Protein AF-A0A519X0X3-F1 (afdb_monomer)

Sequence (910 aa):
MIAFETLHAGMGSFLLKPESGKSYTAKLSFADGSVQTVPLPKALDDGYVLSVYQPNADSILVRVYASKNKIDQSAQTPLHVNFVAQSGGETVIASPVKITRASSSFWLEKKQFPSGIAQFTIFNAAGEPLNERIAFINSNDRMQLTLKTSKRSYKSRERVQVELEALTGAGKPTPGNFSITVIDESKVPVEESLESTIFSNLLLTSDLRGYVEAPNYYFSKETEEVSRALDNLMLTQGYRRFAWKDLSNPNLAKKEPQFKAEGLGMSISGKVLSLTGKVVPNATVLMMVAKSGDIKNDTTDINGRFKFDNIFLMDSVAFSIQARLGKSNKLEIIIDSIPKVLVSKNKNIPDVKIDVNQNIQEYVATGVKQEELLSKMGMINRTQRLKEVVIRAKKSKTEMYTIQGAYRIPDGHSDQEFLIENAETCASLLICLQGRLQGVNFRASGSVLNYPFSRTDAMDVFLDGRLLDEDEISTIFDGNSIDATDIGKIVVVRTNKALMNMLTGKPAILIYTKRGAVRRTYNPSIANIKPKGFNKAREFYAPRYDRAGSNRMLPDLRSTIHWDPAVKTFSTGKTTIDYFNSDGPATYKIIVEGISADGELGRTVYRYQVEQGNPAVMATTDPKTPGKPLPNEDANILGIRKALDTTGKKLPVEKLYVHTDKPYYNIGDTLWFKSYIMDGNLNPSKQSGLLYVELNSDSAEAVRRISIPIKDGVAWAQIPLERKIFQPGSYTLRAYTNWMQNFGEDYFFTKRFYLGIPASDTWLVNSQSNVAKVNNADQLNVDIKLKRTDKTAVALRDVEVTIYEDRHYLYKEKLQTDMEGNLKFSKALKAKADGRNLRVEIRSLQESDGRQFLQVPLTVNRNQNIDLQFLPEGGHLVAGLKSKVGFKALAEDGHGTSVSGVIIDKAGAE

pLDDT: mean 77.46, std 15.92, range [25.09, 96.12]

Mean predicted aligned error: 16.83 Å

Radius of gyration: 35.63 Å; Cα contacts (8 Å, |Δi|>4): 2061; chains: 1; bounding box: 99×77×93 Å

Structure (mmCIF, N/CA/C/O backbone):
data_AF-A0A519X0X3-F1
#
_entry.id   AF-A0A519X0X3-F1
#
loop_
_atom_site.group_PDB
_atom_site.id
_atom_site.type_symbol
_atom_site.label_atom_id
_atom_site.label_alt_id
_atom_site.label_comp_id
_atom_site.label_asym_id
_atom_site.label_entity_id
_atom_site.label_seq_id
_atom_site.pdbx_PDB_ins_code
_atom_site.Cartn_x
_atom_site.Cartn_y
_atom_site.Cartn_z
_atom_site.occupancy
_atom_site.B_iso_or_equiv
_atom_site.auth_seq_id
_atom_site.auth_comp_id
_atom_site.auth_asym_id
_atom_site.auth_atom_id
_atom_site.pdbx_PDB_model_num
ATOM 1 N N . MET A 1 1 ? -26.055 -16.402 28.717 1.00 69.06 1 MET A N 1
ATOM 2 C CA . MET A 1 1 ? -25.656 -16.704 27.326 1.00 69.06 1 MET A CA 1
ATOM 3 C C . MET A 1 1 ? -25.233 -15.452 26.562 1.00 69.06 1 MET A C 1
ATOM 5 O O . MET A 1 1 ? -26.064 -14.603 26.249 1.00 69.06 1 MET A O 1
ATOM 9 N N . ILE A 1 2 ? -23.939 -15.337 26.250 1.00 89.31 2 ILE A N 1
ATOM 10 C CA . ILE A 1 2 ? -23.400 -14.325 25.324 1.00 89.31 2 ILE A CA 1
ATOM 11 C C . ILE A 1 2 ? -22.826 -15.063 24.112 1.00 89.31 2 ILE A C 1
ATOM 13 O O . ILE A 1 2 ? -21.765 -15.678 24.209 1.00 89.31 2 ILE A O 1
ATOM 17 N N . ALA A 1 3 ? -23.538 -15.017 22.986 1.00 93.12 3 ALA A N 1
ATOM 18 C CA . ALA A 1 3 ? -23.050 -15.528 21.709 1.00 93.12 3 ALA A CA 1
ATOM 19 C C . ALA A 1 3 ? -22.211 -14.464 20.987 1.00 93.12 3 ALA A C 1
ATOM 21 O O . ALA A 1 3 ? -22.455 -13.261 21.136 1.00 93.12 3 ALA A O 1
ATOM 22 N N . PHE A 1 4 ? -21.232 -14.904 20.203 1.00 94.69 4 PHE A N 1
ATOM 23 C CA . PHE A 1 4 ? -20.433 -14.034 19.348 1.00 94.69 4 PHE A CA 1
ATOM 24 C C . PHE A 1 4 ? -20.169 -14.697 17.995 1.00 94.69 4 PHE A C 1
ATOM 26 O O . PHE A 1 4 ? -20.018 -15.914 17.902 1.00 94.69 4 PHE A O 1
ATOM 33 N N . GLU A 1 5 ? -20.082 -13.877 16.952 1.00 95.19 5 GLU A N 1
ATOM 34 C CA . GLU A 1 5 ? -19.752 -14.301 15.594 1.00 95.19 5 GLU A CA 1
ATOM 35 C C . GLU A 1 5 ? -18.937 -13.224 14.879 1.00 95.19 5 GLU A C 1
ATOM 37 O O . GLU A 1 5 ? -19.019 -12.029 15.196 1.00 95.19 5 GLU A O 1
ATOM 42 N N . THR A 1 6 ? -18.087 -13.649 13.951 1.00 94.81 6 THR A N 1
ATOM 43 C CA . THR A 1 6 ? -17.312 -12.737 13.105 1.00 94.81 6 THR A CA 1
ATOM 44 C C . THR A 1 6 ? -18.224 -11.968 12.166 1.00 94.81 6 THR A C 1
ATOM 46 O O . THR A 1 6 ? -19.055 -12.571 11.496 1.00 94.81 6 THR A O 1
ATOM 49 N N . LEU A 1 7 ? -17.992 -10.663 12.048 1.00 94.50 7 LEU A N 1
ATOM 50 C CA . LEU A 1 7 ? -18.680 -9.802 11.092 1.00 94.50 7 LEU A CA 1
ATOM 51 C C . LEU A 1 7 ? -17.911 -9.697 9.769 1.00 94.50 7 LEU A C 1
ATOM 53 O O . LEU A 1 7 ? -18.474 -9.905 8.704 1.00 94.50 7 LEU A O 1
ATOM 57 N N . HIS A 1 8 ? -16.619 -9.364 9.823 1.00 93.25 8 HIS A N 1
ATOM 58 C CA . HIS A 1 8 ? -15.813 -9.134 8.621 1.00 93.25 8 HIS A CA 1
ATOM 59 C C . HIS A 1 8 ? -14.334 -9.425 8.879 1.00 93.25 8 HIS A C 1
ATOM 61 O O . HIS A 1 8 ? -13.818 -9.046 9.929 1.00 93.25 8 HIS A O 1
ATOM 67 N N . ALA A 1 9 ? -13.655 -10.082 7.930 1.00 89.94 9 ALA A N 1
ATOM 68 C CA . ALA A 1 9 ? -12.222 -10.400 7.989 1.00 89.94 9 ALA A CA 1
ATOM 69 C C . ALA A 1 9 ? -11.789 -10.984 9.351 1.00 89.94 9 ALA A C 1
ATOM 71 O O . ALA A 1 9 ? -10.846 -10.513 9.985 1.00 89.94 9 ALA A O 1
ATOM 72 N N . GLY A 1 10 ? -12.541 -11.960 9.868 1.00 91.88 10 GLY A N 1
ATOM 73 C CA . GLY A 1 10 ? -12.282 -12.581 11.171 1.00 91.88 10 GLY A CA 1
ATOM 74 C C . GLY A 1 10 ? -12.457 -11.669 12.392 1.00 91.88 10 GLY A C 1
ATOM 75 O O . GLY A 1 10 ? -12.066 -12.050 13.490 1.00 91.88 10 GLY A O 1
ATOM 76 N N . MET A 1 11 ? -13.026 -10.470 12.241 1.00 95.25 11 MET A N 1
ATOM 77 C CA . MET A 1 11 ? -13.260 -9.527 13.338 1.00 95.25 11 MET A CA 1
ATOM 78 C C . MET A 1 11 ? -14.728 -9.473 13.736 1.00 95.25 11 MET A C 1
ATOM 80 O O . MET A 1 11 ? -15.620 -9.422 12.887 1.00 95.25 11 MET A O 1
ATOM 84 N N . GLY A 1 12 ? -14.977 -9.397 15.038 1.00 96.12 12 GLY A N 1
ATOM 85 C CA . GLY A 1 12 ? -16.303 -9.186 15.607 1.00 96.12 12 GLY A CA 1
ATOM 86 C C . GLY A 1 12 ? -16.228 -8.488 16.960 1.00 96.12 12 GLY A C 1
ATOM 87 O O . GLY A 1 12 ? -15.151 -8.128 17.439 1.00 96.12 12 GLY A O 1
ATOM 88 N N . SER A 1 13 ? -17.383 -8.276 17.584 1.00 95.62 13 SER A N 1
ATOM 89 C CA . SER A 1 13 ? -17.444 -7.771 18.954 1.00 95.62 13 SER A CA 1
ATOM 90 C C . SER A 1 13 ? -18.723 -8.188 19.671 1.00 95.62 13 SER A C 1
ATOM 92 O O . SER A 1 13 ? -19.746 -8.452 19.043 1.00 95.62 13 SER A O 1
ATOM 94 N N . PHE A 1 14 ? -18.666 -8.223 21.001 1.00 95.75 14 PHE A N 1
ATOM 95 C CA . PHE A 1 14 ? -19.807 -8.479 21.884 1.00 95.75 14 PHE A CA 1
ATOM 96 C C . PHE A 1 14 ? -19.713 -7.614 23.148 1.00 95.75 14 PHE A C 1
ATOM 98 O O . PHE A 1 14 ? -18.698 -6.967 23.404 1.00 95.75 14 PHE A O 1
ATOM 105 N N . LEU A 1 15 ? -20.781 -7.568 23.944 1.00 94.25 15 LEU A N 1
ATOM 106 C CA . LEU A 1 15 ? -20.816 -6.825 25.207 1.00 94.25 15 LEU A CA 1
ATOM 107 C C . LEU A 1 15 ? -20.680 -7.790 26.385 1.00 94.25 15 LEU A C 1
ATOM 109 O O . LEU A 1 15 ? -21.439 -8.750 26.477 1.00 94.25 15 LEU A O 1
ATOM 113 N N . LEU A 1 16 ? -19.773 -7.491 27.314 1.00 93.88 16 LEU A N 1
ATOM 114 C CA . LEU A 1 16 ? -19.555 -8.269 28.534 1.00 93.88 16 LEU A CA 1
ATOM 115 C C . LEU A 1 16 ? -19.587 -7.352 29.758 1.00 93.88 16 LEU A C 1
ATOM 117 O O . LEU A 1 16 ? -19.016 -6.263 29.754 1.00 93.88 16 LEU A O 1
ATOM 121 N N . LYS A 1 17 ? -20.242 -7.801 30.829 1.00 93.50 17 LYS A N 1
ATOM 122 C CA . LYS A 1 17 ? -20.174 -7.173 32.151 1.00 93.50 17 LYS A CA 1
ATOM 123 C C . LYS A 1 17 ? -19.551 -8.188 33.113 1.00 93.50 17 LYS A C 1
ATOM 125 O O . LYS A 1 17 ? -20.284 -9.025 33.632 1.00 93.50 17 LYS A O 1
ATOM 130 N N . PRO A 1 18 ? -18.223 -8.174 33.308 1.00 92.62 18 PRO A N 1
ATOM 131 C CA . PRO A 1 18 ? -17.563 -9.156 34.151 1.00 92.62 18 PRO A CA 1
ATOM 132 C C . PRO A 1 18 ? -17.961 -8.964 35.618 1.00 92.62 18 PRO A C 1
ATOM 134 O O . PRO A 1 18 ? -18.303 -7.864 36.050 1.00 92.62 18 PRO A O 1
ATOM 137 N N . GLU A 1 19 ? -17.884 -10.036 36.398 1.00 91.06 19 GLU A N 1
ATOM 138 C CA . GLU A 1 19 ? -18.138 -10.016 37.838 1.00 91.06 19 GLU A CA 1
ATOM 139 C C . GLU A 1 19 ? -16.796 -10.137 38.560 1.00 91.06 19 GLU A C 1
ATOM 141 O O . GLU A 1 19 ? -15.860 -10.738 38.026 1.00 91.06 19 GLU A O 1
ATOM 146 N N . SER A 1 20 ? -16.689 -9.561 39.759 1.00 88.69 20 SER A N 1
ATOM 147 C CA . SER A 1 20 ? -15.450 -9.622 40.543 1.00 88.69 20 SER A CA 1
ATOM 148 C C . SER A 1 20 ? -15.103 -11.077 40.871 1.00 88.69 20 SER A C 1
ATOM 150 O O . SER A 1 20 ? -15.980 -11.887 41.167 1.00 88.69 20 SER A O 1
ATOM 152 N N . GLY A 1 21 ? -13.824 -11.430 40.738 1.00 86.44 21 GLY A N 1
ATOM 153 C CA . GLY A 1 21 ? -13.322 -12.788 40.971 1.00 86.44 21 GLY A CA 1
ATOM 154 C C . GLY A 1 21 ? -13.678 -13.843 39.909 1.00 86.44 21 GLY A C 1
ATOM 155 O O . GLY A 1 21 ? -13.088 -14.925 39.936 1.00 86.44 21 GLY A O 1
ATOM 156 N N . LYS A 1 22 ? -14.575 -13.561 38.949 1.00 89.25 22 LYS A N 1
ATOM 157 C CA . LYS A 1 22 ? -14.906 -14.496 37.859 1.00 89.25 22 LYS A CA 1
ATOM 158 C C . LYS A 1 22 ? -13.928 -14.387 36.684 1.00 89.25 22 LYS A C 1
ATOM 160 O O . LYS A 1 22 ? -13.422 -13.315 36.354 1.00 89.25 22 LYS A O 1
ATOM 165 N N . SER A 1 23 ? -13.699 -15.516 36.017 1.00 90.31 23 SER A N 1
ATOM 166 C CA . SER A 1 23 ? -12.961 -15.619 34.754 1.00 90.31 23 SER A CA 1
ATOM 167 C C . SER A 1 23 ? -13.867 -16.186 33.666 1.00 90.31 23 SER A C 1
ATOM 169 O O . SER A 1 23 ? -14.667 -17.078 33.947 1.00 90.31 23 SER A O 1
ATOM 171 N N . TYR A 1 24 ? -13.697 -15.709 32.436 1.00 93.38 24 TYR A N 1
ATOM 172 C CA . TYR A 1 24 ? -14.533 -16.067 31.292 1.00 93.38 24 TYR A CA 1
ATOM 173 C C . TYR A 1 24 ? -13.705 -16.769 30.217 1.00 93.38 24 TYR A C 1
ATOM 175 O O . TYR A 1 24 ? -12.528 -16.454 30.033 1.00 93.38 24 TYR A O 1
ATOM 183 N N . THR A 1 25 ? -14.321 -17.706 29.505 1.00 93.69 25 THR A N 1
ATOM 184 C CA . THR A 1 25 ? -13.703 -18.468 28.414 1.00 93.69 25 THR A CA 1
ATOM 185 C C . THR A 1 25 ? -14.645 -18.484 27.220 1.00 93.69 25 THR A C 1
ATOM 187 O O . THR A 1 25 ? -15.848 -18.659 27.382 1.00 93.69 25 THR A O 1
ATOM 190 N N . ALA A 1 26 ? -14.115 -18.302 26.017 1.00 94.38 26 ALA A N 1
ATOM 191 C CA . ALA A 1 26 ? -14.860 -18.510 24.786 1.00 94.38 26 ALA A CA 1
ATOM 192 C C . ALA A 1 26 ? -14.778 -19.976 24.368 1.00 94.38 26 ALA A C 1
ATOM 194 O O . ALA A 1 26 ? -13.684 -20.539 24.330 1.00 94.38 26 ALA A O 1
ATOM 195 N N . LYS A 1 27 ? -15.918 -20.579 24.036 1.00 93.25 27 LYS A N 1
ATOM 196 C CA . LYS A 1 27 ? -16.028 -21.946 23.520 1.00 93.25 27 LYS A CA 1
ATOM 197 C C . LYS A 1 27 ? -16.465 -21.903 22.056 1.00 93.25 27 LYS A C 1
ATOM 199 O O . LYS A 1 27 ? -17.560 -21.427 21.753 1.00 93.25 27 LYS A O 1
ATOM 204 N N . LEU A 1 28 ? -15.614 -22.419 21.175 1.00 90.88 28 LEU A N 1
ATOM 205 C CA . LEU A 1 28 ? -15.850 -22.563 19.740 1.00 90.88 28 LEU A CA 1
ATOM 206 C C . LEU A 1 28 ? -16.132 -24.028 19.433 1.00 90.88 28 LEU A C 1
ATOM 208 O O . LEU A 1 28 ? -15.431 -24.901 19.944 1.00 90.88 28 LEU A O 1
ATOM 212 N N . SER A 1 29 ? -17.141 -24.292 18.607 1.00 85.00 29 SER A N 1
ATOM 213 C CA . SER A 1 29 ? -17.464 -25.643 18.136 1.00 85.00 29 SER A CA 1
ATOM 214 C C . SER A 1 29 ? -17.373 -25.669 16.616 1.00 85.00 29 SER A C 1
ATOM 216 O O . SER A 1 29 ? -18.005 -24.847 15.953 1.00 85.00 29 SER A O 1
ATOM 218 N N . PHE A 1 30 ? -16.580 -26.585 16.071 1.00 82.12 30 PHE A N 1
ATOM 219 C CA . PHE A 1 30 ? -16.348 -26.700 14.632 1.00 82.12 30 PHE A CA 1
ATOM 220 C C . PHE A 1 30 ? -17.179 -27.829 14.012 1.00 82.12 30 PHE A C 1
ATOM 222 O O . PHE A 1 30 ? -17.649 -28.734 14.700 1.00 82.12 30 PHE A O 1
ATOM 229 N N . ALA A 1 31 ? -17.347 -27.787 12.686 1.00 74.12 31 ALA A N 1
ATOM 230 C CA . ALA A 1 31 ? -18.144 -28.768 11.942 1.00 74.12 31 ALA A CA 1
ATOM 231 C C . ALA A 1 31 ? -17.592 -30.206 12.022 1.00 74.12 31 ALA A C 1
ATOM 233 O O . ALA A 1 31 ? -18.344 -31.161 11.860 1.00 74.12 31 ALA A O 1
ATOM 234 N N . ASP A 1 32 ? -16.295 -30.364 12.300 1.00 70.00 32 ASP A N 1
ATOM 235 C CA . ASP A 1 32 ? -15.642 -31.661 12.519 1.00 70.00 32 ASP A CA 1
ATOM 236 C C . ASP A 1 32 ? -15.848 -32.218 13.944 1.00 70.00 32 ASP A C 1
ATOM 238 O O . ASP A 1 32 ? -15.290 -33.258 14.292 1.00 70.00 32 ASP A O 1
ATOM 242 N N . GLY A 1 33 ? -16.636 -31.527 14.777 1.00 74.81 33 GLY A N 1
ATOM 243 C CA . GLY A 1 33 ? -16.907 -31.885 16.169 1.00 74.81 33 GLY A CA 1
ATOM 244 C C . GLY A 1 33 ? -15.807 -31.478 17.151 1.00 74.81 33 GLY A C 1
ATOM 245 O O . GLY A 1 33 ? -15.964 -31.691 18.355 1.00 74.81 33 GLY A O 1
ATOM 246 N N . SER A 1 34 ? -14.703 -30.886 16.683 1.00 79.81 34 SER A N 1
ATOM 247 C CA . SER A 1 34 ? -13.659 -30.374 17.568 1.00 79.81 34 SER A CA 1
ATOM 248 C C . SER A 1 34 ? -14.120 -29.111 18.304 1.00 79.81 34 SER A C 1
ATOM 250 O O . SER A 1 34 ? -14.947 -28.332 17.822 1.00 79.81 34 SER A O 1
ATOM 252 N N . VAL A 1 35 ? -13.587 -28.923 19.514 1.00 84.94 35 VAL A N 1
ATOM 253 C CA . VAL A 1 35 ? -13.894 -27.780 20.377 1.00 84.94 35 VAL A CA 1
ATOM 254 C C . VAL A 1 35 ? -12.593 -27.087 20.751 1.00 84.94 35 VAL A C 1
ATOM 256 O O . VAL A 1 35 ? -11.647 -27.736 21.197 1.00 84.94 35 VAL A O 1
ATOM 259 N N . GLN A 1 36 ? -12.565 -25.765 20.611 1.00 88.50 36 GLN A N 1
ATOM 260 C CA . GLN A 1 36 ? -11.463 -24.924 21.071 1.00 88.50 36 GLN A CA 1
ATOM 261 C C . GLN A 1 36 ? -11.973 -23.982 22.157 1.00 88.50 36 GLN A C 1
ATOM 263 O O . GLN A 1 36 ? -13.037 -23.374 22.030 1.00 88.50 36 GLN A O 1
ATOM 268 N N . THR A 1 37 ? -11.208 -23.865 23.239 1.00 91.12 37 THR A N 1
ATOM 269 C CA . THR A 1 37 ? -11.509 -22.945 24.337 1.00 91.12 37 THR A CA 1
ATOM 270 C C . THR A 1 37 ? -10.408 -21.914 24.478 1.00 91.12 37 THR A C 1
ATOM 272 O O . THR A 1 37 ? -9.237 -22.282 24.574 1.00 91.12 37 THR A O 1
ATOM 275 N N . VAL A 1 38 ? -10.778 -20.638 24.539 1.00 92.81 38 VAL A N 1
ATOM 276 C CA . VAL A 1 38 ? -9.826 -19.524 24.612 1.00 92.81 38 VAL A CA 1
ATOM 277 C C . VAL A 1 38 ? -10.180 -18.625 25.799 1.00 92.81 38 VAL A C 1
ATOM 279 O O . VAL A 1 38 ? -11.303 -18.116 25.854 1.00 92.81 38 VAL A O 1
ATOM 282 N N . PRO A 1 39 ? -9.277 -18.431 26.777 1.00 92.94 39 PRO A N 1
ATOM 283 C CA . PRO A 1 39 ? -9.562 -17.600 27.940 1.00 92.94 39 PRO A CA 1
ATOM 284 C C . PRO A 1 39 ? -9.643 -16.119 27.552 1.00 92.94 39 PRO A C 1
ATOM 286 O O . PRO A 1 39 ? -8.829 -15.616 26.777 1.00 92.94 39 PRO A O 1
ATOM 289 N N . LEU A 1 40 ? -10.601 -15.398 28.134 1.00 93.69 40 LEU A N 1
ATOM 290 C CA . LEU A 1 40 ? -10.673 -13.942 28.014 1.00 93.69 40 LEU A CA 1
ATOM 291 C C . LEU A 1 40 ? -9.678 -13.284 28.990 1.00 93.69 40 LEU A C 1
ATOM 293 O O . LEU A 1 40 ? -9.326 -13.883 30.014 1.00 93.69 40 LEU A O 1
ATOM 297 N N . PRO A 1 41 ? -9.248 -12.032 28.736 1.00 91.44 41 PRO A N 1
ATOM 298 C CA . PRO A 1 41 ? -8.433 -11.275 29.680 1.00 91.44 41 PRO A CA 1
ATOM 299 C C . PRO A 1 41 ? -9.070 -11.208 31.072 1.00 91.44 41 PRO A C 1
ATOM 301 O O . PRO A 1 41 ? -10.280 -11.037 31.211 1.00 91.44 41 PRO A O 1
ATOM 304 N N . LYS A 1 42 ? -8.256 -11.307 32.127 1.00 91.56 42 LYS A N 1
ATOM 305 C CA . LYS A 1 42 ? -8.752 -11.200 33.505 1.00 91.56 42 LYS A CA 1
ATOM 306 C C . LYS A 1 42 ? -9.338 -9.803 33.754 1.00 91.56 42 LYS A C 1
ATOM 308 O O . LYS A 1 42 ? -8.701 -8.800 33.429 1.00 91.56 42 LYS A O 1
ATOM 313 N N . ALA A 1 43 ? -10.524 -9.749 34.360 1.00 91.94 43 ALA A N 1
ATOM 314 C CA . ALA A 1 43 ? -11.126 -8.494 34.791 1.00 91.94 43 ALA A CA 1
ATOM 315 C C . ALA A 1 43 ? -10.394 -7.920 36.015 1.00 91.94 43 ALA A C 1
ATOM 317 O O . ALA A 1 43 ? -10.038 -8.654 36.938 1.00 91.94 43 ALA A O 1
ATOM 318 N N . LEU A 1 44 ? -10.167 -6.608 36.007 1.00 90.50 44 LEU A N 1
ATOM 319 C CA . LEU A 1 44 ? -9.709 -5.842 37.161 1.00 90.50 44 LEU A CA 1
ATOM 320 C C . LEU A 1 44 ? -10.889 -5.578 38.096 1.00 90.50 44 LEU A C 1
ATOM 322 O O . LEU A 1 44 ? -11.996 -5.322 37.629 1.00 90.50 44 LEU A O 1
ATOM 326 N N . ASP A 1 45 ? -10.653 -5.573 39.404 1.00 88.00 45 ASP A N 1
ATOM 327 C CA . ASP A 1 45 ? -11.705 -5.262 40.380 1.00 88.00 45 ASP A CA 1
ATOM 328 C C . ASP A 1 45 ? -12.024 -3.757 40.458 1.00 88.00 45 ASP A C 1
ATOM 330 O O . ASP A 1 45 ? -13.097 -3.371 40.916 1.00 88.00 45 ASP A O 1
ATOM 334 N N . ASP A 1 46 ? -11.114 -2.900 39.981 1.00 86.38 46 ASP A N 1
ATOM 335 C CA . ASP A 1 46 ? -11.237 -1.443 40.032 1.00 86.38 46 ASP A CA 1
ATOM 336 C C . ASP A 1 46 ? -10.594 -0.779 38.799 1.00 86.38 46 ASP A C 1
ATOM 338 O O . ASP A 1 46 ? -9.532 -1.211 38.344 1.00 86.38 46 ASP A O 1
ATOM 342 N N . GLY A 1 47 ? -11.214 0.269 38.246 1.00 87.94 47 GLY A N 1
ATOM 343 C CA . GLY A 1 47 ? -10.709 0.969 37.065 1.00 87.94 47 GLY A CA 1
ATOM 344 C C . GLY A 1 47 ? -11.750 1.816 36.327 1.00 87.94 47 GLY A C 1
ATOM 345 O O . GLY A 1 47 ? -12.836 2.106 36.830 1.00 87.94 47 GLY A O 1
ATOM 346 N N . TYR A 1 48 ? -11.396 2.199 35.101 1.00 87.19 48 TYR A N 1
ATOM 347 C CA . TYR A 1 48 ? -12.254 2.951 34.186 1.00 87.19 48 TYR A CA 1
ATOM 348 C C . TYR A 1 48 ? -12.477 2.171 32.894 1.00 87.19 48 TYR A C 1
ATOM 350 O O . TYR A 1 48 ? -11.582 1.448 32.457 1.00 87.19 48 TYR A O 1
ATOM 358 N N . VAL A 1 49 ? -13.632 2.372 32.257 1.00 89.44 49 VAL A N 1
ATOM 359 C CA . VAL A 1 49 ? -13.909 1.935 30.879 1.00 89.44 49 VAL A CA 1
ATOM 360 C C . VAL A 1 49 ? -14.299 3.161 30.060 1.00 89.44 49 VAL A C 1
ATOM 362 O O . VAL A 1 49 ? -15.260 3.852 30.403 1.00 89.44 49 VAL A O 1
ATOM 365 N N . LEU A 1 50 ? -13.550 3.435 28.993 1.00 89.81 50 LEU A N 1
ATOM 366 C CA . LEU A 1 50 ? -13.849 4.491 28.030 1.00 89.81 50 LEU A CA 1
ATOM 367 C C . LEU A 1 50 ? -14.534 3.879 26.808 1.00 89.81 50 LEU A C 1
ATOM 369 O O . LEU A 1 50 ? -13.953 3.030 26.140 1.00 89.81 50 LEU A O 1
ATOM 373 N N . SER A 1 51 ? -15.737 4.343 26.491 1.00 91.56 51 SER A N 1
ATOM 374 C CA . SER A 1 51 ? -16.443 3.970 25.265 1.00 91.56 51 SER A CA 1
ATOM 375 C C . SER A 1 51 ? -16.700 5.197 24.401 1.00 91.56 51 SER A C 1
ATOM 377 O O . SER A 1 51 ? -17.041 6.269 24.909 1.00 91.56 51 SER A O 1
ATOM 379 N N . VAL A 1 52 ? -16.587 5.019 23.088 1.00 92.12 52 VAL A N 1
ATOM 380 C CA . VAL A 1 52 ? -16.837 6.064 22.090 1.00 92.12 52 VAL A CA 1
ATOM 381 C C . VAL A 1 52 ? -17.923 5.575 21.143 1.00 92.12 52 VAL A C 1
ATOM 383 O O . VAL A 1 52 ? -17.788 4.522 20.524 1.00 92.12 52 VAL A O 1
ATOM 386 N N . TYR A 1 53 ? -19.006 6.338 21.041 1.00 90.88 53 TYR A N 1
ATOM 387 C CA . TYR A 1 53 ? -20.148 6.045 20.181 1.00 90.88 53 TYR A CA 1
ATOM 388 C C . TYR A 1 53 ? -20.346 7.178 19.175 1.00 90.88 53 TYR A C 1
ATOM 390 O O . TYR A 1 53 ? -20.085 8.341 19.476 1.00 90.88 53 TYR A O 1
ATOM 398 N N . GLN A 1 54 ? -20.868 6.852 17.997 1.00 89.69 54 GLN A N 1
ATOM 399 C CA . GLN A 1 54 ? -21.203 7.829 16.956 1.00 89.69 54 GLN A CA 1
ATOM 400 C C . GLN A 1 54 ? -22.673 7.659 16.543 1.00 89.69 54 GLN A C 1
ATOM 402 O O . GLN A 1 54 ? -22.944 7.202 15.437 1.00 89.69 54 GLN A O 1
ATOM 407 N N . PRO A 1 55 ? -23.635 7.947 17.445 1.00 82.75 55 PRO A N 1
ATOM 408 C CA . PRO A 1 55 ? -25.055 7.690 17.188 1.00 82.75 55 PRO A CA 1
ATOM 409 C C . PRO A 1 55 ? -25.661 8.638 16.144 1.00 82.75 55 PRO A C 1
ATOM 411 O O . PRO A 1 55 ? -26.702 8.330 15.580 1.00 82.75 55 PRO A O 1
ATOM 414 N N . ASN A 1 56 ? -25.012 9.779 15.895 1.00 82.44 56 ASN A N 1
ATOM 415 C CA . ASN A 1 56 ? -25.462 10.803 14.962 1.00 82.44 56 ASN A CA 1
ATOM 416 C C . ASN A 1 56 ? -24.383 11.068 13.899 1.00 82.44 56 ASN A C 1
ATOM 418 O O . ASN A 1 56 ? -23.195 10.796 14.115 1.00 82.44 56 ASN A O 1
ATOM 422 N N . ALA A 1 57 ? -24.788 11.677 12.782 1.00 80.25 57 ALA A N 1
ATOM 423 C CA . ALA A 1 57 ? -23.877 12.059 11.705 1.00 80.25 57 ALA A CA 1
ATOM 424 C C . ALA A 1 57 ? -22.782 13.030 12.181 1.00 80.25 57 ALA A C 1
ATOM 426 O O . ALA A 1 57 ? -21.618 12.794 11.877 1.00 80.25 57 ALA A O 1
ATOM 427 N N . ASP A 1 58 ? -23.125 14.014 13.024 1.00 86.94 58 ASP A N 1
ATOM 428 C CA . ASP A 1 58 ? -22.242 15.158 13.318 1.00 86.94 58 ASP A CA 1
ATOM 429 C C . ASP A 1 58 ? -21.617 15.152 14.721 1.00 86.94 58 ASP A C 1
ATOM 431 O O . ASP A 1 58 ? -20.834 16.040 15.064 1.00 86.94 58 ASP A O 1
ATOM 435 N N . SER A 1 59 ? -21.957 14.172 15.564 1.00 89.88 59 SER A N 1
ATOM 436 C CA . SER A 1 59 ? -21.521 14.155 16.965 1.00 89.88 59 SER A CA 1
ATOM 437 C C . SER A 1 59 ? -20.961 12.814 17.422 1.00 89.88 59 SER A C 1
ATOM 439 O O . SER A 1 59 ? -21.340 11.740 16.948 1.00 89.88 59 SER A O 1
ATOM 441 N N . ILE A 1 60 ? -20.030 12.908 18.366 1.00 93.56 60 ILE A N 1
ATOM 442 C CA . ILE A 1 60 ? -19.355 11.797 19.029 1.00 93.56 60 ILE A CA 1
ATOM 443 C C . ILE A 1 60 ? -19.807 11.813 20.487 1.00 93.56 60 ILE A C 1
ATOM 445 O O . ILE A 1 60 ? -19.668 12.824 21.174 1.00 93.56 60 ILE A O 1
ATOM 449 N N . LEU A 1 61 ? -20.334 10.695 20.973 1.00 93.88 61 LEU A N 1
ATOM 450 C CA . LEU A 1 61 ? -20.660 10.499 22.379 1.00 93.88 61 LEU A CA 1
ATOM 451 C C . LEU A 1 61 ? -19.518 9.746 23.056 1.00 93.88 61 LEU A C 1
ATOM 453 O O . LEU A 1 61 ? -19.316 8.555 22.808 1.00 93.88 61 LEU A O 1
ATOM 457 N N . VAL A 1 62 ? -18.812 10.422 23.955 1.00 92.94 62 VAL A N 1
ATOM 458 C CA . VAL A 1 62 ? -17.793 9.800 24.799 1.00 92.94 62 VAL A CA 1
ATOM 459 C C . VAL A 1 62 ? -18.407 9.478 26.152 1.00 92.94 62 VAL A C 1
ATOM 461 O O . VAL A 1 62 ? -19.054 10.322 26.779 1.00 92.94 62 VAL A O 1
ATOM 464 N N . ARG A 1 63 ? -18.210 8.245 26.619 1.00 91.75 63 ARG A N 1
ATOM 465 C CA . ARG A 1 63 ? -18.697 7.784 27.918 1.00 91.75 63 ARG A CA 1
ATOM 466 C C . ARG A 1 63 ? -17.567 7.177 28.733 1.00 91.75 63 ARG A C 1
ATOM 468 O O . ARG A 1 63 ? -16.874 6.279 28.269 1.00 91.75 63 ARG A O 1
ATOM 475 N N . VAL A 1 64 ? -17.432 7.653 29.965 1.00 90.25 64 VAL A N 1
ATOM 476 C CA . VAL A 1 64 ? -16.482 7.147 30.955 1.00 90.25 64 VAL A CA 1
ATOM 477 C C . VAL A 1 64 ? -17.271 6.443 32.047 1.00 90.25 64 VAL A C 1
ATOM 479 O O . VAL A 1 64 ? -18.051 7.076 32.765 1.00 90.25 64 VAL A O 1
ATOM 482 N N . TYR A 1 65 ? -17.065 5.137 32.172 1.00 88.88 65 TYR A N 1
ATOM 483 C CA . TYR A 1 65 ? -17.555 4.358 33.298 1.00 88.88 65 TYR A CA 1
ATOM 484 C C . TYR A 1 65 ? -16.467 4.229 34.357 1.00 88.88 65 TYR A C 1
ATOM 486 O O . TYR A 1 65 ? -15.303 4.009 34.024 1.00 88.88 65 TYR A O 1
ATOM 494 N N . ALA A 1 66 ? -16.858 4.329 35.622 1.00 88.69 66 ALA A N 1
ATOM 495 C CA . ALA A 1 66 ? -15.972 4.183 36.770 1.00 88.69 66 ALA A CA 1
ATOM 496 C C . ALA A 1 66 ? -16.527 3.116 37.719 1.00 88.69 66 ALA A C 1
ATOM 498 O O . ALA A 1 66 ? -17.738 3.049 37.946 1.00 88.69 66 ALA A O 1
ATOM 499 N N . SER A 1 67 ? -15.657 2.264 38.257 1.00 86.81 67 SER A N 1
ATOM 500 C CA . SER A 1 67 ? -16.011 1.291 39.298 1.00 86.81 67 SER A CA 1
ATOM 501 C C . SER A 1 67 ? -16.404 2.000 40.595 1.00 86.81 67 SER A C 1
ATOM 503 O O . SER A 1 67 ? -16.038 3.151 40.830 1.00 86.81 67 SER A O 1
ATOM 505 N N . LYS A 1 68 ? -17.143 1.305 41.469 1.00 78.88 68 LYS A N 1
ATOM 506 C CA . LYS A 1 68 ? -17.650 1.875 42.732 1.00 78.88 68 LYS A CA 1
ATOM 507 C C . LYS A 1 68 ? -16.545 2.528 43.574 1.00 78.88 68 LYS A C 1
ATOM 509 O O . LYS A 1 68 ? -16.727 3.656 44.016 1.00 78.88 68 LYS A O 1
ATOM 514 N N . ASN A 1 69 ? -15.380 1.887 43.694 1.00 74.31 69 ASN A N 1
ATOM 515 C CA . ASN A 1 69 ? -14.263 2.401 44.498 1.00 74.31 69 ASN A CA 1
ATOM 516 C C . ASN A 1 69 ? -13.612 3.666 43.901 1.00 74.31 69 ASN A C 1
ATOM 518 O O . ASN A 1 69 ? -12.940 4.398 44.618 1.00 74.31 69 ASN A O 1
ATOM 522 N N . LYS A 1 70 ? -13.826 3.971 42.611 1.00 74.75 70 LYS A N 1
ATOM 523 C CA . LYS A 1 70 ? -13.403 5.242 41.991 1.00 74.75 70 LYS A CA 1
ATOM 524 C C . LYS A 1 70 ? -14.385 6.394 42.215 1.00 74.75 70 LYS A C 1
ATOM 526 O O . LYS A 1 70 ? -14.076 7.525 41.851 1.00 74.75 70 LYS A O 1
ATOM 531 N N . ILE A 1 71 ? -15.558 6.114 42.780 1.00 71.25 71 ILE A N 1
ATOM 532 C CA . ILE A 1 71 ? -16.639 7.085 43.009 1.00 71.25 71 ILE A CA 1
ATOM 533 C C . ILE A 1 71 ? -16.757 7.429 44.506 1.00 71.25 71 ILE A C 1
ATOM 535 O O . ILE A 1 71 ? -17.370 8.439 44.851 1.00 71.25 71 ILE A O 1
ATOM 539 N N . ASP A 1 72 ? -16.177 6.613 45.395 1.00 58.53 72 ASP A N 1
ATOM 540 C CA . ASP A 1 72 ? -16.467 6.622 46.833 1.00 58.53 72 ASP A CA 1
ATOM 541 C C . ASP A 1 72 ? -15.814 7.786 47.618 1.00 58.53 72 ASP A C 1
ATOM 543 O O . ASP A 1 72 ? -14.697 7.714 48.125 1.00 58.53 72 ASP A O 1
ATOM 547 N N . GLN A 1 73 ? -16.522 8.915 47.595 1.00 52.59 73 GLN A N 1
ATOM 548 C CA . GLN A 1 73 ? -16.939 9.881 48.635 1.00 52.59 73 GLN A CA 1
ATOM 549 C C . GLN A 1 73 ? -16.221 10.052 50.002 1.00 52.59 73 GLN A C 1
ATOM 551 O O . GLN A 1 73 ? -16.705 10.862 50.793 1.00 52.59 73 GLN A O 1
ATOM 556 N N . SER A 1 74 ? -15.079 9.427 50.319 1.00 48.91 74 SER A N 1
ATOM 557 C CA . SER A 1 74 ? -14.345 9.748 51.571 1.00 48.91 74 SER A CA 1
ATOM 558 C C . SER A 1 74 ? -13.381 10.940 51.441 1.00 48.91 74 SER A C 1
ATOM 560 O O . SER A 1 74 ? -12.940 11.491 52.449 1.00 48.91 74 SER A O 1
ATOM 562 N N . ALA A 1 75 ? -13.046 11.352 50.216 1.00 47.69 75 ALA A N 1
ATOM 563 C CA . ALA A 1 75 ? -12.255 12.545 49.933 1.00 47.69 75 ALA A CA 1
ATOM 564 C C . ALA A 1 75 ? -13.193 13.640 49.412 1.00 47.69 75 ALA A C 1
ATOM 566 O O . ALA A 1 75 ? -13.857 13.460 48.395 1.00 47.69 75 ALA A O 1
ATOM 567 N N . GLN A 1 76 ? -13.250 14.787 50.089 1.00 42.00 76 GLN A N 1
ATOM 568 C CA . GLN A 1 76 ? -14.093 15.953 49.764 1.00 42.00 76 GLN A CA 1
ATOM 569 C C . GLN A 1 76 ? -13.771 16.627 48.405 1.00 42.00 76 GLN A C 1
ATOM 571 O O . GLN A 1 76 ? -14.197 17.751 48.145 1.00 42.00 76 GLN A O 1
ATOM 576 N N . THR A 1 77 ? -13.045 15.955 47.513 1.00 44.16 77 THR A N 1
ATOM 577 C CA . THR A 1 77 ? -12.611 16.454 46.210 1.00 44.16 77 THR A CA 1
ATOM 578 C C . THR A 1 77 ? -13.076 15.511 45.094 1.00 44.16 77 THR A C 1
ATOM 580 O O . THR A 1 77 ? -12.733 14.329 45.101 1.00 44.16 77 THR A O 1
ATOM 583 N N . PRO A 1 78 ? -13.842 16.009 44.104 1.00 53.06 78 PRO A N 1
ATOM 584 C CA . PRO A 1 78 ? -14.187 15.248 42.908 1.00 53.06 78 PRO A CA 1
ATOM 585 C C . PRO A 1 78 ? -12.924 14.728 42.223 1.00 53.06 78 PRO A C 1
ATOM 587 O O . PRO A 1 78 ? -11.991 15.501 41.998 1.00 53.06 78 PRO A O 1
ATOM 590 N N . LEU A 1 79 ? -12.897 13.448 41.847 1.00 64.06 79 LEU A N 1
ATOM 591 C CA . LEU A 1 79 ? -11.764 12.928 41.095 1.00 64.06 79 LEU A CA 1
ATOM 592 C C . LEU A 1 79 ? -11.778 13.543 39.686 1.00 64.06 79 LEU A C 1
ATOM 594 O O . LEU A 1 79 ? -12.683 13.296 38.880 1.00 64.06 79 LEU A O 1
ATOM 598 N N . HIS A 1 80 ? -10.790 14.390 39.414 1.00 70.19 80 HIS A N 1
ATOM 599 C CA . HIS A 1 80 ? -10.570 14.981 38.103 1.00 70.19 80 HIS A CA 1
ATOM 600 C C . HIS A 1 80 ? -9.687 14.051 37.273 1.00 70.19 80 HIS A C 1
ATOM 602 O O . HIS A 1 80 ? -8.569 13.723 37.674 1.00 70.19 80 HIS A O 1
ATOM 608 N N . VAL A 1 81 ? -10.193 13.633 36.113 1.00 82.81 81 VAL A N 1
ATOM 609 C CA . VAL A 1 81 ? -9.378 13.005 35.066 1.00 82.81 81 VAL A CA 1
ATOM 610 C C . VAL A 1 81 ? -9.200 14.001 33.932 1.00 82.81 81 VAL A C 1
ATOM 612 O O . VAL A 1 81 ? -10.114 14.766 33.627 1.00 82.81 81 VAL A O 1
ATOM 615 N N . ASN A 1 82 ? -8.035 14.006 33.298 1.00 84.75 82 ASN A N 1
ATOM 616 C CA . ASN A 1 82 ? -7.803 14.838 32.123 1.00 84.75 82 ASN A CA 1
ATOM 617 C C . ASN A 1 82 ? -8.160 14.028 30.885 1.00 84.75 82 ASN A C 1
ATOM 619 O O . ASN A 1 82 ? -7.587 12.967 30.659 1.00 84.75 82 ASN A O 1
ATOM 623 N N . PHE A 1 83 ? -9.108 14.505 30.093 1.00 89.50 83 PHE A N 1
ATOM 624 C CA . PHE A 1 83 ? -9.448 13.900 28.815 1.00 89.50 83 PHE A CA 1
ATOM 625 C C . PHE A 1 83 ? -8.668 14.585 27.702 1.00 89.50 83 PHE A C 1
ATOM 627 O O . PHE A 1 83 ? -8.610 15.813 27.659 1.00 89.50 83 PHE A O 1
ATOM 634 N N . VAL A 1 84 ? -8.099 13.794 26.799 1.00 87.31 84 VAL A N 1
ATOM 635 C CA . VAL A 1 84 ? -7.427 14.272 25.593 1.00 87.31 84 VAL A CA 1
ATOM 636 C C . VAL A 1 84 ? -7.946 13.473 24.406 1.00 87.31 84 VAL A C 1
ATOM 638 O O . VAL A 1 84 ? -7.983 12.245 24.448 1.00 87.31 84 VAL A O 1
ATOM 641 N N . ALA A 1 85 ? -8.329 14.175 23.347 1.00 89.31 85 ALA A N 1
ATOM 642 C CA . ALA A 1 85 ? -8.622 13.593 22.051 1.00 89.31 85 ALA A CA 1
ATOM 643 C C . ALA A 1 85 ? -7.576 14.073 21.039 1.00 89.31 85 ALA A C 1
ATOM 645 O O . ALA A 1 85 ? -7.342 15.279 20.907 1.00 89.31 85 ALA A O 1
ATOM 646 N N . GLN A 1 86 ? -6.953 13.133 20.338 1.00 84.62 86 GLN A N 1
ATOM 647 C CA . GLN A 1 86 ? -5.930 13.383 19.331 1.00 84.62 86 GLN A CA 1
ATOM 648 C C . GLN A 1 86 ? -6.370 12.854 17.968 1.00 84.62 86 GLN A C 1
ATOM 650 O O . GLN A 1 86 ? -7.059 11.840 17.889 1.00 84.62 86 GLN A O 1
ATOM 655 N N . SER A 1 87 ? -5.946 13.516 16.900 1.00 83.44 87 SER A N 1
ATOM 656 C CA . SER A 1 87 ? -6.088 13.044 15.520 1.00 83.44 87 SER A CA 1
ATOM 657 C C . SER A 1 87 ? -4.847 13.472 14.746 1.00 83.44 87 SER A C 1
ATOM 659 O O . SER A 1 87 ? -4.314 14.548 15.011 1.00 83.44 87 SER A O 1
ATOM 661 N N . GLY A 1 88 ? -4.310 12.611 13.878 1.00 70.50 88 GLY A N 1
ATOM 662 C CA . GLY A 1 88 ? -3.098 12.938 13.109 1.00 70.50 88 GLY A CA 1
ATOM 663 C C . GLY A 1 88 ? -1.840 13.211 13.952 1.00 70.50 88 GLY A C 1
ATOM 664 O O . GLY A 1 88 ? -0.882 13.802 13.468 1.00 70.50 88 GLY A O 1
ATOM 665 N N . GLY A 1 89 ? -1.825 12.805 15.226 1.00 69.81 89 GLY A N 1
ATOM 666 C CA . GLY A 1 89 ? -0.749 13.123 16.175 1.00 69.81 89 GLY A CA 1
ATOM 667 C C . GLY A 1 89 ? -0.890 14.480 16.877 1.00 69.81 89 GLY A C 1
ATOM 668 O O . GLY A 1 89 ? -0.122 14.760 17.798 1.00 69.81 89 GLY A O 1
ATOM 669 N N . GLU A 1 90 ? -1.890 15.289 16.524 1.00 73.44 90 GLU A N 1
ATOM 670 C CA . GLU A 1 90 ? -2.172 16.572 17.167 1.00 73.44 90 GLU A CA 1
ATOM 671 C C . GLU A 1 90 ? -3.276 16.474 18.219 1.00 73.44 90 GLU A C 1
ATOM 673 O O . GLU A 1 90 ? -4.159 15.619 18.160 1.00 73.44 90 GLU A O 1
ATOM 678 N N . THR A 1 91 ? -3.225 17.364 19.213 1.00 81.19 91 THR A N 1
ATOM 679 C CA . THR A 1 91 ? -4.260 17.452 20.250 1.00 81.19 91 THR A CA 1
ATOM 680 C C . THR A 1 91 ? -5.423 18.304 19.760 1.00 81.19 91 THR A C 1
ATOM 682 O O . THR A 1 91 ? -5.321 19.529 19.742 1.00 81.19 91 THR A O 1
ATOM 685 N N . VAL A 1 92 ? -6.549 17.663 19.449 1.00 85.75 92 VAL A N 1
ATOM 686 C CA . VAL A 1 92 ? -7.782 18.346 19.032 1.00 85.75 92 VAL A CA 1
ATOM 687 C C . VAL A 1 92 ? -8.493 18.928 20.252 1.00 85.75 92 VAL A C 1
ATOM 689 O O . VAL A 1 92 ? -8.788 20.120 20.317 1.00 85.75 92 VAL A O 1
ATOM 692 N N . ILE A 1 93 ? -8.718 18.096 21.271 1.00 87.81 93 ILE A N 1
ATOM 693 C CA . ILE A 1 93 ? -9.442 18.470 22.490 1.00 87.81 93 ILE A CA 1
ATOM 694 C C . ILE A 1 93 ? -8.613 18.053 23.690 1.00 87.81 93 ILE A C 1
ATOM 696 O O . ILE A 1 93 ? -8.071 16.953 23.728 1.00 87.81 93 ILE A O 1
ATOM 700 N N . ALA A 1 94 ? -8.542 18.917 24.693 1.00 86.38 94 ALA A N 1
ATOM 701 C CA . ALA A 1 94 ? -8.054 18.542 26.006 1.00 86.38 94 ALA A CA 1
ATOM 702 C C . ALA A 1 94 ? -8.875 19.287 27.056 1.00 86.38 94 ALA A C 1
ATOM 704 O O . ALA A 1 94 ? -9.033 20.498 26.960 1.00 86.38 94 ALA A O 1
ATOM 705 N N . SER A 1 95 ? -9.456 18.566 28.011 1.00 84.06 95 SER A N 1
ATOM 706 C CA . SER A 1 95 ? -10.369 19.148 28.998 1.00 84.06 95 SER A CA 1
ATOM 707 C C . SER A 1 95 ? -10.427 18.295 30.270 1.00 84.06 95 SER A C 1
ATOM 709 O O . SER A 1 95 ? -10.377 17.064 30.178 1.00 84.06 95 SER A O 1
ATOM 711 N N . PRO A 1 96 ? -10.528 18.896 31.468 1.00 82.06 96 PRO A N 1
ATOM 712 C CA . PRO A 1 96 ? -10.783 18.144 32.688 1.00 82.06 96 PRO A CA 1
ATOM 713 C C . PRO A 1 96 ? -12.212 17.584 32.689 1.00 82.06 96 PRO A C 1
ATOM 715 O O . PRO A 1 96 ? -13.189 18.304 32.493 1.00 82.06 96 PRO A O 1
ATOM 718 N N . VAL A 1 97 ? -12.353 16.295 32.985 1.00 82.50 97 VAL A N 1
ATOM 719 C CA . VAL A 1 97 ? -13.645 15.619 33.126 1.00 82.50 97 VAL A CA 1
ATOM 720 C C . VAL A 1 97 ? -13.867 15.275 34.591 1.00 82.50 97 VAL A C 1
ATOM 722 O O . VAL A 1 97 ? -13.060 14.607 35.240 1.00 82.50 97 VAL A O 1
ATOM 725 N N . LYS A 1 98 ? -14.996 15.740 35.128 1.00 78.19 98 LYS A N 1
ATOM 726 C CA . LYS A 1 98 ? -15.417 15.447 36.497 1.00 78.19 98 LYS A CA 1
ATOM 727 C C . LYS A 1 98 ? -16.140 14.099 36.533 1.00 78.19 98 LYS A C 1
ATOM 729 O O . LYS A 1 98 ? -17.232 13.956 35.973 1.00 78.19 98 LYS A O 1
ATOM 734 N N . ILE A 1 99 ? -15.568 13.115 37.218 1.00 78.12 99 ILE A N 1
ATOM 735 C CA . ILE A 1 99 ? -16.216 11.813 37.414 1.00 78.12 99 ILE A CA 1
ATOM 736 C C . ILE A 1 99 ? -16.991 11.861 38.732 1.00 78.12 99 ILE A C 1
ATOM 738 O O . ILE A 1 99 ? -16.418 11.782 39.810 1.00 78.12 99 ILE A O 1
ATOM 742 N N . THR A 1 100 ? -18.306 12.076 38.644 1.00 68.38 100 THR A N 1
ATOM 743 C CA . THR A 1 100 ? -19.199 12.213 39.820 1.00 68.38 100 THR A CA 1
ATOM 744 C C . THR A 1 100 ? -20.194 11.069 39.966 1.00 68.38 100 THR A C 1
ATOM 746 O O . THR A 1 100 ? -20.869 10.957 40.985 1.00 68.38 100 THR A O 1
ATOM 749 N N . ARG A 1 101 ? -20.331 10.241 38.929 1.00 77.12 101 ARG A N 1
ATOM 750 C CA . ARG A 1 101 ? -21.298 9.147 38.827 1.00 77.12 101 ARG A CA 1
ATOM 751 C C . ARG A 1 101 ? -20.611 7.949 38.183 1.00 77.12 101 ARG A C 1
ATOM 753 O O . ARG A 1 101 ? -19.585 8.100 37.528 1.00 77.12 101 ARG A O 1
ATOM 760 N N . ALA A 1 102 ? -21.234 6.777 38.289 1.00 79.81 102 ALA A N 1
ATOM 761 C CA . ALA A 1 102 ? -20.737 5.551 37.658 1.00 79.81 102 ALA A CA 1
ATOM 762 C C . ALA A 1 102 ? -20.648 5.619 36.127 1.00 79.81 102 ALA A C 1
ATOM 764 O O . ALA A 1 102 ? -19.923 4.838 35.521 1.00 79.81 102 ALA A O 1
ATOM 765 N N . SER A 1 103 ? -21.374 6.551 35.508 1.00 86.31 103 SER A N 1
ATOM 766 C CA . SER A 1 103 ? -21.313 6.843 34.080 1.00 86.31 103 SER A CA 1
ATOM 767 C C . SER A 1 103 ? -21.347 8.355 33.884 1.00 86.31 103 SER A C 1
ATOM 769 O O . SER A 1 103 ? -22.388 8.981 34.100 1.00 86.31 103 SER A O 1
ATOM 771 N N . SER A 1 104 ? -20.231 8.927 33.445 1.00 87.50 104 SER A N 1
ATOM 772 C CA . SER A 1 104 ? -20.151 10.302 32.944 1.00 87.50 104 SER A CA 1
ATOM 773 C C . SER A 1 104 ? -20.147 10.272 31.416 1.00 87.50 104 SER A C 1
ATOM 775 O O . SER A 1 104 ? -19.527 9.402 30.807 1.00 87.50 104 SER A O 1
ATOM 777 N N . SER A 1 105 ? -20.858 11.189 30.764 1.00 89.81 105 SER A N 1
ATOM 778 C CA . SER A 1 105 ? -20.889 11.278 29.299 1.00 89.81 105 SER A CA 1
ATOM 779 C C . SER A 1 105 ? -20.819 12.725 28.847 1.00 89.81 105 SER A C 1
ATOM 781 O O . SER A 1 105 ? -21.348 13.604 29.524 1.00 89.81 105 SER A O 1
ATOM 783 N N . PHE A 1 106 ? -20.187 12.953 27.705 1.00 89.38 106 PHE A N 1
ATOM 784 C CA . PHE A 1 106 ? -20.111 14.260 27.066 1.00 89.38 106 PHE A CA 1
ATOM 785 C C . PHE A 1 106 ? -20.066 14.097 25.547 1.00 89.38 106 PHE A C 1
ATOM 787 O O . PHE A 1 106 ? -19.666 13.052 25.026 1.00 89.38 106 PHE A O 1
ATOM 794 N N . TRP A 1 107 ? -20.533 15.129 24.853 1.00 91.69 107 TRP A N 1
ATOM 795 C CA . TRP A 1 107 ? -20.615 15.166 23.400 1.00 91.69 107 TRP A CA 1
ATOM 796 C C . TRP A 1 107 ? -19.475 15.997 22.830 1.00 91.69 107 TRP A C 1
ATOM 798 O O . TRP A 1 107 ? -19.135 17.037 23.390 1.00 91.69 107 TRP A O 1
ATOM 808 N N . LEU A 1 108 ? -18.914 15.535 21.718 1.00 92.25 108 LEU A N 1
ATOM 809 C CA . LEU A 1 108 ? -17.930 16.255 20.916 1.00 92.25 108 LEU A CA 1
ATOM 810 C C . LEU A 1 108 ? -18.481 16.435 19.501 1.00 92.25 108 LEU A C 1
ATOM 812 O O . LEU A 1 108 ? -19.239 15.590 19.013 1.00 92.25 108 LEU A O 1
ATOM 816 N N . GLU A 1 109 ? -18.087 17.511 18.833 1.00 90.88 109 GLU A N 1
ATOM 817 C CA . GLU A 1 109 ? -18.511 17.782 17.461 1.00 90.88 109 GLU A CA 1
ATOM 818 C C . GLU A 1 109 ? -17.516 17.164 16.473 1.00 90.88 109 GLU A C 1
ATOM 820 O O . GLU A 1 109 ? -16.317 17.435 16.549 1.00 90.88 109 GLU A O 1
ATOM 825 N N . LYS A 1 110 ? -17.990 16.358 15.511 1.00 89.94 110 LYS A N 1
ATOM 826 C CA . LYS A 1 110 ? -17.097 15.704 14.533 1.00 89.94 110 LYS A CA 1
ATOM 827 C C . LYS A 1 110 ? -16.317 16.704 13.695 1.00 89.94 110 LYS A C 1
ATOM 829 O O . LYS A 1 110 ? -15.162 16.452 13.404 1.00 89.94 110 LYS A O 1
ATOM 834 N N . LYS A 1 111 ? -16.898 17.871 13.401 1.00 87.31 111 LYS A N 1
ATOM 835 C CA . LYS A 1 111 ? -16.246 18.948 12.636 1.00 87.31 111 LYS A CA 1
ATOM 836 C C . LYS A 1 111 ? -14.934 19.458 13.255 1.00 87.31 111 LYS A C 1
ATOM 838 O O . LYS A 1 111 ? -14.175 20.136 12.577 1.00 87.31 111 LYS A O 1
ATOM 843 N N . GLN A 1 112 ? -14.693 19.189 14.542 1.00 87.81 112 GLN A N 1
ATOM 844 C CA . GLN A 1 112 ? -13.431 19.521 15.211 1.00 87.81 112 GLN A CA 1
ATOM 845 C C . GLN A 1 112 ? -12.312 18.535 14.852 1.00 87.81 112 GLN A C 1
ATOM 847 O O . GLN A 1 112 ? -11.141 18.861 15.001 1.00 87.81 112 GLN A O 1
ATOM 852 N N . PHE A 1 113 ? -12.665 17.335 14.394 1.00 88.88 113 PHE A N 1
ATOM 853 C CA . PHE A 1 113 ? -11.741 16.282 14.005 1.00 88.88 113 PHE A CA 1
ATOM 854 C C . PHE A 1 113 ? -11.627 16.241 12.478 1.00 88.88 113 PHE A C 1
ATOM 856 O O . PHE A 1 113 ? -12.659 16.257 11.806 1.00 88.88 113 PHE A O 1
ATOM 863 N N . PRO A 1 114 ? -10.419 16.123 11.907 1.00 86.81 114 PRO A N 1
ATOM 864 C CA . PRO A 1 114 ? -10.294 15.705 10.516 1.00 86.81 114 PRO A CA 1
ATOM 865 C C . PRO A 1 114 ? -10.772 14.254 10.371 1.00 86.81 114 PRO A C 1
ATOM 867 O O . PRO A 1 114 ? -10.693 13.475 11.333 1.00 86.81 114 PRO A O 1
ATOM 870 N N . SER A 1 115 ? -11.242 13.873 9.182 1.00 89.94 115 SER A N 1
ATOM 871 C CA . SER A 1 115 ? -11.557 12.469 8.913 1.00 89.94 115 SER A CA 1
ATOM 872 C C . SER A 1 115 ? -10.323 11.587 9.087 1.00 89.94 115 SER A C 1
ATOM 874 O O . SER A 1 115 ? -9.222 11.942 8.670 1.00 89.94 115 SER A O 1
ATOM 876 N N . GLY A 1 116 ? -10.513 10.405 9.666 1.00 90.31 116 GLY A N 1
ATOM 877 C CA . GLY A 1 116 ? -9.439 9.452 9.934 1.00 90.31 116 GLY A CA 1
ATOM 878 C C . GLY A 1 116 ? -9.503 8.880 11.343 1.00 90.31 116 GLY A C 1
ATOM 879 O O . GLY A 1 116 ? -10.555 8.843 11.983 1.00 90.31 116 GLY A O 1
ATOM 880 N N . ILE A 1 117 ? -8.366 8.392 11.828 1.00 90.38 117 ILE A N 1
ATOM 881 C CA . ILE A 1 117 ? -8.268 7.751 13.138 1.00 90.38 117 ILE A CA 1
ATOM 882 C C . ILE A 1 117 ? -8.095 8.800 14.244 1.00 90.38 117 ILE A C 1
ATOM 884 O O . ILE A 1 117 ? -7.091 9.510 14.284 1.00 90.38 117 ILE A O 1
ATOM 888 N N . ALA A 1 118 ? -9.037 8.832 15.188 1.00 90.75 118 ALA A N 1
ATOM 889 C CA . ALA A 1 118 ? -8.944 9.619 16.412 1.00 90.75 118 ALA A CA 1
ATOM 890 C C . ALA A 1 118 ? -8.663 8.729 17.630 1.00 90.75 118 ALA A C 1
ATOM 892 O O . ALA A 1 118 ? -9.230 7.645 17.788 1.00 90.75 118 ALA A O 1
ATOM 893 N N . GLN A 1 119 ? -7.808 9.215 18.520 1.00 88.19 119 GLN A N 1
ATOM 894 C CA . GLN A 1 119 ? -7.422 8.575 19.771 1.00 88.19 119 GLN A CA 1
ATOM 895 C C . GLN A 1 119 ? -7.991 9.368 20.946 1.00 88.19 119 GLN A C 1
ATOM 897 O O . GLN A 1 119 ? -7.779 10.571 21.055 1.00 88.19 119 GLN A O 1
ATOM 902 N N . PHE A 1 120 ? -8.698 8.689 21.840 1.00 90.50 120 PHE A N 1
ATOM 903 C CA . PHE A 1 120 ? -9.330 9.259 23.021 1.00 90.50 120 PHE A CA 1
ATOM 904 C C . PHE A 1 120 ? -8.685 8.661 24.263 1.00 90.50 120 PHE A C 1
ATOM 906 O O . PHE A 1 120 ? -8.752 7.449 24.462 1.00 90.50 120 PHE A O 1
ATOM 913 N N . THR A 1 121 ? -8.098 9.495 25.114 1.00 87.25 121 THR A N 1
ATOM 914 C CA . THR A 1 121 ? -7.344 9.042 26.285 1.00 87.25 121 THR A CA 1
ATOM 915 C C . THR A 1 121 ? -7.775 9.810 27.523 1.00 87.25 121 THR A C 1
ATOM 917 O O . THR A 1 121 ? -7.945 11.030 27.495 1.00 87.25 121 THR A O 1
ATOM 920 N N . ILE A 1 122 ? -7.940 9.093 28.633 1.00 87.50 122 ILE A N 1
ATOM 921 C CA . ILE A 1 122 ? -8.097 9.696 29.958 1.00 87.50 122 ILE A CA 1
ATOM 922 C C . ILE A 1 122 ? -6.808 9.527 30.758 1.00 87.50 122 ILE A C 1
ATOM 924 O O . ILE A 1 122 ? -6.231 8.443 30.792 1.00 87.50 122 ILE A O 1
ATOM 928 N N . PHE A 1 123 ? -6.377 10.591 31.422 1.00 82.44 123 PHE A N 1
ATOM 929 C CA . PHE A 1 123 ? -5.174 10.642 32.243 1.00 82.44 123 PHE A CA 1
ATOM 930 C C . PHE A 1 123 ? -5.525 10.935 33.698 1.00 82.44 123 PHE A C 1
ATOM 932 O O . PHE A 1 123 ? -6.502 11.632 33.992 1.00 82.44 123 PHE A O 1
ATOM 939 N N . ASN A 1 124 ? -4.700 10.440 34.618 1.00 77.62 124 ASN A N 1
ATOM 940 C CA . ASN A 1 124 ? -4.755 10.867 36.012 1.00 77.62 124 ASN A CA 1
ATOM 941 C C . ASN A 1 124 ? -4.112 12.257 36.200 1.00 77.62 124 ASN A C 1
ATOM 943 O O . ASN A 1 124 ? -3.582 12.861 35.264 1.00 77.62 124 ASN A O 1
ATOM 947 N N . ALA A 1 125 ? -4.147 12.768 37.433 1.00 73.38 125 ALA A N 1
ATOM 948 C CA . ALA A 1 125 ? -3.549 14.058 37.783 1.00 73.38 125 ALA A CA 1
ATOM 949 C C . ALA A 1 125 ? -2.019 14.109 37.583 1.00 73.38 125 ALA A C 1
ATOM 951 O O . ALA A 1 125 ? -1.473 15.190 37.387 1.00 73.38 125 ALA A O 1
ATOM 952 N N . ALA A 1 126 ? -1.337 12.958 37.595 1.00 70.31 126 ALA A N 1
ATOM 953 C CA . ALA A 1 126 ? 0.100 12.848 37.340 1.00 70.31 126 ALA A CA 1
ATOM 954 C C . ALA A 1 126 ? 0.448 12.790 35.837 1.00 70.31 126 ALA A C 1
ATOM 956 O O . ALA A 1 126 ? 1.625 12.763 35.484 1.00 70.31 126 ALA A O 1
ATOM 957 N N . GLY A 1 127 ? -0.553 12.785 34.946 1.00 69.00 127 GLY A N 1
ATOM 958 C CA . GLY A 1 127 ? -0.352 12.684 33.499 1.00 69.00 127 GLY A CA 1
ATOM 959 C C . GLY A 1 127 ? -0.125 11.257 32.993 1.00 69.00 127 GLY A C 1
ATOM 960 O O . GLY A 1 127 ? 0.316 11.080 31.860 1.00 69.00 127 GLY A O 1
ATOM 961 N N . GLU A 1 128 ? -0.434 10.231 33.789 1.00 73.50 128 GLU A N 1
ATOM 962 C CA . GLU A 1 128 ? -0.375 8.833 33.355 1.00 73.50 128 GLU A CA 1
ATOM 963 C C . GLU A 1 128 ? -1.698 8.427 32.687 1.00 73.50 128 GLU A C 1
ATOM 965 O O . GLU A 1 128 ? -2.771 8.727 33.226 1.00 73.50 128 GLU A O 1
ATOM 970 N N . PRO A 1 129 ? -1.665 7.740 31.531 1.00 77.81 129 PRO A N 1
ATOM 971 C CA . PRO A 1 129 ? -2.878 7.299 30.854 1.00 77.81 129 PRO A CA 1
ATOM 972 C C . PRO A 1 129 ? -3.550 6.166 31.637 1.00 77.81 129 PRO A C 1
ATOM 974 O O . PRO A 1 129 ? -2.927 5.160 31.971 1.00 77.81 129 PRO A O 1
ATOM 977 N N . LEU A 1 130 ? -4.844 6.321 31.902 1.00 79.75 130 LEU A N 1
ATOM 978 C CA . LEU A 1 130 ? -5.677 5.348 32.610 1.00 79.75 130 LEU A CA 1
ATOM 979 C C . LEU A 1 130 ? -6.423 4.421 31.648 1.00 79.75 130 LEU A C 1
ATOM 981 O O . LEU A 1 130 ? -6.625 3.248 31.952 1.00 79.75 130 LEU A O 1
ATOM 985 N N . ASN A 1 131 ? -6.881 4.955 30.516 1.00 83.00 131 ASN A N 1
ATOM 986 C CA . ASN A 1 131 ? -7.672 4.228 29.527 1.00 83.00 131 ASN A CA 1
ATOM 987 C C . ASN A 1 131 ? -7.585 4.938 28.165 1.00 83.00 131 ASN A C 1
ATOM 989 O O . ASN A 1 131 ? -7.507 6.169 28.125 1.00 83.00 131 ASN A O 1
ATOM 993 N N . GLU A 1 132 ? -7.599 4.171 27.075 1.00 85.12 132 GLU A N 1
ATOM 994 C CA . GLU A 1 132 ? -7.480 4.670 25.704 1.00 85.12 132 GLU A CA 1
ATOM 995 C C . GLU A 1 132 ? -8.443 3.946 24.757 1.00 85.12 132 GLU A C 1
ATOM 997 O O . GLU A 1 132 ? -8.562 2.719 24.782 1.00 85.12 132 GLU A O 1
ATOM 1002 N N . ARG A 1 133 ? -9.094 4.708 23.879 1.00 88.44 133 ARG A N 1
ATOM 1003 C CA . ARG A 1 133 ? -9.978 4.207 22.828 1.00 88.44 133 ARG A CA 1
ATOM 1004 C C . ARG A 1 133 ? -9.643 4.888 21.512 1.00 88.44 133 ARG A C 1
ATOM 1006 O O . ARG A 1 133 ? -9.663 6.107 21.425 1.00 88.44 133 ARG A O 1
ATOM 1013 N N . ILE A 1 134 ? -9.384 4.099 20.479 1.00 88.88 134 ILE A N 1
ATOM 1014 C CA . ILE A 1 134 ? -9.207 4.590 19.111 1.00 88.88 134 ILE A CA 1
ATOM 1015 C C . ILE A 1 134 ? -10.514 4.416 18.352 1.00 88.88 134 ILE A C 1
ATOM 1017 O O . ILE A 1 134 ? -11.085 3.338 18.443 1.00 88.88 134 ILE A O 1
ATOM 1021 N N . ALA A 1 135 ? -10.987 5.411 17.607 1.00 91.56 135 ALA A N 1
ATOM 1022 C CA . ALA A 1 135 ? -12.151 5.287 16.730 1.00 91.56 135 ALA A CA 1
ATOM 1023 C C . ALA A 1 135 ? -11.918 6.016 15.402 1.00 91.56 135 ALA A C 1
ATOM 1025 O O . ALA A 1 135 ? -11.235 7.035 15.359 1.00 91.56 135 ALA A O 1
ATOM 1026 N N . PHE A 1 136 ? -12.518 5.514 14.324 1.00 92.88 136 PHE A N 1
ATOM 1027 C CA . PHE A 1 136 ? -12.512 6.208 13.042 1.00 92.88 136 PHE A CA 1
ATOM 1028 C C . PHE A 1 136 ? -13.598 7.285 13.039 1.00 92.88 136 PHE A C 1
ATOM 1030 O O . PHE A 1 136 ? -14.771 6.973 13.262 1.00 92.88 136 PHE A O 1
ATOM 1037 N N . ILE A 1 137 ? -13.225 8.533 12.779 1.00 91.69 137 ILE A N 1
ATOM 1038 C CA . ILE A 1 137 ? -14.143 9.662 12.655 1.00 91.69 137 ILE A CA 1
ATOM 1039 C C . ILE A 1 137 ? -14.285 9.996 11.172 1.00 91.69 137 ILE A C 1
ATOM 1041 O O . ILE A 1 137 ? -13.295 10.197 10.477 1.00 91.69 137 ILE A O 1
ATOM 1045 N N . ASN A 1 138 ? -15.525 10.029 10.684 1.00 87.88 138 ASN A N 1
ATOM 1046 C CA . ASN A 1 138 ? -15.849 10.558 9.362 1.00 87.88 138 ASN A CA 1
ATOM 1047 C C . ASN A 1 138 ? -16.502 11.927 9.550 1.00 87.88 138 ASN A C 1
ATOM 1049 O O . ASN A 1 138 ? -17.623 12.002 10.061 1.00 87.88 138 ASN A O 1
ATOM 1053 N N . SER A 1 139 ? -15.791 12.983 9.171 1.00 82.69 139 SER A N 1
ATOM 1054 C CA . SER A 1 139 ? -16.224 14.374 9.342 1.00 82.69 139 SER A CA 1
ATOM 1055 C C . SER A 1 139 ? -16.854 14.959 8.080 1.00 82.69 139 SER A C 1
ATOM 1057 O O . SER A 1 139 ? -17.190 16.140 8.064 1.00 82.69 139 SER A O 1
ATOM 1059 N N . ASN A 1 140 ? -17.029 14.141 7.031 1.00 76.31 140 ASN A N 1
ATOM 1060 C CA . ASN A 1 140 ? -17.558 14.550 5.724 1.00 76.31 140 ASN A CA 1
ATOM 1061 C C . ASN A 1 140 ? -16.784 15.723 5.086 1.00 76.31 140 ASN A C 1
ATOM 1063 O O . ASN A 1 140 ? -17.312 16.467 4.266 1.00 76.31 140 ASN A O 1
ATOM 1067 N N . ASP A 1 141 ? -15.502 15.849 5.422 1.00 82.81 141 ASP A N 1
ATOM 1068 C CA . ASP A 1 141 ? -14.520 16.799 4.880 1.00 82.81 141 ASP A CA 1
ATOM 1069 C C . ASP A 1 141 ? -13.875 16.297 3.572 1.00 82.81 141 ASP A C 1
ATOM 1071 O O . ASP A 1 141 ? -12.820 16.765 3.145 1.00 82.81 141 ASP A O 1
ATOM 1075 N N . ARG A 1 142 ? -14.501 15.310 2.922 1.00 88.19 142 ARG A N 1
ATOM 1076 C CA . ARG A 1 142 ? -14.012 14.751 1.663 1.00 88.19 142 ARG A CA 1
ATOM 1077 C C . ARG A 1 142 ? -14.281 15.732 0.534 1.00 88.19 142 ARG A C 1
ATOM 1079 O O . ARG A 1 142 ? -15.400 16.218 0.368 1.00 88.19 142 ARG A O 1
ATOM 1086 N N . MET A 1 143 ? -13.268 15.948 -0.293 1.00 91.25 143 MET A N 1
ATOM 1087 C CA . MET A 1 143 ? -13.399 16.716 -1.520 1.00 91.25 143 MET A CA 1
ATOM 1088 C C . MET A 1 143 ? -14.370 15.999 -2.465 1.00 91.25 143 MET A C 1
ATOM 1090 O O . MET A 1 143 ? -14.212 14.816 -2.784 1.00 91.25 143 MET A O 1
ATOM 1094 N N . GLN A 1 144 ? -15.373 16.733 -2.929 1.00 91.50 144 GLN A N 1
ATOM 1095 C CA . GLN A 1 144 ? -16.371 16.251 -3.867 1.00 91.50 144 GLN A CA 1
ATOM 1096 C C . GLN A 1 144 ? -15.810 16.365 -5.285 1.00 91.50 144 GLN A C 1
ATOM 1098 O O . GLN A 1 144 ? -15.602 17.463 -5.805 1.00 91.50 144 GLN A O 1
ATOM 1103 N N . LEU A 1 145 ? -15.551 15.218 -5.911 1.00 92.69 145 LEU A N 1
ATOM 1104 C CA . LEU A 1 145 ? -15.053 15.146 -7.281 1.00 92.69 145 LEU A CA 1
ATOM 1105 C C . LEU A 1 145 ? -16.159 14.689 -8.225 1.00 92.69 145 LEU A C 1
ATOM 1107 O O . LEU A 1 145 ? -16.649 13.560 -8.129 1.00 92.69 145 LEU A O 1
ATOM 1111 N N . THR A 1 146 ? -16.501 15.549 -9.176 1.00 93.25 146 THR A N 1
ATOM 1112 C CA . THR A 1 146 ? -17.468 15.245 -10.229 1.00 93.25 146 THR A CA 1
ATOM 1113 C C . THR A 1 146 ? -16.750 15.128 -11.563 1.00 93.25 146 THR A C 1
ATOM 1115 O O . THR A 1 146 ? -16.010 16.023 -11.967 1.00 93.25 146 THR A O 1
ATOM 1118 N N . LEU A 1 147 ? -16.993 14.018 -12.260 1.00 91.44 147 LEU A N 1
ATOM 1119 C CA . LEU A 1 147 ? -16.552 13.817 -13.635 1.00 91.44 147 LEU A CA 1
ATOM 1120 C C . LEU A 1 147 ? -17.740 13.968 -14.570 1.00 91.44 147 LEU A C 1
ATOM 1122 O O . LEU A 1 147 ? -18.773 13.317 -14.391 1.00 91.44 147 LEU A O 1
ATOM 1126 N N . LYS A 1 148 ? -17.575 14.811 -15.583 1.00 89.06 148 LYS A N 1
ATOM 1127 C CA . LYS A 1 148 ? -18.528 14.953 -16.677 1.00 89.06 148 LYS A CA 1
ATOM 1128 C C . LYS A 1 148 ? -17.814 14.631 -17.972 1.00 89.06 148 LYS A C 1
ATOM 1130 O O . LYS A 1 148 ? -16.731 15.129 -18.257 1.00 89.06 148 LYS A O 1
ATOM 1135 N N . THR A 1 149 ? -18.433 13.777 -18.759 1.00 86.31 149 THR A N 1
ATOM 1136 C CA . THR A 1 149 ? -18.031 13.531 -20.133 1.00 86.31 149 THR A CA 1
ATOM 1137 C C . THR A 1 149 ? -19.101 14.096 -21.038 1.00 86.31 149 THR A C 1
ATOM 1139 O O . THR A 1 149 ? -20.269 14.212 -20.658 1.00 86.31 149 THR A O 1
ATOM 1142 N N . SER A 1 150 ? -18.709 14.425 -22.262 1.00 80.25 150 SER A N 1
ATOM 1143 C CA . SER A 1 150 ? -19.675 14.817 -23.279 1.00 80.25 150 SER A CA 1
ATOM 1144 C C . SER A 1 150 ? -20.730 13.713 -23.476 1.00 80.25 150 SER A C 1
ATOM 1146 O O . SER A 1 150 ? -21.926 13.980 -23.465 1.00 80.25 150 SER A O 1
ATOM 1148 N N . LYS A 1 151 ? -20.326 12.446 -23.599 1.00 81.94 151 LYS A N 1
ATOM 1149 C CA . LYS A 1 151 ? -21.251 11.336 -23.880 1.00 81.94 151 LYS A CA 1
ATOM 1150 C C . LYS A 1 151 ? -21.149 10.248 -22.822 1.00 81.94 151 LYS A C 1
ATOM 1152 O O . LYS A 1 151 ? -20.117 10.091 -22.178 1.00 81.94 151 LYS A O 1
ATOM 1157 N N . ARG A 1 152 ? -22.211 9.451 -22.688 1.00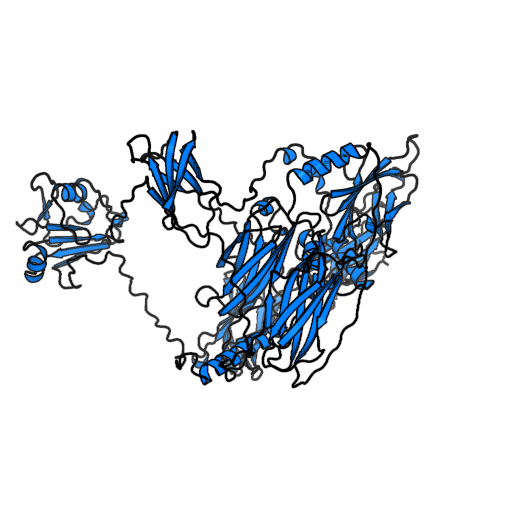 79.19 152 ARG A N 1
ATOM 1158 C CA . ARG A 1 152 ? -22.197 8.199 -21.905 1.00 79.19 152 ARG A CA 1
ATOM 1159 C C . ARG A 1 152 ? -21.652 7.002 -22.694 1.00 79.19 152 ARG A C 1
ATOM 1161 O O . ARG A 1 152 ? -21.253 6.009 -22.092 1.00 79.19 152 ARG A O 1
ATOM 1168 N N . SER A 1 153 ? -21.630 7.123 -24.021 1.00 83.56 153 SER A N 1
ATOM 1169 C CA . SER A 1 153 ? -21.104 6.137 -24.959 1.00 83.56 153 SER A CA 1
ATOM 1170 C C . SER A 1 153 ? -20.252 6.824 -26.032 1.00 83.56 153 SER A C 1
ATOM 1172 O O . SER A 1 153 ? -20.597 7.915 -26.496 1.00 83.56 153 SER A O 1
ATOM 1174 N N . TYR A 1 154 ? -19.131 6.209 -26.401 1.00 84.44 154 TYR A N 1
ATOM 1175 C CA . TYR A 1 154 ? -18.164 6.723 -27.377 1.00 84.44 154 TYR A CA 1
ATOM 1176 C C . TYR A 1 154 ? -17.799 5.662 -28.416 1.00 84.44 154 TYR A C 1
ATOM 1178 O O . TYR A 1 154 ? -17.822 4.480 -28.117 1.00 84.44 154 TYR A O 1
ATOM 1186 N N . LYS A 1 155 ? -17.367 6.071 -29.610 1.00 83.69 155 LYS A N 1
ATOM 1187 C CA . LYS A 1 155 ? -16.758 5.193 -30.619 1.00 83.69 155 LYS A CA 1
ATOM 1188 C C . LYS A 1 155 ? -15.376 4.695 -30.216 1.00 83.69 155 LYS A C 1
ATOM 1190 O O . LYS A 1 155 ? -14.623 5.366 -29.501 1.00 83.69 155 LYS A O 1
ATOM 1195 N N . SER A 1 156 ? -15.005 3.551 -30.788 1.00 80.19 156 SER A N 1
ATOM 1196 C CA . SER A 1 156 ? -13.610 3.125 -30.904 1.00 80.19 156 SER A CA 1
ATOM 1197 C C . SER A 1 156 ? -12.764 4.270 -31.465 1.00 80.19 156 SER A C 1
ATOM 1199 O O . SER A 1 156 ? -13.151 4.910 -32.449 1.00 80.19 156 SER A O 1
ATOM 1201 N N . ARG A 1 157 ? -11.621 4.548 -30.827 1.00 81.12 157 ARG A N 1
ATOM 1202 C CA . ARG A 1 157 ? -10.718 5.672 -31.163 1.00 81.12 157 ARG A CA 1
ATOM 1203 C C . ARG A 1 157 ? -11.351 7.061 -31.148 1.00 81.12 157 ARG A C 1
ATOM 1205 O O . ARG A 1 157 ? -10.735 8.010 -31.634 1.00 81.12 157 ARG A O 1
ATOM 1212 N N . GLU A 1 158 ? -12.553 7.219 -30.602 1.00 82.56 158 GLU A N 1
ATOM 1213 C CA . GLU A 1 158 ? -13.129 8.544 -30.424 1.00 82.56 158 GLU A CA 1
ATOM 1214 C C . GLU A 1 158 ? -12.339 9.324 -29.375 1.00 82.56 158 GLU A C 1
ATOM 1216 O O . GLU A 1 158 ? -11.842 8.758 -28.396 1.00 82.56 158 GLU A O 1
ATOM 1221 N N . ARG A 1 159 ? -12.229 10.638 -29.589 1.00 86.81 159 ARG A N 1
ATOM 1222 C CA . ARG A 1 159 ? -11.714 11.553 -28.576 1.00 86.81 159 ARG A CA 1
ATOM 1223 C C . ARG A 1 159 ? -12.736 11.669 -27.449 1.00 86.81 159 ARG A C 1
ATOM 1225 O O . ARG A 1 159 ? -13.890 12.025 -27.689 1.00 86.81 159 ARG A O 1
ATOM 1232 N N . VAL A 1 160 ? -12.282 11.422 -26.230 1.00 88.00 160 VAL A N 1
ATOM 1233 C CA . VAL A 1 160 ? -13.034 11.640 -24.999 1.00 88.00 160 VAL A CA 1
ATOM 1234 C C . VAL A 1 160 ? -12.494 12.901 -24.346 1.00 88.00 160 VAL A C 1
ATOM 1236 O O . VAL A 1 160 ? -11.296 13.003 -24.084 1.00 88.00 160 VAL A O 1
ATOM 1239 N N . GLN A 1 161 ? -13.394 13.846 -24.094 1.00 90.12 161 GLN A N 1
ATOM 1240 C CA . GLN A 1 161 ? -13.126 15.018 -23.274 1.00 90.12 161 GLN A CA 1
ATOM 1241 C C . GLN A 1 161 ? -13.802 14.810 -21.922 1.00 90.12 161 GLN A C 1
ATOM 1243 O O . GLN A 1 161 ? -15.010 14.553 -21.867 1.00 90.12 161 GLN A O 1
ATOM 1248 N N . VAL A 1 162 ? -13.010 14.891 -20.859 1.00 90.38 162 VAL A N 1
ATOM 1249 C CA . VAL A 1 162 ? -13.446 14.725 -19.475 1.00 90.38 162 VAL A CA 1
ATOM 1250 C C . VAL A 1 162 ? -13.265 16.050 -18.757 1.00 90.38 162 VAL A C 1
ATOM 1252 O O . VAL A 1 162 ? -12.152 16.565 -18.653 1.00 90.38 162 VAL A O 1
ATOM 1255 N N . GLU A 1 163 ? -14.358 16.589 -18.248 1.00 92.69 163 GLU A N 1
ATOM 1256 C CA . GLU A 1 163 ? -14.365 17.715 -17.328 1.00 92.69 163 GLU A CA 1
ATOM 1257 C C . GLU A 1 163 ? -14.305 17.176 -15.900 1.00 92.69 163 GLU A C 1
ATOM 1259 O O . GLU A 1 163 ? -15.146 16.374 -15.484 1.00 92.69 163 GLU A O 1
ATOM 1264 N N . LEU A 1 164 ? -13.294 17.614 -15.155 1.00 93.44 164 LEU A N 1
ATOM 1265 C CA . LEU A 1 164 ? -13.150 17.349 -13.732 1.00 93.44 164 LEU A CA 1
ATOM 1266 C C . LEU A 1 164 ? -13.502 18.620 -12.964 1.00 93.44 164 LEU A C 1
ATOM 1268 O O . LEU A 1 164 ? -12.884 19.666 -13.169 1.00 93.44 164 LEU A O 1
ATOM 1272 N N . GLU A 1 165 ? -14.463 18.497 -12.057 1.00 95.56 165 GLU A N 1
ATOM 1273 C CA . GLU A 1 165 ? -14.845 19.522 -11.093 1.00 95.56 165 GLU A CA 1
ATOM 1274 C C . GLU A 1 165 ? -14.517 19.030 -9.679 1.00 95.56 165 GLU A C 1
ATOM 1276 O O . GLU A 1 165 ? -14.936 17.946 -9.273 1.00 95.56 165 GLU A O 1
ATOM 1281 N N . ALA A 1 166 ? -13.745 19.829 -8.950 1.00 94.25 166 ALA A N 1
ATOM 1282 C CA . ALA A 1 166 ? -13.327 19.601 -7.579 1.00 94.25 166 ALA A CA 1
ATOM 1283 C C . ALA A 1 166 ? -13.912 20.687 -6.677 1.00 94.25 166 ALA A C 1
ATOM 1285 O O . ALA A 1 166 ? -13.578 21.873 -6.802 1.00 94.25 166 ALA A O 1
ATOM 1286 N N . LEU A 1 167 ? -14.770 20.261 -5.756 1.00 93.06 167 LEU A N 1
ATOM 1287 C CA . LEU A 1 167 ? -15.359 21.101 -4.725 1.00 93.06 167 LEU A CA 1
ATOM 1288 C C . LEU A 1 167 ? -14.908 20.606 -3.349 1.00 93.06 167 LEU A C 1
ATOM 1290 O O . LEU A 1 167 ? -14.756 19.406 -3.144 1.00 93.06 167 LEU A O 1
ATOM 1294 N N . THR A 1 168 ? -14.723 21.509 -2.394 1.00 89.62 168 THR A N 1
ATOM 1295 C CA . THR A 1 168 ? -14.490 21.161 -0.988 1.00 89.62 168 THR A CA 1
ATOM 1296 C C . THR A 1 168 ? -15.642 20.330 -0.424 1.00 89.62 168 THR A C 1
ATOM 1298 O O . THR A 1 168 ? -16.722 20.265 -1.025 1.00 89.62 168 THR A O 1
ATOM 1301 N N . GLY A 1 169 ? -15.478 19.758 0.774 1.00 82.06 169 GLY A N 1
ATOM 1302 C CA . GLY A 1 169 ? -16.594 19.094 1.470 1.00 82.06 169 GLY A CA 1
ATOM 1303 C C . GLY A 1 169 ? -17.815 20.014 1.647 1.00 82.06 169 GLY A C 1
ATOM 1304 O O . GLY A 1 169 ? -18.959 19.567 1.590 1.00 82.06 169 GLY A O 1
ATOM 1305 N N . ALA A 1 170 ? -17.577 21.328 1.737 1.00 84.31 170 ALA A N 1
ATOM 1306 C CA . ALA A 1 170 ? -18.595 22.377 1.809 1.00 84.31 170 ALA A CA 1
ATOM 1307 C C . ALA A 1 170 ? -19.133 22.857 0.439 1.00 84.31 170 ALA A C 1
ATOM 1309 O O . ALA A 1 170 ? -19.848 23.859 0.385 1.00 84.31 170 ALA A O 1
ATOM 1310 N N . GLY A 1 171 ? -18.766 22.204 -0.669 1.00 88.19 171 GLY A N 1
ATOM 1311 C CA . GLY A 1 171 ? -19.268 22.505 -2.014 1.00 88.19 171 GLY A CA 1
ATOM 1312 C C . GLY A 1 171 ? -18.634 23.723 -2.700 1.00 88.19 171 GLY A C 1
ATOM 1313 O O . GLY A 1 171 ? -19.196 24.234 -3.667 1.00 88.19 171 GLY A O 1
ATOM 1314 N N . LYS A 1 172 ? -17.483 24.225 -2.231 1.00 90.44 172 LYS A N 1
ATOM 1315 C CA . LYS A 1 172 ? -16.799 25.383 -2.846 1.00 90.44 172 LYS A CA 1
ATOM 1316 C C . LYS A 1 172 ? -15.719 24.926 -3.830 1.00 90.44 172 LYS A C 1
ATOM 1318 O O . LYS A 1 172 ? -14.992 24.006 -3.485 1.00 90.44 172 LYS A O 1
ATOM 1323 N N . PRO A 1 173 ? -15.526 25.572 -4.992 1.00 92.62 173 PRO A N 1
ATOM 1324 C CA . PRO A 1 173 ? -14.430 25.222 -5.894 1.00 92.62 173 PRO A CA 1
ATOM 1325 C C . PRO A 1 173 ? -13.069 25.270 -5.201 1.00 92.62 173 PRO A C 1
ATOM 1327 O O . PRO A 1 173 ? -12.775 26.241 -4.500 1.00 92.62 173 PRO A O 1
ATOM 1330 N N . THR A 1 174 ? -12.251 24.234 -5.398 1.00 91.12 174 THR A N 1
ATOM 1331 C CA . THR A 1 174 ? -10.956 24.118 -4.719 1.00 91.12 174 THR A CA 1
ATOM 1332 C C . THR A 1 174 ? -9.817 23.724 -5.665 1.00 91.12 174 THR A C 1
ATOM 1334 O O . THR A 1 174 ? -9.991 22.852 -6.529 1.00 91.12 174 THR A O 1
ATOM 1337 N N . PRO A 1 175 ? -8.631 24.354 -5.538 1.00 91.12 175 PRO A N 1
ATOM 1338 C CA . PRO A 1 175 ? -7.435 23.878 -6.211 1.00 91.12 175 PRO A CA 1
ATOM 1339 C C . PRO A 1 175 ? -7.011 22.533 -5.634 1.00 91.12 175 PRO A C 1
ATOM 1341 O O . PRO A 1 175 ? -6.816 22.390 -4.431 1.00 91.12 175 PRO A O 1
ATOM 1344 N N . GLY A 1 176 ? -6.788 21.561 -6.511 1.00 89.75 176 GLY A N 1
ATOM 1345 C CA . GLY A 1 176 ? -6.247 20.264 -6.129 1.00 89.75 176 GLY A CA 1
ATOM 1346 C C . GLY A 1 176 ? -5.235 19.720 -7.122 1.00 89.75 176 GLY A C 1
ATOM 1347 O O . GLY A 1 176 ? -5.071 20.238 -8.234 1.00 89.75 176 GLY A O 1
ATOM 1348 N N . ASN A 1 177 ? -4.536 18.676 -6.685 1.00 91.44 177 ASN A N 1
ATOM 1349 C CA . ASN A 1 177 ? -3.546 17.943 -7.460 1.00 91.44 177 ASN A CA 1
ATOM 1350 C C . ASN A 1 177 ? -3.950 16.466 -7.559 1.00 91.44 177 ASN A C 1
ATOM 1352 O O . ASN A 1 177 ? -3.965 15.723 -6.571 1.00 91.44 177 ASN A O 1
ATOM 1356 N N . PHE A 1 178 ? -4.235 16.033 -8.780 1.00 93.19 178 PHE A N 1
ATOM 1357 C CA . PHE A 1 178 ? -4.889 14.771 -9.086 1.00 93.19 178 PHE A CA 1
ATOM 1358 C C . PHE A 1 178 ? -4.014 13.874 -9.947 1.00 93.19 178 PHE A C 1
ATOM 1360 O O . PHE A 1 178 ? -3.115 14.318 -10.661 1.00 93.19 178 PHE A O 1
ATOM 1367 N N . SER A 1 179 ? -4.267 12.583 -9.830 1.00 92.75 179 SER A N 1
ATOM 1368 C CA . SER A 1 179 ? -3.841 11.574 -10.788 1.00 92.75 179 SER A CA 1
ATOM 1369 C C . SER A 1 179 ? -5.074 10.978 -11.435 1.00 92.75 179 SER A C 1
ATOM 1371 O O . SER A 1 179 ? -6.074 10.744 -10.754 1.00 92.75 179 SER A O 1
ATOM 1373 N N . ILE A 1 180 ? -4.997 10.764 -12.742 1.00 93.31 180 ILE A N 1
ATOM 1374 C CA . ILE A 1 180 ? -6.078 10.200 -13.537 1.00 93.31 180 ILE A CA 1
ATOM 1375 C C . ILE A 1 180 ? -5.573 8.950 -14.227 1.00 93.31 180 ILE A C 1
ATOM 1377 O O . ILE A 1 180 ? -4.575 8.986 -14.947 1.00 93.31 180 ILE A O 1
ATOM 1381 N N . THR A 1 181 ? -6.318 7.870 -14.045 1.00 92.94 181 THR A N 1
ATOM 1382 C CA . THR A 1 181 ? -6.114 6.600 -14.730 1.00 92.94 181 THR A CA 1
ATOM 1383 C C . THR A 1 181 ? -7.364 6.272 -15.524 1.00 92.94 181 THR A C 1
ATOM 1385 O O . THR A 1 181 ? -8.469 6.330 -14.990 1.00 92.94 181 THR A O 1
ATOM 1388 N N . VAL A 1 182 ? -7.202 5.876 -16.781 1.00 91.31 182 VAL A N 1
ATOM 1389 C CA . VAL A 1 182 ? -8.280 5.315 -17.596 1.00 91.31 182 VAL A CA 1
ATOM 1390 C C . VAL A 1 182 ? -7.876 3.916 -18.021 1.00 91.31 182 VAL A C 1
ATOM 1392 O O . VAL A 1 182 ? -6.853 3.749 -18.690 1.00 91.31 182 VAL A O 1
ATOM 1395 N N . ILE A 1 183 ? -8.676 2.920 -17.647 1.00 89.75 183 ILE A N 1
ATOM 1396 C CA . ILE A 1 183 ? -8.450 1.518 -18.002 1.00 89.75 183 ILE A CA 1
ATOM 1397 C C . ILE A 1 183 ? -9.652 0.912 -18.720 1.00 89.75 183 ILE A C 1
ATOM 1399 O O . ILE A 1 183 ? -10.801 1.269 -18.460 1.00 89.75 183 ILE A O 1
ATOM 1403 N N . ASP A 1 184 ? -9.371 -0.041 -19.599 1.00 87.12 184 ASP A N 1
ATOM 1404 C CA . ASP A 1 184 ? -10.362 -0.980 -20.119 1.00 87.12 184 ASP A CA 1
ATOM 1405 C C . ASP A 1 184 ? -10.617 -2.058 -19.049 1.00 87.12 184 ASP A C 1
ATOM 1407 O O . ASP A 1 184 ? -9.767 -2.921 -18.806 1.00 87.12 184 ASP A O 1
ATOM 1411 N N . GLU A 1 185 ? -11.767 -1.979 -18.372 1.00 84.44 185 GLU A N 1
ATOM 1412 C CA . GLU A 1 185 ? -12.103 -2.841 -17.227 1.00 84.44 185 GLU A CA 1
ATOM 1413 C C . GLU A 1 185 ? -12.288 -4.307 -17.646 1.00 84.44 185 GLU A C 1
ATOM 1415 O O . GLU A 1 185 ? -12.076 -5.205 -16.835 1.00 84.44 185 GLU A O 1
ATOM 1420 N N . SER A 1 186 ? -12.593 -4.565 -18.924 1.00 80.31 186 SER A N 1
ATOM 1421 C CA . SER A 1 186 ? -12.674 -5.931 -19.452 1.00 80.31 186 SER A CA 1
ATOM 1422 C C . SER A 1 186 ? -11.300 -6.601 -19.546 1.00 80.31 186 SER A C 1
ATOM 1424 O O . SER A 1 186 ? -11.191 -7.806 -19.355 1.00 80.31 186 SER A O 1
ATOM 1426 N N . LYS A 1 187 ? -10.238 -5.823 -19.790 1.00 79.88 187 LYS A N 1
ATOM 1427 C CA . LYS A 1 187 ? -8.853 -6.320 -19.876 1.00 79.88 187 LYS A CA 1
ATOM 1428 C C . LYS A 1 187 ? -8.143 -6.338 -18.529 1.00 79.88 187 LYS A C 1
ATOM 1430 O O . LYS A 1 187 ? -7.138 -7.031 -18.385 1.00 79.88 187 LYS A O 1
ATOM 1435 N N . VAL A 1 188 ? -8.612 -5.530 -17.582 1.00 80.88 188 VAL A N 1
ATOM 1436 C CA . VAL A 1 188 ? -8.033 -5.379 -16.243 1.00 80.88 188 VAL A CA 1
ATOM 1437 C C . VAL A 1 188 ? -9.162 -5.458 -15.204 1.00 80.88 188 VAL A C 1
ATOM 1439 O O . VAL A 1 188 ? -9.491 -4.441 -14.587 1.00 80.88 188 VAL A O 1
ATOM 1442 N N . PRO A 1 189 ? -9.805 -6.628 -15.014 1.00 74.44 189 PRO A N 1
ATOM 1443 C CA . PRO A 1 189 ? -10.830 -6.787 -13.988 1.00 74.44 189 PRO A CA 1
ATOM 1444 C C . PRO A 1 189 ? -10.232 -6.614 -12.586 1.00 74.44 189 PRO A C 1
ATOM 1446 O O . PRO A 1 189 ? -9.165 -7.152 -12.269 1.00 74.44 189 PRO A O 1
ATOM 1449 N N . VAL A 1 190 ? -10.918 -5.852 -11.732 1.00 71.31 190 VAL A N 1
ATOM 1450 C CA . VAL A 1 190 ? -10.470 -5.562 -10.363 1.00 71.31 190 VAL A CA 1
ATOM 1451 C C . VAL A 1 190 ? -11.639 -5.671 -9.402 1.00 71.31 190 VAL A C 1
ATOM 1453 O O . VAL A 1 190 ? -12.688 -5.073 -9.634 1.00 71.31 190 VAL A O 1
ATOM 1456 N N . GLU A 1 191 ? -11.437 -6.382 -8.297 1.00 75.25 191 GLU A N 1
ATOM 1457 C CA . GLU A 1 191 ? -12.347 -6.329 -7.160 1.00 75.25 191 GLU A CA 1
ATOM 1458 C C . GLU A 1 191 ? -12.065 -5.058 -6.343 1.00 75.25 191 GLU A C 1
ATOM 1460 O O . GLU A 1 191 ? -11.007 -4.929 -5.727 1.00 75.25 191 GLU A O 1
ATOM 1465 N N . GLU A 1 192 ? -12.998 -4.099 -6.348 1.00 79.12 192 GLU A N 1
ATOM 1466 C CA . GLU A 1 192 ? -12.795 -2.777 -5.728 1.00 79.12 192 GLU A CA 1
ATOM 1467 C C . GLU A 1 192 ? -12.532 -2.845 -4.214 1.00 79.12 192 GLU A C 1
ATOM 1469 O O . GLU A 1 192 ? -11.836 -1.987 -3.675 1.00 79.12 192 GLU A O 1
ATOM 1474 N N . SER A 1 193 ? -13.063 -3.850 -3.510 1.00 78.44 193 SER A N 1
ATOM 1475 C CA . SER A 1 193 ? -12.864 -4.046 -2.062 1.00 78.44 193 SER A CA 1
ATOM 1476 C C . SER A 1 193 ? -11.387 -4.285 -1.699 1.00 78.44 193 SER A C 1
ATOM 1478 O O . SER A 1 193 ? -10.939 -3.875 -0.626 1.00 78.44 193 SER A O 1
ATOM 1480 N N . LEU A 1 194 ? -10.632 -4.918 -2.605 1.00 76.06 194 LEU A N 1
ATOM 1481 C CA . LEU A 1 194 ? -9.230 -5.300 -2.432 1.00 76.06 194 LEU A CA 1
ATOM 1482 C C . LEU A 1 194 ? -8.256 -4.180 -2.811 1.00 76.06 194 LEU A C 1
ATOM 1484 O O . LEU A 1 194 ? -7.058 -4.290 -2.541 1.00 76.06 194 LEU A O 1
ATOM 1488 N N . GLU A 1 195 ? -8.738 -3.114 -3.454 1.00 80.38 195 GLU A N 1
ATOM 1489 C CA . GLU A 1 195 ? -7.892 -1.986 -3.823 1.00 80.38 195 GLU A CA 1
ATOM 1490 C C . GLU A 1 195 ? -7.370 -1.257 -2.577 1.00 80.38 195 GLU A C 1
ATOM 1492 O O . GLU A 1 195 ? -8.041 -1.147 -1.554 1.00 80.38 195 GLU A O 1
ATOM 1497 N N . SER A 1 196 ? -6.153 -0.727 -2.678 1.00 83.75 196 SER A N 1
ATOM 1498 C CA . SER A 1 196 ? -5.654 0.291 -1.754 1.00 83.75 196 SER A CA 1
ATOM 1499 C C . SER A 1 196 ? -5.824 1.635 -2.446 1.00 83.75 196 SER A C 1
ATOM 1501 O O . SER A 1 196 ? -5.245 1.841 -3.514 1.00 83.75 196 SER A O 1
ATOM 1503 N N . THR A 1 197 ? -6.663 2.492 -1.873 1.00 90.62 197 THR A N 1
ATOM 1504 C CA . THR A 1 197 ? -7.049 3.798 -2.416 1.00 90.62 197 THR A CA 1
ATOM 1505 C C . THR A 1 197 ? -6.479 4.921 -1.559 1.00 90.62 197 THR A C 1
ATOM 1507 O O . THR A 1 197 ? -6.037 4.692 -0.428 1.00 90.62 197 THR A O 1
ATOM 1510 N N . ILE A 1 198 ? -6.535 6.160 -2.056 1.00 91.69 198 ILE A N 1
ATOM 1511 C CA . ILE A 1 198 ? -6.096 7.326 -1.277 1.00 91.69 198 ILE A CA 1
ATOM 1512 C C . ILE A 1 198 ? -6.807 7.431 0.084 1.00 91.69 198 ILE A C 1
ATOM 1514 O O . ILE A 1 198 ? -6.172 7.776 1.079 1.00 91.69 198 ILE A O 1
ATOM 1518 N N . PHE A 1 199 ? -8.093 7.061 0.154 1.00 92.69 199 PHE A N 1
ATOM 1519 C CA . PHE A 1 199 ? -8.857 7.038 1.402 1.00 92.69 199 PHE A CA 1
ATOM 1520 C C . PHE A 1 199 ? -8.428 5.889 2.305 1.00 92.69 199 PHE A C 1
ATOM 1522 O O . PHE A 1 199 ? -8.065 6.119 3.457 1.00 92.69 199 PHE A O 1
ATOM 1529 N N . SER A 1 200 ? -8.432 4.658 1.784 1.00 91.44 200 SER A N 1
ATOM 1530 C CA . SER A 1 200 ? -8.124 3.489 2.603 1.00 91.44 200 SER A CA 1
ATOM 1531 C C . SER A 1 200 ? -6.690 3.505 3.116 1.00 91.44 200 SER A C 1
ATOM 1533 O O . SER A 1 200 ? -6.414 2.946 4.171 1.00 91.44 200 SER A O 1
ATOM 1535 N N . ASN A 1 201 ? -5.774 4.159 2.403 1.00 90.38 201 ASN A N 1
ATOM 1536 C CA . ASN A 1 201 ? -4.400 4.287 2.847 1.00 90.38 201 ASN A CA 1
ATOM 1537 C C . ASN A 1 201 ? -4.203 5.421 3.862 1.00 90.38 201 ASN A C 1
ATOM 1539 O O . ASN A 1 201 ? -3.859 5.138 5.008 1.00 90.38 201 ASN A O 1
ATOM 1543 N N . LEU A 1 202 ? -4.448 6.678 3.470 1.00 90.12 202 LEU A N 1
ATOM 1544 C CA . LEU A 1 202 ? -4.076 7.853 4.275 1.00 90.12 202 LEU A CA 1
ATOM 1545 C C . LEU A 1 202 ? -4.968 8.075 5.507 1.00 90.12 202 LEU A C 1
ATOM 1547 O O . LEU A 1 202 ? -4.521 8.689 6.481 1.00 90.12 202 LEU A O 1
ATOM 1551 N N . LEU A 1 203 ? -6.219 7.597 5.462 1.00 91.06 203 LEU A N 1
ATOM 1552 C CA . LEU A 1 203 ? -7.172 7.723 6.571 1.00 91.06 203 LEU A CA 1
ATOM 1553 C C . LEU A 1 203 ? -7.179 6.503 7.498 1.00 91.06 203 LEU A C 1
ATOM 1555 O O . LEU A 1 203 ? -7.743 6.589 8.586 1.00 91.06 203 LEU A O 1
ATOM 1559 N N . LEU A 1 204 ? -6.621 5.365 7.063 1.00 90.25 204 LEU A N 1
ATOM 1560 C CA . LEU A 1 204 ? -6.748 4.091 7.774 1.00 90.25 204 LEU A CA 1
ATOM 1561 C C . LEU A 1 204 ? -5.425 3.318 7.860 1.00 90.25 204 LEU A C 1
ATOM 1563 O O . LEU A 1 204 ? -4.832 3.257 8.937 1.00 90.25 204 LEU A O 1
ATOM 1567 N N . THR A 1 205 ? -4.943 2.705 6.772 1.00 86.56 205 THR A N 1
ATOM 1568 C CA . THR A 1 205 ? -3.810 1.762 6.876 1.00 86.56 205 THR A CA 1
ATOM 1569 C C . THR A 1 205 ? -2.474 2.424 7.212 1.00 86.56 205 THR A C 1
ATOM 1571 O O . THR A 1 205 ? -1.581 1.726 7.670 1.00 86.56 205 THR A O 1
ATOM 1574 N N . SER A 1 206 ? -2.305 3.734 7.001 1.00 83.69 206 SER A N 1
ATOM 1575 C CA . SER A 1 206 ? -1.071 4.447 7.375 1.00 83.69 206 SER A CA 1
ATOM 1576 C C . SER A 1 206 ? -0.893 4.616 8.888 1.00 83.69 206 SER A C 1
ATOM 1578 O O . SER A 1 206 ? 0.215 4.882 9.342 1.00 83.69 206 SER A O 1
ATOM 1580 N N . ASP A 1 207 ? -1.981 4.501 9.659 1.00 79.81 207 ASP A N 1
ATOM 1581 C CA . ASP A 1 207 ? -2.004 4.738 11.111 1.00 79.81 207 ASP A CA 1
ATOM 1582 C C . ASP A 1 207 ? -2.175 3.443 11.931 1.00 79.81 207 ASP A C 1
ATOM 1584 O O . ASP A 1 207 ? -1.892 3.407 13.140 1.00 79.81 207 ASP A O 1
ATOM 1588 N N . LEU A 1 208 ? -2.638 2.371 11.279 1.00 81.00 208 LEU A N 1
ATOM 1589 C CA . LEU A 1 208 ? -2.793 1.042 11.864 1.00 81.00 208 LEU A CA 1
ATOM 1590 C C . LEU A 1 208 ? -1.529 0.203 11.688 1.00 81.00 208 LEU A C 1
ATOM 1592 O O . LEU A 1 208 ? -0.821 0.308 10.694 1.00 81.00 208 LEU A O 1
ATOM 1596 N N . ARG A 1 209 ? -1.265 -0.669 12.664 1.00 74.56 209 ARG A N 1
ATOM 1597 C CA . ARG A 1 209 ? -0.162 -1.631 12.588 1.00 74.56 209 ARG A CA 1
ATOM 1598 C C . ARG A 1 209 ? -0.684 -2.989 12.141 1.00 74.56 209 ARG A C 1
ATOM 1600 O O . ARG A 1 209 ? -1.716 -3.445 12.630 1.00 74.56 209 ARG A O 1
ATOM 1607 N N . GLY A 1 210 ? 0.083 -3.657 11.284 1.00 71.12 210 GLY A N 1
ATOM 1608 C CA . GLY A 1 210 ? -0.273 -4.959 10.724 1.00 71.12 210 GLY A CA 1
ATOM 1609 C C . GLY A 1 210 ? -1.081 -4.869 9.427 1.00 71.12 210 GLY A C 1
ATOM 1610 O O . GLY A 1 210 ? -1.348 -3.792 8.899 1.00 71.12 210 GLY A O 1
ATOM 1611 N N . TYR A 1 211 ? -1.429 -6.032 8.878 1.00 77.25 211 TYR A N 1
ATOM 1612 C CA . TYR A 1 211 ? -2.139 -6.132 7.606 1.00 77.25 211 TYR A CA 1
ATOM 1613 C C . TYR A 1 211 ? -3.650 -5.917 7.773 1.00 77.25 211 TYR A C 1
ATOM 1615 O O . TYR A 1 211 ? -4.309 -6.628 8.536 1.00 77.25 211 TYR A O 1
ATOM 1623 N N . VAL A 1 212 ? -4.197 -4.966 7.014 1.00 84.00 212 VAL A N 1
ATOM 1624 C CA . VAL A 1 212 ? -5.640 -4.720 6.907 1.00 84.00 212 VAL A CA 1
ATOM 1625 C C . VAL A 1 212 ? -6.163 -5.428 5.658 1.00 84.00 212 VAL A C 1
ATOM 1627 O O . VAL A 1 212 ? -5.836 -5.049 4.534 1.00 84.00 212 VAL A O 1
ATOM 1630 N N . GLU A 1 213 ? -6.984 -6.455 5.857 1.00 84.94 213 GLU A N 1
ATOM 1631 C CA . GLU A 1 213 ? -7.673 -7.169 4.777 1.00 84.94 213 GLU A CA 1
ATOM 1632 C C . GLU A 1 213 ? -8.724 -6.271 4.108 1.00 84.94 213 GLU A C 1
ATOM 1634 O O . GLU A 1 213 ? -9.477 -5.589 4.803 1.00 84.94 213 GLU A O 1
ATOM 1639 N N . ALA A 1 214 ? -8.776 -6.296 2.769 1.00 85.00 214 ALA A N 1
ATOM 1640 C CA . ALA A 1 214 ? -9.737 -5.551 1.945 1.00 85.00 214 ALA A CA 1
ATOM 1641 C C . ALA A 1 214 ? -9.946 -4.089 2.410 1.00 85.00 214 ALA A C 1
ATOM 1643 O O . ALA A 1 214 ? -11.061 -3.693 2.753 1.00 85.00 214 ALA A O 1
ATOM 1644 N N . PRO A 1 215 ? -8.891 -3.254 2.461 1.00 89.06 215 PRO A N 1
ATOM 1645 C CA . PRO A 1 215 ? -8.946 -1.968 3.154 1.00 89.06 215 PRO A CA 1
ATOM 1646 C C . PRO A 1 215 ? -9.952 -0.983 2.534 1.00 89.06 215 PRO A C 1
ATOM 1648 O O . PRO A 1 215 ? -10.470 -0.116 3.239 1.00 89.06 215 PRO A O 1
ATOM 1651 N N . ASN A 1 216 ? -10.286 -1.115 1.246 1.00 90.00 216 ASN A N 1
ATOM 1652 C CA . ASN A 1 216 ? -11.294 -0.272 0.603 1.00 90.00 216 ASN A CA 1
ATOM 1653 C C . ASN A 1 216 ? -12.743 -0.723 0.880 1.00 90.00 216 ASN A C 1
ATOM 1655 O O . ASN A 1 216 ? -13.665 0.062 0.661 1.00 90.00 216 ASN A O 1
ATOM 1659 N N . TYR A 1 217 ? -12.973 -1.917 1.447 1.00 91.06 217 TYR A N 1
ATOM 1660 C CA . TYR A 1 217 ? -14.296 -2.337 1.938 1.00 91.06 217 TYR A CA 1
ATOM 1661 C C . TYR A 1 217 ? -14.907 -1.288 2.879 1.00 91.06 217 TYR A C 1
ATOM 1663 O O . TYR A 1 217 ? -16.058 -0.888 2.692 1.00 91.06 217 TYR A O 1
ATOM 1671 N N . TYR A 1 218 ? -14.103 -0.757 3.807 1.00 91.75 218 TYR A N 1
ATOM 1672 C CA . TYR A 1 218 ? -14.521 0.238 4.804 1.00 91.75 218 TYR A CA 1
ATOM 1673 C C . TYR A 1 218 ? -14.907 1.606 4.220 1.00 91.75 218 TYR A C 1
ATOM 1675 O O . TYR A 1 218 ? -15.505 2.423 4.914 1.00 91.75 218 TYR A O 1
ATOM 1683 N N . PHE A 1 219 ? -14.579 1.853 2.949 1.00 90.06 219 PHE A N 1
ATOM 1684 C CA . PHE A 1 219 ? -14.871 3.097 2.231 1.00 90.06 219 PHE A CA 1
ATOM 1685 C C . PHE A 1 219 ? -15.807 2.883 1.037 1.00 90.06 219 PHE A C 1
ATOM 1687 O O . PHE A 1 219 ? -16.129 3.837 0.332 1.00 90.06 219 PHE A O 1
ATOM 1694 N N . SER A 1 220 ? -16.242 1.642 0.803 1.00 79.50 220 SER A N 1
ATOM 1695 C CA . SER A 1 220 ? -17.046 1.279 -0.363 1.00 79.50 220 SER A CA 1
ATOM 1696 C C . SER A 1 220 ? -18.483 1.795 -0.273 1.00 79.50 220 SER A C 1
ATOM 1698 O O . SER A 1 220 ? -19.058 2.193 -1.286 1.00 79.50 220 SER A O 1
ATOM 1700 N N . LYS A 1 221 ? -19.072 1.774 0.931 1.00 81.50 221 LYS A N 1
ATOM 1701 C CA . LYS A 1 221 ? -20.459 2.167 1.208 1.00 81.50 221 LYS A CA 1
ATOM 1702 C C . LYS A 1 221 ? -20.598 2.677 2.639 1.00 81.50 221 LYS A C 1
ATOM 1704 O O . LYS A 1 221 ? -19.939 2.177 3.545 1.00 81.50 221 LYS A O 1
ATOM 1709 N N . GLU A 1 222 ? -21.524 3.604 2.854 1.00 80.31 222 GLU A N 1
ATOM 1710 C CA . GLU A 1 222 ? -21.880 4.105 4.186 1.00 80.31 222 GLU A CA 1
ATOM 1711 C C . GLU A 1 222 ? -23.093 3.340 4.732 1.00 80.31 222 GLU A C 1
ATOM 1713 O O . GLU A 1 222 ? -24.215 3.839 4.749 1.00 80.31 222 GLU A O 1
ATOM 1718 N N . THR A 1 223 ? -22.883 2.083 5.134 1.00 87.94 223 THR A N 1
ATOM 1719 C CA . THR A 1 223 ? -23.907 1.272 5.815 1.00 87.94 223 THR A CA 1
ATOM 1720 C C . THR A 1 223 ? -23.562 1.075 7.291 1.00 87.94 223 THR A C 1
ATOM 1722 O O . THR A 1 223 ? -22.401 1.187 7.702 1.00 87.94 223 THR A O 1
ATOM 1725 N N . GLU A 1 224 ? -24.570 0.753 8.107 1.00 87.56 224 GLU A N 1
ATOM 1726 C CA . GLU A 1 224 ? -24.368 0.432 9.526 1.00 87.56 224 GLU A CA 1
ATOM 1727 C C . GLU A 1 224 ? -23.424 -0.769 9.702 1.00 87.56 224 GLU A C 1
ATOM 1729 O O . GLU A 1 224 ? -22.554 -0.758 10.568 1.00 87.56 224 GLU A O 1
ATOM 1734 N N . GLU A 1 225 ? -23.538 -1.778 8.837 1.00 91.00 225 GLU A N 1
ATOM 1735 C CA . GLU A 1 225 ? -22.671 -2.957 8.837 1.00 91.00 225 GLU A CA 1
ATOM 1736 C C . GLU A 1 225 ? -21.198 -2.599 8.588 1.00 91.00 225 GLU A C 1
ATOM 1738 O O . GLU A 1 225 ? -20.327 -3.027 9.347 1.00 91.00 225 GLU A O 1
ATOM 1743 N N . VAL A 1 226 ? -20.915 -1.761 7.582 1.00 91.69 226 VAL A N 1
ATOM 1744 C CA . VAL A 1 226 ? -19.548 -1.306 7.269 1.00 91.69 226 VAL A CA 1
ATOM 1745 C C . VAL A 1 226 ? -18.989 -0.453 8.407 1.00 91.69 226 VAL A C 1
ATOM 1747 O O . VAL A 1 226 ? -17.834 -0.617 8.795 1.00 91.69 226 VAL A O 1
ATOM 1750 N N . SER A 1 227 ? -19.822 0.395 9.011 1.00 90.19 227 SER A N 1
ATOM 1751 C CA . SER A 1 227 ? -19.442 1.213 10.167 1.00 90.19 227 SER A CA 1
ATOM 1752 C C . SER A 1 227 ? -19.150 0.357 11.408 1.00 90.19 227 SER A C 1
ATOM 1754 O O . SER A 1 227 ? -18.177 0.608 12.121 1.00 90.19 227 SER A O 1
ATOM 1756 N N . ARG A 1 228 ? -19.927 -0.709 11.646 1.00 92.06 228 ARG A N 1
ATOM 1757 C CA . ARG A 1 228 ? -19.651 -1.706 12.694 1.00 92.06 228 ARG A CA 1
ATOM 1758 C C . ARG A 1 228 ? -18.375 -2.495 12.410 1.00 92.06 228 ARG A C 1
ATOM 1760 O O . ARG A 1 228 ? -17.615 -2.751 13.341 1.00 92.06 228 ARG A O 1
ATOM 1767 N N . ALA A 1 229 ? -18.127 -2.868 11.156 1.00 94.00 229 ALA A N 1
ATOM 1768 C CA . ALA A 1 229 ? -16.897 -3.542 10.753 1.00 94.00 229 ALA A CA 1
ATOM 1769 C C . ALA A 1 229 ? -15.670 -2.639 10.958 1.00 94.00 229 ALA A C 1
ATOM 1771 O O . ALA A 1 229 ? -14.664 -3.096 11.497 1.00 94.00 229 ALA A O 1
ATOM 1772 N N . LEU A 1 230 ? -15.772 -1.353 10.611 1.00 93.38 230 LEU A N 1
ATOM 1773 C CA . LEU A 1 230 ? -14.721 -0.362 10.834 1.00 93.38 230 LEU A CA 1
ATOM 1774 C C . LEU A 1 230 ? -14.460 -0.140 12.330 1.00 93.38 230 LEU A C 1
ATOM 1776 O O . LEU A 1 230 ? -13.308 -0.095 12.754 1.00 93.38 230 LEU A O 1
ATOM 1780 N N . ASP A 1 231 ? -15.505 -0.082 13.158 1.00 93.00 231 ASP A N 1
ATOM 1781 C CA . ASP A 1 231 ? -15.336 -0.016 14.614 1.00 93.00 231 ASP A CA 1
ATOM 1782 C C . ASP A 1 231 ? -14.685 -1.291 15.183 1.00 93.00 231 ASP A C 1
ATOM 1784 O O . ASP A 1 231 ? -13.806 -1.203 16.039 1.00 93.00 231 ASP A O 1
ATOM 1788 N N . ASN A 1 232 ? -15.039 -2.478 14.675 1.00 94.06 232 ASN A N 1
ATOM 1789 C CA . ASN A 1 232 ? -14.370 -3.732 15.049 1.00 94.06 232 ASN A CA 1
ATOM 1790 C C . ASN A 1 232 ? -12.883 -3.735 14.646 1.00 94.06 232 ASN A C 1
ATOM 1792 O O . ASN A 1 232 ? -12.050 -4.236 15.403 1.00 94.06 232 ASN A O 1
ATOM 1796 N N . LEU A 1 233 ? -12.533 -3.152 13.495 1.00 92.69 233 LEU A N 1
ATOM 1797 C CA . LEU A 1 233 ? -11.140 -2.965 13.082 1.00 92.69 233 LEU A CA 1
ATOM 1798 C C . LEU A 1 233 ? -10.388 -2.050 14.062 1.00 92.69 233 LEU A C 1
ATOM 1800 O O . LEU A 1 233 ? -9.277 -2.378 14.478 1.00 92.69 233 LEU A O 1
ATOM 1804 N N . MET A 1 234 ? -11.006 -0.948 14.501 1.00 91.56 234 MET A N 1
ATOM 1805 C CA . MET A 1 234 ? -10.418 -0.051 15.509 1.00 91.56 234 MET A CA 1
ATOM 1806 C C . MET A 1 234 ? -10.252 -0.726 16.877 1.00 91.56 234 MET A C 1
ATOM 1808 O O . MET A 1 234 ? -9.251 -0.504 17.554 1.00 91.56 234 MET A O 1
ATOM 1812 N N . LEU A 1 235 ? -11.205 -1.570 17.281 1.00 88.38 235 LEU A N 1
ATOM 1813 C CA . LEU A 1 235 ? -11.142 -2.317 18.542 1.00 88.38 235 LEU A CA 1
ATOM 1814 C C . LEU A 1 235 ? -10.065 -3.403 18.541 1.00 88.38 235 LEU A C 1
ATOM 1816 O O . LEU A 1 235 ? -9.570 -3.755 19.611 1.00 88.38 235 LEU A O 1
ATOM 1820 N N . THR A 1 236 ? -9.726 -3.946 17.370 1.00 87.19 236 THR A N 1
ATOM 1821 C CA . THR A 1 236 ? -8.782 -5.059 17.252 1.00 87.19 236 THR A CA 1
ATOM 1822 C C . THR A 1 236 ? -7.393 -4.609 16.816 1.00 87.19 236 THR A C 1
ATOM 1824 O O . THR A 1 236 ? -6.452 -4.700 17.598 1.00 87.19 236 THR A O 1
ATOM 1827 N N . GLN A 1 237 ? -7.245 -4.079 15.602 1.00 76.19 237 GLN A N 1
ATOM 1828 C CA . GLN A 1 237 ? -5.954 -3.649 15.051 1.00 76.19 237 GLN A CA 1
ATOM 1829 C C . GLN A 1 237 ? -5.552 -2.235 15.493 1.00 76.19 237 GLN A C 1
ATOM 1831 O O . GLN A 1 237 ? -4.369 -1.899 15.503 1.00 76.19 237 GLN A O 1
ATOM 1836 N N . GLY A 1 238 ? -6.516 -1.414 15.919 1.00 57.88 238 GLY A N 1
ATOM 1837 C CA . GLY A 1 238 ? -6.250 -0.147 16.609 1.00 57.88 238 GLY A CA 1
ATOM 1838 C C . GLY A 1 238 ? -5.886 -0.317 18.091 1.00 57.88 238 GLY A C 1
ATOM 1839 O O . GLY A 1 238 ? -5.594 0.664 18.770 1.00 57.88 238 GLY A O 1
ATOM 1840 N N . TYR A 1 239 ? -5.881 -1.539 18.627 1.00 58.56 239 TYR A N 1
ATOM 1841 C CA . TYR A 1 239 ? -5.609 -1.769 20.042 1.00 58.56 239 TYR A CA 1
ATOM 1842 C C . TYR A 1 239 ? -4.145 -1.465 20.398 1.00 58.56 239 TYR A C 1
ATOM 1844 O O . TYR A 1 239 ? -3.215 -2.134 19.944 1.00 58.56 239 TYR A O 1
ATOM 1852 N N . ARG A 1 240 ? -3.925 -0.475 21.269 1.00 62.34 240 ARG A N 1
ATOM 1853 C CA . ARG A 1 240 ? -2.603 -0.127 21.809 1.00 62.34 240 ARG A CA 1
ATOM 1854 C C . ARG A 1 240 ? -2.634 -0.240 23.328 1.00 62.34 240 ARG A C 1
ATOM 1856 O O . ARG A 1 240 ? -3.302 0.528 24.012 1.00 62.34 240 ARG A O 1
ATOM 1863 N N . ARG A 1 241 ? -1.875 -1.182 23.895 1.00 45.75 241 ARG A N 1
ATOM 1864 C CA . ARG A 1 241 ? -1.739 -1.313 25.355 1.00 45.75 241 ARG A CA 1
ATOM 1865 C C . ARG A 1 241 ? -0.696 -0.316 25.871 1.00 45.75 241 ARG A C 1
ATOM 1867 O O . ARG A 1 241 ? 0.420 -0.695 26.202 1.00 45.75 241 ARG A O 1
ATOM 1874 N N . PHE A 1 242 ? -1.080 0.961 25.886 1.00 52.28 242 PHE A N 1
ATOM 1875 C CA . PHE A 1 242 ? -0.337 2.098 26.443 1.00 52.28 242 PHE A CA 1
ATOM 1876 C C . PHE A 1 242 ? 1.095 2.275 25.895 1.00 52.28 242 PHE A C 1
ATOM 1878 O O . PHE A 1 242 ? 2.079 2.066 26.603 1.00 52.28 242 PHE A O 1
ATOM 1885 N N . ALA A 1 243 ? 1.218 2.776 24.659 1.00 49.28 243 ALA A N 1
ATOM 1886 C CA . ALA A 1 243 ? 2.502 3.193 24.060 1.00 49.28 243 ALA A CA 1
ATOM 1887 C C . ALA A 1 243 ? 3.161 4.410 24.762 1.00 49.28 243 ALA A C 1
ATOM 1889 O O . ALA A 1 243 ? 4.255 4.843 24.413 1.00 49.28 243 ALA A O 1
ATOM 1890 N N . TRP A 1 244 ? 2.497 4.971 25.771 1.00 52.50 244 TRP A N 1
ATOM 1891 C CA . TRP A 1 244 ? 2.899 6.179 26.486 1.00 52.50 244 TRP A CA 1
ATOM 1892 C C . TRP A 1 244 ? 4.098 6.006 27.416 1.00 52.50 244 TRP A C 1
ATOM 1894 O O . TRP A 1 244 ? 4.763 6.998 27.701 1.00 52.50 244 TRP A O 1
ATOM 1904 N N . LYS A 1 245 ? 4.414 4.779 27.865 1.00 47.28 245 LYS A N 1
ATOM 1905 C CA . LYS A 1 245 ? 5.605 4.534 28.706 1.00 47.28 245 LYS A CA 1
ATOM 1906 C C . LYS A 1 245 ? 6.909 4.929 28.003 1.00 47.28 245 LYS A C 1
ATOM 1908 O O . LYS A 1 245 ? 7.856 5.345 28.669 1.00 47.28 245 LYS A O 1
ATOM 1913 N N . ASP A 1 246 ? 6.927 4.862 26.672 1.00 46.22 246 ASP A N 1
ATOM 1914 C CA . ASP A 1 246 ? 8.049 5.324 25.858 1.00 46.22 246 ASP A CA 1
ATOM 1915 C C . ASP A 1 246 ? 8.074 6.864 25.758 1.00 46.22 246 ASP A C 1
ATOM 1917 O O . ASP A 1 246 ? 9.133 7.478 25.857 1.00 46.22 246 ASP A O 1
ATOM 1921 N N . LEU A 1 247 ? 6.912 7.521 25.663 1.00 45.91 247 LEU A N 1
ATOM 1922 C CA . LEU A 1 247 ? 6.799 8.989 25.600 1.00 45.91 247 LEU A CA 1
ATOM 1923 C C . LEU A 1 247 ? 7.088 9.679 26.945 1.00 45.91 247 LEU A C 1
ATOM 1925 O O . LEU A 1 247 ? 7.597 10.798 26.963 1.00 45.91 247 LEU A O 1
ATOM 1929 N N . SER A 1 248 ? 6.815 9.014 28.072 1.00 44.47 248 SER A N 1
ATOM 1930 C CA . SER A 1 248 ? 7.155 9.501 29.416 1.00 44.47 248 SER A CA 1
ATOM 1931 C C . SER A 1 248 ? 8.632 9.317 29.776 1.00 44.47 248 SER A C 1
ATOM 1933 O O . SER A 1 248 ? 9.054 9.752 30.844 1.00 44.47 248 SER A O 1
ATOM 1935 N N . ASN A 1 249 ? 9.428 8.654 28.927 1.00 49.09 249 ASN A N 1
ATOM 1936 C CA . ASN A 1 249 ? 10.853 8.463 29.163 1.00 49.09 249 ASN A CA 1
ATOM 1937 C C . ASN A 1 249 ? 11.633 9.726 28.735 1.00 49.09 249 ASN A C 1
ATOM 1939 O O . ASN A 1 249 ? 11.806 9.962 27.534 1.00 49.09 249 ASN A O 1
ATOM 1943 N N . PRO A 1 250 ? 12.183 10.525 29.670 1.00 49.81 250 PRO A N 1
ATOM 1944 C CA . PRO A 1 250 ? 12.922 11.745 29.336 1.00 49.81 250 PRO A CA 1
ATOM 1945 C C . PRO A 1 250 ? 14.176 11.491 28.478 1.00 49.81 250 PRO A C 1
ATOM 1947 O O . PRO A 1 250 ? 14.714 12.431 27.888 1.00 49.81 250 PRO A O 1
ATOM 1950 N N . ASN A 1 251 ? 14.633 10.238 28.361 1.00 46.62 251 ASN A N 1
ATOM 1951 C CA . ASN A 1 251 ? 15.740 9.856 27.486 1.00 46.62 251 ASN A CA 1
ATOM 1952 C C . ASN A 1 251 ? 15.323 9.661 26.016 1.00 46.62 251 ASN A C 1
ATOM 1954 O O . ASN A 1 251 ? 16.169 9.823 25.139 1.00 46.62 251 ASN A O 1
ATOM 1958 N N . LEU A 1 252 ? 14.046 9.389 25.711 1.00 46.47 252 LEU A N 1
ATOM 1959 C CA . LEU A 1 252 ? 13.551 9.337 24.325 1.00 46.47 252 LEU A CA 1
ATOM 1960 C C . LEU A 1 252 ? 13.486 10.737 23.697 1.00 46.47 252 LEU A C 1
ATOM 1962 O O . LEU A 1 252 ? 13.875 10.905 22.546 1.00 46.47 252 LEU A O 1
ATOM 1966 N N . ALA A 1 253 ? 13.160 11.770 24.482 1.00 46.16 253 ALA A N 1
ATOM 1967 C CA . ALA A 1 253 ? 13.231 13.174 24.055 1.00 46.16 253 ALA A CA 1
ATOM 1968 C C . ALA A 1 253 ? 14.667 13.685 23.779 1.00 46.16 253 ALA A C 1
ATOM 1970 O O . ALA A 1 253 ? 14.825 14.793 23.244 1.00 46.16 253 ALA A O 1
ATOM 1971 N N . LYS A 1 254 ? 15.689 12.900 24.164 1.00 48.31 254 LYS A N 1
ATOM 1972 C CA . LYS A 1 254 ? 17.127 13.143 23.945 1.00 48.31 254 LYS A CA 1
ATOM 1973 C C . LYS A 1 254 ? 17.754 12.224 22.885 1.00 48.31 254 LYS A C 1
ATOM 1975 O O . LYS A 1 254 ? 18.924 12.409 22.563 1.00 48.31 254 LYS A O 1
ATOM 1980 N N . LYS A 1 255 ? 17.026 11.231 22.360 1.00 54.81 255 LYS A N 1
ATOM 1981 C CA . LYS A 1 255 ? 17.556 10.302 21.354 1.00 54.81 255 LYS A CA 1
ATOM 1982 C C . LYS A 1 255 ? 17.492 10.970 19.981 1.00 54.81 255 LYS A C 1
ATOM 1984 O O . LYS A 1 255 ? 16.405 11.210 19.465 1.00 54.81 255 LYS A O 1
ATOM 1989 N N . GLU A 1 256 ? 18.647 11.295 19.407 1.00 64.81 256 GLU A N 1
ATOM 1990 C CA . GLU A 1 256 ? 18.702 11.815 18.038 1.00 64.81 256 GLU A CA 1
ATOM 1991 C C . GLU A 1 256 ? 18.157 10.774 17.040 1.00 64.81 256 GLU A C 1
ATOM 1993 O O . GLU A 1 256 ? 18.383 9.572 17.231 1.00 64.81 256 GLU A O 1
ATOM 1998 N N . PRO A 1 257 ? 17.438 11.201 15.982 1.00 73.75 257 PRO A N 1
ATOM 1999 C CA . PRO A 1 257 ? 16.955 10.292 14.949 1.00 73.75 257 PRO A CA 1
ATOM 2000 C C . PRO A 1 257 ? 18.133 9.562 14.299 1.00 73.75 257 PRO A C 1
ATOM 2002 O O . PRO A 1 257 ? 19.098 10.184 13.848 1.00 73.75 257 PRO A O 1
ATOM 2005 N N . GLN A 1 258 ? 18.039 8.234 14.225 1.00 76.75 258 GLN A N 1
ATOM 2006 C CA . GLN A 1 258 ? 19.066 7.401 13.600 1.00 76.75 258 GLN A CA 1
ATOM 2007 C C . GLN A 1 258 ? 19.125 7.651 12.088 1.00 76.75 258 GLN A C 1
ATOM 2009 O O . GLN A 1 258 ? 20.209 7.692 11.503 1.00 76.75 258 GLN A O 1
ATOM 2014 N N . PHE A 1 259 ? 17.964 7.846 11.461 1.00 78.62 259 PHE A N 1
ATOM 2015 C CA . PHE A 1 259 ? 17.846 8.120 10.036 1.00 78.62 259 PHE A CA 1
ATOM 2016 C C . PHE A 1 259 ? 17.457 9.581 9.817 1.00 78.62 259 PHE A C 1
ATOM 2018 O O . PHE A 1 259 ? 16.402 10.035 10.253 1.00 78.62 259 PHE A O 1
ATOM 2025 N N . LYS A 1 260 ? 18.319 10.349 9.151 1.00 80.69 260 LYS A N 1
ATOM 2026 C CA . LYS A 1 260 ? 18.082 11.778 8.906 1.00 80.69 260 LYS A CA 1
ATOM 2027 C C . LYS A 1 260 ? 17.133 11.986 7.729 1.00 80.69 260 LYS A C 1
ATOM 2029 O O . LYS A 1 260 ? 17.155 11.211 6.774 1.00 80.69 260 LYS A O 1
ATOM 2034 N N . ALA A 1 261 ? 16.340 13.052 7.783 1.00 81.38 261 ALA A N 1
ATOM 2035 C CA . ALA A 1 261 ? 15.557 13.480 6.636 1.00 81.38 261 ALA A CA 1
ATOM 2036 C C . ALA A 1 261 ? 16.505 13.926 5.517 1.00 81.38 261 ALA A C 1
ATOM 2038 O O . ALA A 1 261 ? 17.448 14.686 5.752 1.00 81.38 261 ALA A O 1
ATOM 2039 N N . GLU A 1 262 ? 16.298 13.392 4.317 1.00 77.94 262 GLU A N 1
ATOM 2040 C CA . GLU A 1 262 ? 17.131 13.703 3.160 1.00 77.94 262 GLU A CA 1
ATOM 2041 C C . GLU A 1 262 ? 16.551 14.905 2.423 1.00 77.94 262 GLU A C 1
ATOM 2043 O O . GLU A 1 262 ? 15.354 14.944 2.151 1.00 77.94 262 GLU A O 1
ATOM 2048 N N . GLY A 1 263 ? 17.392 15.881 2.081 1.00 70.25 263 GLY A N 1
ATOM 2049 C CA . GLY A 1 263 ? 17.001 16.966 1.186 1.00 70.25 263 GLY A CA 1
ATOM 2050 C C . GLY A 1 263 ? 16.957 16.516 -0.277 1.00 70.25 263 GLY A C 1
ATOM 2051 O O . GLY A 1 263 ? 17.330 15.398 -0.624 1.00 70.25 263 GLY A O 1
ATOM 2052 N N . LEU A 1 264 ? 16.563 17.429 -1.168 1.00 64.44 264 LEU A N 1
ATOM 2053 C CA . LEU A 1 264 ? 16.607 17.206 -2.620 1.00 64.44 264 LEU A CA 1
ATOM 2054 C C . LEU A 1 264 ? 18.029 16.993 -3.170 1.00 64.44 264 LEU A C 1
ATOM 2056 O O . LEU A 1 264 ? 18.186 16.530 -4.294 1.00 64.44 264 LEU A O 1
ATOM 2060 N N . GLY A 1 265 ? 19.066 17.362 -2.418 1.00 61.97 265 GLY A N 1
ATOM 2061 C CA . GLY A 1 265 ? 20.450 17.151 -2.810 1.00 61.97 265 GLY A CA 1
ATOM 2062 C C . GLY A 1 265 ? 21.077 15.991 -2.042 1.00 61.97 265 GLY A C 1
ATOM 2063 O O . GLY A 1 265 ? 21.000 15.929 -0.818 1.00 61.97 265 GLY A O 1
ATOM 2064 N N . MET A 1 266 ? 21.723 15.081 -2.767 1.00 67.56 266 MET A N 1
ATOM 2065 C CA . MET A 1 266 ? 22.431 13.940 -2.191 1.00 67.56 266 MET A CA 1
ATOM 2066 C C . MET A 1 266 ? 23.733 14.400 -1.523 1.00 67.56 266 MET A C 1
ATOM 2068 O O . MET A 1 266 ? 24.373 15.346 -1.994 1.00 67.56 266 MET A O 1
ATOM 2072 N N . SER A 1 267 ? 24.146 13.709 -0.457 1.00 74.69 267 SER A N 1
ATOM 2073 C CA . SER A 1 267 ? 25.462 13.899 0.158 1.00 74.69 267 SER A CA 1
ATOM 2074 C C . SER A 1 267 ? 26.423 12.794 -0.269 1.00 74.69 267 SER A C 1
ATOM 2076 O O . SER A 1 267 ? 26.092 11.613 -0.147 1.00 74.69 267 SER A O 1
ATOM 2078 N N . ILE A 1 268 ? 27.619 13.159 -0.719 1.00 80.56 268 ILE A N 1
ATOM 2079 C CA . ILE A 1 268 ? 28.712 12.210 -0.955 1.00 80.56 268 ILE A CA 1
ATOM 2080 C C . ILE A 1 268 ? 29.761 12.434 0.128 1.00 80.56 268 ILE A C 1
ATOM 2082 O O . ILE A 1 268 ? 30.351 13.509 0.204 1.00 80.56 268 ILE A O 1
ATOM 2086 N N . SER A 1 269 ? 29.987 11.429 0.967 1.00 86.44 269 SER A N 1
ATOM 2087 C CA . SER A 1 269 ? 30.938 11.491 2.077 1.00 86.44 269 SER A CA 1
ATOM 2088 C C . SER A 1 269 ? 31.897 10.310 2.073 1.00 86.44 269 SER A C 1
ATOM 2090 O O . SER A 1 269 ? 31.672 9.287 1.419 1.00 86.44 269 SER A O 1
ATOM 2092 N N . GLY A 1 270 ? 32.989 10.462 2.810 1.00 88.25 270 GLY A N 1
ATOM 2093 C CA . GLY A 1 270 ? 33.992 9.423 2.949 1.00 88.25 270 GLY A CA 1
ATOM 2094 C C . GLY A 1 270 ? 35.042 9.759 3.994 1.00 88.25 270 GLY A C 1
ATOM 2095 O O . GLY A 1 270 ? 34.882 10.681 4.799 1.00 88.25 270 GLY A O 1
ATOM 2096 N N . LYS A 1 271 ? 36.125 8.986 3.985 1.00 91.00 271 LYS A N 1
ATOM 2097 C CA . LYS A 1 271 ? 37.326 9.181 4.801 1.00 91.00 271 LYS A CA 1
ATOM 2098 C C . LYS A 1 271 ? 38.563 9.249 3.918 1.00 91.00 271 LYS A C 1
ATOM 2100 O O . LYS A 1 271 ? 38.628 8.564 2.899 1.00 91.00 271 LYS A O 1
ATOM 2105 N N . VAL A 1 272 ? 39.542 10.031 4.351 1.00 89.12 272 VAL A N 1
ATOM 2106 C CA . VAL A 1 272 ? 40.893 10.063 3.797 1.00 89.12 272 VAL A CA 1
ATOM 2107 C C . VAL A 1 272 ? 41.853 9.438 4.802 1.00 89.12 272 VAL A C 1
ATOM 2109 O O . VAL A 1 272 ? 41.919 9.851 5.963 1.00 89.12 272 VAL A O 1
ATOM 2112 N N . LEU A 1 273 ? 42.596 8.437 4.343 1.00 83.94 273 LEU A N 1
ATOM 2113 C CA . LEU A 1 273 ? 43.621 7.737 5.106 1.00 83.94 273 LEU A CA 1
ATOM 2114 C C . LEU A 1 273 ? 45.002 7.945 4.469 1.00 83.94 273 LEU A C 1
ATOM 2116 O O . LEU A 1 273 ? 45.125 8.282 3.292 1.00 83.94 273 LEU A O 1
ATOM 2120 N N . SER A 1 274 ? 46.068 7.730 5.233 1.00 78.62 274 SER A N 1
ATOM 2121 C CA . SER A 1 274 ? 47.396 7.481 4.678 1.00 78.62 274 SER A CA 1
ATOM 2122 C C . SER A 1 274 ? 47.426 6.091 4.037 1.00 78.62 274 SER A C 1
ATOM 2124 O O . SER A 1 274 ? 46.627 5.226 4.385 1.00 78.62 274 SER A O 1
ATOM 2126 N N . LEU A 1 275 ? 48.423 5.813 3.193 1.00 71.31 275 LEU A N 1
ATOM 2127 C CA . LEU A 1 275 ? 48.662 4.454 2.666 1.00 71.31 275 LEU A CA 1
ATOM 2128 C C . LEU A 1 275 ? 48.978 3.412 3.758 1.00 71.31 275 LEU A C 1
ATOM 2130 O O . LEU A 1 275 ? 49.033 2.220 3.488 1.00 71.31 275 LEU A O 1
ATOM 2134 N N . THR A 1 276 ? 49.208 3.866 4.991 1.00 68.38 276 THR A N 1
ATOM 2135 C CA . THR A 1 276 ? 49.415 3.035 6.183 1.00 68.38 276 THR A CA 1
ATOM 2136 C C . THR A 1 276 ? 48.152 2.910 7.047 1.00 68.38 276 THR A C 1
ATOM 2138 O O . THR A 1 276 ? 48.225 2.388 8.156 1.00 68.38 276 THR A O 1
ATOM 2141 N N . GLY A 1 277 ? 47.004 3.413 6.574 1.00 71.75 277 GLY A N 1
ATOM 2142 C CA . GLY A 1 277 ? 45.696 3.294 7.226 1.00 71.75 277 GLY A CA 1
ATOM 2143 C C . GLY A 1 277 ? 45.399 4.316 8.331 1.00 71.75 277 GLY A C 1
ATOM 2144 O O . GLY A 1 277 ? 44.375 4.199 9.002 1.00 71.75 277 GLY A O 1
ATOM 2145 N N . LYS A 1 278 ? 46.254 5.326 8.551 1.00 82.62 278 LYS A N 1
ATOM 2146 C CA . LYS A 1 278 ? 46.015 6.375 9.564 1.00 82.62 278 LYS A CA 1
ATOM 2147 C C . LYS A 1 278 ? 45.079 7.449 9.017 1.00 82.62 278 LYS A C 1
ATOM 2149 O O . LYS A 1 278 ? 45.228 7.847 7.869 1.00 82.62 278 LYS A O 1
ATOM 2154 N N . VAL A 1 279 ? 44.159 7.959 9.837 1.00 90.31 279 VAL A N 1
ATOM 2155 C CA . VAL A 1 279 ? 43.289 9.084 9.448 1.00 90.31 279 VAL A CA 1
ATOM 2156 C C . VAL A 1 279 ? 44.113 10.336 9.147 1.00 90.31 279 VAL A C 1
ATOM 2158 O O . VAL A 1 279 ? 45.089 10.621 9.844 1.00 90.31 279 VAL A O 1
ATOM 2161 N N . VAL A 1 280 ? 43.733 11.075 8.103 1.00 89.38 280 VAL A N 1
ATOM 2162 C CA . VAL A 1 280 ? 44.449 12.282 7.670 1.00 89.38 280 VAL A CA 1
ATOM 2163 C C . VAL A 1 280 ? 43.530 13.495 7.800 1.00 89.38 280 VAL A C 1
ATOM 2165 O O . VAL A 1 280 ? 42.646 13.651 6.961 1.00 89.38 280 VAL A O 1
ATOM 2168 N N . PRO A 1 281 ? 43.716 14.348 8.824 1.00 90.56 281 PRO A N 1
ATOM 2169 C CA . PRO A 1 281 ? 42.968 15.591 8.965 1.00 90.56 281 PRO A CA 1
ATOM 2170 C C . PRO A 1 281 ? 43.522 16.698 8.058 1.00 90.56 281 PRO A C 1
ATOM 2172 O O . PRO A 1 281 ? 44.680 16.655 7.640 1.00 90.56 281 PRO A O 1
ATOM 2175 N N . ASN A 1 282 ? 42.707 17.720 7.786 1.00 90.81 282 ASN A N 1
ATOM 2176 C CA . ASN A 1 282 ? 43.051 18.889 6.965 1.00 90.81 282 ASN A CA 1
ATOM 2177 C C . ASN A 1 282 ? 43.528 18.594 5.522 1.00 90.81 282 ASN A C 1
ATOM 2179 O O . ASN A 1 282 ? 44.159 19.444 4.892 1.00 90.81 282 ASN A O 1
ATOM 2183 N N . ALA A 1 283 ? 43.234 17.415 4.970 1.00 90.44 283 ALA A N 1
ATOM 2184 C CA . ALA A 1 283 ? 43.424 17.127 3.554 1.00 90.44 283 ALA A CA 1
ATOM 2185 C C . ALA A 1 283 ? 42.342 17.827 2.719 1.00 90.44 283 ALA A C 1
ATOM 2187 O O . ALA A 1 283 ? 41.156 17.777 3.045 1.00 90.44 283 ALA A O 1
ATOM 2188 N N . THR A 1 284 ? 42.743 18.451 1.613 1.00 91.81 284 THR A N 1
ATOM 2189 C CA . THR A 1 284 ? 41.815 19.038 0.643 1.00 91.81 284 THR A CA 1
ATOM 2190 C C . THR A 1 284 ? 41.252 17.938 -0.245 1.00 91.81 284 THR A C 1
ATOM 2192 O O . THR A 1 284 ? 42.012 17.206 -0.885 1.00 91.81 284 THR A O 1
ATOM 2195 N N . VAL A 1 285 ? 39.929 17.842 -0.327 1.00 92.19 285 VAL A N 1
ATOM 2196 C CA . VAL A 1 285 ? 39.208 16.889 -1.173 1.00 92.19 285 VAL A CA 1
ATOM 2197 C C . VAL A 1 285 ? 38.467 17.654 -2.265 1.00 92.19 285 VAL A C 1
ATOM 2199 O O . VAL A 1 285 ? 37.721 18.584 -1.990 1.00 92.19 285 VAL A O 1
ATOM 2202 N N . LEU A 1 286 ? 38.672 17.273 -3.520 1.00 90.00 286 LEU A N 1
ATOM 2203 C CA . LEU A 1 286 ? 38.093 17.874 -4.717 1.00 90.00 286 LEU A CA 1
ATOM 2204 C C . LEU A 1 286 ? 37.192 16.858 -5.408 1.00 90.00 286 LEU A C 1
ATOM 2206 O O . LEU A 1 286 ? 37.647 15.779 -5.765 1.00 90.00 286 LEU A O 1
ATOM 2210 N N . MET A 1 287 ? 35.938 17.203 -5.655 1.00 87.12 287 MET A N 1
ATOM 2211 C CA . MET A 1 287 ? 35.016 16.409 -6.457 1.00 87.12 287 MET A CA 1
ATOM 2212 C C . MET A 1 287 ? 34.818 17.074 -7.817 1.00 87.12 287 MET A C 1
ATOM 2214 O O . MET A 1 287 ? 34.443 18.239 -7.876 1.00 87.12 287 MET A O 1
ATOM 2218 N N . MET A 1 288 ? 35.015 16.316 -8.893 1.00 81.88 288 MET A N 1
ATOM 2219 C CA . MET A 1 288 ? 34.776 16.731 -10.276 1.00 81.88 288 MET A CA 1
ATOM 2220 C C . MET A 1 288 ? 33.654 15.904 -10.903 1.00 81.88 288 MET A C 1
ATOM 2222 O O . MET A 1 288 ? 33.673 14.669 -10.842 1.00 81.88 288 MET A O 1
ATOM 2226 N N . VAL A 1 289 ? 32.697 16.576 -11.541 1.00 78.12 289 VAL A N 1
ATOM 2227 C CA . VAL A 1 289 ? 31.590 15.945 -12.270 1.00 78.12 289 VAL A CA 1
ATOM 2228 C C . VAL A 1 289 ? 31.986 15.736 -13.732 1.00 78.12 289 VAL A C 1
ATOM 2230 O O . VAL A 1 289 ? 32.192 16.694 -14.471 1.00 78.12 289 VAL A O 1
ATOM 2233 N N . ALA A 1 290 ? 32.049 14.484 -14.192 1.00 69.12 290 ALA A N 1
ATOM 2234 C CA . ALA A 1 290 ? 32.648 14.147 -15.491 1.00 69.12 290 ALA A CA 1
ATOM 2235 C C . ALA A 1 290 ? 31.912 14.720 -16.721 1.00 69.12 290 ALA A C 1
ATOM 2237 O O . ALA A 1 290 ? 32.509 14.820 -17.787 1.00 69.12 290 ALA A O 1
ATOM 2238 N N . LYS A 1 291 ? 30.615 15.046 -16.602 1.00 65.31 291 LYS A N 1
ATOM 2239 C CA . LYS A 1 291 ? 29.801 15.561 -17.721 1.00 65.31 291 LYS A CA 1
ATOM 2240 C C . LYS A 1 291 ? 29.637 17.080 -17.731 1.00 65.31 291 LYS A C 1
ATOM 2242 O O . LYS A 1 291 ? 29.593 17.646 -18.814 1.00 65.31 291 LYS A O 1
ATOM 2247 N N . SER A 1 292 ? 29.491 17.712 -16.567 1.00 68.19 292 SER A N 1
ATOM 2248 C CA . SER A 1 292 ? 29.296 19.166 -16.473 1.00 68.19 292 SER A CA 1
ATOM 2249 C C . SER A 1 292 ? 30.598 19.929 -16.246 1.00 68.19 292 SER A C 1
ATOM 2251 O O . SER A 1 292 ? 30.651 21.117 -16.532 1.00 68.19 292 SER A O 1
ATOM 2253 N N . GLY A 1 293 ? 31.650 19.264 -15.755 1.00 67.62 293 GLY A N 1
ATOM 2254 C CA . GLY A 1 293 ? 32.895 19.919 -15.361 1.00 67.62 293 GLY A CA 1
ATOM 2255 C C . GLY A 1 293 ? 32.811 20.644 -14.015 1.00 67.62 293 GLY A C 1
ATOM 2256 O O . GLY A 1 293 ? 33.795 21.255 -13.613 1.00 67.62 293 GLY A O 1
ATOM 2257 N N . ASP A 1 294 ? 31.680 20.559 -13.304 1.00 77.44 294 ASP A N 1
ATOM 2258 C CA . ASP A 1 294 ? 31.515 21.200 -11.997 1.00 77.44 294 ASP A CA 1
ATOM 2259 C C . ASP A 1 294 ? 32.527 20.652 -10.988 1.00 77.44 294 ASP A C 1
ATOM 2261 O O . ASP A 1 294 ? 32.704 19.433 -10.860 1.00 77.44 294 ASP A O 1
ATOM 2265 N N . ILE A 1 295 ? 33.158 21.561 -10.242 1.00 82.94 295 ILE A N 1
ATOM 2266 C CA . ILE A 1 295 ? 34.151 21.240 -9.217 1.00 82.94 295 ILE A CA 1
ATOM 2267 C C . ILE A 1 295 ? 33.641 21.728 -7.863 1.00 82.94 295 ILE A C 1
ATOM 2269 O O . ILE A 1 295 ? 33.310 22.902 -7.704 1.00 82.94 295 ILE A O 1
ATOM 2273 N N . LYS A 1 296 ? 33.605 20.837 -6.872 1.00 86.81 296 LYS A N 1
ATOM 2274 C CA . LYS A 1 296 ? 33.398 21.191 -5.460 1.00 86.81 296 LYS A CA 1
ATOM 2275 C C . LYS A 1 296 ? 34.638 20.819 -4.656 1.00 86.81 296 LYS A C 1
ATOM 2277 O O . LYS A 1 296 ? 35.296 19.831 -4.975 1.00 86.81 296 LYS A O 1
ATOM 2282 N N . ASN A 1 297 ? 34.945 21.573 -3.608 1.00 90.69 297 ASN A N 1
ATOM 2283 C CA . ASN A 1 297 ? 36.011 21.250 -2.666 1.00 90.69 297 ASN A CA 1
ATOM 2284 C C . ASN A 1 297 ? 35.470 21.117 -1.237 1.00 90.69 297 ASN A C 1
ATOM 2286 O O . ASN A 1 297 ? 34.414 21.650 -0.909 1.00 90.69 297 ASN A O 1
ATOM 2290 N N . ASP A 1 298 ? 36.187 20.358 -0.420 1.00 92.69 298 ASP A N 1
ATOM 2291 C CA . ASP A 1 298 ? 35.969 20.217 1.015 1.00 92.69 298 ASP A CA 1
ATOM 2292 C C . ASP A 1 298 ? 37.316 19.952 1.709 1.00 92.69 298 ASP A C 1
ATOM 2294 O O . ASP A 1 298 ? 38.321 19.669 1.047 1.00 92.69 298 ASP A O 1
ATOM 2298 N N . THR A 1 299 ? 37.366 20.067 3.032 1.00 93.06 299 THR A N 1
ATOM 2299 C CA . THR A 1 299 ? 38.559 19.775 3.837 1.00 93.06 299 THR A CA 1
ATOM 2300 C C . THR A 1 299 ? 38.223 18.763 4.919 1.00 93.06 299 THR A C 1
ATOM 2302 O O . THR A 1 299 ? 37.226 18.904 5.619 1.00 93.06 299 THR A O 1
ATOM 2305 N N . THR A 1 300 ? 39.055 17.734 5.070 1.00 94.38 300 THR A N 1
ATOM 2306 C CA . THR A 1 300 ? 38.772 16.660 6.025 1.00 94.38 300 THR A CA 1
ATOM 2307 C C . THR A 1 300 ? 38.851 17.127 7.477 1.00 94.38 300 THR A C 1
ATOM 2309 O O . THR A 1 300 ? 39.812 17.804 7.849 1.00 94.38 300 THR A O 1
ATOM 2312 N N . ASP A 1 301 ? 37.918 16.672 8.310 1.00 92.44 301 ASP A N 1
ATOM 2313 C CA . ASP A 1 301 ? 37.900 16.931 9.754 1.00 92.44 301 ASP A CA 1
ATOM 2314 C C . ASP A 1 301 ? 39.011 16.188 10.532 1.00 92.44 301 ASP A C 1
ATOM 2316 O O . ASP A 1 301 ? 39.840 15.477 9.961 1.00 92.44 301 ASP A O 1
ATOM 2320 N N . ILE A 1 302 ? 39.018 16.318 11.867 1.00 90.44 302 ILE A N 1
ATOM 2321 C CA . ILE A 1 302 ? 39.971 15.633 12.766 1.00 90.44 302 ILE A CA 1
ATOM 2322 C C . ILE A 1 302 ? 39.963 14.098 12.624 1.00 90.44 302 ILE A C 1
ATOM 2324 O O . ILE A 1 302 ? 40.966 13.441 12.897 1.00 90.44 302 ILE A O 1
ATOM 2328 N N . ASN A 1 303 ? 38.854 13.523 12.158 1.00 90.56 303 ASN A N 1
ATOM 2329 C CA . ASN A 1 303 ? 38.681 12.091 11.928 1.00 90.56 303 ASN A CA 1
ATOM 2330 C C . ASN A 1 303 ? 38.969 11.693 10.467 1.00 90.56 303 ASN A C 1
ATOM 2332 O O . ASN A 1 303 ? 38.669 10.563 10.064 1.00 90.56 303 ASN A O 1
ATOM 2336 N N . GLY A 1 304 ? 39.514 12.613 9.665 1.00 89.19 304 GLY A N 1
ATOM 2337 C CA . GLY A 1 304 ? 39.799 12.425 8.248 1.00 89.19 304 GLY A CA 1
ATOM 2338 C C . GLY A 1 304 ? 38.549 12.357 7.369 1.00 89.19 304 GLY A C 1
ATOM 2339 O O . GLY A 1 304 ? 38.630 11.831 6.261 1.00 89.19 304 GLY A O 1
ATOM 2340 N N . ARG A 1 305 ? 37.378 12.815 7.831 1.00 93.38 305 ARG A N 1
ATOM 2341 C CA . ARG A 1 305 ? 36.114 12.732 7.077 1.00 93.38 305 ARG A CA 1
ATOM 2342 C C . ARG A 1 305 ? 35.864 13.973 6.239 1.00 93.38 305 ARG A C 1
ATOM 2344 O O . ARG A 1 305 ? 36.086 15.079 6.709 1.00 93.38 305 ARG A O 1
ATOM 2351 N N . PHE A 1 306 ? 35.338 13.770 5.036 1.00 92.88 306 PHE A N 1
ATOM 2352 C CA . PHE A 1 306 ? 34.856 14.829 4.145 1.00 92.88 306 PHE A CA 1
ATOM 2353 C C . PHE A 1 306 ? 33.397 14.576 3.757 1.00 92.88 306 PHE A C 1
ATOM 2355 O O . PHE A 1 306 ? 32.914 13.433 3.818 1.00 92.88 306 PHE A O 1
ATOM 2362 N N . LYS A 1 307 ? 32.697 15.628 3.334 1.00 90.19 307 LYS A N 1
ATOM 2363 C CA . LYS A 1 307 ? 31.295 15.591 2.928 1.00 90.19 307 LYS A CA 1
ATOM 2364 C C . LYS A 1 307 ? 30.967 16.685 1.910 1.00 90.19 307 LYS A C 1
ATOM 2366 O O . LYS A 1 307 ? 31.008 17.874 2.196 1.00 90.19 307 LYS A O 1
ATOM 2371 N N . PHE A 1 308 ? 30.513 16.264 0.736 1.00 86.38 308 PHE A N 1
ATOM 2372 C CA . PHE A 1 308 ? 29.924 17.140 -0.268 1.00 86.38 308 PHE A CA 1
ATOM 2373 C C . PHE A 1 308 ? 28.402 17.087 -0.178 1.00 86.38 308 PHE A C 1
ATOM 2375 O O . PHE A 1 308 ? 27.799 16.077 -0.543 1.00 86.38 308 PHE A O 1
ATOM 2382 N N . ASP A 1 309 ? 27.783 18.176 0.267 1.00 78.12 309 ASP A N 1
ATOM 2383 C CA . ASP A 1 309 ? 26.328 18.294 0.358 1.00 78.12 309 ASP A CA 1
ATOM 2384 C C . ASP A 1 309 ? 25.693 18.930 -0.890 1.00 78.12 309 ASP A C 1
ATOM 2386 O O . ASP A 1 309 ? 26.355 19.539 -1.745 1.00 78.12 309 ASP A O 1
ATOM 2390 N N . ASN A 1 310 ? 24.369 18.783 -0.985 1.00 71.06 310 ASN A N 1
ATOM 2391 C CA . ASN A 1 310 ? 23.523 19.370 -2.021 1.00 71.06 310 ASN A CA 1
ATOM 2392 C C . ASN A 1 310 ? 23.968 19.026 -3.452 1.00 71.06 310 ASN A C 1
ATOM 2394 O O . ASN A 1 310 ? 24.132 19.907 -4.303 1.00 71.06 310 ASN A O 1
ATOM 2398 N N . ILE A 1 311 ? 24.225 17.744 -3.716 1.00 74.00 311 ILE A N 1
ATOM 2399 C CA . ILE A 1 311 ? 24.557 17.258 -5.056 1.00 74.00 311 ILE A CA 1
ATOM 2400 C C . ILE A 1 311 ? 23.275 16.811 -5.750 1.00 74.00 311 ILE A C 1
ATOM 2402 O O . ILE A 1 311 ? 22.620 15.859 -5.329 1.00 74.00 311 ILE A O 1
ATOM 2406 N N . PHE A 1 312 ? 22.928 17.489 -6.839 1.00 68.31 312 PHE A N 1
ATOM 2407 C CA . PHE A 1 312 ? 21.782 17.128 -7.662 1.00 68.31 312 PHE A CA 1
ATOM 2408 C C . PHE A 1 312 ? 22.213 16.170 -8.765 1.00 68.31 312 PHE A C 1
ATOM 2410 O O . PHE A 1 312 ? 23.036 16.512 -9.613 1.00 68.31 312 PHE A O 1
ATOM 2417 N N . LEU A 1 313 ? 21.651 14.963 -8.748 1.00 67.00 313 LEU A N 1
ATOM 2418 C CA . LEU A 1 313 ? 21.953 13.924 -9.722 1.00 67.00 313 LEU A CA 1
ATOM 2419 C C . LEU A 1 313 ? 20.701 13.510 -10.472 1.00 67.00 313 LEU A C 1
ATOM 2421 O O . LEU A 1 313 ? 19.790 12.946 -9.878 1.00 67.00 313 LEU A O 1
ATOM 2425 N N . MET A 1 314 ? 20.682 13.737 -11.783 1.00 60.12 314 MET A N 1
ATOM 2426 C CA . MET A 1 314 ? 19.703 13.130 -12.682 1.00 60.12 314 MET A CA 1
ATOM 2427 C C . MET A 1 314 ? 20.353 11.936 -13.382 1.00 60.12 314 MET A C 1
ATOM 2429 O O . MET A 1 314 ? 21.425 12.075 -13.975 1.00 60.12 314 MET A O 1
ATOM 2433 N N . ASP A 1 315 ? 19.717 10.767 -13.303 1.00 64.25 315 ASP A N 1
ATOM 2434 C CA . ASP A 1 315 ? 20.235 9.498 -13.822 1.00 64.25 315 ASP A CA 1
ATOM 2435 C C . ASP A 1 315 ? 21.618 9.120 -13.242 1.00 64.25 315 ASP A C 1
ATOM 2437 O O . ASP A 1 315 ? 21.961 9.444 -12.108 1.00 64.25 315 ASP A O 1
ATOM 2441 N N . SER A 1 316 ? 22.434 8.365 -13.984 1.00 66.88 316 SER A N 1
ATOM 2442 C CA . SER A 1 316 ? 23.782 7.990 -13.551 1.00 66.88 316 SER A CA 1
ATOM 2443 C C . SER A 1 316 ? 24.821 9.016 -14.015 1.00 66.88 316 SER A C 1
ATOM 2445 O O . SER A 1 316 ? 25.114 9.095 -15.215 1.00 66.88 316 SER A O 1
ATOM 2447 N N . VAL A 1 317 ? 25.435 9.737 -13.079 1.00 68.81 317 VAL A N 1
ATOM 2448 C CA . VAL A 1 317 ? 26.539 10.673 -13.345 1.00 68.81 317 VAL A CA 1
ATOM 2449 C C . VAL A 1 317 ? 27.819 10.123 -12.719 1.00 68.81 317 VAL A C 1
ATOM 2451 O O . VAL A 1 317 ? 27.793 9.556 -11.629 1.00 68.81 317 VAL A O 1
ATOM 2454 N N . ALA A 1 318 ? 28.932 10.222 -13.446 1.00 73.88 318 ALA A N 1
ATOM 2455 C CA . ALA A 1 318 ? 30.239 9.798 -12.958 1.00 73.88 318 ALA A CA 1
ATOM 2456 C C . ALA A 1 318 ? 30.959 10.972 -12.281 1.00 73.88 318 ALA A C 1
ATOM 2458 O O . ALA A 1 318 ? 30.974 12.082 -12.818 1.00 73.88 318 ALA A O 1
ATOM 2459 N N . PHE A 1 319 ? 31.575 10.698 -11.138 1.00 76.62 319 PHE A N 1
ATOM 2460 C CA . PHE A 1 319 ? 32.387 11.634 -10.373 1.00 76.62 319 PHE A CA 1
ATOM 2461 C C . PHE A 1 319 ? 33.798 11.102 -10.211 1.00 76.62 319 PHE A C 1
ATOM 2463 O O . PHE A 1 319 ? 33.995 9.895 -10.054 1.00 76.62 319 PHE A O 1
ATOM 2470 N N . SER A 1 320 ? 34.746 12.028 -10.154 1.00 82.00 320 SER A N 1
ATOM 2471 C CA . SER A 1 320 ? 36.103 11.786 -9.684 1.00 82.00 320 SER A CA 1
ATOM 2472 C C . SER A 1 320 ? 36.319 12.596 -8.413 1.00 82.00 320 SER A C 1
ATOM 2474 O O . SER A 1 320 ? 36.195 13.818 -8.440 1.00 82.00 320 SER A O 1
ATOM 2476 N N . ILE A 1 321 ? 36.647 11.936 -7.309 1.00 86.19 321 ILE A N 1
ATOM 2477 C CA . ILE A 1 321 ? 36.967 12.575 -6.031 1.00 86.19 321 ILE A CA 1
ATOM 2478 C C . ILE A 1 321 ? 38.461 12.426 -5.809 1.00 86.19 321 ILE A C 1
ATOM 2480 O O . ILE A 1 321 ? 38.948 11.305 -5.808 1.00 86.19 321 ILE A O 1
ATOM 2484 N N . GLN A 1 322 ? 39.182 13.523 -5.625 1.00 88.88 322 GLN A N 1
ATOM 2485 C CA . GLN A 1 322 ? 40.623 13.550 -5.424 1.00 88.88 322 GLN A CA 1
ATOM 2486 C C . GLN A 1 322 ? 40.980 14.163 -4.069 1.00 88.88 322 GLN A C 1
ATOM 2488 O O . GLN A 1 322 ? 40.459 15.216 -3.734 1.00 88.88 322 GLN A O 1
ATOM 2493 N N . ALA A 1 323 ? 41.913 13.573 -3.327 1.00 88.12 323 ALA A N 1
ATOM 2494 C CA . ALA A 1 323 ? 42.401 14.089 -2.049 1.00 88.12 323 ALA A CA 1
ATOM 2495 C C . ALA A 1 323 ? 43.877 14.489 -2.155 1.00 88.12 323 ALA A C 1
ATOM 2497 O O . ALA A 1 323 ? 44.660 13.808 -2.822 1.00 88.12 323 ALA A O 1
ATOM 2498 N N . ARG A 1 324 ? 44.266 15.589 -1.503 1.00 87.81 324 ARG A N 1
ATOM 2499 C CA . ARG A 1 324 ? 45.654 16.074 -1.433 1.00 87.81 324 ARG A CA 1
ATOM 2500 C C . ARG A 1 324 ? 45.959 16.664 -0.059 1.00 87.81 324 ARG A C 1
ATOM 2502 O O . ARG A 1 324 ? 45.100 17.286 0.557 1.00 87.81 324 ARG A O 1
ATOM 2509 N N . LEU A 1 325 ? 47.205 16.527 0.385 1.00 86.25 325 LEU A N 1
ATOM 2510 C CA . LEU A 1 325 ? 47.730 17.212 1.570 1.00 86.25 325 LEU A CA 1
ATOM 2511 C C . LEU A 1 325 ? 48.962 18.020 1.143 1.00 86.25 325 LEU A C 1
ATOM 2513 O O . LEU A 1 325 ? 50.026 17.458 0.866 1.00 86.25 325 LEU A O 1
ATOM 2517 N N . GLY A 1 326 ? 48.807 19.339 0.998 1.00 80.69 326 GLY A N 1
ATOM 2518 C CA . GLY A 1 326 ? 49.825 20.198 0.385 1.00 80.69 326 GLY A CA 1
ATOM 2519 C C . GLY A 1 326 ? 50.130 19.775 -1.060 1.00 80.69 326 GLY A C 1
ATOM 2520 O O . GLY A 1 326 ? 49.245 19.778 -1.912 1.00 80.69 326 GLY A O 1
ATOM 2521 N N . LYS A 1 327 ? 51.384 19.385 -1.339 1.00 69.94 327 LYS A N 1
ATOM 2522 C CA . LYS A 1 327 ? 51.819 18.854 -2.650 1.00 69.94 327 LYS A CA 1
ATOM 2523 C C . LYS A 1 327 ? 51.758 17.317 -2.756 1.00 69.94 327 LYS A C 1
ATOM 2525 O O . LYS A 1 327 ? 52.097 16.776 -3.805 1.00 69.94 327 LYS A O 1
ATOM 2530 N N . SER A 1 328 ? 51.375 16.607 -1.690 1.00 70.31 328 SER A N 1
ATOM 2531 C CA . SER A 1 328 ? 51.406 15.139 -1.635 1.00 70.31 328 SER A CA 1
ATOM 2532 C C . SER A 1 328 ? 50.081 14.498 -2.062 1.00 70.31 328 SER A C 1
ATOM 2534 O O . SER A 1 328 ? 49.014 14.883 -1.581 1.00 70.31 328 SER A O 1
ATOM 2536 N N . ASN A 1 329 ? 50.187 13.452 -2.892 1.00 64.19 329 ASN A N 1
ATOM 2537 C CA . ASN A 1 329 ? 49.088 12.594 -3.357 1.00 64.19 329 ASN A CA 1
ATOM 2538 C C . ASN A 1 329 ? 49.266 11.137 -2.865 1.00 64.19 329 ASN A C 1
ATOM 2540 O O . ASN A 1 329 ? 48.962 10.192 -3.586 1.00 64.19 329 ASN A O 1
ATOM 2544 N N . LYS A 1 330 ? 49.863 10.930 -1.682 1.00 77.19 330 LYS A N 1
ATOM 2545 C CA . LYS A 1 330 ? 50.037 9.598 -1.062 1.00 77.19 330 LYS A CA 1
ATOM 2546 C C . LYS A 1 330 ? 48.944 9.329 -0.020 1.00 77.19 330 LYS A C 1
ATOM 2548 O O . LYS A 1 330 ? 49.237 9.101 1.153 1.00 77.19 330 LYS A O 1
ATOM 2553 N N . LEU A 1 331 ? 47.691 9.427 -0.444 1.00 79.00 331 LEU A N 1
ATOM 2554 C CA . LEU A 1 331 ? 46.495 9.297 0.394 1.00 79.00 331 LEU A CA 1
ATOM 2555 C C . LEU A 1 331 ? 45.558 8.234 -0.185 1.00 79.00 331 LEU A C 1
ATOM 2557 O O . LEU A 1 331 ? 45.636 7.951 -1.377 1.00 79.00 331 LEU A O 1
ATOM 2561 N N . GLU A 1 332 ? 44.662 7.688 0.627 1.00 80.12 332 GLU A N 1
ATOM 2562 C CA . GLU A 1 332 ? 43.598 6.771 0.224 1.00 80.12 332 GLU A CA 1
ATOM 2563 C C . GLU A 1 332 ? 42.222 7.351 0.543 1.00 80.12 332 GLU A C 1
ATOM 2565 O O . GLU A 1 332 ? 41.999 7.852 1.643 1.00 80.12 332 GLU A O 1
ATOM 2570 N N . ILE A 1 333 ? 41.300 7.287 -0.417 1.00 81.38 333 ILE A N 1
ATOM 2571 C CA . ILE A 1 333 ? 39.916 7.737 -0.261 1.00 81.38 333 ILE A CA 1
ATOM 2572 C C . ILE A 1 333 ? 38.997 6.526 -0.142 1.00 81.38 333 ILE A C 1
ATOM 2574 O O . ILE A 1 333 ? 38.880 5.727 -1.070 1.00 81.38 333 ILE A O 1
ATOM 2578 N N . ILE A 1 334 ? 38.257 6.458 0.960 1.00 80.62 334 ILE A N 1
ATOM 2579 C CA . ILE A 1 334 ? 37.199 5.471 1.176 1.00 80.62 334 ILE A CA 1
ATOM 2580 C C . ILE A 1 334 ? 35.859 6.200 1.151 1.00 80.62 334 ILE A C 1
ATOM 2582 O O . ILE A 1 334 ? 35.598 7.046 2.004 1.00 80.62 334 ILE A O 1
ATOM 2586 N N . ILE A 1 335 ? 35.009 5.880 0.175 1.00 80.31 335 ILE A N 1
ATOM 2587 C CA . ILE A 1 335 ? 33.659 6.449 0.058 1.00 80.31 335 ILE A CA 1
ATOM 2588 C C . ILE A 1 335 ? 32.697 5.661 0.944 1.00 80.31 335 ILE A C 1
ATOM 2590 O O . ILE A 1 335 ? 32.700 4.429 0.918 1.00 80.31 335 ILE A O 1
ATOM 2594 N N . ASP A 1 336 ? 31.857 6.363 1.702 1.00 75.94 336 ASP A N 1
ATOM 2595 C CA . ASP A 1 336 ? 30.820 5.714 2.500 1.00 75.94 336 ASP A CA 1
ATOM 2596 C C . ASP A 1 336 ? 29.788 5.052 1.561 1.00 75.94 336 ASP A C 1
ATOM 2598 O O . ASP A 1 336 ? 29.285 5.665 0.616 1.00 75.94 336 ASP A O 1
ATOM 2602 N N . SER A 1 337 ? 29.444 3.786 1.806 1.00 59.25 337 SER A N 1
ATOM 2603 C CA . SER A 1 337 ? 28.378 3.113 1.057 1.00 59.25 337 SER A CA 1
ATOM 2604 C C . SER A 1 337 ? 27.006 3.618 1.505 1.00 59.25 337 SER A C 1
ATOM 2606 O O . SER A 1 337 ? 26.746 3.679 2.706 1.00 59.25 337 SER A O 1
ATOM 2608 N N . ILE A 1 338 ? 26.092 3.880 0.563 1.00 57.47 338 ILE A N 1
ATOM 2609 C CA . ILE A 1 338 ? 24.681 4.127 0.895 1.00 57.47 338 ILE A CA 1
ATOM 2610 C C . ILE A 1 338 ? 24.144 2.875 1.611 1.00 57.47 338 ILE A C 1
ATOM 2612 O O . ILE A 1 338 ? 24.234 1.783 1.033 1.00 57.47 338 ILE A O 1
ATOM 2616 N N . PRO A 1 339 ? 23.602 2.990 2.838 1.00 53.12 339 PRO A N 1
ATOM 2617 C CA . PRO A 1 339 ? 23.078 1.843 3.562 1.00 53.12 339 PRO A CA 1
ATOM 2618 C C . PRO A 1 339 ? 22.014 1.136 2.719 1.00 53.12 339 PRO A C 1
ATOM 2620 O O . PRO A 1 339 ? 21.015 1.735 2.313 1.00 53.12 339 PRO A O 1
ATOM 2623 N N . LYS A 1 340 ? 22.215 -0.155 2.438 1.00 51.84 340 LYS A N 1
ATOM 2624 C CA . LYS A 1 340 ? 21.117 -0.992 1.951 1.00 51.84 340 LYS A CA 1
ATOM 2625 C C . LYS A 1 340 ? 20.166 -1.173 3.125 1.00 51.84 340 LYS A C 1
ATOM 2627 O O . LYS A 1 340 ? 20.577 -1.694 4.159 1.00 51.84 340 LYS A O 1
ATOM 2632 N N . VAL A 1 341 ? 18.918 -0.738 2.972 1.00 55.62 341 VAL A N 1
ATOM 2633 C CA . VAL A 1 341 ? 17.888 -1.039 3.969 1.00 55.62 341 VAL A CA 1
ATOM 2634 C C . VAL A 1 341 ? 17.672 -2.541 3.907 1.00 55.62 341 VAL A C 1
ATOM 2636 O O . VAL A 1 341 ? 17.283 -3.069 2.863 1.00 55.62 341 VAL A O 1
ATOM 2639 N N . LEU A 1 342 ? 18.026 -3.233 4.988 1.00 47.28 342 LEU A N 1
ATOM 2640 C CA . LEU A 1 342 ? 17.782 -4.661 5.106 1.00 47.28 342 LEU A CA 1
ATOM 2641 C C . LEU A 1 342 ? 16.274 -4.870 5.005 1.00 47.28 342 LEU A C 1
ATOM 2643 O O . LEU A 1 342 ? 15.515 -4.234 5.726 1.00 47.28 342 LEU A O 1
ATOM 2647 N N . VAL A 1 343 ? 15.842 -5.723 4.081 1.00 50.56 343 VAL A N 1
ATOM 2648 C CA . VAL A 1 343 ? 14.440 -6.127 4.007 1.00 50.56 343 VAL A CA 1
ATOM 2649 C C . VAL A 1 343 ? 14.211 -7.051 5.191 1.00 50.56 343 VAL A C 1
ATOM 2651 O O . VAL A 1 343 ? 14.776 -8.150 5.228 1.00 50.56 343 VAL A O 1
ATOM 2654 N N . SER A 1 344 ? 13.450 -6.609 6.191 1.00 42.03 344 SER A N 1
ATOM 2655 C CA . SER A 1 344 ? 13.037 -7.537 7.234 1.00 42.03 344 SER A CA 1
ATOM 2656 C C . SER A 1 344 ? 12.026 -8.512 6.621 1.00 42.03 344 SER A C 1
ATOM 2658 O O . SER A 1 344 ? 11.143 -8.130 5.850 1.00 42.03 344 SER A O 1
ATOM 2660 N N . LYS A 1 345 ? 12.166 -9.811 6.910 1.00 43.97 345 LYS A N 1
ATOM 2661 C CA . LYS A 1 345 ? 11.071 -10.752 6.658 1.00 43.97 345 LYS A CA 1
ATOM 2662 C C . LYS A 1 345 ? 9.986 -10.416 7.673 1.00 43.97 345 LYS A C 1
ATOM 2664 O O . LYS A 1 345 ? 10.042 -10.915 8.797 1.00 43.97 345 LYS A O 1
ATOM 2669 N N . ASN A 1 346 ? 9.042 -9.552 7.313 1.00 43.75 346 ASN A N 1
ATOM 2670 C CA . ASN A 1 346 ? 7.867 -9.340 8.142 1.00 43.75 346 ASN A CA 1
ATOM 2671 C C . ASN A 1 346 ? 7.067 -10.652 8.160 1.00 43.75 346 ASN A C 1
ATOM 2673 O O . ASN A 1 346 ? 6.407 -11.014 7.190 1.00 43.75 346 ASN A O 1
ATOM 2677 N N . LYS A 1 347 ? 7.198 -11.393 9.265 1.00 36.25 347 LYS A N 1
ATOM 2678 C CA . LYS A 1 347 ? 6.595 -12.717 9.481 1.00 36.25 347 LYS A CA 1
ATOM 2679 C C . LYS A 1 347 ? 5.065 -12.681 9.603 1.00 36.25 347 LYS A C 1
ATOM 2681 O O . LYS A 1 347 ? 4.468 -13.745 9.709 1.00 36.25 347 LYS A O 1
ATOM 2686 N N . ASN A 1 348 ? 4.465 -11.489 9.617 1.00 39.56 348 ASN A N 1
ATOM 2687 C CA . ASN A 1 348 ? 3.042 -11.268 9.868 1.00 39.56 348 ASN A CA 1
ATOM 2688 C C . ASN A 1 348 ? 2.303 -10.687 8.648 1.00 39.56 348 ASN A C 1
ATOM 2690 O O . ASN A 1 348 ? 1.182 -10.206 8.797 1.00 39.56 348 ASN A O 1
ATOM 2694 N N . ILE A 1 349 ? 2.917 -10.681 7.457 1.00 47.91 349 ILE A N 1
ATOM 2695 C CA . ILE A 1 349 ? 2.197 -10.350 6.222 1.00 47.91 349 ILE A CA 1
ATOM 2696 C C . ILE A 1 349 ? 1.552 -11.645 5.732 1.00 47.91 349 ILE A C 1
ATOM 2698 O O . ILE A 1 349 ? 2.293 -12.589 5.452 1.00 47.91 349 ILE A O 1
ATOM 2702 N N . PRO A 1 350 ? 0.217 -11.718 5.626 1.00 47.19 350 PRO A N 1
ATOM 2703 C CA . PRO A 1 350 ? -0.420 -12.903 5.088 1.00 47.19 350 PRO A CA 1
ATOM 2704 C C . PRO A 1 350 ? 0.080 -13.194 3.673 1.00 47.19 350 PRO A C 1
ATOM 2706 O O . PRO A 1 350 ? 0.321 -12.288 2.860 1.00 47.19 350 PRO A O 1
ATOM 2709 N N . ASP A 1 351 ? 0.243 -14.480 3.377 1.00 45.22 351 ASP A N 1
ATOM 2710 C CA . ASP A 1 351 ? 0.598 -14.928 2.040 1.00 45.22 351 ASP A CA 1
ATOM 2711 C C . ASP A 1 351 ? -0.472 -14.473 1.039 1.00 45.22 351 ASP A C 1
ATOM 2713 O O . ASP A 1 351 ? -1.662 -14.404 1.358 1.00 45.22 351 ASP A O 1
ATOM 2717 N N . VAL A 1 352 ? -0.050 -14.090 -0.175 1.00 44.38 352 VAL A N 1
ATOM 2718 C CA . VAL A 1 352 ? -0.981 -13.670 -1.234 1.00 44.38 352 VAL A CA 1
ATOM 2719 C C . VAL A 1 352 ? -2.044 -14.741 -1.377 1.00 44.38 352 VAL A C 1
ATOM 2721 O O . VAL A 1 352 ? -1.719 -15.887 -1.682 1.00 44.38 352 VAL A O 1
ATOM 2724 N N . LYS A 1 353 ? -3.315 -14.351 -1.231 1.00 43.38 353 LYS A N 1
ATOM 2725 C CA . LYS A 1 353 ? -4.406 -15.126 -1.812 1.00 43.38 353 LYS A CA 1
ATOM 2726 C C . LYS A 1 353 ? -4.150 -15.179 -3.312 1.00 43.38 353 LYS A C 1
ATOM 2728 O O . LYS A 1 353 ? -4.415 -14.215 -4.032 1.00 43.38 353 LYS A O 1
ATOM 2733 N N . ILE A 1 354 ? -3.586 -16.287 -3.788 1.00 45.22 354 ILE A N 1
ATOM 2734 C CA . ILE A 1 354 ? -3.459 -16.572 -5.216 1.00 45.22 354 ILE A CA 1
ATOM 2735 C C . ILE A 1 354 ? -4.827 -17.016 -5.723 1.00 45.22 354 ILE A C 1
ATOM 2737 O O . ILE A 1 354 ? -5.013 -18.140 -6.163 1.00 45.22 354 ILE A O 1
ATOM 2741 N N . ASP A 1 355 ? -5.786 -16.099 -5.694 1.00 47.41 355 ASP A N 1
ATOM 2742 C CA . ASP A 1 355 ? -6.822 -16.078 -6.728 1.00 47.41 355 ASP A CA 1
ATOM 2743 C C . ASP A 1 355 ? -6.474 -15.023 -7.796 1.00 47.41 355 ASP A C 1
ATOM 2745 O O . ASP A 1 355 ? -7.285 -14.597 -8.615 1.00 47.41 355 ASP A O 1
ATOM 2749 N N . VAL A 1 356 ? -5.198 -14.605 -7.833 1.00 47.19 356 VAL A N 1
ATOM 2750 C CA . VAL A 1 356 ? -4.642 -13.743 -8.887 1.00 47.19 356 VAL A CA 1
ATOM 2751 C C . VAL A 1 356 ? -4.811 -14.384 -10.270 1.00 47.19 356 VAL A C 1
ATOM 2753 O O . VAL A 1 356 ? -4.898 -13.687 -11.281 1.00 47.19 356 VAL A O 1
ATOM 2756 N N . ASN A 1 357 ? -4.951 -15.711 -10.305 1.00 50.94 357 ASN A N 1
ATOM 2757 C CA . ASN A 1 357 ? -5.213 -16.476 -11.508 1.00 50.94 357 ASN A CA 1
ATOM 2758 C C . ASN A 1 357 ? -6.662 -16.415 -11.992 1.00 50.94 357 ASN A C 1
ATOM 2760 O O . ASN A 1 357 ? -6.920 -17.070 -12.982 1.00 50.94 357 ASN A O 1
ATOM 2764 N N . GLN A 1 358 ? -7.596 -15.662 -11.409 1.00 50.19 358 GLN A N 1
ATOM 2765 C CA . GLN A 1 358 ? -8.825 -15.284 -12.132 1.00 50.19 358 GLN A CA 1
ATOM 2766 C C . GLN A 1 358 ? -8.695 -13.893 -12.758 1.00 50.19 358 GLN A C 1
ATOM 2768 O O . GLN A 1 358 ? -8.993 -13.718 -13.939 1.00 50.19 358 GLN A O 1
ATOM 2773 N N . ASN A 1 359 ? -8.143 -12.928 -12.016 1.00 56.72 359 ASN A N 1
ATOM 2774 C CA . ASN A 1 359 ? -8.122 -11.526 -12.443 1.00 56.72 359 ASN A CA 1
ATOM 2775 C C . ASN A 1 359 ? -7.045 -11.216 -13.499 1.00 56.72 359 ASN A C 1
ATOM 2777 O O . ASN A 1 359 ? -7.293 -10.415 -14.397 1.00 56.72 359 ASN A O 1
ATOM 2781 N N . ILE A 1 360 ? -5.870 -11.866 -13.466 1.00 67.44 360 ILE A N 1
ATOM 2782 C CA . ILE A 1 360 ? -4.815 -11.597 -14.464 1.00 67.44 360 ILE A CA 1
ATOM 2783 C C . ILE A 1 360 ? -4.995 -12.377 -15.775 1.00 67.44 360 ILE A C 1
ATOM 2785 O O . ILE A 1 360 ? -4.357 -12.044 -16.770 1.00 67.44 360 ILE A O 1
ATOM 2789 N N . GLN A 1 361 ? -5.844 -13.412 -15.820 1.00 68.38 361 GLN A N 1
ATOM 2790 C CA . GLN A 1 361 ? -5.960 -14.271 -17.011 1.00 68.38 361 GLN A CA 1
ATOM 2791 C C . GLN A 1 361 ? -6.347 -13.482 -18.253 1.00 68.38 361 GLN A C 1
ATOM 2793 O O . GLN A 1 361 ? -5.717 -13.631 -19.297 1.00 68.38 361 GLN A O 1
ATOM 2798 N N . GLU A 1 362 ? -7.355 -12.621 -18.129 1.00 74.19 362 GLU A N 1
ATOM 2799 C CA . GLU A 1 362 ? -7.833 -11.805 -19.244 1.00 74.19 362 GLU A CA 1
ATOM 2800 C C . GLU A 1 362 ? -6.763 -10.794 -19.687 1.00 74.19 362 GLU A C 1
ATOM 2802 O O . GLU A 1 362 ? -6.575 -10.545 -20.883 1.00 74.19 362 GLU A O 1
ATOM 2807 N N . TYR A 1 363 ? -5.967 -10.302 -18.733 1.00 76.56 363 TYR A N 1
ATOM 2808 C CA . TYR A 1 363 ? -4.847 -9.408 -18.997 1.00 76.56 363 TYR A CA 1
ATOM 2809 C C . TYR A 1 363 ? -3.701 -10.096 -19.753 1.00 76.56 363 TYR A C 1
ATOM 2811 O O . TYR A 1 363 ? -3.185 -9.563 -20.740 1.00 76.56 363 TYR A O 1
ATOM 2819 N N . VAL A 1 364 ? -3.320 -11.309 -19.339 1.00 72.88 364 VAL A N 1
ATOM 2820 C CA . VAL A 1 364 ? -2.305 -12.127 -20.024 1.00 72.88 364 VAL A CA 1
ATOM 2821 C C . VAL A 1 364 ? -2.792 -12.531 -21.418 1.00 72.88 364 VAL A C 1
ATOM 2823 O O . VAL A 1 364 ? -2.057 -12.357 -22.392 1.00 72.88 364 VAL A O 1
ATOM 2826 N N . ALA A 1 365 ? -4.034 -13.011 -21.540 1.00 72.44 365 ALA A N 1
ATOM 2827 C CA . ALA A 1 365 ? -4.636 -13.418 -22.811 1.00 72.44 365 ALA A CA 1
ATOM 2828 C C . ALA A 1 365 ? -4.691 -12.261 -23.821 1.00 72.44 365 ALA A C 1
ATOM 2830 O O . ALA A 1 365 ? -4.417 -12.445 -25.010 1.00 72.44 365 ALA A O 1
ATOM 2831 N N . THR A 1 366 ? -4.986 -11.046 -23.353 1.00 73.31 366 THR A N 1
ATOM 2832 C CA . THR A 1 366 ? -4.950 -9.844 -24.194 1.00 73.31 366 THR A CA 1
ATOM 2833 C C . THR A 1 366 ? -3.534 -9.530 -24.679 1.00 73.31 366 THR A C 1
ATOM 2835 O O . THR A 1 366 ? -3.351 -9.222 -25.858 1.00 73.31 366 THR A O 1
ATOM 2838 N N . GLY A 1 367 ? -2.524 -9.670 -23.813 1.00 70.56 367 GLY A N 1
ATOM 2839 C CA . GLY A 1 367 ? -1.117 -9.509 -24.195 1.00 70.56 367 GLY A CA 1
ATOM 2840 C C . GLY A 1 367 ? -0.681 -10.488 -25.292 1.00 70.56 367 GLY A C 1
ATOM 2841 O O . GLY A 1 367 ? -0.022 -10.081 -26.247 1.00 70.56 367 GLY A O 1
ATOM 2842 N N . VAL A 1 368 ? -1.121 -11.749 -25.214 1.00 70.75 368 VAL A N 1
ATOM 2843 C CA . VAL A 1 368 ? -0.872 -12.766 -26.255 1.00 70.75 368 VAL A CA 1
ATOM 2844 C C . VAL A 1 368 ? -1.498 -12.358 -27.590 1.00 70.75 368 VAL A C 1
ATOM 2846 O O . VAL A 1 368 ? -0.806 -12.334 -28.607 1.00 70.75 368 VAL A O 1
ATOM 2849 N N . LYS A 1 369 ? -2.781 -11.964 -27.595 1.00 71.12 369 LYS A N 1
ATOM 2850 C CA . LYS A 1 369 ? -3.472 -11.488 -28.811 1.00 71.12 369 LYS A CA 1
ATOM 2851 C C . LYS A 1 369 ? -2.752 -10.294 -29.444 1.00 71.12 369 LYS A C 1
ATOM 2853 O O . LYS A 1 369 ? -2.645 -10.213 -30.668 1.00 71.12 369 LYS A O 1
ATOM 2858 N N . GLN A 1 370 ? -2.253 -9.370 -28.622 1.00 70.50 370 GLN A N 1
ATOM 2859 C CA . GLN A 1 370 ? -1.502 -8.207 -29.088 1.00 70.50 370 GLN A CA 1
ATOM 2860 C C . GLN A 1 370 ? -0.172 -8.609 -29.742 1.00 70.50 370 GLN A C 1
ATOM 2862 O O . GLN A 1 370 ? 0.144 -8.113 -30.825 1.00 70.50 370 GLN A O 1
ATOM 2867 N N . GLU A 1 371 ? 0.587 -9.519 -29.131 1.00 67.38 371 GLU A N 1
ATOM 2868 C CA . GLU A 1 371 ? 1.846 -10.023 -29.694 1.00 67.38 371 GLU A CA 1
ATOM 2869 C C . GLU A 1 371 ? 1.615 -10.781 -31.016 1.00 67.38 371 GLU A C 1
ATOM 2871 O O . GLU A 1 371 ? 2.321 -10.534 -31.998 1.00 67.38 371 GLU A O 1
ATOM 2876 N N . GLU A 1 372 ? 0.576 -11.622 -31.097 1.00 67.56 372 GLU A N 1
ATOM 2877 C CA . GLU A 1 372 ? 0.190 -12.320 -32.332 1.00 67.56 372 GLU A CA 1
ATOM 2878 C C . GLU A 1 372 ? -0.166 -11.358 -33.471 1.00 67.56 372 GLU A C 1
ATOM 2880 O O . GLU A 1 372 ? 0.246 -11.569 -34.614 1.00 67.56 372 GLU A O 1
ATOM 2885 N N . LEU A 1 373 ? -0.917 -10.292 -33.181 1.00 66.88 373 LEU A N 1
ATOM 2886 C CA . LEU A 1 373 ? -1.276 -9.279 -34.176 1.00 66.88 373 LEU A CA 1
ATOM 2887 C C . LEU A 1 373 ? -0.044 -8.518 -34.673 1.00 66.88 373 LEU A C 1
ATOM 2889 O O . LEU A 1 373 ? 0.137 -8.379 -35.883 1.00 66.88 373 LEU A O 1
ATOM 2893 N N . LEU A 1 374 ? 0.837 -8.087 -33.767 1.00 64.56 374 LEU A N 1
ATOM 2894 C CA . LEU A 1 374 ? 2.085 -7.406 -34.126 1.00 64.56 374 LEU A CA 1
ATOM 2895 C C . LEU A 1 374 ? 3.020 -8.304 -34.955 1.00 64.56 374 LEU A C 1
ATOM 2897 O O . LEU A 1 374 ? 3.688 -7.819 -35.873 1.00 64.56 374 LEU A O 1
ATOM 2901 N N . SER A 1 375 ? 3.032 -9.612 -34.675 1.00 63.84 375 SER A N 1
ATOM 2902 C CA . SER A 1 375 ? 3.753 -10.616 -35.465 1.00 63.84 375 SER A CA 1
ATOM 2903 C C . SER A 1 375 ? 3.147 -10.796 -36.863 1.00 63.84 375 SER A C 1
ATOM 2905 O O . SER A 1 375 ? 3.869 -10.709 -37.860 1.00 63.84 375 SER A O 1
ATOM 2907 N N . LYS A 1 376 ? 1.816 -10.956 -36.970 1.00 65.62 376 LYS A N 1
ATOM 2908 C CA . LYS A 1 376 ? 1.095 -11.043 -38.258 1.00 65.62 376 LYS A CA 1
ATOM 2909 C C . LYS A 1 376 ? 1.324 -9.807 -39.134 1.00 65.62 376 LYS A C 1
ATOM 2911 O O . LYS A 1 376 ? 1.393 -9.932 -40.354 1.00 65.62 376 LYS A O 1
ATOM 2916 N N . MET A 1 377 ? 1.490 -8.636 -38.519 1.00 61.53 377 MET A N 1
ATOM 2917 C CA . MET A 1 377 ? 1.754 -7.361 -39.197 1.00 61.53 377 MET A CA 1
ATOM 2918 C C . MET A 1 377 ? 3.242 -7.102 -39.496 1.00 61.53 377 MET A C 1
ATOM 2920 O O . MET A 1 377 ? 3.573 -6.064 -40.060 1.00 61.53 377 MET A O 1
ATOM 2924 N N . GLY A 1 378 ? 4.148 -8.024 -39.143 1.00 57.00 378 GLY A N 1
ATOM 2925 C CA . GLY A 1 378 ? 5.581 -7.921 -39.447 1.00 57.00 378 GLY A CA 1
ATOM 2926 C C . GLY A 1 378 ? 6.338 -6.841 -38.663 1.00 57.00 378 GLY A C 1
ATOM 2927 O O . GLY A 1 378 ? 7.451 -6.489 -39.043 1.00 57.00 378 GLY A O 1
ATOM 2928 N N . MET A 1 379 ? 5.752 -6.309 -37.584 1.00 55.25 379 MET A N 1
ATOM 2929 C CA . MET A 1 379 ? 6.361 -5.270 -36.735 1.00 55.25 379 MET A CA 1
ATOM 2930 C C . MET A 1 379 ? 7.241 -5.834 -35.620 1.00 55.25 379 MET A C 1
ATOM 2932 O O . MET A 1 379 ? 8.071 -5.129 -35.050 1.00 55.25 379 MET A O 1
ATOM 2936 N N . ILE A 1 380 ? 7.057 -7.113 -35.316 1.00 53.25 380 ILE A N 1
ATOM 2937 C CA . ILE A 1 380 ? 8.005 -7.927 -34.567 1.00 53.25 380 ILE A CA 1
ATOM 2938 C C . ILE A 1 380 ? 8.648 -8.834 -35.612 1.00 53.25 380 ILE A C 1
ATOM 2940 O O . ILE A 1 380 ? 7.942 -9.346 -36.485 1.00 53.25 380 ILE A O 1
ATOM 2944 N N . ASN A 1 381 ? 9.975 -8.997 -35.567 1.00 46.03 381 ASN A N 1
ATOM 2945 C CA . ASN A 1 381 ? 10.682 -9.875 -36.500 1.00 46.03 381 ASN A CA 1
ATOM 2946 C C . ASN A 1 381 ? 9.916 -11.198 -36.644 1.00 46.03 381 ASN A C 1
ATOM 2948 O O . ASN A 1 381 ? 9.516 -11.791 -35.640 1.00 46.03 381 ASN A O 1
ATOM 2952 N N . ARG A 1 382 ? 9.765 -11.691 -37.883 1.00 42.25 382 ARG A N 1
ATOM 2953 C CA . ARG A 1 382 ? 9.334 -13.069 -38.196 1.00 42.25 382 ARG A CA 1
ATOM 2954 C C . ARG A 1 382 ? 10.377 -14.091 -37.725 1.00 42.25 382 ARG A C 1
ATOM 2956 O O . ARG A 1 382 ? 10.704 -15.040 -38.431 1.00 42.25 382 ARG A O 1
ATOM 2963 N N . THR A 1 383 ? 10.956 -13.899 -36.548 1.00 40.00 383 THR A N 1
ATOM 2964 C CA . THR A 1 383 ? 11.618 -14.974 -35.841 1.00 40.00 383 THR A CA 1
ATOM 2965 C C . THR A 1 383 ? 10.544 -16.016 -35.612 1.00 40.00 383 THR A C 1
ATOM 2967 O O . THR A 1 383 ? 9.678 -15.845 -34.755 1.00 40.00 383 THR A O 1
ATOM 2970 N N . GLN A 1 384 ? 10.604 -17.105 -36.382 1.00 41.31 384 GLN A N 1
ATOM 2971 C CA . GLN A 1 384 ? 10.241 -18.399 -35.833 1.00 41.31 384 GLN A CA 1
ATOM 2972 C C . GLN A 1 384 ? 10.827 -18.410 -34.428 1.00 41.31 384 GLN A C 1
ATOM 2974 O O . GLN A 1 384 ? 12.045 -18.293 -34.259 1.00 41.31 384 GLN A O 1
ATOM 2979 N N . ARG A 1 385 ? 9.958 -18.417 -33.419 1.00 41.38 385 ARG A N 1
ATOM 2980 C CA . ARG A 1 385 ? 10.383 -18.617 -32.046 1.00 41.38 385 ARG A CA 1
ATOM 2981 C C . ARG A 1 385 ? 10.877 -20.056 -32.027 1.00 41.38 385 ARG A C 1
ATOM 2983 O O . ARG A 1 385 ? 10.099 -20.981 -31.824 1.00 41.38 385 ARG A O 1
ATOM 2990 N N . LEU A 1 386 ? 12.148 -20.254 -32.375 1.00 37.91 386 LEU A N 1
ATOM 2991 C CA . LEU A 1 386 ? 12.814 -21.523 -32.159 1.00 37.91 386 LEU A CA 1
ATOM 2992 C C . LEU A 1 386 ? 12.564 -21.835 -30.686 1.00 37.91 386 LEU A C 1
ATOM 2994 O O . LEU A 1 386 ? 12.763 -20.950 -29.842 1.00 37.91 386 LEU A O 1
ATOM 2998 N N . LYS A 1 387 ? 12.069 -23.048 -30.390 1.00 37.00 387 LYS A N 1
ATOM 2999 C CA . LYS A 1 387 ? 12.071 -23.565 -29.015 1.00 37.00 387 LYS A CA 1
ATOM 3000 C C . LYS A 1 387 ? 13.399 -23.159 -28.411 1.00 37.00 387 LYS A C 1
ATOM 3002 O O . LYS A 1 387 ? 14.417 -23.320 -29.080 1.00 37.00 387 LYS A O 1
ATOM 3007 N N . GLU A 1 388 ? 13.366 -22.588 -27.213 1.00 38.09 388 GLU A N 1
ATOM 3008 C CA . GLU A 1 388 ? 14.572 -22.145 -26.533 1.00 38.09 388 GLU A CA 1
ATOM 3009 C C . GLU A 1 388 ? 15.647 -23.234 -26.652 1.00 38.09 388 GLU A C 1
ATOM 3011 O O . GLU A 1 388 ? 15.555 -24.290 -26.025 1.00 38.09 388 GLU A O 1
ATOM 3016 N N . VAL A 1 389 ? 16.644 -23.000 -27.509 1.00 35.22 389 VAL A N 1
ATOM 3017 C CA . VAL A 1 389 ? 17.777 -23.904 -27.634 1.00 35.22 389 VAL A CA 1
ATOM 3018 C C . VAL A 1 389 ? 18.655 -23.559 -26.455 1.00 35.22 389 VAL A C 1
ATOM 3020 O O . VAL A 1 389 ? 19.486 -22.652 -26.503 1.00 35.22 389 VAL A O 1
ATOM 3023 N N . VAL A 1 390 ? 18.412 -24.250 -25.347 1.00 36.44 390 VAL A N 1
ATOM 3024 C CA . VAL A 1 390 ? 19.326 -24.220 -24.218 1.00 36.44 390 VAL A CA 1
ATOM 3025 C C . VAL A 1 390 ? 20.601 -24.890 -24.696 1.00 36.44 390 VAL A C 1
ATOM 3027 O O . VAL A 1 390 ? 20.734 -26.114 -24.662 1.00 36.44 390 VAL A O 1
ATOM 3030 N N . ILE A 1 391 ? 21.560 -24.080 -25.134 1.00 38.12 391 ILE A N 1
ATOM 3031 C CA . ILE A 1 391 ? 22.941 -24.523 -25.233 1.00 38.12 391 ILE A CA 1
ATOM 3032 C C . ILE A 1 391 ? 23.345 -24.847 -23.794 1.00 38.12 391 ILE A C 1
ATOM 3034 O O . ILE A 1 391 ? 23.676 -23.958 -23.008 1.00 38.12 391 ILE A O 1
ATOM 3038 N N . ARG A 1 392 ? 23.305 -26.133 -23.423 1.00 40.72 392 ARG A N 1
ATOM 3039 C CA . ARG A 1 392 ? 24.031 -26.641 -22.255 1.00 40.72 392 ARG A CA 1
ATOM 3040 C C . ARG A 1 392 ? 25.514 -26.622 -22.594 1.00 40.72 392 ARG A C 1
ATOM 3042 O O . ARG A 1 392 ? 26.171 -27.653 -22.675 1.00 40.72 392 ARG A O 1
ATOM 3049 N N . ALA A 1 393 ? 26.050 -25.429 -22.798 1.00 38.56 393 ALA A N 1
ATOM 3050 C CA . ALA A 1 393 ? 27.466 -25.244 -22.655 1.00 38.56 393 ALA A CA 1
ATOM 3051 C C . ALA A 1 393 ? 27.718 -25.389 -21.156 1.00 38.56 393 ALA A C 1
ATOM 3053 O O . ALA A 1 393 ? 27.236 -24.589 -20.349 1.00 38.56 393 ALA A O 1
ATOM 3054 N N . LYS A 1 394 ? 28.517 -26.388 -20.769 1.00 40.44 394 LYS A N 1
ATOM 3055 C CA . LYS A 1 394 ? 29.446 -26.149 -19.662 1.00 40.44 394 LYS A CA 1
ATOM 3056 C C . LYS A 1 394 ? 30.087 -24.823 -20.037 1.00 40.44 394 LYS A C 1
ATOM 3058 O O . LYS A 1 394 ? 30.681 -24.769 -21.112 1.00 40.44 394 LYS A O 1
ATOM 3063 N N . LYS A 1 395 ? 29.838 -23.759 -19.262 1.00 37.97 395 LYS A N 1
ATOM 3064 C CA . LYS A 1 395 ? 30.461 -22.448 -19.468 1.00 37.97 395 LYS A CA 1
ATOM 3065 C C . LYS A 1 395 ? 31.906 -22.754 -19.839 1.00 37.97 395 LYS A C 1
ATOM 3067 O O . LYS A 1 395 ? 32.611 -23.294 -18.984 1.00 37.97 395 LYS A O 1
ATOM 3072 N N . SER A 1 396 ? 32.291 -22.554 -21.110 1.00 39.47 396 SER A N 1
ATOM 3073 C CA . SER A 1 396 ? 33.702 -22.663 -21.477 1.00 39.47 396 SER A CA 1
ATOM 3074 C C . SER A 1 396 ? 34.376 -21.774 -20.459 1.00 39.47 396 SER A C 1
ATOM 3076 O O . SER A 1 396 ? 33.895 -20.643 -20.293 1.00 39.47 396 SER A O 1
ATOM 3078 N N . LYS A 1 397 ? 35.286 -22.344 -19.647 1.00 40.19 397 LYS A N 1
ATOM 3079 C CA . LYS A 1 397 ? 35.951 -21.617 -18.562 1.00 40.19 397 LYS A CA 1
ATOM 3080 C C . LYS A 1 397 ? 36.322 -20.292 -19.196 1.00 40.19 397 LYS A C 1
ATOM 3082 O O . LYS A 1 397 ? 37.105 -20.285 -20.133 1.00 40.19 397 LYS A O 1
ATOM 3087 N N . THR A 1 398 ? 35.629 -19.217 -18.814 1.00 43.62 398 THR A N 1
ATOM 3088 C CA . THR A 1 398 ? 35.904 -17.910 -19.392 1.00 43.62 398 THR A CA 1
ATOM 3089 C C . THR A 1 398 ? 37.327 -17.684 -18.967 1.00 43.62 398 THR A C 1
ATOM 3091 O O . THR A 1 398 ? 37.568 -17.623 -17.762 1.00 43.62 398 THR A O 1
ATOM 3094 N N . GLU A 1 399 ? 38.258 -17.774 -19.904 1.00 54.16 399 GLU A N 1
ATOM 3095 C CA . GLU A 1 399 ? 39.665 -17.743 -19.577 1.00 54.16 399 GLU A CA 1
ATOM 3096 C C . GLU A 1 399 ? 39.917 -16.379 -18.942 1.00 54.16 399 GLU A C 1
ATOM 3098 O O . GLU A 1 399 ? 39.796 -15.334 -19.577 1.00 54.16 399 GLU A O 1
ATOM 3103 N N . MET A 1 400 ? 40.069 -16.392 -17.615 1.00 52.22 400 MET A N 1
ATOM 3104 C CA . MET A 1 400 ? 40.168 -15.199 -16.785 1.00 52.22 400 MET A CA 1
ATOM 3105 C C . MET A 1 400 ? 41.614 -14.728 -16.842 1.00 52.22 400 MET A C 1
ATOM 3107 O O . MET A 1 400 ? 42.307 -14.807 -15.837 1.00 52.22 400 MET A O 1
ATOM 3111 N N . TYR A 1 401 ? 42.093 -14.334 -18.019 1.00 63.12 401 TYR A N 1
ATOM 3112 C CA . TYR A 1 401 ? 43.379 -13.665 -18.176 1.00 63.12 401 TYR A CA 1
ATOM 3113 C C . TYR A 1 401 ? 43.316 -12.571 -19.247 1.00 63.12 401 TYR A C 1
ATOM 3115 O O . TYR A 1 401 ? 42.360 -12.490 -20.021 1.00 63.12 401 TYR A O 1
ATOM 3123 N N . THR A 1 402 ? 44.275 -11.648 -19.212 1.00 55.16 402 THR A N 1
ATOM 3124 C CA . THR A 1 402 ? 44.312 -10.453 -20.068 1.00 55.16 402 THR A CA 1
ATOM 3125 C C . THR A 1 402 ? 44.351 -10.813 -21.555 1.00 55.16 402 THR A C 1
ATOM 3127 O O . THR A 1 402 ? 44.917 -11.833 -21.948 1.00 55.16 402 THR A O 1
ATOM 3130 N N 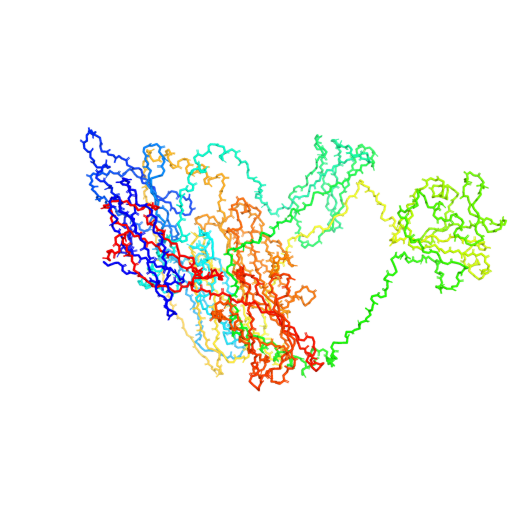. ILE A 1 403 ? 43.743 -9.976 -22.408 1.00 55.56 403 ILE A N 1
ATOM 3131 C CA . ILE A 1 403 ? 43.929 -10.108 -23.858 1.00 55.56 403 ILE A CA 1
ATOM 3132 C C . ILE A 1 403 ? 45.403 -9.804 -24.119 1.00 55.56 403 ILE A C 1
ATOM 3134 O O . ILE A 1 403 ? 45.874 -8.723 -23.764 1.00 55.56 403 ILE A O 1
ATOM 3138 N N . GLN A 1 404 ? 46.117 -10.764 -24.707 1.00 56.16 404 GLN A N 1
ATOM 3139 C CA . GLN A 1 404 ? 47.503 -10.592 -25.126 1.00 56.16 404 GLN A CA 1
ATOM 3140 C C . GLN A 1 404 ? 47.576 -9.313 -25.975 1.00 56.16 404 GLN A C 1
ATOM 3142 O O . GLN A 1 404 ? 46.787 -9.195 -26.908 1.00 56.16 404 GLN A O 1
ATOM 3147 N N . GLY A 1 405 ? 48.407 -8.336 -25.585 1.00 53.72 405 GLY A N 1
ATOM 3148 C CA . GLY A 1 405 ? 48.473 -6.996 -26.189 1.00 53.72 405 GLY A CA 1
ATOM 3149 C C . GLY A 1 405 ? 48.855 -6.984 -27.681 1.00 53.72 405 GLY A C 1
ATOM 3150 O O . GLY A 1 405 ? 48.334 -7.746 -28.484 1.00 53.72 405 GLY A O 1
ATOM 3151 N N . ALA A 1 406 ? 49.774 -6.112 -28.106 1.00 52.19 406 ALA A N 1
ATOM 3152 C CA . ALA A 1 406 ? 50.178 -6.049 -29.524 1.00 52.19 406 ALA A CA 1
ATOM 3153 C C . ALA A 1 406 ? 50.744 -7.386 -30.062 1.00 52.19 406 ALA A C 1
ATOM 3155 O O . ALA A 1 406 ? 50.651 -7.668 -31.255 1.00 52.19 406 ALA A O 1
ATOM 3156 N N . TYR A 1 407 ? 51.275 -8.229 -29.172 1.00 58.72 407 TYR A N 1
ATOM 3157 C CA . TYR A 1 407 ? 51.820 -9.545 -29.485 1.00 58.72 407 TYR A CA 1
ATOM 3158 C C . TYR A 1 407 ? 50.866 -10.642 -29.000 1.00 58.72 407 TYR A C 1
ATOM 3160 O O . TYR A 1 407 ? 50.830 -10.970 -27.811 1.00 58.72 407 TYR A O 1
ATOM 3168 N N . ARG A 1 408 ? 50.080 -11.201 -29.928 1.00 62.50 408 ARG A N 1
ATOM 3169 C CA . ARG A 1 408 ? 49.190 -12.338 -29.671 1.00 62.50 408 ARG A CA 1
ATOM 3170 C C . ARG A 1 408 ? 49.865 -13.636 -30.110 1.00 62.50 408 ARG A C 1
ATOM 3172 O O . ARG A 1 408 ? 50.056 -13.846 -31.304 1.00 62.50 408 ARG A O 1
ATOM 3179 N N . ILE A 1 409 ? 50.197 -14.500 -29.158 1.00 68.75 409 ILE A N 1
ATOM 3180 C CA . ILE A 1 409 ? 50.650 -15.867 -29.405 1.00 68.75 409 ILE A CA 1
ATOM 3181 C C . ILE A 1 409 ? 49.405 -16.759 -29.519 1.00 68.75 409 ILE A C 1
ATOM 3183 O O . ILE A 1 409 ? 48.674 -16.893 -28.535 1.00 68.75 409 ILE A O 1
ATOM 3187 N N . PRO A 1 410 ? 49.135 -17.359 -30.692 1.00 65.44 410 PRO A N 1
ATOM 3188 C CA . PRO A 1 410 ? 48.024 -18.291 -30.845 1.00 65.44 410 PRO A CA 1
ATOM 3189 C C . PRO A 1 410 ? 48.184 -19.492 -29.901 1.00 65.44 410 PRO A C 1
ATOM 3191 O O . PRO A 1 410 ? 49.292 -20.015 -29.754 1.00 65.44 410 PRO A O 1
ATOM 3194 N N . ASP A 1 411 ? 47.089 -19.923 -29.268 1.00 64.62 411 ASP A N 1
ATOM 3195 C CA . ASP A 1 411 ? 47.128 -21.004 -28.277 1.00 64.62 411 ASP A CA 1
ATOM 3196 C C . ASP A 1 411 ? 47.693 -22.291 -28.898 1.00 64.62 411 ASP A C 1
ATOM 3198 O O . ASP A 1 411 ? 47.322 -22.681 -30.009 1.00 64.62 411 ASP A O 1
ATOM 3202 N N . GLY A 1 412 ? 48.627 -22.935 -28.195 1.00 65.06 412 GLY A N 1
ATOM 3203 C CA . GLY A 1 412 ? 49.296 -24.157 -28.661 1.00 65.06 412 GLY A CA 1
ATOM 3204 C C . GLY A 1 412 ? 50.490 -23.951 -29.605 1.00 65.06 412 GLY A C 1
ATOM 3205 O O . GLY A 1 412 ? 51.066 -24.935 -30.062 1.00 65.06 412 GLY A O 1
ATOM 3206 N N . HIS A 1 413 ? 50.896 -22.707 -29.887 1.00 75.50 413 HIS A N 1
ATOM 3207 C CA . HIS A 1 413 ? 52.079 -22.412 -30.716 1.00 75.50 413 HIS A CA 1
ATOM 3208 C C . HIS A 1 413 ? 53.343 -22.041 -29.918 1.00 75.50 413 HIS A C 1
ATOM 3210 O O . HIS A 1 413 ? 54.424 -21.931 -30.507 1.00 75.50 413 HIS A O 1
ATOM 3216 N N . SER A 1 414 ? 53.221 -21.831 -28.604 1.00 82.50 414 SER A N 1
ATOM 3217 C CA . SER A 1 414 ? 54.350 -21.568 -27.705 1.00 82.50 414 SER A CA 1
ATOM 3218 C C . SER A 1 414 ? 55.060 -22.854 -27.270 1.00 82.50 414 SER A C 1
ATOM 3220 O O . SER A 1 414 ? 54.520 -23.949 -27.407 1.00 82.50 414 SER A O 1
ATOM 3222 N N . ASP A 1 415 ? 56.276 -22.727 -26.734 1.00 87.19 415 ASP A N 1
ATOM 3223 C CA . ASP A 1 415 ? 57.023 -23.875 -26.213 1.00 87.19 415 ASP A CA 1
ATOM 3224 C C . ASP A 1 415 ? 56.402 -24.423 -24.920 1.00 87.19 415 ASP A C 1
ATOM 3226 O O . ASP A 1 415 ? 56.479 -25.622 -24.654 1.00 87.19 415 ASP A O 1
ATOM 3230 N N . GLN A 1 416 ? 55.797 -23.554 -24.106 1.00 88.69 416 GLN A N 1
ATOM 3231 C CA . GLN A 1 416 ? 55.042 -23.952 -22.923 1.00 88.69 416 GLN A CA 1
ATOM 3232 C C . GLN A 1 416 ? 54.028 -22.874 -22.532 1.00 88.69 416 GLN A C 1
ATOM 3234 O O . GLN A 1 416 ? 54.376 -21.698 -22.413 1.00 88.69 416 GLN A O 1
ATOM 3239 N N . GLU A 1 417 ? 52.804 -23.301 -22.221 1.00 86.75 417 GLU A N 1
ATOM 3240 C CA . GLU A 1 417 ? 51.816 -22.499 -21.497 1.00 86.75 417 GLU A CA 1
ATOM 3241 C C . GLU A 1 417 ? 51.673 -23.053 -20.078 1.00 86.75 417 GLU A C 1
ATOM 3243 O O . GLU A 1 417 ? 51.403 -24.237 -19.878 1.00 86.75 417 GLU A O 1
ATOM 3248 N N . PHE A 1 418 ? 51.887 -22.204 -19.079 1.00 85.38 418 PHE A N 1
ATOM 3249 C CA . PHE A 1 418 ? 51.835 -22.557 -17.669 1.00 85.38 418 PHE A CA 1
ATOM 3250 C C . PHE A 1 418 ? 50.720 -21.778 -16.970 1.00 85.38 418 PHE A C 1
ATOM 3252 O O . PHE A 1 418 ? 50.738 -20.547 -16.906 1.00 85.38 418 PHE A O 1
ATOM 3259 N N . LEU A 1 419 ? 49.741 -22.506 -16.436 1.00 82.19 419 LEU A N 1
ATOM 3260 C CA . LEU A 1 419 ? 48.680 -21.963 -15.594 1.00 82.19 419 LEU A CA 1
ATOM 3261 C C . LEU A 1 419 ? 49.058 -22.195 -14.130 1.00 82.19 419 LEU A C 1
ATOM 3263 O O . LEU A 1 419 ? 49.365 -23.320 -13.739 1.00 82.19 419 LEU A O 1
ATOM 3267 N N . ILE A 1 420 ? 49.030 -21.142 -13.313 1.00 76.69 420 ILE A N 1
ATOM 3268 C CA . ILE A 1 420 ? 49.348 -21.268 -11.888 1.00 76.69 420 ILE A CA 1
ATOM 3269 C C . ILE A 1 420 ? 48.113 -21.783 -11.140 1.00 76.69 420 ILE A C 1
ATOM 3271 O O . ILE A 1 420 ? 47.202 -21.022 -10.800 1.00 76.69 420 ILE A O 1
ATOM 3275 N N . GLU A 1 421 ? 48.081 -23.087 -10.880 1.00 69.44 421 GLU A N 1
ATOM 3276 C CA . GLU A 1 421 ? 47.104 -23.721 -9.992 1.00 69.44 421 GLU A CA 1
ATOM 3277 C C . GLU A 1 421 ? 47.590 -23.640 -8.532 1.00 69.44 421 GLU A C 1
ATOM 3279 O O . GLU A 1 421 ? 48.773 -23.828 -8.257 1.00 69.44 421 GLU A O 1
ATOM 3284 N N .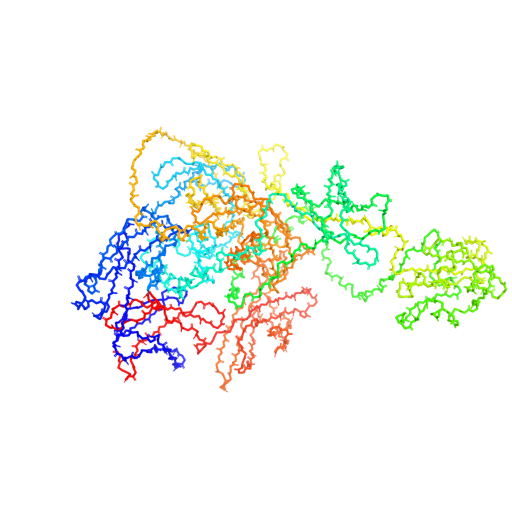 ASN A 1 422 ? 46.690 -23.343 -7.585 1.00 68.88 422 ASN A N 1
ATOM 3285 C CA . ASN A 1 422 ? 46.999 -23.187 -6.150 1.00 68.88 422 ASN A CA 1
ATOM 3286 C C . ASN A 1 422 ? 48.051 -22.105 -5.823 1.00 68.88 422 ASN A C 1
ATOM 3288 O O . ASN A 1 422 ? 48.878 -22.281 -4.928 1.00 68.88 422 ASN A O 1
ATOM 3292 N N . ALA A 1 423 ? 48.000 -20.969 -6.525 1.00 69.25 423 ALA A N 1
ATOM 3293 C CA . ALA A 1 423 ? 48.921 -19.840 -6.356 1.00 69.25 423 ALA A CA 1
ATOM 3294 C C . ALA A 1 423 ? 49.065 -19.329 -4.902 1.00 69.25 423 ALA A C 1
ATOM 3296 O O . ALA A 1 423 ? 50.123 -18.832 -4.538 1.00 69.25 423 ALA A O 1
ATOM 3297 N N . GLU A 1 424 ? 48.043 -19.531 -4.062 1.00 67.69 424 GLU A N 1
ATOM 3298 C CA . GLU A 1 424 ? 48.011 -19.173 -2.630 1.00 67.69 424 GLU A CA 1
ATOM 3299 C C . GLU A 1 424 ? 49.068 -19.909 -1.784 1.00 67.69 424 GLU A C 1
ATOM 3301 O O . GLU A 1 424 ? 49.360 -19.520 -0.658 1.00 67.69 424 GLU A O 1
ATOM 3306 N N . THR A 1 425 ? 49.652 -20.982 -2.322 1.00 72.19 425 THR A N 1
ATOM 3307 C CA . THR A 1 425 ? 50.688 -21.783 -1.650 1.00 72.19 425 THR A CA 1
ATOM 3308 C C . THR A 1 425 ? 52.116 -21.311 -1.938 1.00 72.19 425 THR A C 1
ATOM 3310 O O . THR A 1 425 ? 53.063 -21.819 -1.337 1.00 72.19 425 THR A O 1
ATOM 3313 N N . CYS A 1 426 ? 52.293 -20.347 -2.844 1.00 76.31 426 CYS A N 1
ATOM 3314 C CA . CYS A 1 426 ? 53.597 -19.800 -3.204 1.00 76.31 426 CYS A CA 1
ATOM 3315 C C . CYS A 1 426 ? 53.905 -18.539 -2.392 1.00 76.31 426 CYS A C 1
ATOM 3317 O O . CYS A 1 426 ? 53.131 -17.591 -2.405 1.00 76.31 426 CYS A O 1
ATOM 3319 N N . ALA A 1 427 ? 55.074 -18.488 -1.747 1.00 75.44 427 ALA A N 1
ATOM 3320 C CA . ALA A 1 427 ? 55.513 -17.291 -1.022 1.00 75.44 427 ALA A CA 1
ATOM 3321 C C . ALA A 1 427 ? 55.947 -16.134 -1.950 1.00 75.44 427 ALA A C 1
ATOM 3323 O O . ALA A 1 427 ? 55.946 -14.979 -1.533 1.00 75.44 427 ALA A O 1
ATOM 3324 N N . SER A 1 428 ? 56.314 -16.429 -3.201 1.00 82.12 428 SER A N 1
ATOM 3325 C CA . SER A 1 428 ? 56.600 -15.433 -4.239 1.00 82.12 428 SER A CA 1
ATOM 3326 C C . SER A 1 428 ? 56.352 -15.998 -5.636 1.00 82.12 428 SER A C 1
ATOM 3328 O O . SER A 1 428 ? 56.316 -17.222 -5.823 1.00 82.12 428 SER A O 1
ATOM 3330 N N . LEU A 1 429 ? 56.225 -15.119 -6.637 1.00 83.56 429 LEU A N 1
ATOM 3331 C CA . LEU A 1 429 ? 56.096 -15.543 -8.033 1.00 83.56 429 LEU A CA 1
ATOM 3332 C C . LEU A 1 429 ? 57.302 -16.382 -8.479 1.00 83.56 429 LEU A C 1
ATOM 3334 O O . LEU A 1 429 ? 57.115 -17.429 -9.090 1.00 83.56 429 LEU A O 1
ATOM 3338 N N . LEU A 1 430 ? 58.524 -15.989 -8.109 1.00 86.75 430 LEU A N 1
ATOM 3339 C CA . LEU A 1 430 ? 59.739 -16.739 -8.437 1.00 86.75 430 LEU A CA 1
ATOM 3340 C C . LEU A 1 430 ? 59.681 -18.189 -7.930 1.00 86.75 430 LEU A C 1
ATOM 3342 O O . LEU A 1 430 ? 59.915 -19.111 -8.709 1.00 86.75 430 LEU A O 1
ATOM 3346 N N . ILE A 1 431 ? 59.299 -18.404 -6.665 1.00 85.38 431 ILE A N 1
ATOM 3347 C CA . ILE A 1 431 ? 59.155 -19.750 -6.073 1.00 85.38 431 ILE A CA 1
ATOM 3348 C C . ILE A 1 431 ? 58.107 -20.571 -6.832 1.00 85.38 431 ILE A C 1
ATOM 3350 O O . ILE A 1 431 ? 58.246 -21.780 -7.007 1.00 85.38 431 ILE A O 1
ATOM 3354 N N . CYS A 1 432 ? 57.063 -19.905 -7.319 1.00 85.19 432 CYS A N 1
ATOM 3355 C CA . CYS A 1 432 ? 56.000 -20.526 -8.094 1.00 85.19 432 CYS A CA 1
ATOM 3356 C C . CYS A 1 432 ? 56.462 -20.998 -9.487 1.00 85.19 432 CYS A C 1
ATOM 3358 O O . CYS A 1 432 ? 55.839 -21.897 -10.053 1.00 85.19 432 CYS A O 1
ATOM 3360 N N . LEU A 1 433 ? 57.536 -20.418 -10.038 1.00 88.38 433 LEU A N 1
ATOM 3361 C CA . LEU A 1 433 ? 58.024 -20.680 -11.401 1.00 88.38 433 LEU A CA 1
ATOM 3362 C C . LEU A 1 433 ? 59.320 -21.485 -11.454 1.00 88.38 433 LEU A C 1
ATOM 3364 O O . LEU A 1 433 ? 59.537 -22.241 -12.407 1.00 88.38 433 LEU A O 1
ATOM 3368 N N . GLN A 1 434 ? 60.179 -21.341 -10.449 1.00 82.88 434 GLN A N 1
ATOM 3369 C CA . GLN A 1 434 ? 61.477 -21.995 -10.399 1.00 82.88 434 GLN A CA 1
ATOM 3370 C C . GLN A 1 434 ? 61.308 -23.522 -10.421 1.00 82.88 434 GLN A C 1
ATOM 3372 O O . GLN A 1 434 ? 60.622 -24.111 -9.590 1.00 82.88 434 GLN A O 1
ATOM 3377 N N . GLY A 1 435 ? 61.900 -24.170 -11.430 1.00 80.44 435 GLY A N 1
ATOM 3378 C CA . GLY A 1 435 ? 61.780 -25.616 -11.655 1.00 80.44 435 GLY A CA 1
ATOM 3379 C C . GLY A 1 435 ? 60.480 -26.078 -12.330 1.00 80.44 435 GLY A C 1
ATOM 3380 O O . GLY A 1 435 ? 60.359 -27.265 -12.627 1.00 80.44 435 GLY A O 1
ATOM 3381 N N . ARG A 1 436 ? 59.524 -25.178 -12.612 1.00 86.31 436 ARG A N 1
ATOM 3382 C CA . ARG A 1 436 ? 58.242 -25.500 -13.282 1.00 86.31 436 ARG A CA 1
ATOM 3383 C C . ARG A 1 436 ? 58.163 -25.023 -14.737 1.00 86.31 436 ARG A C 1
ATOM 3385 O O . ARG A 1 436 ? 57.368 -25.551 -15.518 1.00 86.31 436 ARG A O 1
ATOM 3392 N N . LEU A 1 437 ? 59.003 -24.061 -15.118 1.00 91.19 437 LEU A N 1
ATOM 3393 C CA . LEU A 1 437 ? 59.173 -23.628 -16.506 1.00 91.19 437 LEU A CA 1
ATOM 3394 C C . LEU A 1 437 ? 60.265 -24.468 -17.189 1.00 91.19 437 LEU A C 1
ATOM 3396 O O . LEU A 1 437 ? 61.438 -24.427 -16.815 1.00 91.19 437 LEU A O 1
ATOM 3400 N N . GLN A 1 438 ? 59.883 -25.260 -18.188 1.00 87.50 438 GLN A N 1
ATOM 3401 C CA . GLN A 1 438 ? 60.771 -26.181 -18.887 1.00 87.50 438 GLN A CA 1
ATOM 3402 C C . GLN A 1 438 ? 61.864 -25.418 -19.637 1.00 87.50 438 GLN A C 1
ATOM 3404 O O . GLN A 1 438 ? 61.586 -24.629 -20.539 1.00 87.50 438 GLN A O 1
ATOM 3409 N N . GLY A 1 439 ? 63.124 -25.693 -19.290 1.00 85.94 439 GLY A N 1
ATOM 3410 C CA . GLY A 1 439 ? 64.292 -25.102 -19.947 1.00 85.94 439 GLY A CA 1
ATOM 3411 C C . GLY A 1 439 ? 64.489 -23.607 -19.687 1.00 85.94 439 GLY A C 1
ATOM 341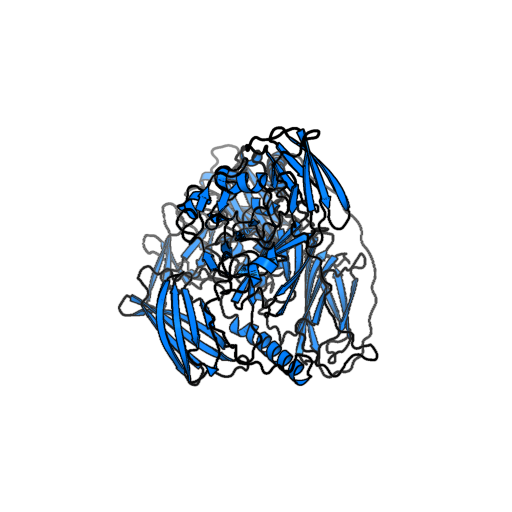2 O O . GLY A 1 439 ? 65.214 -22.974 -20.455 1.00 85.94 439 GLY A O 1
ATOM 3413 N N . VAL A 1 440 ? 63.859 -23.074 -18.634 1.00 92.56 440 VAL A N 1
ATOM 3414 C CA . VAL A 1 440 ? 64.083 -21.724 -18.106 1.00 92.56 440 VAL A CA 1
ATOM 3415 C C . VAL A 1 440 ? 64.816 -21.830 -16.772 1.00 92.56 440 VAL A C 1
ATOM 3417 O O . VAL A 1 440 ? 64.370 -22.537 -15.866 1.00 92.56 440 VAL A O 1
ATOM 3420 N N . ASN A 1 441 ? 65.921 -21.108 -16.628 1.00 92.06 441 ASN A N 1
ATOM 3421 C CA . ASN A 1 441 ? 66.671 -21.013 -15.380 1.00 92.06 441 ASN A CA 1
ATOM 3422 C C . ASN A 1 441 ? 66.833 -19.551 -14.963 1.00 92.06 441 ASN A C 1
ATOM 3424 O O . ASN A 1 441 ? 67.201 -18.709 -15.774 1.00 92.06 441 ASN A O 1
ATOM 3428 N N . PHE A 1 442 ? 66.583 -19.262 -13.689 1.00 92.75 442 PHE A N 1
ATOM 3429 C CA . PHE A 1 442 ? 66.772 -17.931 -13.120 1.00 92.75 442 PHE A CA 1
ATOM 3430 C C . PHE A 1 442 ? 68.180 -17.827 -12.529 1.00 92.75 442 PHE A C 1
ATOM 3432 O O . PHE A 1 442 ? 68.602 -18.716 -11.786 1.00 92.75 442 PHE A O 1
ATOM 3439 N N . ARG A 1 443 ? 68.930 -16.788 -12.901 1.00 91.69 443 ARG A N 1
ATOM 3440 C CA . ARG A 1 443 ? 70.287 -16.511 -12.399 1.00 91.69 443 ARG A CA 1
ATOM 3441 C C . ARG A 1 443 ? 70.580 -15.013 -12.436 1.00 91.69 443 ARG A C 1
ATOM 3443 O O . ARG A 1 443 ? 69.899 -14.273 -13.140 1.00 91.69 443 ARG A O 1
ATOM 3450 N N . ALA A 1 444 ? 71.620 -14.591 -11.726 1.00 89.12 444 ALA A N 1
ATOM 3451 C CA . ALA A 1 444 ? 72.003 -13.187 -11.682 1.00 89.12 444 ALA A CA 1
ATOM 3452 C C . ALA A 1 444 ? 72.453 -12.674 -13.061 1.00 89.12 444 ALA A C 1
ATOM 3454 O O . ALA A 1 444 ? 73.224 -13.341 -13.760 1.00 89.12 444 ALA A O 1
ATOM 3455 N N . SER A 1 445 ? 71.974 -11.488 -13.436 1.00 87.69 445 SER A N 1
ATOM 3456 C CA . SER A 1 445 ? 72.366 -10.757 -14.643 1.00 87.69 445 SER A CA 1
ATOM 3457 C C . SER A 1 445 ? 72.221 -9.258 -14.386 1.00 87.69 445 SER A C 1
ATOM 3459 O O . SER A 1 445 ? 71.130 -8.797 -14.062 1.00 87.69 445 SER A O 1
ATOM 3461 N N . GLY A 1 446 ? 73.312 -8.497 -14.507 1.00 84.81 446 GLY A N 1
ATOM 3462 C CA . GLY A 1 446 ? 73.310 -7.070 -14.162 1.00 84.81 446 GLY A CA 1
ATOM 3463 C C . GLY A 1 446 ? 73.008 -6.834 -12.675 1.00 84.81 446 GLY A C 1
ATOM 3464 O O . GLY A 1 446 ? 73.626 -7.461 -11.813 1.00 84.81 446 GLY A O 1
ATOM 3465 N N . SER A 1 447 ? 72.064 -5.935 -12.382 1.00 81.06 447 SER A N 1
ATOM 3466 C CA . SER A 1 447 ? 71.550 -5.638 -11.032 1.00 81.06 447 SER A CA 1
ATOM 3467 C C . SER A 1 447 ? 70.441 -6.593 -10.560 1.00 81.06 447 SER A C 1
ATOM 3469 O O . SER A 1 447 ? 70.036 -6.525 -9.400 1.00 81.06 447 SER A O 1
ATOM 3471 N N . VAL A 1 448 ? 69.962 -7.489 -11.429 1.00 88.38 448 VAL A N 1
ATOM 3472 C CA . VAL A 1 448 ? 68.846 -8.406 -11.159 1.00 88.38 448 VAL A CA 1
ATOM 3473 C C . VAL A 1 448 ? 69.376 -9.744 -10.649 1.00 88.38 448 VAL A C 1
ATOM 3475 O O . VAL A 1 448 ? 70.183 -10.397 -11.319 1.00 88.38 448 VAL A O 1
ATOM 3478 N N . LEU A 1 449 ? 68.912 -10.191 -9.479 1.00 87.75 449 LEU A N 1
ATOM 3479 C CA . LEU A 1 449 ? 69.380 -11.441 -8.865 1.00 87.75 449 LEU A CA 1
ATOM 3480 C C . LEU A 1 449 ? 68.760 -12.673 -9.535 1.00 87.75 449 LEU A C 1
ATOM 3482 O O . LEU A 1 449 ? 69.448 -13.677 -9.730 1.00 87.75 449 LEU A O 1
ATOM 3486 N N . ASN A 1 450 ? 67.487 -12.597 -9.924 1.00 91.19 450 ASN A N 1
ATOM 3487 C CA . ASN A 1 450 ? 66.743 -13.703 -10.523 1.00 91.19 450 ASN A CA 1
ATOM 3488 C C . ASN A 1 450 ? 66.254 -13.361 -11.937 1.00 91.19 450 ASN A C 1
ATOM 3490 O O . ASN A 1 450 ? 65.055 -13.266 -12.194 1.00 91.19 450 ASN A O 1
ATOM 3494 N N . TYR A 1 451 ? 67.188 -13.206 -12.878 1.00 94.00 451 TYR A N 1
ATOM 3495 C CA . TYR A 1 451 ? 66.878 -12.951 -14.287 1.00 94.00 451 TYR A CA 1
ATOM 3496 C C . TYR A 1 451 ? 66.655 -14.271 -15.056 1.00 94.00 451 TYR A C 1
ATOM 3498 O O . TYR A 1 451 ? 67.445 -15.206 -14.884 1.00 94.00 451 TYR A O 1
ATOM 3506 N N . PRO A 1 452 ? 65.616 -14.401 -15.904 1.00 94.38 452 PRO A N 1
ATOM 3507 C CA . PRO A 1 452 ? 65.345 -15.634 -16.644 1.00 94.38 452 PRO A CA 1
ATOM 3508 C C . PRO A 1 452 ? 66.262 -15.843 -17.859 1.00 94.38 452 PRO A C 1
ATOM 3510 O O . PRO A 1 452 ? 66.452 -14.956 -18.690 1.00 94.38 452 PRO A O 1
ATOM 3513 N N . PHE A 1 453 ? 66.766 -17.065 -18.016 1.00 94.06 453 PHE A N 1
ATOM 3514 C CA . PHE A 1 453 ? 67.559 -17.511 -19.162 1.00 94.06 453 PHE A CA 1
ATOM 3515 C C . PHE A 1 453 ? 66.965 -18.766 -19.795 1.00 94.06 453 PHE A C 1
ATOM 3517 O O . PHE A 1 453 ? 66.452 -19.644 -19.103 1.00 94.06 453 PHE A O 1
ATOM 3524 N N . SER A 1 454 ? 67.100 -18.875 -21.116 1.00 92.56 454 SER A N 1
ATOM 3525 C CA . SER A 1 454 ? 66.905 -20.117 -21.861 1.00 92.56 454 SER A CA 1
ATOM 3526 C C . SER A 1 454 ? 68.279 -20.632 -22.265 1.00 92.56 454 SER A C 1
ATOM 3528 O O . SER A 1 454 ? 68.908 -20.098 -23.178 1.00 92.56 454 SER A O 1
ATOM 3530 N N . ARG A 1 455 ? 68.767 -21.676 -21.585 1.00 86.31 455 ARG A N 1
ATOM 3531 C CA . ARG A 1 455 ? 70.165 -22.137 -21.687 1.00 86.31 455 ARG A CA 1
ATOM 3532 C C . ARG A 1 455 ? 71.144 -21.005 -21.331 1.00 86.31 455 ARG A C 1
ATOM 3534 O O . ARG A 1 455 ? 71.321 -20.697 -20.157 1.00 86.31 455 ARG A O 1
ATOM 3541 N N . THR A 1 456 ? 71.796 -20.406 -22.324 1.00 84.69 456 THR A N 1
ATOM 3542 C CA . THR A 1 456 ? 72.767 -19.316 -22.151 1.00 84.69 456 THR A CA 1
ATOM 3543 C C . THR A 1 456 ? 72.205 -17.948 -22.513 1.00 84.69 456 THR A C 1
ATOM 3545 O O . THR A 1 456 ? 72.799 -16.949 -22.111 1.00 84.69 456 THR A O 1
ATOM 3548 N N . ASP A 1 457 ? 71.065 -17.897 -23.203 1.00 90.38 457 ASP A N 1
ATOM 3549 C CA . ASP A 1 457 ? 70.497 -16.669 -23.756 1.00 90.38 457 ASP A CA 1
ATOM 3550 C C . ASP A 1 457 ? 69.536 -16.022 -22.756 1.00 90.38 457 ASP A C 1
ATOM 3552 O O . ASP A 1 457 ? 68.649 -16.689 -22.212 1.00 90.38 457 ASP A O 1
ATOM 3556 N N . ALA A 1 458 ? 69.731 -14.728 -22.490 1.00 91.50 458 ALA A N 1
ATOM 3557 C CA . ALA A 1 458 ? 68.837 -13.948 -21.639 1.00 91.50 458 ALA A CA 1
ATOM 3558 C C . ALA A 1 458 ? 67.454 -13.865 -22.291 1.00 91.50 458 ALA A C 1
ATOM 3560 O O . ALA A 1 458 ? 67.352 -13.598 -23.493 1.00 91.50 458 ALA A O 1
ATOM 3561 N N . MET A 1 459 ? 66.410 -14.125 -21.506 1.00 94.50 459 MET A N 1
ATOM 3562 C CA . MET A 1 459 ? 65.039 -14.082 -22.000 1.00 94.50 459 MET A CA 1
ATOM 3563 C C . MET A 1 459 ? 64.438 -12.703 -21.788 1.00 94.50 459 MET A C 1
ATOM 3565 O O . MET A 1 459 ? 64.527 -12.151 -20.694 1.00 94.50 459 MET A O 1
ATOM 3569 N N . ASP A 1 460 ? 63.743 -12.199 -22.798 1.00 93.38 460 ASP A N 1
ATOM 3570 C CA . ASP A 1 460 ? 62.948 -10.988 -22.649 1.00 93.38 460 ASP A CA 1
ATOM 3571 C C . ASP A 1 460 ? 61.693 -11.281 -21.819 1.00 93.38 460 ASP A C 1
ATOM 3573 O O . ASP A 1 460 ? 61.036 -12.312 -21.991 1.00 93.38 460 ASP A O 1
ATOM 3577 N N . VAL A 1 461 ? 61.341 -10.374 -20.910 1.00 91.12 461 VAL A N 1
ATOM 3578 C CA . VAL A 1 461 ? 60.186 -10.543 -20.021 1.00 91.12 461 VAL A CA 1
ATOM 3579 C C . VAL A 1 461 ? 59.093 -9.566 -20.417 1.00 91.12 461 VAL A C 1
ATOM 3581 O O . VAL A 1 461 ? 59.306 -8.354 -20.452 1.00 91.12 461 VAL A O 1
ATOM 3584 N N . PHE A 1 462 ? 57.906 -10.097 -20.689 1.00 86.81 462 PHE A N 1
ATOM 3585 C CA . PHE A 1 462 ? 56.717 -9.316 -20.991 1.00 86.81 462 PHE A CA 1
ATOM 3586 C C . PHE A 1 462 ? 55.689 -9.451 -19.870 1.00 86.81 462 PHE A C 1
ATOM 3588 O O . PHE A 1 462 ? 55.437 -10.555 -19.389 1.00 86.81 462 PHE A O 1
ATOM 3595 N N . LEU A 1 463 ? 55.026 -8.351 -19.519 1.00 83.25 463 LEU A N 1
ATOM 3596 C CA . LEU A 1 463 ? 53.851 -8.340 -18.646 1.00 83.25 463 LEU A CA 1
ATOM 3597 C C . LEU A 1 463 ? 52.659 -7.766 -19.410 1.00 83.25 463 LEU A C 1
ATOM 3599 O O . LEU A 1 463 ? 52.721 -6.637 -19.898 1.00 83.25 463 LEU A O 1
ATOM 3603 N N . ASP A 1 464 ? 51.591 -8.552 -19.551 1.00 74.69 464 ASP A N 1
ATOM 3604 C CA . ASP A 1 464 ? 50.368 -8.196 -20.287 1.00 74.69 464 ASP A CA 1
ATOM 3605 C C . ASP A 1 464 ? 50.642 -7.635 -21.704 1.00 74.69 464 ASP A C 1
ATOM 3607 O O . ASP A 1 464 ? 49.920 -6.784 -22.223 1.00 74.69 464 ASP A O 1
ATOM 3611 N N . GLY A 1 465 ? 51.703 -8.129 -22.356 1.00 73.94 465 GLY A N 1
ATOM 3612 C CA . GLY A 1 465 ? 52.109 -7.742 -23.713 1.00 73.94 465 GLY A CA 1
ATOM 3613 C C . GLY A 1 465 ? 53.074 -6.553 -23.811 1.00 73.94 465 GLY A C 1
ATOM 3614 O O . GLY A 1 465 ? 53.411 -6.167 -24.930 1.00 73.94 465 GLY A O 1
ATOM 3615 N N . ARG A 1 466 ? 53.545 -5.987 -22.690 1.00 80.56 466 ARG A N 1
ATOM 3616 C CA . ARG A 1 466 ? 54.586 -4.944 -22.658 1.00 80.56 466 ARG A CA 1
ATOM 3617 C C . ARG A 1 466 ? 55.940 -5.526 -22.252 1.00 80.56 466 ARG A C 1
ATOM 3619 O O . ARG A 1 466 ? 56.004 -6.231 -21.253 1.00 80.56 466 ARG A O 1
ATOM 3626 N N . LEU A 1 467 ? 56.996 -5.184 -22.990 1.00 82.75 467 LEU A N 1
ATOM 3627 C CA . LEU A 1 467 ? 58.383 -5.508 -22.640 1.00 82.75 467 LEU A CA 1
ATOM 3628 C C . LEU A 1 467 ? 58.824 -4.723 -21.391 1.00 82.75 467 LEU A C 1
ATOM 3630 O O . LEU A 1 467 ? 58.535 -3.526 -21.283 1.00 82.75 467 LEU A O 1
ATOM 3634 N N . LEU A 1 468 ? 59.491 -5.403 -20.463 1.00 84.56 468 LEU A N 1
ATOM 3635 C CA . LEU A 1 468 ? 59.993 -4.836 -19.211 1.00 84.56 468 LEU A CA 1
ATOM 3636 C C . LEU A 1 468 ? 61.479 -4.475 -19.301 1.00 84.56 468 LEU A C 1
ATOM 3638 O O . LEU A 1 468 ? 62.230 -5.123 -20.032 1.00 84.56 468 LEU A O 1
ATOM 3642 N N . ASP A 1 469 ? 61.896 -3.469 -18.533 1.00 86.50 469 ASP A N 1
ATOM 3643 C CA . ASP A 1 469 ? 63.311 -3.151 -18.306 1.00 86.50 469 ASP A CA 1
ATOM 3644 C C . ASP A 1 469 ? 63.898 -3.913 -17.095 1.00 86.50 469 ASP A C 1
ATOM 3646 O O . ASP A 1 469 ? 63.192 -4.642 -16.396 1.00 86.50 469 ASP A O 1
ATOM 3650 N N . GLU A 1 470 ? 65.212 -3.799 -16.865 1.00 83.31 470 GLU A N 1
ATOM 3651 C CA . GLU A 1 470 ? 65.906 -4.543 -15.798 1.00 83.31 470 GLU A CA 1
ATOM 3652 C C . GLU A 1 470 ? 65.410 -4.184 -14.386 1.00 83.31 470 GLU A C 1
ATOM 3654 O O . GLU A 1 470 ? 65.255 -5.082 -13.553 1.00 83.31 470 GLU A O 1
ATOM 3659 N N . ASP A 1 471 ? 65.095 -2.911 -14.127 1.00 79.19 471 ASP A N 1
ATOM 3660 C CA . ASP A 1 471 ? 64.576 -2.463 -12.830 1.00 79.19 471 ASP A CA 1
ATOM 3661 C C . ASP A 1 471 ? 63.190 -3.072 -12.572 1.00 79.19 471 ASP A C 1
ATOM 3663 O O . ASP A 1 471 ? 62.914 -3.605 -11.493 1.00 79.19 471 ASP A O 1
ATOM 3667 N N . GLU A 1 472 ? 62.319 -3.072 -13.581 1.00 80.31 472 GLU A N 1
ATOM 3668 C CA . GLU A 1 472 ? 60.994 -3.681 -13.505 1.00 80.31 472 GLU A CA 1
ATOM 3669 C C . GLU A 1 472 ? 61.068 -5.200 -13.310 1.00 80.31 472 GLU A C 1
ATOM 3671 O O . GLU A 1 472 ? 60.341 -5.743 -12.471 1.00 80.31 472 GLU A O 1
ATOM 3676 N N . ILE A 1 473 ? 61.975 -5.885 -14.012 1.00 86.06 473 ILE A N 1
ATOM 3677 C CA . ILE A 1 473 ? 62.216 -7.327 -13.847 1.00 86.06 473 ILE A CA 1
ATOM 3678 C C . ILE A 1 473 ? 62.677 -7.633 -12.416 1.00 86.06 473 ILE A C 1
ATOM 3680 O O . ILE A 1 473 ? 62.146 -8.564 -11.799 1.00 86.06 473 ILE A O 1
ATOM 3684 N N . SER A 1 474 ? 63.589 -6.831 -11.855 1.00 84.31 474 SER A N 1
ATOM 3685 C CA . SER A 1 474 ? 64.027 -6.987 -10.463 1.00 84.31 474 SER A CA 1
ATOM 3686 C C . SER A 1 474 ? 62.872 -6.802 -9.484 1.00 84.31 474 SER A C 1
ATOM 3688 O O . SER A 1 474 ? 62.677 -7.636 -8.600 1.00 84.31 474 SER A O 1
ATOM 3690 N N . THR A 1 475 ? 62.014 -5.792 -9.667 1.00 80.12 475 THR A N 1
ATOM 3691 C CA . THR A 1 475 ? 60.863 -5.623 -8.761 1.00 80.12 475 THR A CA 1
ATOM 3692 C C . THR A 1 475 ? 59.910 -6.819 -8.777 1.00 80.12 475 THR A C 1
ATOM 3694 O O . THR A 1 475 ? 59.303 -7.111 -7.749 1.00 80.12 475 THR A O 1
ATOM 3697 N N . ILE A 1 476 ? 59.779 -7.526 -9.903 1.00 82.31 476 ILE A N 1
ATOM 3698 C CA . ILE A 1 476 ? 58.873 -8.674 -10.041 1.00 82.31 476 ILE A CA 1
ATOM 3699 C C . ILE A 1 476 ? 59.488 -9.944 -9.447 1.00 82.31 476 ILE A C 1
ATOM 3701 O O . ILE A 1 476 ? 58.850 -10.585 -8.611 1.00 82.31 476 ILE A O 1
ATOM 3705 N N . PHE A 1 477 ? 60.702 -10.321 -9.860 1.00 86.75 477 PHE A N 1
ATOM 3706 C CA . PHE A 1 477 ? 61.299 -11.601 -9.453 1.00 86.75 477 PHE A CA 1
ATOM 3707 C C . PHE A 1 477 ? 62.087 -11.524 -8.143 1.00 86.75 477 PHE A C 1
ATOM 3709 O O . PHE A 1 477 ? 62.080 -12.499 -7.392 1.00 86.75 477 PHE A O 1
ATOM 3716 N N . ASP A 1 478 ? 62.704 -10.381 -7.837 1.00 84.31 478 ASP A N 1
ATOM 3717 C CA . ASP A 1 478 ? 63.467 -10.174 -6.598 1.00 84.31 478 ASP A CA 1
ATOM 3718 C C . ASP A 1 478 ? 62.626 -9.449 -5.533 1.00 84.31 478 ASP A C 1
ATOM 3720 O O . ASP A 1 478 ? 62.696 -9.776 -4.350 1.00 84.31 478 ASP A O 1
ATOM 3724 N N . GLY A 1 479 ? 61.806 -8.477 -5.951 1.00 76.06 479 GLY A N 1
ATOM 3725 C CA . GLY A 1 479 ? 60.978 -7.641 -5.071 1.00 76.06 479 GLY A CA 1
ATOM 3726 C C . GLY A 1 479 ? 59.551 -8.146 -4.824 1.00 76.06 479 GLY A C 1
ATOM 3727 O O . GLY A 1 479 ? 58.826 -7.527 -4.046 1.00 76.06 479 GLY A O 1
ATOM 3728 N N . ASN A 1 480 ? 59.140 -9.242 -5.476 1.00 77.62 480 ASN A N 1
ATOM 3729 C CA . ASN A 1 480 ? 57.802 -9.840 -5.384 1.00 77.62 480 ASN A CA 1
ATOM 3730 C C . ASN A 1 480 ? 56.649 -8.827 -5.567 1.00 77.62 480 ASN A C 1
ATOM 3732 O O . ASN A 1 480 ? 55.640 -8.875 -4.865 1.00 77.62 480 ASN A O 1
ATOM 3736 N N . SER A 1 481 ? 56.800 -7.877 -6.495 1.00 73.69 481 SER A N 1
ATOM 3737 C CA . SER A 1 481 ? 55.825 -6.801 -6.726 1.00 73.69 481 SER A CA 1
ATOM 3738 C C . SER A 1 481 ? 54.494 -7.274 -7.324 1.00 73.69 481 SER A C 1
ATOM 3740 O O . SER A 1 481 ? 53.525 -6.510 -7.329 1.00 73.69 481 SER A O 1
ATOM 3742 N N . ILE A 1 482 ? 54.436 -8.517 -7.816 1.00 74.56 482 ILE A N 1
ATOM 3743 C CA . ILE A 1 482 ? 53.235 -9.161 -8.353 1.00 74.56 482 ILE A CA 1
ATOM 3744 C C . ILE A 1 482 ? 52.993 -10.466 -7.601 1.00 74.56 482 ILE A C 1
ATOM 3746 O O . ILE A 1 482 ? 53.843 -11.357 -7.594 1.00 74.56 482 ILE A O 1
ATOM 3750 N N . ASP A 1 483 ? 51.806 -10.587 -7.012 1.00 78.19 483 ASP A N 1
ATOM 3751 C CA . ASP A 1 483 ? 51.379 -11.805 -6.336 1.00 78.19 483 ASP A CA 1
ATOM 3752 C C . ASP A 1 483 ? 51.089 -12.916 -7.362 1.00 78.19 483 ASP A C 1
ATOM 3754 O O . ASP A 1 483 ? 50.466 -12.690 -8.404 1.00 78.19 483 ASP A O 1
ATOM 3758 N N . ALA A 1 484 ? 51.521 -14.146 -7.073 1.00 78.50 484 ALA A N 1
ATOM 3759 C CA . ALA A 1 484 ? 51.281 -15.291 -7.948 1.00 78.50 484 ALA A CA 1
ATOM 3760 C C . ALA A 1 484 ? 49.778 -15.554 -8.176 1.00 78.50 484 ALA A C 1
ATOM 3762 O O . ALA A 1 484 ? 49.393 -16.094 -9.218 1.00 78.50 484 ALA A O 1
ATOM 3763 N N . THR A 1 485 ? 48.914 -15.164 -7.232 1.00 78.75 485 THR A N 1
ATOM 3764 C CA . THR A 1 485 ? 47.451 -15.290 -7.337 1.00 78.75 485 THR A CA 1
ATOM 3765 C C . THR A 1 485 ? 46.855 -14.400 -8.424 1.00 78.75 485 THR A C 1
ATOM 3767 O O . THR A 1 485 ? 45.865 -14.801 -9.052 1.00 78.75 485 THR A O 1
ATOM 3770 N N . ASP A 1 486 ? 47.502 -13.275 -8.731 1.00 78.19 486 ASP A N 1
ATOM 3771 C CA . ASP A 1 486 ? 47.096 -12.338 -9.777 1.00 78.19 486 ASP A CA 1
ATOM 3772 C C . ASP A 1 486 ? 47.514 -12.794 -11.181 1.00 78.19 486 ASP A C 1
ATOM 3774 O O . ASP A 1 486 ? 47.014 -12.264 -12.178 1.00 78.19 486 ASP A O 1
ATOM 3778 N N . ILE A 1 487 ? 48.371 -13.812 -11.296 1.00 82.25 487 ILE A N 1
ATOM 3779 C CA . ILE A 1 487 ? 48.797 -14.366 -12.582 1.00 82.25 487 ILE A CA 1
ATOM 3780 C C . ILE A 1 487 ? 47.760 -15.351 -13.119 1.00 82.25 487 ILE A C 1
ATOM 3782 O O . ILE A 1 487 ? 47.321 -16.286 -12.445 1.00 82.25 487 ILE A O 1
ATOM 3786 N N . GLY A 1 488 ? 47.350 -15.120 -14.362 1.00 78.62 488 GLY A N 1
ATOM 3787 C CA . GLY A 1 488 ? 46.393 -15.943 -15.088 1.00 78.62 488 GLY A CA 1
ATOM 3788 C C . GLY A 1 488 ? 47.059 -17.000 -15.958 1.00 78.62 488 GLY A C 1
ATOM 3789 O O . GLY A 1 488 ? 46.640 -18.155 -15.921 1.00 78.62 488 GLY A O 1
ATOM 3790 N N . LYS A 1 489 ? 48.097 -16.623 -16.710 1.00 85.56 489 LYS A N 1
ATOM 3791 C CA . LYS A 1 489 ? 48.823 -17.511 -17.629 1.00 85.56 489 LYS A CA 1
ATOM 3792 C C . LYS A 1 489 ? 50.260 -17.034 -17.814 1.00 85.56 489 LYS A C 1
ATOM 3794 O O . LYS A 1 489 ? 50.496 -15.836 -17.895 1.00 85.56 489 LYS A O 1
ATOM 3799 N N . ILE A 1 490 ? 51.212 -17.953 -17.925 1.00 88.81 490 ILE A N 1
ATOM 3800 C CA . ILE A 1 490 ? 52.590 -17.660 -18.333 1.00 88.81 490 ILE A CA 1
ATOM 3801 C C . ILE A 1 490 ? 52.884 -18.427 -19.609 1.00 88.81 490 ILE A C 1
ATOM 3803 O O . ILE A 1 490 ? 52.572 -19.608 -19.711 1.00 88.81 490 ILE A O 1
ATOM 3807 N N . VAL A 1 491 ? 53.478 -17.756 -20.583 1.00 89.81 491 VAL A N 1
ATOM 3808 C CA . VAL A 1 491 ? 53.842 -18.335 -21.870 1.00 89.81 491 VAL A CA 1
ATOM 3809 C C . VAL A 1 491 ? 55.345 -18.229 -22.053 1.00 89.81 491 VAL A C 1
ATOM 3811 O O . VAL A 1 491 ? 55.933 -17.173 -21.839 1.00 89.81 491 VAL A O 1
ATOM 3814 N N . VAL A 1 492 ? 55.968 -19.333 -22.442 1.00 92.12 492 VAL A N 1
ATOM 3815 C CA . VAL A 1 492 ? 57.409 -19.438 -22.657 1.00 92.12 492 VAL A CA 1
ATOM 3816 C C . VAL A 1 492 ? 57.669 -19.671 -24.143 1.00 92.12 492 VAL A C 1
ATOM 3818 O O . VAL A 1 492 ? 57.091 -20.575 -24.747 1.00 92.12 492 VAL A O 1
ATOM 3821 N N . VAL A 1 493 ? 58.554 -18.862 -24.725 1.00 91.06 493 VAL A N 1
ATOM 3822 C CA . VAL A 1 493 ? 59.007 -18.963 -26.118 1.00 91.06 493 VAL A CA 1
ATOM 3823 C C . VAL A 1 493 ? 60.528 -19.118 -26.126 1.00 91.06 493 VAL A C 1
ATOM 3825 O O . VAL A 1 493 ? 61.248 -18.252 -25.638 1.00 91.06 493 VAL A O 1
ATOM 3828 N N . ARG A 1 494 ? 61.031 -20.233 -26.654 1.00 91.62 494 ARG A N 1
ATOM 3829 C CA . ARG A 1 494 ? 62.456 -20.610 -26.668 1.00 91.62 494 ARG A CA 1
ATOM 3830 C C . ARG A 1 494 ? 62.921 -21.165 -28.007 1.00 91.62 494 ARG A C 1
ATOM 3832 O O . ARG A 1 494 ? 64.033 -20.853 -28.418 1.00 91.62 494 ARG A O 1
ATOM 3839 N N . THR A 1 495 ? 62.130 -22.013 -28.671 1.00 86.25 495 THR A N 1
ATOM 3840 C CA . THR A 1 495 ? 62.578 -22.715 -29.894 1.00 86.25 495 THR A CA 1
ATOM 3841 C C . THR A 1 495 ? 61.821 -22.291 -31.147 1.00 86.25 495 THR A C 1
ATOM 3843 O O . THR A 1 495 ? 62.347 -22.407 -32.257 1.00 86.25 495 THR A O 1
ATOM 3846 N N . ASN A 1 496 ? 60.624 -21.720 -30.992 1.00 86.00 496 ASN A N 1
ATOM 3847 C CA . ASN A 1 496 ? 59.827 -21.248 -32.116 1.00 86.00 496 ASN A CA 1
ATOM 3848 C C . ASN A 1 496 ? 60.385 -19.930 -32.692 1.00 86.00 496 ASN A C 1
ATOM 3850 O O . ASN A 1 496 ? 60.070 -18.836 -32.221 1.00 86.00 496 ASN A O 1
ATOM 3854 N N . LYS A 1 497 ? 61.207 -20.032 -33.746 1.00 82.81 497 LYS A N 1
ATOM 3855 C CA . LYS A 1 497 ? 61.848 -18.882 -34.415 1.00 82.81 497 LYS A CA 1
ATOM 3856 C C . LYS A 1 497 ? 60.858 -17.859 -34.978 1.00 82.81 497 LYS A C 1
ATOM 3858 O O . LYS A 1 497 ? 61.171 -16.674 -34.987 1.00 82.81 497 LYS A O 1
ATOM 3863 N N . ALA A 1 498 ? 59.676 -18.288 -35.425 1.00 81.56 498 ALA A N 1
ATOM 3864 C CA . ALA A 1 498 ? 58.659 -17.370 -35.936 1.00 81.56 498 ALA A CA 1
ATOM 3865 C C . ALA A 1 498 ? 58.092 -16.489 -34.812 1.00 81.56 498 ALA A C 1
ATOM 3867 O O . ALA A 1 498 ? 57.961 -15.281 -34.991 1.00 81.56 498 ALA A O 1
ATOM 3868 N N . LEU A 1 499 ? 57.837 -17.074 -33.636 1.00 82.56 499 LEU A N 1
ATOM 3869 C CA . LEU A 1 499 ? 57.397 -16.323 -32.458 1.00 82.56 499 LEU A CA 1
ATOM 3870 C C . LEU A 1 499 ? 58.510 -15.444 -31.879 1.00 82.56 499 LEU A C 1
ATOM 3872 O O . LEU A 1 499 ? 58.239 -14.304 -31.518 1.00 82.56 499 LEU A O 1
ATOM 3876 N N . MET A 1 500 ? 59.761 -15.919 -31.842 1.00 85.00 500 MET A N 1
ATOM 3877 C CA . MET A 1 500 ? 60.889 -15.085 -31.400 1.00 85.00 500 MET A CA 1
ATOM 3878 C C . MET A 1 500 ? 61.070 -13.863 -32.308 1.00 85.00 500 MET A C 1
ATOM 3880 O O . MET A 1 500 ? 61.188 -12.752 -31.803 1.00 85.00 500 MET A O 1
ATOM 3884 N N . ASN A 1 501 ? 61.007 -14.036 -33.633 1.00 83.69 501 ASN A N 1
ATOM 3885 C CA . ASN A 1 501 ? 61.093 -12.927 -34.591 1.00 83.69 501 ASN A CA 1
ATOM 3886 C C . ASN A 1 501 ? 59.894 -11.970 -34.519 1.00 83.69 501 ASN A C 1
ATOM 3888 O O . ASN A 1 501 ? 60.053 -10.786 -34.792 1.00 83.69 501 ASN A O 1
ATOM 3892 N N . MET A 1 502 ? 58.705 -12.472 -34.166 1.00 80.12 502 MET A N 1
ATOM 3893 C CA . MET A 1 502 ? 57.517 -11.642 -33.940 1.00 80.12 502 MET A CA 1
ATOM 3894 C C . MET A 1 502 ? 57.656 -10.756 -32.693 1.00 80.12 502 MET A C 1
ATOM 3896 O O . MET A 1 502 ? 57.027 -9.705 -32.640 1.00 80.12 502 MET A O 1
ATOM 3900 N N . LEU A 1 503 ? 58.446 -11.177 -31.703 1.00 82.25 503 LEU A N 1
ATOM 3901 C CA . LEU A 1 503 ? 58.750 -10.402 -30.502 1.00 82.25 503 LEU A CA 1
ATOM 3902 C C . LEU A 1 503 ? 59.959 -9.486 -30.762 1.00 82.25 503 LEU A C 1
ATOM 3904 O O . LEU A 1 503 ? 59.835 -8.435 -31.381 1.00 82.25 503 LEU A O 1
ATOM 3908 N N . THR A 1 504 ? 61.136 -9.881 -30.290 1.00 83.50 504 THR A N 1
ATOM 3909 C CA . THR A 1 504 ? 62.375 -9.081 -30.276 1.00 83.50 504 THR A CA 1
ATOM 3910 C C . THR A 1 504 ? 63.563 -9.822 -30.895 1.00 83.50 504 THR A C 1
ATOM 3912 O O . THR A 1 504 ? 64.693 -9.339 -30.862 1.00 83.50 504 THR A O 1
ATOM 3915 N N . GLY A 1 505 ? 63.335 -11.017 -31.446 1.00 83.69 505 GLY A N 1
ATOM 3916 C CA . GLY A 1 505 ? 64.372 -11.916 -31.958 1.00 83.69 505 GLY A CA 1
ATOM 3917 C C . GLY A 1 505 ? 65.058 -12.772 -30.886 1.00 83.69 505 GLY A C 1
ATOM 3918 O O . GLY A 1 505 ? 65.970 -13.526 -31.222 1.00 83.69 505 GLY A O 1
ATOM 3919 N N . LYS A 1 506 ? 64.630 -12.691 -29.618 1.00 88.19 506 LYS A N 1
ATOM 3920 C CA . LYS A 1 506 ? 65.172 -13.457 -28.483 1.00 88.19 506 LYS A CA 1
ATOM 3921 C C . LYS A 1 506 ? 64.140 -14.429 -27.891 1.00 88.19 506 LYS A C 1
ATOM 3923 O O . LYS A 1 506 ? 62.939 -14.253 -28.114 1.00 88.19 506 LYS A O 1
ATOM 3928 N N . PRO A 1 507 ? 64.577 -15.436 -27.109 1.00 92.62 507 PRO A N 1
ATOM 3929 C CA . PRO A 1 507 ? 63.687 -16.184 -26.226 1.00 92.62 507 PRO A CA 1
ATOM 3930 C C . PRO A 1 507 ? 62.956 -15.240 -25.262 1.00 92.62 507 PRO A C 1
ATOM 3932 O O . PRO A 1 507 ? 63.516 -14.225 -24.856 1.00 92.62 507 PRO A O 1
ATOM 3935 N N . ALA A 1 508 ? 61.729 -15.572 -24.867 1.00 92.44 508 ALA A N 1
ATOM 3936 C CA . ALA A 1 508 ? 60.905 -14.690 -24.046 1.00 92.44 508 ALA A CA 1
ATOM 3937 C C . ALA A 1 508 ? 59.985 -15.434 -23.069 1.00 92.44 508 ALA A C 1
ATOM 3939 O O . ALA A 1 508 ? 59.536 -16.554 -23.333 1.00 92.44 508 ALA A O 1
ATOM 3940 N N . ILE A 1 509 ? 59.685 -14.783 -21.946 1.00 92.38 509 ILE A N 1
ATOM 3941 C CA . ILE A 1 509 ? 58.637 -15.167 -20.996 1.00 92.38 509 ILE A CA 1
ATOM 3942 C C . ILE A 1 509 ? 57.563 -14.085 -21.023 1.00 92.38 509 ILE A C 1
ATOM 3944 O O . ILE A 1 509 ? 57.850 -12.912 -20.806 1.00 92.38 509 ILE A O 1
ATOM 3948 N N . LEU A 1 510 ? 56.315 -14.477 -21.259 1.00 89.62 510 LEU A N 1
ATOM 3949 C CA . LEU A 1 510 ? 55.165 -13.585 -21.273 1.00 89.62 510 LEU A CA 1
ATOM 3950 C C . LEU A 1 510 ? 54.248 -13.932 -20.104 1.00 89.62 510 LEU A C 1
ATOM 3952 O O . LEU A 1 510 ? 53.715 -15.035 -20.026 1.00 89.62 510 LEU A O 1
ATOM 3956 N N . ILE A 1 511 ? 54.065 -12.987 -19.193 1.00 87.94 511 ILE A N 1
ATOM 3957 C CA . ILE A 1 511 ? 53.226 -13.112 -18.005 1.00 87.94 511 ILE A CA 1
ATOM 3958 C C . ILE A 1 511 ? 51.903 -12.389 -18.277 1.00 87.94 511 ILE A C 1
ATOM 3960 O O . ILE A 1 511 ? 51.890 -11.188 -18.543 1.00 87.94 511 ILE A O 1
ATOM 3964 N N . TYR A 1 512 ? 50.788 -13.111 -18.194 1.00 83.25 512 TYR A N 1
ATOM 3965 C CA . TYR A 1 512 ? 49.429 -12.592 -18.349 1.00 83.25 512 TYR A CA 1
ATOM 3966 C C . TYR A 1 512 ? 48.691 -12.647 -17.014 1.00 83.25 512 TYR A C 1
ATOM 3968 O O . TYR A 1 512 ? 48.583 -13.709 -16.396 1.00 83.25 512 TYR A O 1
ATOM 3976 N N . THR A 1 513 ? 48.153 -11.520 -16.562 1.00 79.25 513 THR A N 1
ATOM 3977 C CA . THR A 1 513 ? 47.429 -11.413 -15.284 1.00 79.25 513 THR A CA 1
ATOM 3978 C C . THR A 1 513 ? 45.951 -11.816 -15.416 1.00 79.25 513 THR A C 1
ATOM 3980 O O . THR A 1 513 ? 45.406 -11.895 -16.517 1.00 79.25 513 THR A O 1
ATOM 3983 N N . LYS A 1 514 ? 45.251 -12.107 -14.309 1.00 74.12 514 LYS A N 1
ATOM 3984 C CA . LYS A 1 514 ? 43.830 -12.522 -14.334 1.00 74.12 514 LYS A CA 1
ATOM 3985 C C . LYS A 1 514 ? 42.854 -11.391 -14.682 1.00 74.12 514 LYS A C 1
ATOM 3987 O O . LYS A 1 514 ? 41.677 -11.629 -14.967 1.00 74.12 514 LYS A O 1
ATOM 3992 N N . ARG A 1 515 ? 43.328 -10.144 -14.675 1.00 63.41 515 ARG A N 1
ATOM 3993 C CA . ARG A 1 515 ? 42.595 -8.933 -15.061 1.00 63.41 515 ARG A CA 1
ATOM 3994 C C . ARG A 1 515 ? 43.593 -7.927 -15.600 1.00 63.41 515 ARG A C 1
ATOM 3996 O O . ARG A 1 515 ? 44.508 -7.589 -14.869 1.00 63.41 515 ARG A O 1
ATOM 4003 N N . GLY A 1 516 ? 43.346 -7.423 -16.814 1.00 47.66 516 GLY A N 1
ATOM 4004 C CA . GLY A 1 516 ? 44.144 -6.398 -17.491 1.00 47.66 516 GLY A CA 1
ATOM 4005 C C . GLY A 1 516 ? 44.794 -5.444 -16.509 1.00 47.66 516 GLY A C 1
ATOM 4006 O O . GLY A 1 516 ? 44.098 -4.535 -16.058 1.00 47.66 516 GLY A O 1
ATOM 4007 N N . ALA A 1 517 ? 46.096 -5.575 -16.242 1.00 42.03 517 ALA A N 1
ATOM 4008 C CA . ALA A 1 517 ? 46.858 -4.502 -15.625 1.00 42.03 517 ALA A CA 1
ATOM 4009 C C . ALA A 1 517 ? 47.106 -3.391 -16.662 1.00 42.03 517 ALA A C 1
ATOM 4011 O O . ALA A 1 517 ? 48.170 -2.785 -16.728 1.00 42.03 517 ALA A O 1
ATOM 4012 N N . VAL A 1 518 ? 46.057 -2.996 -17.400 1.00 38.25 518 VAL A N 1
ATOM 4013 C CA . VAL A 1 518 ? 45.817 -1.567 -17.520 1.00 38.25 518 VAL A CA 1
ATOM 4014 C C . VAL A 1 518 ? 45.647 -1.130 -16.077 1.00 38.25 518 VAL A C 1
ATOM 4016 O O . VAL A 1 518 ? 44.568 -1.242 -15.492 1.00 38.25 518 VAL A O 1
ATOM 4019 N N . ARG A 1 519 ? 46.730 -0.627 -15.485 1.00 39.06 519 ARG A N 1
ATOM 4020 C CA . ARG A 1 519 ? 46.586 0.402 -14.475 1.00 39.06 519 ARG A CA 1
ATOM 4021 C C . ARG A 1 519 ? 45.618 1.427 -15.097 1.00 39.06 519 ARG A C 1
ATOM 4023 O O . ARG A 1 519 ? 46.032 2.366 -15.761 1.00 39.06 519 ARG A O 1
ATOM 4030 N N . ARG A 1 520 ? 44.317 1.331 -14.773 1.00 41.44 520 ARG A N 1
ATOM 4031 C CA . ARG A 1 520 ? 43.731 2.460 -14.055 1.00 41.44 520 ARG A CA 1
ATOM 4032 C C . ARG A 1 520 ? 44.747 2.648 -12.966 1.00 41.44 520 ARG A C 1
ATOM 4034 O O . ARG A 1 520 ? 44.851 1.760 -12.126 1.00 41.44 520 ARG A O 1
ATOM 4041 N N . THR A 1 521 ? 45.624 3.634 -13.103 1.00 38.81 521 THR A N 1
ATOM 4042 C CA . THR A 1 521 ? 46.537 4.014 -12.038 1.00 38.81 521 THR A CA 1
ATOM 4043 C C . THR A 1 521 ? 45.641 4.020 -10.813 1.00 38.81 521 THR A C 1
ATOM 4045 O O . THR A 1 521 ? 44.733 4.851 -10.750 1.00 38.81 521 THR A O 1
ATOM 4048 N N . TYR A 1 522 ? 45.743 2.988 -9.958 1.00 44.44 522 TYR A N 1
ATOM 4049 C CA . TYR A 1 522 ? 45.018 2.957 -8.702 1.00 44.44 522 TYR A CA 1
ATOM 4050 C C . TYR A 1 522 ? 45.731 4.049 -7.954 1.00 44.44 522 TYR A C 1
ATOM 4052 O O . TYR A 1 522 ? 46.825 3.873 -7.429 1.00 44.44 522 TYR A O 1
ATOM 4060 N N . ASN A 1 523 ? 45.214 5.246 -8.157 1.00 56.69 523 ASN A N 1
ATOM 4061 C CA . ASN A 1 523 ? 45.611 6.406 -7.446 1.00 56.69 523 ASN A CA 1
ATOM 4062 C C . ASN A 1 523 ? 44.684 6.332 -6.244 1.00 56.69 523 ASN A C 1
ATOM 4064 O O . ASN A 1 523 ? 43.520 6.693 -6.392 1.00 56.69 523 ASN A O 1
ATOM 4068 N N . PRO A 1 524 ? 45.134 5.791 -5.101 1.00 60.56 524 PRO A N 1
ATOM 4069 C CA . PRO A 1 524 ? 44.301 5.717 -3.906 1.00 60.56 524 PRO A CA 1
ATOM 4070 C C . PRO A 1 524 ? 43.795 7.115 -3.517 1.00 60.56 524 PRO A C 1
ATOM 4072 O O . PRO A 1 524 ? 42.740 7.250 -2.905 1.00 60.56 524 PRO A O 1
ATOM 4075 N N . SER A 1 525 ? 44.478 8.176 -3.969 1.00 66.75 525 SER A N 1
ATOM 4076 C CA . SER A 1 525 ? 44.052 9.561 -3.792 1.00 66.75 525 SER A CA 1
ATOM 4077 C C . SER A 1 525 ? 42.996 10.011 -4.799 1.00 66.75 525 SER A C 1
ATOM 4079 O O . SER A 1 525 ? 42.679 11.195 -4.805 1.00 66.75 525 SER A O 1
ATOM 4081 N N . ILE A 1 526 ? 42.472 9.126 -5.658 1.00 74.44 526 ILE A N 1
ATOM 4082 C CA . ILE A 1 526 ? 41.364 9.379 -6.586 1.00 74.44 526 ILE A CA 1
ATOM 4083 C C . ILE A 1 526 ? 40.330 8.242 -6.519 1.00 74.44 526 ILE A C 1
ATOM 4085 O O . ILE A 1 526 ? 40.567 7.131 -6.990 1.00 74.44 526 ILE A O 1
ATOM 4089 N N . ALA A 1 527 ? 39.128 8.548 -6.033 1.00 75.12 527 ALA A N 1
ATOM 4090 C CA . ALA A 1 527 ? 37.973 7.659 -6.073 1.00 75.12 527 ALA A CA 1
ATOM 4091 C C . ALA A 1 527 ? 37.032 8.037 -7.229 1.00 75.12 527 ALA A C 1
ATOM 4093 O O . ALA A 1 527 ? 36.435 9.113 -7.238 1.00 75.12 527 ALA A O 1
ATOM 4094 N N . ASN A 1 528 ? 36.863 7.130 -8.196 1.00 73.94 528 ASN A N 1
ATOM 4095 C CA . ASN A 1 528 ? 35.883 7.281 -9.272 1.00 73.94 528 ASN A CA 1
ATOM 4096 C C . ASN A 1 528 ? 34.582 6.558 -8.911 1.00 73.94 528 ASN A C 1
ATOM 4098 O O . ASN A 1 528 ? 34.564 5.329 -8.818 1.00 73.94 528 ASN A O 1
ATOM 4102 N N . ILE A 1 529 ? 33.487 7.301 -8.756 1.00 71.38 529 ILE A N 1
ATOM 4103 C CA . ILE A 1 529 ? 32.174 6.752 -8.389 1.00 71.38 529 ILE A CA 1
ATOM 4104 C C . ILE A 1 529 ? 31.115 7.096 -9.432 1.00 71.38 529 ILE A C 1
ATOM 4106 O O . ILE A 1 529 ? 31.179 8.119 -10.107 1.00 71.38 529 ILE A O 1
ATOM 4110 N N . LYS A 1 530 ? 30.109 6.231 -9.564 1.00 69.06 530 LYS A N 1
ATOM 4111 C CA . LYS A 1 530 ? 28.949 6.450 -10.438 1.00 69.06 530 LYS A CA 1
ATOM 4112 C C . LYS A 1 530 ? 27.660 6.121 -9.675 1.00 69.06 530 LYS A C 1
ATOM 4114 O O . LYS A 1 530 ? 27.042 5.089 -9.952 1.00 69.06 530 LYS A O 1
ATOM 4119 N N . PRO A 1 531 ? 27.290 6.924 -8.660 1.00 65.38 531 PRO A N 1
ATOM 4120 C CA . PRO A 1 531 ? 26.054 6.708 -7.924 1.00 65.38 531 PRO A CA 1
ATOM 4121 C C . PRO A 1 531 ? 24.852 6.835 -8.873 1.00 65.38 531 PRO A C 1
ATOM 4123 O O . PRO A 1 531 ? 24.880 7.580 -9.857 1.00 65.38 531 PRO A O 1
ATOM 4126 N N . LYS A 1 532 ? 23.794 6.069 -8.596 1.00 61.53 532 LYS A N 1
ATOM 4127 C CA . LYS A 1 532 ? 22.510 6.246 -9.281 1.00 61.53 532 LYS A CA 1
ATOM 4128 C C . LYS A 1 532 ? 21.831 7.482 -8.693 1.00 61.53 532 LYS A C 1
ATOM 4130 O O . LYS A 1 532 ? 21.540 7.492 -7.502 1.00 61.53 532 LYS A O 1
ATOM 4135 N N . GLY A 1 533 ? 21.622 8.497 -9.520 1.00 58.09 533 GLY A N 1
ATOM 4136 C CA . GLY A 1 533 ? 20.813 9.665 -9.201 1.00 58.09 533 GLY A CA 1
ATOM 4137 C C . GLY A 1 533 ? 19.322 9.406 -9.362 1.00 58.09 533 GLY A C 1
ATOM 4138 O O . GLY A 1 533 ? 18.878 8.267 -9.533 1.00 58.09 533 GLY A O 1
ATOM 4139 N N . PHE A 1 534 ? 18.559 10.492 -9.326 1.00 64.50 534 PHE A N 1
ATOM 4140 C CA . PHE A 1 534 ? 17.109 10.483 -9.424 1.00 64.50 534 PHE A CA 1
ATOM 4141 C C . PHE A 1 534 ? 16.630 9.918 -10.753 1.00 64.50 534 PHE A C 1
ATOM 4143 O O . PHE A 1 534 ? 17.191 10.206 -11.814 1.00 64.50 534 PHE A O 1
ATOM 4150 N N . ASN A 1 535 ? 15.556 9.136 -10.683 1.00 61.84 535 ASN A N 1
ATOM 4151 C CA . ASN A 1 535 ? 14.897 8.612 -11.867 1.00 61.84 535 ASN A CA 1
ATOM 4152 C C . ASN A 1 535 ? 14.171 9.748 -12.602 1.00 61.84 535 ASN A C 1
ATOM 4154 O O . ASN A 1 535 ? 13.350 10.446 -12.005 1.00 61.84 535 ASN A O 1
ATOM 4158 N N . LYS A 1 536 ? 14.434 9.921 -13.900 1.00 58.78 536 LYS A N 1
ATOM 4159 C CA . LYS A 1 536 ? 13.690 10.880 -14.722 1.00 58.78 536 LYS A CA 1
ATOM 4160 C C . LYS A 1 536 ? 12.279 10.348 -15.004 1.00 58.78 536 LYS A C 1
ATOM 4162 O O . LYS A 1 536 ? 12.121 9.272 -15.592 1.00 58.78 536 LYS A O 1
ATOM 4167 N N . ALA A 1 537 ? 11.257 11.106 -14.608 1.00 67.94 537 ALA A N 1
ATOM 4168 C CA . ALA A 1 537 ? 9.877 10.804 -14.976 1.00 67.94 537 ALA A CA 1
ATOM 4169 C C . ALA A 1 537 ? 9.730 10.852 -16.507 1.00 67.94 537 ALA A C 1
ATOM 4171 O O . ALA A 1 537 ? 10.160 11.812 -17.152 1.00 67.94 537 ALA A O 1
ATOM 4172 N N . ARG A 1 538 ? 9.176 9.791 -17.095 1.00 69.88 538 ARG A N 1
ATOM 4173 C CA . ARG A 1 538 ? 8.783 9.748 -18.509 1.00 69.88 538 ARG A CA 1
ATOM 4174 C C . ARG A 1 538 ? 7.361 10.287 -18.641 1.00 69.88 538 ARG A C 1
ATOM 4176 O O . ARG A 1 538 ? 6.579 10.215 -17.700 1.00 69.88 538 ARG A O 1
ATOM 4183 N N . GLU A 1 539 ? 7.026 10.794 -19.818 1.00 65.12 539 GLU A N 1
ATOM 4184 C CA . GLU A 1 539 ? 5.637 11.092 -20.164 1.00 65.12 539 GLU A CA 1
ATOM 4185 C C . GLU A 1 539 ? 4.937 9.807 -20.621 1.00 65.12 539 GLU A C 1
ATOM 4187 O O . GLU A 1 539 ? 5.536 8.973 -21.312 1.00 65.12 539 GLU A O 1
ATOM 4192 N N . PHE A 1 540 ? 3.680 9.630 -20.213 1.00 71.94 540 PHE A N 1
ATOM 4193 C CA . PHE A 1 540 ? 2.867 8.502 -20.651 1.00 71.94 540 PHE A CA 1
ATOM 4194 C C . PHE A 1 540 ? 2.510 8.657 -22.133 1.00 71.94 540 PHE A C 1
ATOM 4196 O O . PHE A 1 540 ? 2.047 9.709 -22.572 1.00 71.94 540 PHE A O 1
ATOM 4203 N N . TYR A 1 541 ? 2.710 7.600 -22.919 1.00 69.94 541 TYR A N 1
ATOM 4204 C CA . TYR A 1 541 ? 2.414 7.629 -24.347 1.00 69.94 541 TYR A CA 1
ATOM 4205 C C . TYR A 1 541 ? 0.913 7.443 -24.616 1.00 69.94 541 TYR A C 1
ATOM 4207 O O . TYR A 1 541 ? 0.349 6.385 -24.335 1.00 69.94 541 TYR A O 1
ATOM 4215 N N . ALA A 1 542 ? 0.285 8.447 -25.234 1.00 67.56 542 ALA A N 1
ATOM 4216 C CA . ALA A 1 542 ? -1.093 8.396 -25.720 1.00 67.56 542 ALA A CA 1
ATOM 4217 C C . ALA A 1 542 ? -1.135 8.636 -27.250 1.00 67.56 542 ALA A C 1
ATOM 4219 O O . ALA A 1 542 ? -0.676 9.685 -27.712 1.00 67.56 542 ALA A O 1
ATOM 4220 N N . PRO A 1 543 ? -1.676 7.700 -28.057 1.00 60.16 543 PRO A N 1
ATOM 4221 C CA . PRO A 1 543 ? -1.833 7.865 -29.499 1.00 60.16 543 PRO A CA 1
ATOM 4222 C C . PRO A 1 543 ? -2.718 9.060 -29.877 1.00 60.16 543 PRO A C 1
ATOM 4224 O O . PRO A 1 543 ? -3.670 9.408 -29.179 1.00 60.16 543 PRO A O 1
ATOM 4227 N N . ARG A 1 544 ? -2.428 9.652 -31.040 1.00 71.81 544 ARG A N 1
ATOM 4228 C CA . ARG A 1 544 ? -3.201 10.738 -31.661 1.00 71.81 544 ARG A CA 1
ATOM 4229 C C . ARG A 1 544 ? -3.769 10.253 -32.998 1.00 71.81 544 ARG A C 1
ATOM 4231 O O . ARG A 1 544 ? -3.013 10.061 -33.949 1.00 71.81 544 ARG A O 1
ATOM 4238 N N . TYR A 1 545 ? -5.086 10.043 -33.070 1.00 71.25 545 TYR A N 1
ATOM 4239 C CA . TYR A 1 545 ? -5.781 9.541 -34.275 1.00 71.25 545 TYR A CA 1
ATOM 4240 C C . TYR A 1 545 ? -6.326 10.644 -35.195 1.00 71.25 545 TYR A C 1
ATOM 4242 O O . TYR A 1 545 ? -6.873 10.367 -36.266 1.00 71.25 545 TYR A O 1
ATOM 4250 N N . ASP A 1 546 ? -6.166 11.896 -34.778 1.00 69.00 546 ASP A N 1
ATOM 4251 C CA . ASP A 1 546 ? -6.630 13.110 -35.447 1.00 69.00 546 ASP A CA 1
ATOM 4252 C C . ASP A 1 546 ? -5.665 13.631 -36.530 1.00 69.00 546 ASP A C 1
ATOM 4254 O O . ASP A 1 546 ? -6.004 14.568 -37.248 1.00 69.00 546 ASP A O 1
ATOM 4258 N N . ARG A 1 547 ? -4.475 13.027 -36.693 1.00 63.88 547 ARG A N 1
ATOM 4259 C CA . ARG A 1 547 ? -3.459 13.455 -37.676 1.00 63.88 547 ARG A CA 1
ATOM 4260 C C . ARG A 1 547 ? -3.528 12.671 -38.993 1.00 63.88 547 ARG A C 1
ATOM 4262 O O . ARG A 1 547 ? -3.665 11.443 -38.989 1.00 63.88 547 ARG A O 1
ATOM 4269 N N . ALA A 1 548 ? -3.350 13.374 -40.116 1.00 44.03 548 ALA A N 1
ATOM 4270 C CA . ALA A 1 548 ? -3.139 12.768 -41.433 1.00 44.03 548 ALA A CA 1
ATOM 4271 C C . ALA A 1 548 ? -1.849 11.923 -41.424 1.00 44.03 548 ALA A C 1
ATOM 4273 O O . ALA A 1 548 ? -0.813 12.384 -40.950 1.00 44.03 548 ALA A O 1
ATOM 4274 N N . GLY A 1 549 ? -1.925 10.669 -41.883 1.00 50.41 549 GLY A N 1
ATOM 4275 C CA . GLY A 1 549 ? -0.819 9.702 -41.802 1.00 50.41 549 GLY A CA 1
ATOM 4276 C C . GLY A 1 549 ? -0.750 8.887 -40.501 1.00 50.41 549 GLY A C 1
ATOM 4277 O O . GLY A 1 549 ? 0.161 8.077 -40.346 1.00 50.41 549 GLY A O 1
ATOM 4278 N N . SER A 1 550 ? -1.704 9.046 -39.569 1.00 53.72 550 SER A N 1
ATOM 4279 C CA . SER A 1 550 ? -1.847 8.107 -38.445 1.00 53.72 550 SER A CA 1
ATOM 4280 C C . SER A 1 550 ? -2.119 6.698 -38.987 1.00 53.72 550 SER A C 1
ATOM 4282 O O . SER A 1 550 ? -3.048 6.497 -39.771 1.00 53.72 550 SER A O 1
ATOM 4284 N N . ASN A 1 551 ? -1.284 5.720 -38.616 1.00 52.91 551 ASN A N 1
ATOM 4285 C CA . ASN A 1 551 ? -1.383 4.358 -39.139 1.00 52.91 551 ASN A CA 1
ATOM 4286 C C . ASN A 1 551 ? -2.610 3.648 -38.550 1.00 52.91 551 ASN A C 1
ATOM 4288 O O . ASN A 1 551 ? -2.519 2.905 -37.573 1.00 52.91 551 ASN A O 1
ATOM 4292 N N . ARG A 1 552 ? -3.784 3.907 -39.138 1.00 56.12 552 ARG A N 1
ATOM 4293 C CA . ARG A 1 552 ? -5.063 3.354 -38.685 1.00 56.12 552 ARG A CA 1
ATOM 4294 C C . ARG A 1 552 ? -5.147 1.833 -38.836 1.00 56.12 552 ARG A C 1
ATOM 4296 O O . ARG A 1 552 ? -6.051 1.256 -38.244 1.00 56.12 552 ARG A O 1
ATOM 4303 N N . MET A 1 553 ? -4.225 1.209 -39.577 1.00 55.06 553 MET A N 1
ATOM 4304 C CA . MET A 1 553 ? -4.191 -0.239 -39.806 1.00 55.06 553 MET A CA 1
ATOM 4305 C C . MET A 1 553 ? -3.735 -1.039 -38.579 1.00 55.06 553 MET A C 1
ATOM 4307 O O . MET A 1 553 ? -4.026 -2.229 -38.511 1.00 55.06 553 MET A O 1
ATOM 4311 N N . LEU A 1 554 ? -3.048 -0.414 -37.614 1.00 58.97 554 LEU A N 1
ATOM 4312 C CA . LEU A 1 554 ? -2.616 -1.084 -36.385 1.00 58.97 554 LEU A CA 1
ATOM 4313 C C . LEU A 1 554 ? -3.732 -1.074 -35.335 1.00 58.97 554 LEU A C 1
ATOM 4315 O O . LEU A 1 554 ? -4.175 0.019 -34.976 1.00 58.97 554 LEU A O 1
ATOM 4319 N N . PRO A 1 555 ? -4.186 -2.238 -34.830 1.00 64.19 555 PRO A N 1
ATOM 4320 C CA . PRO A 1 555 ? -5.162 -2.315 -33.752 1.00 64.19 555 PRO A CA 1
ATOM 4321 C C . PRO A 1 555 ? -4.607 -1.713 -32.456 1.00 64.19 555 PRO A C 1
ATOM 4323 O O . PRO A 1 555 ? -3.514 -2.067 -32.011 1.00 64.19 555 PRO A O 1
ATOM 4326 N N . ASP A 1 556 ? -5.374 -0.828 -31.828 1.00 67.56 556 ASP A N 1
ATOM 4327 C CA . ASP A 1 556 ? -5.104 -0.286 -30.502 1.00 67.56 556 ASP A CA 1
ATOM 4328 C C . ASP A 1 556 ? -5.735 -1.197 -29.449 1.00 67.56 556 ASP A C 1
ATOM 4330 O O . ASP A 1 556 ? -6.945 -1.167 -29.215 1.00 67.56 556 ASP A O 1
ATOM 4334 N N . LEU A 1 557 ? -4.903 -2.022 -28.816 1.00 71.06 557 LEU A N 1
ATOM 4335 C CA . LEU A 1 557 ? -5.318 -2.982 -27.790 1.00 71.06 557 LEU A CA 1
ATOM 4336 C C . LEU A 1 557 ? -4.882 -2.586 -26.377 1.00 71.06 557 LEU A C 1
ATOM 4338 O O . LEU A 1 557 ? -4.908 -3.425 -25.477 1.00 71.06 557 LEU A O 1
ATOM 4342 N N . ARG A 1 558 ? -4.510 -1.318 -26.156 1.00 79.75 558 ARG A N 1
ATOM 4343 C CA . ARG A 1 558 ? -4.055 -0.838 -24.843 1.00 79.75 558 ARG A CA 1
ATOM 4344 C C . ARG A 1 558 ? -5.079 -1.151 -23.747 1.00 79.75 558 ARG A C 1
ATOM 4346 O O . ARG A 1 558 ? -6.289 -1.047 -23.967 1.00 79.75 558 ARG A O 1
ATOM 4353 N N . SER A 1 559 ? -4.563 -1.527 -22.578 1.00 81.19 559 SER A N 1
ATOM 4354 C CA . SER A 1 559 ? -5.341 -1.735 -21.354 1.00 81.19 559 SER A CA 1
ATOM 4355 C C . SER A 1 559 ? -5.378 -0.476 -20.484 1.00 81.19 559 SER A C 1
ATOM 4357 O O . SER A 1 559 ? -6.448 -0.085 -20.038 1.00 81.19 559 SER A O 1
ATOM 4359 N N . THR A 1 560 ? -4.229 0.194 -20.310 1.00 84.62 560 THR A N 1
ATOM 4360 C CA . THR A 1 560 ? -4.132 1.565 -19.791 1.00 84.62 560 THR A CA 1
ATOM 4361 C C . THR A 1 560 ? -4.324 2.518 -20.966 1.00 84.62 560 THR A C 1
ATOM 4363 O O . THR A 1 560 ? -3.464 2.644 -21.841 1.00 84.62 560 THR A O 1
ATOM 4366 N N . ILE A 1 561 ? -5.479 3.163 -21.014 1.00 87.06 561 ILE A N 1
ATOM 4367 C CA . ILE A 1 561 ? -5.897 4.057 -22.096 1.00 87.06 561 ILE A CA 1
ATOM 4368 C C . ILE A 1 561 ? -5.258 5.430 -21.921 1.00 87.06 561 ILE A C 1
ATOM 4370 O O . ILE A 1 561 ? -4.802 6.039 -22.895 1.00 87.06 561 ILE A O 1
ATOM 4374 N N . HIS A 1 562 ? -5.189 5.888 -20.674 1.00 89.25 562 HIS A N 1
ATOM 4375 C CA . HIS A 1 562 ? -4.602 7.161 -20.297 1.00 89.25 562 HIS A CA 1
ATOM 4376 C C . HIS A 1 562 ? -4.090 7.109 -18.853 1.00 89.25 562 HIS A C 1
ATOM 4378 O O . HIS A 1 562 ? -4.726 6.507 -17.989 1.00 89.25 562 HIS A O 1
ATOM 4384 N N . TRP A 1 563 ? -2.948 7.744 -18.605 1.00 89.19 563 TRP A N 1
ATOM 4385 C CA . TRP A 1 563 ? -2.405 7.997 -17.275 1.00 89.19 563 TRP A CA 1
ATOM 4386 C C . TRP A 1 563 ? -1.821 9.408 -17.253 1.00 89.19 563 TRP A C 1
ATOM 4388 O O . TRP A 1 563 ? -0.934 9.717 -18.052 1.00 89.19 563 TRP A O 1
ATOM 4398 N N . ASP A 1 564 ? -2.298 10.238 -16.330 1.00 89.25 564 ASP A N 1
ATOM 4399 C CA . ASP A 1 564 ? -1.741 11.563 -16.062 1.00 89.25 564 ASP A CA 1
ATOM 4400 C C . ASP A 1 564 ? -1.576 11.758 -14.545 1.00 89.25 564 ASP A C 1
ATOM 4402 O O . ASP A 1 564 ? -2.572 11.828 -13.818 1.00 89.25 564 ASP A O 1
ATOM 4406 N N . PRO A 1 565 ? -0.335 11.836 -14.030 1.00 88.19 565 PRO A N 1
ATOM 4407 C CA . PRO A 1 565 ? -0.081 12.023 -12.609 1.00 88.19 565 PRO A CA 1
ATOM 4408 C C . PRO A 1 565 ? -0.161 13.491 -12.153 1.00 88.19 565 PRO A C 1
ATOM 4410 O O . PRO A 1 565 ? 0.014 13.744 -10.962 1.00 88.19 565 PRO A O 1
ATOM 4413 N N . ALA A 1 566 ? -0.355 14.473 -13.035 1.00 87.12 566 ALA A N 1
ATOM 4414 C CA . ALA A 1 566 ? -0.110 15.888 -12.732 1.00 87.12 566 ALA A CA 1
ATOM 4415 C C . ALA A 1 566 ? -1.303 16.820 -13.019 1.00 87.12 566 ALA A C 1
ATOM 4417 O O . ALA A 1 566 ? -1.111 18.028 -13.192 1.00 87.12 566 ALA A O 1
ATOM 4418 N N . VAL A 1 567 ? -2.528 16.291 -13.019 1.00 90.06 567 VAL A N 1
ATOM 4419 C CA . VAL A 1 567 ? -3.755 17.057 -13.287 1.00 90.06 567 VAL A CA 1
ATOM 4420 C C . VAL A 1 567 ? -4.042 18.065 -12.166 1.00 90.06 567 VAL A C 1
ATOM 4422 O O . VAL A 1 567 ? -3.959 17.734 -10.984 1.00 90.06 567 VAL A O 1
ATOM 4425 N N . LYS A 1 568 ? -4.407 19.305 -12.525 1.00 91.19 568 LYS A N 1
ATOM 4426 C CA . LYS A 1 568 ? -4.692 20.401 -11.577 1.00 91.19 568 LYS A CA 1
ATOM 4427 C C . LYS A 1 568 ? -5.968 21.156 -11.942 1.00 91.19 568 LYS A C 1
ATOM 4429 O O . LYS A 1 568 ? -6.183 21.442 -13.117 1.00 91.19 568 LYS A O 1
ATOM 4434 N N . THR A 1 569 ? -6.764 21.524 -10.938 1.00 85.75 569 THR A N 1
ATOM 4435 C CA . THR A 1 569 ? -8.036 22.271 -11.082 1.00 85.75 569 THR A CA 1
ATOM 4436 C C . THR A 1 569 ? -7.931 23.778 -10.809 1.00 85.75 569 THR A C 1
ATOM 4438 O O . THR A 1 569 ? -8.869 24.527 -11.085 1.00 85.75 569 THR A O 1
ATOM 4441 N N . PHE A 1 570 ? -6.778 24.245 -10.307 1.00 85.19 570 PHE A N 1
ATOM 4442 C CA . PHE A 1 570 ? -6.508 25.649 -9.950 1.00 85.19 570 PHE A CA 1
ATOM 4443 C C . PHE A 1 570 ? -7.659 26.303 -9.141 1.00 85.19 570 PHE A C 1
ATOM 4445 O O . PHE A 1 570 ? -8.463 25.619 -8.517 1.00 85.19 570 PHE A O 1
ATOM 4452 N N . SER A 1 571 ? -7.745 27.635 -9.090 1.00 85.44 571 SER A N 1
ATOM 4453 C CA . SER A 1 571 ? -8.734 28.345 -8.255 1.00 85.44 571 SER A CA 1
ATOM 4454 C C . SER A 1 571 ? -10.191 28.155 -8.690 1.00 85.44 571 SER A C 1
ATOM 4456 O O . SER A 1 571 ? -11.097 28.366 -7.893 1.00 85.44 571 SER A O 1
ATOM 4458 N N . THR A 1 572 ? -10.431 27.767 -9.945 1.00 87.50 572 THR A N 1
ATOM 4459 C CA . THR A 1 572 ? -11.789 27.541 -10.469 1.00 87.50 572 THR A CA 1
ATOM 4460 C C . THR A 1 572 ? -12.378 26.195 -10.063 1.00 87.50 572 THR A C 1
ATOM 4462 O O . THR A 1 572 ? -13.549 25.948 -10.337 1.00 87.50 572 THR A O 1
ATOM 4465 N N . GLY A 1 573 ? -11.574 25.305 -9.471 1.00 87.25 573 GLY A N 1
ATOM 4466 C CA . GLY A 1 573 ? -11.980 23.932 -9.185 1.00 87.25 573 GLY A CA 1
ATOM 4467 C C . GLY A 1 573 ? -12.243 23.093 -10.438 1.00 87.25 573 GLY A C 1
ATOM 4468 O O .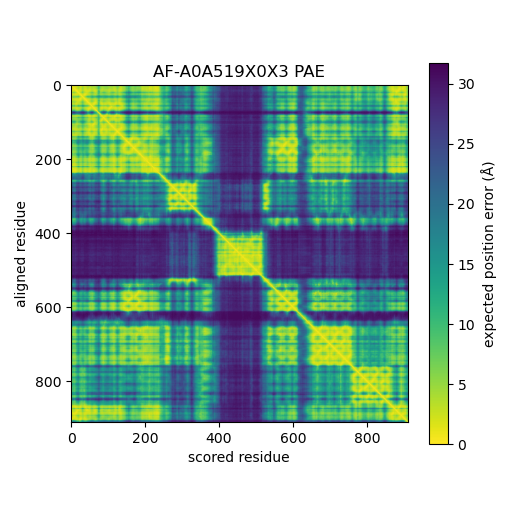 GLY A 1 573 ? -12.652 21.950 -10.308 1.00 87.25 573 GLY A O 1
ATOM 4469 N N . LYS A 1 574 ? -11.981 23.603 -11.647 1.00 92.31 574 LYS A N 1
ATOM 4470 C CA . LYS A 1 574 ? -12.315 22.944 -12.913 1.00 92.31 574 LYS A CA 1
ATOM 4471 C C . LYS A 1 574 ? -11.072 22.714 -13.762 1.00 92.31 574 LYS A C 1
ATOM 4473 O O . LYS A 1 574 ? -10.159 23.537 -13.797 1.00 92.31 574 LYS A O 1
ATOM 4478 N N . THR A 1 575 ? -11.035 21.586 -14.457 1.00 93.19 575 THR A N 1
ATOM 4479 C CA . THR A 1 575 ? -10.022 21.295 -15.475 1.00 93.19 575 THR A CA 1
ATOM 4480 C C . THR A 1 575 ? -10.571 20.327 -16.508 1.00 93.19 575 THR A C 1
ATOM 4482 O O . THR A 1 575 ? -11.577 19.654 -16.278 1.00 93.19 575 THR A O 1
ATOM 4485 N N . THR A 1 576 ? -9.910 20.256 -17.654 1.00 90.56 576 THR A N 1
ATOM 4486 C CA . THR A 1 576 ? -10.329 19.407 -18.764 1.00 90.56 576 THR A CA 1
ATOM 4487 C C . THR A 1 576 ? -9.168 18.533 -19.199 1.00 90.56 576 THR A C 1
ATOM 4489 O O . THR A 1 576 ? -8.053 19.018 -19.385 1.00 90.56 576 THR A O 1
ATOM 4492 N N . ILE A 1 577 ? -9.444 17.245 -19.369 1.00 90.12 577 ILE A N 1
ATOM 4493 C CA . ILE A 1 577 ? -8.492 16.246 -19.846 1.00 90.12 577 ILE A CA 1
ATOM 4494 C C . ILE A 1 577 ? -9.039 15.635 -21.131 1.00 90.12 577 ILE A C 1
ATOM 4496 O O . ILE A 1 577 ? -10.234 15.366 -21.250 1.00 90.12 577 ILE A O 1
ATOM 4500 N N . ASP A 1 578 ? -8.153 15.402 -22.092 1.00 88.00 578 ASP A N 1
ATOM 4501 C CA . ASP A 1 578 ? -8.491 14.840 -23.391 1.00 88.00 578 ASP A CA 1
ATOM 4502 C C . ASP A 1 578 ? -7.622 13.621 -23.702 1.00 88.00 578 ASP A C 1
ATOM 4504 O O . ASP A 1 578 ? -6.394 13.673 -23.602 1.00 88.00 578 ASP A O 1
ATOM 4508 N N . TYR A 1 579 ? -8.249 12.540 -24.158 1.00 87.56 579 TYR A N 1
ATOM 4509 C CA . TYR A 1 579 ? -7.553 11.350 -24.650 1.00 87.56 579 TYR A CA 1
ATOM 4510 C C . TYR A 1 579 ? -8.372 10.639 -25.733 1.00 87.56 579 TYR A C 1
ATOM 4512 O O . TYR A 1 579 ? -9.498 11.022 -26.041 1.00 87.56 579 TYR A O 1
ATOM 4520 N N . PHE A 1 580 ? -7.791 9.609 -26.347 1.00 84.06 580 PHE A N 1
ATOM 4521 C CA . PHE A 1 580 ? -8.453 8.792 -27.362 1.00 84.06 580 PHE A CA 1
ATOM 4522 C C . PHE A 1 580 ? -8.677 7.363 -26.855 1.00 84.06 580 PHE A C 1
ATOM 4524 O O . PHE A 1 580 ? -7.757 6.761 -26.286 1.00 84.06 580 PHE A O 1
ATOM 4531 N N . ASN A 1 581 ? -9.875 6.821 -27.100 1.00 85.75 581 ASN A N 1
ATOM 4532 C CA . ASN A 1 581 ? -10.214 5.426 -26.798 1.00 85.75 581 ASN A CA 1
ATOM 4533 C C . ASN A 1 581 ? -9.356 4.437 -27.603 1.00 85.75 581 ASN A C 1
ATOM 4535 O O . ASN A 1 581 ? -8.782 4.786 -28.635 1.00 85.75 581 ASN A O 1
ATOM 4539 N N . SER A 1 582 ? -9.298 3.187 -27.142 1.00 80.81 582 SER A N 1
ATOM 4540 C CA . SER A 1 582 ? -8.741 2.075 -27.921 1.00 80.81 582 SER A CA 1
ATOM 4541 C C . SER A 1 582 ? -9.830 1.417 -28.790 1.00 80.81 582 SER A C 1
ATOM 4543 O O . SER A 1 582 ? -10.941 1.946 -28.891 1.00 80.81 582 SER A O 1
ATOM 4545 N N . ASP A 1 583 ? -9.514 0.332 -29.504 1.00 72.56 583 ASP A N 1
ATOM 4546 C CA . ASP A 1 583 ? -10.445 -0.259 -30.483 1.00 72.56 583 ASP A CA 1
ATOM 4547 C C . ASP A 1 583 ? -11.547 -1.131 -29.879 1.00 72.56 583 ASP A C 1
ATOM 4549 O O . ASP A 1 583 ? -12.583 -1.326 -30.517 1.00 72.56 583 ASP A O 1
ATOM 4553 N N . GLY A 1 584 ? -11.323 -1.673 -28.682 1.00 69.88 584 GLY A N 1
ATOM 4554 C CA . GLY A 1 584 ? -12.188 -2.688 -28.084 1.00 69.88 584 GLY 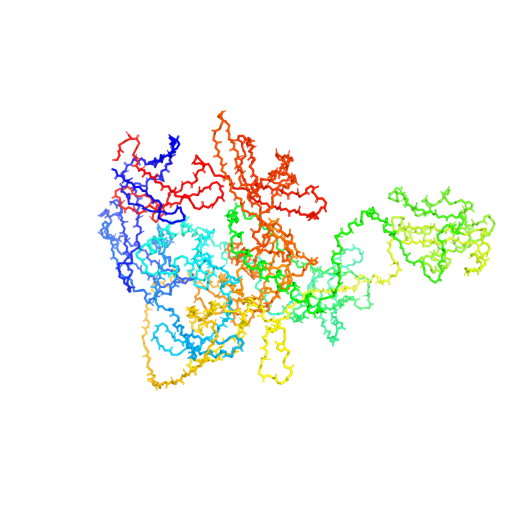A CA 1
ATOM 4555 C C . GLY A 1 584 ? -13.508 -2.112 -27.563 1.00 69.88 584 GLY A C 1
ATOM 4556 O O . GLY A 1 584 ? -13.460 -1.195 -26.746 1.00 69.88 584 GLY A O 1
ATOM 4557 N N . PRO A 1 585 ? -14.678 -2.644 -27.969 1.00 74.75 585 PRO A N 1
ATOM 4558 C CA . PRO A 1 585 ? -15.926 -2.325 -27.292 1.00 74.75 585 PRO A CA 1
ATOM 4559 C C . PRO A 1 585 ? -15.888 -2.915 -25.881 1.00 74.75 585 PRO A C 1
ATOM 4561 O O . PRO A 1 585 ? -15.732 -4.126 -25.715 1.00 74.75 585 PRO A O 1
ATOM 4564 N N . ALA A 1 586 ? -15.979 -2.058 -24.869 1.00 81.69 586 ALA A N 1
ATOM 4565 C CA . ALA A 1 586 ? -15.902 -2.451 -23.468 1.00 81.69 586 ALA A CA 1
ATOM 4566 C C . ALA A 1 586 ? -16.424 -1.336 -22.553 1.00 81.69 586 ALA A C 1
ATOM 4568 O O . ALA A 1 586 ? -16.627 -0.194 -22.977 1.00 81.69 586 ALA A O 1
ATOM 4569 N N . THR A 1 587 ? -16.558 -1.667 -21.268 1.00 84.62 587 THR A N 1
ATOM 4570 C CA . THR A 1 587 ? -16.691 -0.679 -20.196 1.00 84.62 587 THR A CA 1
ATOM 4571 C C . THR A 1 587 ? -15.316 -0.098 -19.877 1.00 84.62 587 THR A C 1
ATOM 4573 O O . THR A 1 587 ? -14.397 -0.822 -19.485 1.00 84.62 587 THR A O 1
ATOM 4576 N N . TYR A 1 588 ? -15.179 1.217 -20.007 1.00 88.00 588 TYR A N 1
ATOM 4577 C CA . TYR A 1 588 ? -13.968 1.945 -19.645 1.00 88.00 588 TYR A CA 1
ATOM 4578 C C . TYR A 1 588 ? -14.175 2.581 -18.273 1.00 88.00 588 TYR A C 1
ATOM 4580 O O . TYR A 1 588 ? -15.225 3.171 -18.004 1.00 88.00 588 TYR A O 1
ATOM 4588 N N . LYS A 1 589 ? -13.170 2.463 -17.405 1.00 89.56 589 LYS A N 1
ATOM 4589 C CA . LYS A 1 589 ? -13.183 2.985 -16.037 1.00 89.56 589 LYS A CA 1
ATOM 4590 C C . LYS A 1 589 ? -12.157 4.103 -15.895 1.00 89.56 589 LYS A C 1
ATOM 4592 O O . LYS A 1 589 ? -10.963 3.882 -16.091 1.00 89.56 589 LYS A O 1
ATOM 4597 N N . ILE A 1 590 ? -12.632 5.289 -15.527 1.00 90.88 590 ILE A N 1
ATOM 4598 C CA . ILE A 1 590 ? -11.827 6.446 -15.137 1.00 90.88 590 ILE A CA 1
ATOM 4599 C C . ILE A 1 590 ? -11.737 6.458 -13.614 1.00 90.88 590 ILE A C 1
ATOM 4601 O O . ILE A 1 590 ? -12.766 6.450 -12.940 1.00 90.88 590 ILE A O 1
ATOM 4605 N N . ILE A 1 591 ? -10.523 6.504 -13.079 1.00 91.69 591 ILE A N 1
ATOM 4606 C CA . ILE A 1 591 ? -10.243 6.661 -11.652 1.00 91.69 591 ILE A CA 1
ATOM 4607 C C . ILE A 1 591 ? -9.497 7.976 -11.485 1.00 91.69 591 ILE A C 1
ATOM 4609 O O . ILE A 1 591 ? -8.450 8.181 -12.103 1.00 91.69 591 ILE A O 1
ATOM 4613 N N . VAL A 1 592 ? -10.032 8.857 -10.648 1.00 94.00 592 VAL A N 1
ATOM 4614 C CA . VAL A 1 592 ? -9.362 10.095 -10.255 1.00 94.00 592 VAL A CA 1
ATOM 4615 C C . VAL A 1 592 ? -9.143 10.070 -8.760 1.00 94.00 592 VAL A C 1
ATOM 4617 O O . VAL A 1 592 ? -10.097 9.896 -8.006 1.00 94.00 592 VAL A O 1
ATOM 4620 N N . GLU A 1 593 ? -7.896 10.264 -8.345 1.00 94.50 593 GLU A N 1
ATOM 4621 C CA . GLU A 1 593 ? -7.501 10.379 -6.941 1.00 94.50 593 GLU A CA 1
ATOM 4622 C C . GLU A 1 593 ? -6.618 11.605 -6.748 1.00 94.50 593 GLU A C 1
ATOM 4624 O O . GLU A 1 593 ? -5.747 11.904 -7.575 1.00 94.50 593 GLU A O 1
ATOM 4629 N N . GLY A 1 594 ? -6.819 12.327 -5.653 1.00 92.12 594 GLY A N 1
ATOM 4630 C CA . GLY A 1 594 ? -6.000 13.487 -5.346 1.00 92.12 594 GLY A CA 1
ATOM 4631 C C . GLY A 1 594 ? -6.369 14.183 -4.055 1.00 92.12 594 GLY A C 1
ATOM 4632 O O . GLY A 1 594 ? -7.198 13.718 -3.277 1.00 92.12 594 GLY A O 1
ATOM 4633 N N . ILE A 1 595 ? -5.706 15.311 -3.853 1.00 91.12 595 ILE A N 1
ATOM 4634 C CA . ILE A 1 595 ? -5.797 16.111 -2.639 1.00 91.12 595 ILE A CA 1
ATOM 4635 C C . ILE A 1 595 ? -5.944 17.584 -3.010 1.00 91.12 595 ILE A C 1
ATOM 4637 O O . ILE A 1 595 ? -5.350 18.033 -4.002 1.00 91.12 595 ILE A O 1
ATOM 4641 N N . SER A 1 596 ? -6.751 18.322 -2.252 1.00 89.12 596 SER A N 1
ATOM 4642 C CA . SER A 1 596 ? -6.842 19.776 -2.371 1.00 89.12 596 SER A CA 1
ATOM 4643 C C . SER A 1 596 ? -5.606 20.457 -1.770 1.00 89.12 596 SER A C 1
ATOM 4645 O O . SER A 1 596 ? -4.799 19.832 -1.080 1.00 89.12 596 SER A O 1
ATOM 4647 N N . ALA A 1 597 ? -5.430 21.752 -2.029 1.00 78.69 597 ALA A N 1
ATOM 4648 C CA . ALA A 1 597 ? -4.379 22.540 -1.385 1.00 78.69 597 ALA A CA 1
ATOM 4649 C C . ALA A 1 597 ? -4.527 22.595 0.150 1.00 78.69 597 ALA A C 1
ATOM 4651 O O . ALA A 1 597 ? -3.527 22.774 0.840 1.00 78.69 597 ALA A O 1
ATOM 4652 N N . ASP A 1 598 ? -5.749 22.404 0.653 1.00 79.25 598 ASP A N 1
ATOM 4653 C CA . ASP A 1 598 ? -6.101 22.440 2.075 1.00 79.25 598 ASP A CA 1
ATOM 4654 C C . ASP A 1 598 ? -6.096 21.039 2.725 1.00 79.25 598 ASP A C 1
ATOM 4656 O O . ASP A 1 598 ? -6.530 20.885 3.862 1.00 79.25 598 ASP A O 1
ATOM 4660 N N . GLY A 1 599 ? -5.623 20.008 2.011 1.00 83.25 599 GLY A N 1
ATOM 4661 C CA . GLY A 1 599 ? -5.484 18.649 2.547 1.00 83.25 599 GLY A CA 1
ATOM 4662 C C . GLY A 1 599 ? -6.728 17.759 2.416 1.00 83.25 599 GLY A C 1
ATOM 4663 O O . GLY A 1 599 ? -6.699 16.603 2.836 1.00 83.25 599 GLY A O 1
ATOM 4664 N N . GLU A 1 600 ? -7.812 18.241 1.799 1.00 89.06 600 GLU A N 1
ATOM 4665 C CA . GLU A 1 600 ? -9.028 17.441 1.600 1.00 89.06 600 GLU A CA 1
ATOM 4666 C C . GLU A 1 600 ? -8.784 16.354 0.545 1.00 89.06 600 GLU A C 1
ATOM 4668 O O . GLU A 1 600 ? -8.392 16.636 -0.591 1.00 89.06 600 GLU A O 1
ATOM 4673 N N . LEU A 1 601 ? -9.039 15.095 0.901 1.00 92.62 601 LEU A N 1
ATOM 4674 C CA . LEU A 1 601 ? -8.877 13.960 -0.007 1.00 92.62 601 LEU A CA 1
ATOM 4675 C C . LEU A 1 601 ? -10.095 13.816 -0.923 1.00 92.62 601 LEU A C 1
ATOM 4677 O O . LEU A 1 601 ? -11.235 13.941 -0.476 1.00 92.62 601 LEU A O 1
ATOM 4681 N N . GLY A 1 602 ? -9.862 13.470 -2.188 1.00 91.75 602 GLY A N 1
ATOM 4682 C CA . GLY A 1 602 ? -10.920 13.164 -3.145 1.00 91.75 602 GLY A CA 1
ATOM 4683 C C . GLY A 1 602 ? -10.596 11.938 -3.986 1.00 91.75 602 GLY A C 1
ATOM 4684 O O . GLY A 1 602 ? -9.472 11.761 -4.463 1.00 91.75 602 GLY A O 1
ATOM 4685 N N . ARG A 1 603 ? -11.618 11.110 -4.206 1.00 93.38 603 ARG A N 1
ATOM 4686 C CA . ARG A 1 603 ? -11.601 10.001 -5.158 1.00 93.38 603 ARG A CA 1
ATOM 4687 C C . ARG A 1 603 ? -12.942 9.926 -5.861 1.00 93.38 603 ARG A C 1
ATOM 4689 O O . ARG A 1 603 ? -13.981 10.029 -5.216 1.00 93.38 603 ARG A O 1
ATOM 4696 N N . THR A 1 604 ? -12.920 9.692 -7.163 1.00 91.69 604 THR A N 1
ATOM 4697 C CA . THR A 1 604 ? -14.131 9.401 -7.929 1.00 91.69 604 THR A CA 1
ATOM 4698 C C . THR A 1 604 ? -13.842 8.378 -9.016 1.00 91.69 604 THR A C 1
ATOM 4700 O O . THR A 1 604 ? -12.734 8.312 -9.556 1.00 91.69 604 THR A O 1
ATOM 4703 N N . VAL A 1 605 ? -14.844 7.549 -9.294 1.00 90.00 605 VAL A N 1
ATOM 4704 C CA . VAL A 1 605 ? -14.801 6.518 -10.327 1.00 90.00 605 VAL A CA 1
ATOM 4705 C C . VAL A 1 605 ? -15.942 6.787 -11.292 1.00 90.00 605 VAL A C 1
ATOM 4707 O O . VAL A 1 605 ? -17.099 6.876 -10.885 1.00 90.00 605 VAL A O 1
ATOM 4710 N N . TYR A 1 606 ? -15.621 6.899 -12.575 1.00 88.50 606 TYR A N 1
ATOM 4711 C CA . TYR A 1 606 ? -16.604 7.094 -13.634 1.00 88.50 606 TYR A CA 1
ATOM 4712 C C . TYR A 1 606 ? -16.478 5.986 -14.671 1.00 88.50 606 TYR A C 1
ATOM 4714 O O . TYR A 1 606 ? -15.372 5.633 -15.080 1.00 88.50 606 TYR A O 1
ATOM 4722 N N . ARG A 1 607 ? -17.613 5.436 -15.102 1.00 89.44 607 ARG A N 1
ATOM 4723 C CA . ARG A 1 607 ? -17.674 4.389 -16.123 1.00 89.44 607 ARG A CA 1
ATOM 4724 C C . ARG A 1 607 ? -18.446 4.887 -17.333 1.00 89.44 607 ARG A C 1
ATOM 4726 O O . ARG A 1 607 ? -19.526 5.455 -17.182 1.00 89.44 607 ARG A O 1
ATOM 4733 N N . TYR A 1 608 ? -17.910 4.632 -18.519 1.00 85.44 608 TYR A N 1
ATOM 4734 C CA . TYR A 1 608 ? -18.596 4.871 -19.786 1.00 85.44 608 TYR A CA 1
ATOM 4735 C C . TYR A 1 608 ? -18.421 3.675 -20.714 1.00 85.44 608 TYR A C 1
ATOM 4737 O O . TYR A 1 608 ? -17.509 2.863 -20.538 1.00 85.44 608 TYR A O 1
ATOM 4745 N N . GLN A 1 609 ? -19.316 3.562 -21.688 1.00 85.94 609 GLN A N 1
ATOM 4746 C CA . GLN A 1 609 ? -19.249 2.506 -22.691 1.00 85.94 609 GLN A CA 1
ATOM 4747 C C . GLN A 1 609 ? -18.506 2.993 -23.929 1.00 85.94 609 GLN A C 1
ATOM 4749 O O . GLN A 1 609 ? -18.630 4.151 -24.335 1.00 85.94 609 GLN A O 1
ATOM 4754 N N . VAL A 1 610 ? -17.740 2.104 -24.548 1.00 80.56 610 VAL A N 1
ATOM 4755 C CA . VAL A 1 610 ? -17.259 2.309 -25.912 1.00 80.56 610 VAL A CA 1
ATOM 4756 C C . VAL A 1 610 ? -18.064 1.392 -26.829 1.00 80.56 610 VAL A C 1
ATOM 4758 O O . VAL A 1 610 ? -17.929 0.174 -26.779 1.00 80.56 610 VAL A O 1
ATOM 4761 N N . GLU A 1 611 ? -18.937 1.983 -27.640 1.00 77.94 611 GLU A N 1
ATOM 4762 C CA . GLU A 1 611 ? -19.848 1.323 -28.580 1.00 77.94 611 GLU A CA 1
ATOM 4763 C C . GLU A 1 611 ? -19.519 1.784 -30.007 1.00 77.94 611 GLU A C 1
ATOM 4765 O O . GLU A 1 611 ? -18.892 2.817 -30.214 1.00 77.94 611 GLU A O 1
ATOM 4770 N N . GLN A 1 612 ? -19.984 1.104 -31.052 1.00 52.12 612 GLN A N 1
ATOM 4771 C CA . GLN A 1 612 ? -19.960 1.704 -32.394 1.00 52.12 612 GLN A CA 1
ATOM 4772 C C . GLN A 1 612 ? -20.994 2.848 -32.475 1.00 52.12 612 GLN A C 1
ATOM 4774 O O . GLN A 1 612 ? -22.158 2.630 -32.775 1.00 52.12 612 GLN A O 1
ATOM 4779 N N . GLY A 1 613 ? -20.584 4.069 -32.132 1.00 38.22 613 GLY A N 1
ATOM 4780 C CA . GLY A 1 613 ? -21.499 5.143 -31.713 1.00 38.22 613 GLY A CA 1
ATOM 4781 C C . GLY A 1 613 ? -22.159 6.047 -32.771 1.00 38.22 613 GLY A C 1
ATOM 4782 O O . GLY A 1 613 ? -22.147 5.769 -33.970 1.00 38.22 613 GLY A O 1
ATOM 4783 N N . ASN A 1 614 ? -22.650 7.208 -32.303 1.00 27.97 614 ASN A N 1
ATOM 4784 C CA . ASN A 1 614 ? -22.461 8.592 -32.811 1.00 27.97 614 ASN A CA 1
ATOM 4785 C C . ASN A 1 614 ? -23.108 9.610 -31.814 1.00 27.97 614 ASN A C 1
ATOM 4787 O O . ASN A 1 614 ? -23.971 9.188 -31.050 1.00 27.97 614 ASN A O 1
ATOM 4791 N N . PRO A 1 615 ? -22.748 10.919 -31.781 1.00 32.09 615 PRO A N 1
ATOM 4792 C CA . PRO A 1 615 ? -22.935 11.748 -30.574 1.00 32.09 615 PRO A CA 1
ATOM 4793 C C . PRO A 1 615 ? -23.650 13.120 -30.692 1.00 32.09 615 PRO A C 1
ATOM 4795 O O . PRO A 1 615 ? -23.654 13.700 -31.772 1.00 32.09 615 PRO A O 1
ATOM 4798 N N . ALA A 1 616 ? -24.079 13.718 -29.557 1.00 25.61 616 ALA A N 1
ATOM 4799 C CA . ALA A 1 616 ? -24.268 15.182 -29.362 1.00 25.61 616 ALA A CA 1
ATOM 4800 C C . ALA A 1 616 ? -24.420 15.599 -27.866 1.00 25.61 616 ALA A C 1
ATOM 4802 O O . ALA A 1 616 ? -24.864 14.779 -27.067 1.00 25.61 616 ALA A O 1
ATOM 4803 N N . VAL A 1 617 ? -24.072 16.855 -27.494 1.00 28.22 617 VAL A N 1
ATOM 4804 C CA . VAL A 1 617 ? -24.154 17.452 -26.121 1.00 28.22 617 VAL A CA 1
ATOM 4805 C C . VAL A 1 617 ? -24.330 18.978 -26.161 1.00 28.22 617 VAL A C 1
ATOM 4807 O O . VAL A 1 617 ? -23.786 19.612 -27.062 1.00 28.22 617 VAL A O 1
ATOM 4810 N N . MET A 1 618 ? -24.981 19.566 -25.144 1.00 25.09 618 MET A N 1
ATOM 4811 C CA . MET A 1 618 ? -24.904 20.993 -24.753 1.00 25.09 618 MET A CA 1
ATOM 4812 C C . MET A 1 618 ? -24.852 21.157 -23.208 1.00 25.09 618 MET A C 1
ATOM 4814 O O . MET A 1 618 ? -25.240 20.238 -22.491 1.00 25.09 618 MET A O 1
ATOM 4818 N N . ALA A 1 619 ? -24.368 22.312 -22.714 1.00 27.86 619 ALA A N 1
ATOM 4819 C CA . ALA A 1 619 ? -24.004 22.630 -21.312 1.00 27.86 619 ALA A CA 1
ATOM 4820 C C . ALA A 1 619 ? -24.816 23.801 -20.678 1.00 27.86 619 ALA A C 1
ATOM 4822 O O . ALA A 1 619 ? -25.513 24.518 -21.394 1.00 27.86 619 ALA A O 1
ATOM 4823 N N . THR A 1 620 ? -24.689 24.026 -19.352 1.00 29.05 620 THR A N 1
ATOM 4824 C CA . THR A 1 620 ? -25.360 25.080 -18.530 1.00 29.05 620 THR A CA 1
ATOM 4825 C C . THR A 1 620 ? -24.400 25.850 -17.576 1.00 29.05 620 THR A C 1
ATOM 4827 O O . THR A 1 620 ? -23.258 25.442 -17.388 1.00 29.05 620 THR A O 1
ATOM 4830 N N . THR A 1 621 ? -24.879 26.960 -16.979 1.00 30.23 621 THR A N 1
ATOM 4831 C CA . THR A 1 621 ? -24.197 28.081 -16.256 1.00 30.23 621 THR A CA 1
ATOM 4832 C C . THR A 1 621 ? -24.131 28.001 -14.698 1.00 30.23 621 THR A C 1
ATOM 4834 O O . THR A 1 621 ? -24.777 27.140 -14.116 1.00 30.23 621 THR A O 1
ATOM 4837 N N . ASP A 1 622 ? -23.406 28.929 -14.027 1.00 30.48 622 ASP A N 1
ATOM 4838 C CA . ASP A 1 622 ? -22.985 28.973 -12.584 1.00 30.48 622 ASP A CA 1
ATOM 4839 C C . ASP A 1 622 ? -23.045 30.428 -11.993 1.00 30.48 622 ASP A C 1
ATOM 4841 O O . ASP A 1 622 ? -22.925 31.351 -12.811 1.00 30.48 622 ASP A O 1
ATOM 4845 N N . PRO A 1 623 ? -23.247 30.712 -10.665 1.00 34.28 623 PRO A N 1
ATOM 4846 C CA . PRO A 1 623 ? -22.366 31.693 -9.948 1.00 34.28 623 PRO A CA 1
ATOM 4847 C C . PRO A 1 623 ? -22.220 31.681 -8.367 1.00 34.28 623 PRO A C 1
ATOM 4849 O O . PRO A 1 623 ? -23.198 31.564 -7.641 1.00 34.28 623 PRO A O 1
ATOM 4852 N N . LYS A 1 624 ? -20.994 32.040 -7.885 1.00 27.84 624 LYS A N 1
ATOM 4853 C CA . LYS A 1 624 ? -20.493 33.012 -6.822 1.00 27.84 624 LYS A CA 1
ATOM 4854 C C . LYS A 1 624 ? -20.665 32.913 -5.250 1.00 27.84 624 LYS A C 1
ATOM 4856 O O . LYS A 1 624 ? -21.722 33.199 -4.712 1.00 27.84 624 LYS A O 1
ATOM 4861 N N . THR A 1 625 ? -19.497 32.737 -4.567 1.00 25.92 625 THR A N 1
ATOM 4862 C CA . THR A 1 625 ? -18.754 33.401 -3.408 1.00 25.92 625 THR A CA 1
ATOM 4863 C C . THR A 1 625 ? -19.243 33.588 -1.913 1.00 25.92 625 THR A C 1
ATOM 4865 O O . THR A 1 625 ? -20.373 34.010 -1.709 1.00 25.92 625 THR A O 1
ATOM 4868 N N . PRO A 1 626 ? -18.370 33.429 -0.848 1.00 34.56 626 PRO A N 1
ATOM 4869 C CA . PRO A 1 626 ? -18.694 33.509 0.618 1.00 34.56 626 PRO A CA 1
ATOM 4870 C C . PRO A 1 626 ? -17.810 34.452 1.533 1.00 34.56 626 PRO A C 1
ATOM 4872 O O . PRO A 1 626 ? -16.904 35.115 1.033 1.00 34.56 626 PRO A O 1
ATOM 4875 N N . GLY A 1 627 ? -18.018 34.472 2.881 1.00 25.27 627 GLY A N 1
ATOM 4876 C CA . GLY A 1 627 ? -17.300 35.283 3.927 1.00 25.27 627 GLY A CA 1
ATOM 4877 C C . GLY A 1 627 ? -16.730 34.534 5.187 1.00 25.27 627 GLY A C 1
ATOM 4878 O O . GLY A 1 627 ? -16.880 33.319 5.271 1.00 25.27 627 GLY A O 1
ATOM 4879 N N . LYS A 1 628 ? -16.043 35.258 6.121 1.00 26.69 628 LYS A N 1
ATOM 4880 C CA . LYS A 1 628 ? -15.004 34.871 7.159 1.00 26.69 628 LYS A CA 1
ATOM 4881 C C . LYS A 1 628 ? -15.443 34.740 8.676 1.00 26.69 628 LYS A C 1
ATOM 4883 O O . LYS A 1 628 ? -16.552 35.166 8.973 1.00 26.69 628 LYS A O 1
ATOM 4888 N N . PRO A 1 629 ? -14.573 34.254 9.631 1.00 38.25 629 PRO A N 1
ATOM 4889 C CA . PRO A 1 629 ? -14.866 33.883 11.056 1.00 38.25 629 PRO A CA 1
ATOM 4890 C C . PRO A 1 629 ? -14.021 34.586 12.189 1.00 38.25 629 PRO A C 1
ATOM 4892 O O . PRO A 1 629 ? -13.171 35.413 11.868 1.00 38.25 629 PRO A O 1
ATOM 4895 N N . LEU A 1 630 ? -14.210 34.223 13.491 1.00 25.69 630 LEU A N 1
ATOM 4896 C CA . LEU A 1 630 ? -13.496 34.649 14.753 1.00 25.69 630 LEU A CA 1
ATOM 4897 C C . LEU A 1 630 ? -13.572 33.522 15.880 1.00 25.69 630 LEU A C 1
ATOM 4899 O O . LEU A 1 630 ? -14.240 32.530 15.594 1.00 25.69 630 LEU A O 1
ATOM 4903 N N . PRO A 1 631 ? -12.985 33.594 17.124 1.00 38.56 631 PRO A N 1
ATOM 4904 C CA . PRO A 1 631 ? -11.660 33.071 17.569 1.00 38.56 631 PRO A CA 1
ATOM 4905 C C . PRO A 1 631 ? -11.632 32.267 18.939 1.00 38.56 631 PRO A C 1
ATOM 4907 O O . PRO A 1 631 ? -12.664 31.801 19.401 1.00 38.56 631 PRO A O 1
ATOM 4910 N N . ASN A 1 632 ? -10.427 32.123 19.546 1.00 31.06 632 ASN A N 1
ATOM 4911 C CA . ASN A 1 632 ? -9.832 31.109 20.479 1.00 31.06 632 ASN A CA 1
ATOM 4912 C C . ASN A 1 632 ? -10.136 31.083 22.017 1.00 31.06 632 ASN A C 1
ATOM 4914 O O . ASN A 1 632 ? -10.627 32.056 22.579 1.00 31.06 632 ASN A O 1
ATOM 4918 N N . GLU A 1 633 ? -9.676 29.989 22.681 1.00 34.69 633 GLU A N 1
ATOM 4919 C CA . GLU A 1 633 ? -9.776 29.586 24.119 1.00 34.69 633 GLU A CA 1
ATOM 4920 C C . GLU A 1 633 ? -8.425 29.410 24.907 1.00 34.69 633 GLU A C 1
ATOM 4922 O O . GLU A 1 633 ? -7.337 29.427 24.327 1.00 34.69 633 GLU A O 1
ATOM 4927 N N . ASP A 1 634 ? -8.555 29.181 26.235 1.00 43.16 634 ASP A N 1
ATOM 4928 C CA . ASP A 1 634 ? -7.678 29.403 27.420 1.00 43.16 634 ASP A CA 1
ATOM 4929 C C . ASP A 1 634 ? -6.549 28.391 27.823 1.00 43.16 634 ASP A C 1
ATOM 4931 O O . ASP A 1 634 ? -6.362 27.307 27.270 1.00 43.16 634 ASP A O 1
ATOM 4935 N N . ALA A 1 635 ? -5.784 28.768 28.873 1.00 43.88 635 ALA A N 1
ATOM 4936 C CA . ALA A 1 635 ? -4.366 28.457 29.130 1.00 43.88 635 ALA A CA 1
ATOM 4937 C C . ALA A 1 635 ? -3.963 27.292 30.084 1.00 43.88 635 ALA A C 1
ATOM 4939 O O . ALA A 1 635 ? -2.771 27.007 30.178 1.00 43.88 635 ALA A O 1
ATOM 4940 N N . ASN A 1 636 ? -4.855 26.558 30.765 1.00 47.50 636 ASN A N 1
ATOM 4941 C CA . ASN A 1 636 ? -4.428 25.467 31.688 1.00 47.50 636 ASN A CA 1
ATOM 4942 C C . ASN A 1 636 ? -4.297 24.070 31.047 1.00 47.50 636 ASN A C 1
ATOM 4944 O O . ASN A 1 636 ? -3.787 23.131 31.652 1.00 47.50 636 ASN A O 1
ATOM 4948 N N . ILE A 1 637 ? -4.654 23.958 29.771 1.00 50.00 637 ILE A N 1
ATOM 4949 C CA . ILE A 1 637 ? -4.412 22.799 28.899 1.00 50.00 637 ILE A CA 1
ATOM 4950 C C . ILE A 1 637 ? -2.947 22.768 28.392 1.00 50.00 637 ILE A C 1
ATOM 4952 O O . ILE A 1 637 ? -2.465 21.782 27.824 1.00 50.00 637 ILE A O 1
ATOM 4956 N N . LEU A 1 638 ? -2.205 23.854 28.627 1.00 52.75 638 LEU A N 1
ATOM 4957 C CA . LEU A 1 638 ? -0.914 24.128 28.011 1.00 52.75 638 LEU A CA 1
ATOM 4958 C C . LEU A 1 638 ? 0.183 23.134 28.417 1.00 52.75 638 LEU A C 1
ATOM 4960 O O . LEU A 1 638 ? 1.050 22.862 27.603 1.00 52.75 638 LEU A O 1
ATOM 4964 N N . GLY A 1 639 ? 0.157 22.549 29.620 1.00 50.75 639 GLY A N 1
ATOM 4965 C CA . GLY A 1 639 ? 1.204 21.621 30.081 1.00 50.75 639 GLY A CA 1
ATOM 4966 C C . GLY A 1 639 ? 1.214 20.273 29.346 1.00 50.75 639 GLY A C 1
ATOM 4967 O O . GLY A 1 639 ? 2.254 19.846 28.845 1.00 50.75 639 GLY A O 1
ATOM 4968 N N . ILE A 1 640 ? 0.043 19.635 29.227 1.00 51.47 640 ILE A N 1
ATOM 4969 C CA . ILE A 1 640 ? -0.126 18.351 28.525 1.00 51.47 640 ILE A CA 1
ATOM 4970 C C . ILE A 1 640 ? -0.011 18.563 27.012 1.00 51.47 640 ILE A C 1
ATOM 4972 O O . ILE A 1 640 ? 0.740 17.839 26.358 1.00 51.47 640 ILE A O 1
ATOM 4976 N N . ARG A 1 641 ? -0.645 19.617 26.465 1.00 53.91 641 ARG A N 1
ATOM 4977 C CA . ARG A 1 641 ? -0.444 20.015 25.061 1.00 53.91 641 ARG A CA 1
ATOM 4978 C C . ARG A 1 641 ? 1.029 20.264 24.760 1.00 53.91 641 ARG A C 1
ATOM 4980 O O . ARG A 1 641 ? 1.531 19.742 23.781 1.00 53.91 641 ARG A O 1
ATOM 4987 N N . LYS A 1 642 ? 1.763 20.985 25.612 1.00 54.62 642 LYS A N 1
ATOM 4988 C CA . LYS A 1 642 ? 3.184 21.281 25.375 1.00 54.62 642 LYS A CA 1
ATOM 4989 C C . LYS A 1 642 ? 4.046 20.020 25.375 1.00 54.62 642 LYS A C 1
ATOM 4991 O O . LYS A 1 642 ? 4.946 19.942 24.548 1.00 54.62 642 LYS A O 1
ATOM 4996 N N . ALA A 1 643 ? 3.790 19.029 26.229 1.00 52.12 643 ALA A N 1
ATOM 4997 C CA . ALA A 1 643 ? 4.527 17.759 26.210 1.00 52.12 643 ALA A CA 1
ATOM 4998 C C . ALA A 1 643 ? 4.238 16.923 24.941 1.00 52.12 643 ALA A C 1
ATOM 5000 O O . ALA A 1 643 ? 5.169 16.385 24.330 1.00 52.12 643 ALA A O 1
ATOM 5001 N N . LEU A 1 644 ? 2.971 16.888 24.510 1.00 53.88 644 LEU A N 1
ATOM 5002 C CA . LEU A 1 644 ? 2.517 16.230 23.277 1.00 53.88 644 LEU A CA 1
ATOM 5003 C C . LEU A 1 644 ? 3.082 16.911 22.028 1.00 53.88 644 LEU A C 1
ATOM 5005 O O . LEU A 1 644 ? 3.763 16.273 21.224 1.00 53.88 644 LEU A O 1
ATOM 5009 N N . ASP A 1 645 ? 2.906 18.227 21.933 1.00 54.12 645 ASP A N 1
ATOM 5010 C CA . ASP A 1 645 ? 3.442 19.073 20.872 1.00 54.12 645 ASP A CA 1
ATOM 5011 C C . ASP A 1 645 ? 4.963 18.963 20.783 1.00 54.12 645 ASP A C 1
ATOM 5013 O O . ASP A 1 645 ? 5.510 18.893 19.689 1.00 54.12 645 ASP A O 1
ATOM 5017 N N . THR A 1 646 ? 5.677 18.946 21.915 1.00 48.94 646 THR A N 1
ATOM 5018 C CA . THR A 1 646 ? 7.150 18.887 21.912 1.00 48.94 646 THR A CA 1
ATOM 5019 C C . THR A 1 646 ? 7.660 17.560 21.351 1.00 48.94 646 THR A C 1
ATOM 5021 O O . THR A 1 646 ? 8.723 17.537 20.732 1.00 48.94 646 THR A O 1
ATOM 5024 N N . THR A 1 647 ? 6.917 16.463 21.523 1.00 49.16 647 THR A N 1
ATOM 5025 C CA . THR A 1 647 ? 7.322 15.156 20.989 1.00 49.16 647 THR A CA 1
ATOM 5026 C C . THR A 1 647 ? 6.940 15.011 19.515 1.00 49.16 647 THR A C 1
ATOM 5028 O O . THR A 1 647 ? 7.800 14.660 18.706 1.00 49.16 647 THR A O 1
ATOM 5031 N N . GLY A 1 648 ? 5.711 15.391 19.142 1.00 52.47 648 GLY A N 1
ATOM 5032 C CA . GLY A 1 648 ? 5.253 15.400 17.745 1.00 52.47 648 GLY A CA 1
ATOM 5033 C C . GLY A 1 648 ? 6.055 16.350 16.846 1.00 52.47 648 GLY A C 1
ATOM 5034 O O . GLY A 1 648 ? 6.357 16.010 15.706 1.00 52.47 648 GLY A O 1
ATOM 5035 N N . LYS A 1 649 ? 6.505 17.499 17.373 1.00 58.78 649 LYS A N 1
ATOM 5036 C CA . LYS A 1 649 ? 7.340 18.467 16.632 1.00 58.78 649 LYS A CA 1
ATOM 5037 C C . LYS A 1 649 ? 8.798 18.027 16.462 1.00 58.78 649 LYS A C 1
ATOM 5039 O O . LYS A 1 649 ? 9.460 18.505 15.545 1.00 58.78 649 LYS A O 1
ATOM 5044 N N . LYS A 1 650 ? 9.325 17.148 17.325 1.00 59.12 650 LYS A N 1
ATOM 5045 C CA . LYS A 1 650 ? 10.715 16.653 17.230 1.00 59.12 650 LYS A CA 1
ATOM 5046 C C . LYS A 1 650 ? 10.871 15.491 16.250 1.00 59.12 650 LYS A C 1
ATOM 5048 O O . LYS A 1 650 ? 11.909 15.397 15.599 1.00 59.12 650 LYS A O 1
ATOM 5053 N N . LEU A 1 651 ? 9.870 14.613 16.163 1.00 66.00 651 LEU A N 1
ATOM 5054 C CA . LEU A 1 651 ? 9.861 13.451 15.271 1.00 66.00 651 LEU A CA 1
ATOM 5055 C C . LEU A 1 651 ? 8.525 13.354 14.510 1.00 66.00 651 LEU A C 1
ATOM 5057 O O . LEU A 1 651 ? 7.750 12.436 14.781 1.00 66.00 651 LEU A O 1
ATOM 5061 N N . PRO A 1 652 ? 8.227 14.287 13.581 1.00 74.12 652 PRO A N 1
ATOM 5062 C CA . PRO A 1 652 ? 6.987 14.237 12.813 1.00 74.12 652 PRO A CA 1
ATOM 5063 C C . PRO A 1 652 ? 6.911 12.949 11.990 1.00 74.12 652 PRO A C 1
ATOM 5065 O O . PRO A 1 652 ? 7.860 12.597 11.284 1.00 74.12 652 PRO A O 1
ATOM 5068 N N . VAL A 1 653 ? 5.784 12.247 12.087 1.00 79.31 653 VAL A N 1
ATOM 5069 C CA . VAL A 1 653 ? 5.508 11.045 11.293 1.00 79.31 653 VAL A CA 1
ATOM 5070 C C . VAL A 1 653 ? 5.017 11.477 9.914 1.00 79.31 653 VAL A C 1
ATOM 5072 O O . VAL A 1 653 ? 4.105 12.295 9.806 1.00 79.31 653 VAL A O 1
ATOM 5075 N N . GLU A 1 654 ? 5.622 10.928 8.862 1.00 86.56 654 GLU A N 1
ATOM 5076 C CA . GLU A 1 654 ? 5.138 11.093 7.490 1.00 86.56 654 GLU A CA 1
ATOM 5077 C C . GLU A 1 654 ? 4.154 9.960 7.150 1.00 86.56 654 GLU A C 1
ATOM 5079 O O . GLU A 1 654 ? 4.349 8.816 7.563 1.00 86.56 654 GLU A O 1
ATOM 5084 N N . LYS A 1 655 ? 3.127 10.261 6.358 1.00 89.19 655 LYS A N 1
ATOM 5085 C CA . LYS A 1 655 ? 2.228 9.292 5.720 1.00 89.19 655 LYS A CA 1
ATOM 5086 C C . LYS A 1 655 ? 2.558 9.209 4.235 1.00 89.19 655 LYS A C 1
ATOM 5088 O O . LYS A 1 655 ? 2.824 10.233 3.610 1.00 89.19 655 LYS A O 1
ATOM 5093 N N . LEU A 1 656 ? 2.535 8.011 3.657 1.00 91.69 656 LEU A N 1
ATOM 5094 C CA . LEU A 1 656 ? 2.863 7.793 2.247 1.00 91.69 656 LEU A CA 1
ATOM 5095 C C . LEU A 1 656 ? 1.829 6.896 1.573 1.00 91.69 656 LEU A C 1
ATOM 5097 O O . LEU A 1 656 ? 1.650 5.745 1.960 1.00 91.69 656 LEU A O 1
ATOM 5101 N N . TYR A 1 657 ? 1.250 7.400 0.488 1.00 94.19 657 TYR A N 1
ATOM 5102 C CA . TYR A 1 657 ? 0.389 6.640 -0.411 1.00 94.19 657 TYR A CA 1
ATOM 5103 C C . TYR A 1 657 ? 0.976 6.603 -1.824 1.00 94.19 657 TYR A C 1
ATOM 5105 O O . TYR A 1 657 ? 1.558 7.589 -2.276 1.00 94.19 657 TYR A O 1
ATOM 5113 N N . VAL A 1 658 ? 0.815 5.484 -2.539 1.00 93.94 658 VAL A N 1
ATOM 5114 C CA . VAL A 1 658 ? 1.223 5.334 -3.944 1.00 93.94 658 VAL A CA 1
ATOM 5115 C C . VAL A 1 658 ? 0.050 4.837 -4.793 1.00 93.94 658 VAL A C 1
ATOM 5117 O O . VAL A 1 658 ? -0.378 3.691 -4.666 1.00 93.94 658 VAL A O 1
ATOM 5120 N N . HIS A 1 659 ? -0.421 5.683 -5.709 1.00 94.38 659 HIS A N 1
ATOM 5121 C CA . HIS A 1 659 ? -1.399 5.337 -6.738 1.00 94.38 659 HIS A CA 1
ATOM 5122 C C . HIS A 1 659 ? -0.672 4.810 -7.980 1.00 94.38 659 HIS A C 1
ATOM 5124 O O . HIS A 1 659 ? 0.241 5.464 -8.489 1.00 94.38 659 HIS A O 1
ATOM 5130 N N . THR A 1 660 ? -1.066 3.634 -8.469 1.00 93.00 660 THR A N 1
ATOM 5131 C CA . THR A 1 660 ? -0.502 2.994 -9.668 1.00 93.00 660 THR A CA 1
ATOM 5132 C C . THR A 1 660 ? -1.527 2.961 -10.798 1.00 93.00 660 THR A C 1
ATOM 5134 O O . THR A 1 660 ? -2.724 2.894 -10.532 1.00 93.00 660 THR A O 1
ATOM 5137 N N . ASP A 1 661 ? -1.079 2.945 -12.055 1.00 90.06 661 ASP A N 1
ATOM 5138 C CA . ASP A 1 661 ? -1.985 2.915 -13.216 1.00 90.06 661 ASP A CA 1
ATOM 5139 C C . ASP A 1 661 ? -2.800 1.616 -13.325 1.00 90.06 661 ASP A C 1
ATOM 5141 O O . ASP A 1 661 ? -3.894 1.607 -13.881 1.00 90.06 661 ASP A O 1
ATOM 5145 N N . LYS A 1 662 ? -2.275 0.504 -12.803 1.00 86.38 662 LYS A N 1
ATOM 5146 C CA . LYS A 1 662 ? -2.948 -0.799 -12.779 1.00 86.38 662 LYS A CA 1
ATOM 5147 C C . LYS A 1 662 ? -2.659 -1.546 -11.475 1.00 86.38 662 LYS A C 1
ATOM 5149 O O . LYS A 1 662 ? -1.660 -1.268 -10.806 1.00 86.38 662 LYS A O 1
ATOM 5154 N N . PRO A 1 663 ? -3.510 -2.510 -11.094 1.00 80.44 663 PRO A N 1
ATOM 5155 C CA . PRO A 1 663 ? -3.273 -3.365 -9.931 1.00 80.44 663 PRO A CA 1
ATOM 5156 C C . PRO A 1 663 ? -2.269 -4.501 -10.188 1.00 80.44 663 PRO A C 1
ATOM 5158 O O . PRO A 1 663 ? -1.706 -5.017 -9.229 1.00 80.44 663 PRO A O 1
ATOM 5161 N N . TYR A 1 664 ? -2.032 -4.888 -11.446 1.00 83.50 664 TYR A N 1
ATOM 5162 C CA . TYR A 1 664 ? -1.105 -5.953 -11.849 1.00 83.50 664 TYR A CA 1
ATOM 5163 C C . TYR A 1 664 ? -0.538 -5.700 -13.254 1.00 83.50 664 TYR A C 1
ATOM 5165 O O . TYR A 1 664 ? -1.057 -4.869 -14.006 1.00 83.50 664 TYR A O 1
ATOM 5173 N N . TYR A 1 665 ? 0.547 -6.403 -13.594 1.00 85.75 665 TYR A N 1
ATOM 5174 C CA . TYR A 1 665 ? 1.355 -6.130 -14.786 1.00 85.75 665 TYR A CA 1
ATOM 5175 C C . TYR A 1 665 ? 1.857 -7.418 -15.454 1.00 85.75 665 TYR A C 1
ATOM 5177 O O . TYR A 1 665 ? 1.907 -8.482 -14.844 1.00 85.75 665 TYR A O 1
ATOM 5185 N N . ASN A 1 666 ? 2.271 -7.306 -16.712 1.00 81.94 666 ASN A N 1
ATOM 5186 C CA . ASN A 1 666 ? 2.957 -8.329 -17.491 1.00 81.94 666 ASN A CA 1
ATOM 5187 C C . ASN A 1 666 ? 4.434 -7.949 -17.654 1.00 81.94 666 ASN A C 1
ATOM 5189 O O . ASN A 1 666 ? 4.792 -6.769 -17.683 1.00 81.94 666 ASN A O 1
ATOM 5193 N N . ILE A 1 667 ? 5.321 -8.933 -17.801 1.00 82.38 667 ILE A N 1
ATOM 5194 C CA . ILE A 1 667 ? 6.724 -8.666 -18.124 1.00 82.38 667 ILE A CA 1
ATOM 5195 C C . ILE A 1 667 ? 6.795 -8.007 -19.506 1.00 82.38 667 ILE A C 1
ATOM 5197 O O . ILE A 1 667 ? 6.303 -8.546 -20.500 1.00 82.38 667 ILE A O 1
ATOM 5201 N N . GLY A 1 668 ? 7.475 -6.866 -19.572 1.00 79.19 668 GLY A N 1
ATOM 5202 C CA . GLY A 1 668 ? 7.499 -5.973 -20.729 1.00 79.19 668 GLY A CA 1
ATOM 5203 C C . GLY A 1 668 ? 6.655 -4.712 -20.536 1.00 79.19 668 GLY A C 1
ATOM 5204 O O . GLY A 1 668 ? 6.887 -3.735 -21.247 1.00 79.19 668 GLY A O 1
ATOM 5205 N N . ASP A 1 669 ? 5.751 -4.690 -19.553 1.00 85.44 669 ASP A N 1
ATOM 5206 C CA . ASP A 1 669 ? 4.996 -3.489 -19.203 1.00 85.44 669 ASP A CA 1
ATOM 5207 C C . ASP A 1 669 ? 5.883 -2.414 -18.561 1.00 85.44 669 ASP A C 1
ATOM 5209 O O . ASP A 1 669 ? 7.036 -2.626 -18.176 1.00 85.44 669 ASP A O 1
ATOM 5213 N N . THR A 1 670 ? 5.307 -1.226 -18.404 1.00 86.50 670 THR A N 1
ATOM 5214 C CA . THR A 1 670 ? 5.841 -0.173 -17.543 1.00 86.50 670 THR A CA 1
ATOM 5215 C C . THR A 1 670 ? 4.854 0.079 -16.410 1.00 86.50 670 THR A C 1
ATOM 5217 O O . THR A 1 670 ? 3.691 0.368 -16.677 1.00 86.50 670 THR A O 1
ATOM 5220 N N . LEU A 1 671 ? 5.324 -0.033 -15.166 1.00 92.56 671 LEU A N 1
ATOM 5221 C CA . LEU A 1 671 ? 4.566 0.330 -13.969 1.00 92.56 671 LEU A CA 1
ATOM 5222 C C . LEU A 1 671 ? 4.649 1.845 -13.790 1.00 92.56 671 LEU A C 1
ATOM 5224 O O . LEU A 1 671 ? 5.744 2.364 -13.554 1.00 92.56 671 LEU A O 1
ATOM 5228 N N . TRP A 1 672 ? 3.519 2.542 -13.910 1.00 91.06 672 TRP A N 1
ATOM 5229 C CA . TRP A 1 672 ? 3.417 3.987 -13.701 1.00 91.06 672 TRP A CA 1
ATOM 5230 C C . TRP A 1 672 ? 2.797 4.276 -12.344 1.00 91.06 672 TRP A C 1
ATOM 5232 O O . TRP A 1 672 ? 1.857 3.595 -11.932 1.00 91.06 672 TRP A O 1
ATOM 5242 N N . PHE A 1 673 ? 3.320 5.276 -11.636 1.00 94.69 673 PHE A N 1
ATOM 5243 C CA . PHE A 1 673 ? 2.788 5.613 -10.324 1.00 94.69 673 PHE A CA 1
ATOM 5244 C C . PHE A 1 673 ? 3.020 7.063 -9.917 1.00 94.69 673 PHE A C 1
ATOM 5246 O O . PHE A 1 673 ? 3.954 7.731 -10.373 1.00 94.69 673 PHE A O 1
ATOM 5253 N N . LYS A 1 674 ? 2.174 7.512 -8.994 1.00 94.88 674 LYS A N 1
ATOM 5254 C CA . LYS A 1 674 ? 2.277 8.772 -8.266 1.00 94.88 674 LYS A CA 1
ATOM 5255 C C . LYS A 1 674 ? 2.222 8.496 -6.773 1.00 94.88 674 LYS A C 1
ATOM 5257 O O . LYS A 1 674 ? 1.484 7.628 -6.323 1.00 94.88 674 LYS A O 1
ATOM 5262 N N . SER A 1 675 ? 2.982 9.257 -6.013 1.00 94.38 675 SER A N 1
ATOM 5263 C CA . SER A 1 675 ? 3.103 9.158 -4.573 1.00 94.38 675 SER A CA 1
ATOM 5264 C C . SER A 1 675 ? 2.714 10.470 -3.905 1.00 94.38 675 SER A C 1
ATOM 5266 O O . SER A 1 675 ? 3.046 11.549 -4.401 1.00 94.38 675 SER A O 1
ATOM 5268 N N . TYR A 1 676 ? 2.029 10.347 -2.776 1.00 93.31 676 TYR A N 1
ATOM 5269 C CA . TYR A 1 676 ? 1.552 11.423 -1.916 1.00 93.31 676 TYR A CA 1
ATOM 5270 C C . TYR A 1 676 ? 2.213 11.245 -0.547 1.00 93.31 676 TYR A C 1
ATOM 5272 O O . TYR A 1 676 ? 2.027 10.204 0.079 1.00 93.31 676 TYR A O 1
ATOM 5280 N N . ILE A 1 677 ? 3.012 12.221 -0.122 1.00 92.88 677 ILE A N 1
ATOM 5281 C CA . ILE A 1 677 ? 3.768 12.233 1.131 1.00 92.88 677 ILE A CA 1
ATOM 5282 C C . ILE A 1 677 ? 3.238 13.375 1.987 1.00 92.88 677 ILE A C 1
ATOM 5284 O O . ILE A 1 677 ? 3.428 14.548 1.658 1.00 92.88 677 ILE A O 1
ATOM 5288 N N . MET A 1 678 ? 2.582 13.016 3.081 1.00 89.12 678 MET A N 1
ATOM 5289 C CA . MET A 1 678 ? 1.844 13.939 3.933 1.00 89.12 678 MET A CA 1
ATOM 5290 C C . MET A 1 678 ? 2.374 13.925 5.363 1.00 89.12 678 MET A C 1
ATOM 5292 O O . MET A 1 678 ? 3.023 12.966 5.777 1.00 89.12 678 MET A O 1
ATOM 5296 N N . ASP A 1 679 ? 2.098 14.975 6.123 1.00 83.81 679 ASP A N 1
ATOM 5297 C CA . ASP A 1 679 ? 2.193 14.931 7.579 1.00 83.81 679 ASP A CA 1
ATOM 5298 C C . ASP A 1 679 ? 0.953 14.248 8.195 1.00 83.81 679 ASP A C 1
ATOM 5300 O O . ASP A 1 679 ? 0.058 13.762 7.495 1.00 83.81 679 ASP A O 1
ATOM 5304 N N . GLY A 1 680 ? 0.906 14.179 9.527 1.00 72.50 680 GLY A N 1
ATOM 5305 C CA . GLY A 1 680 ? -0.206 13.562 10.250 1.00 72.50 680 GLY A CA 1
ATOM 5306 C C . GLY A 1 680 ? -1.569 14.229 10.018 1.00 72.50 680 GLY A C 1
ATOM 5307 O O . GLY A 1 680 ? -2.590 13.547 10.111 1.00 72.50 680 GLY A O 1
ATOM 5308 N N . ASN A 1 681 ? -1.577 15.506 9.626 1.00 73.69 681 ASN A N 1
ATOM 5309 C CA . ASN A 1 681 ? -2.761 16.312 9.323 1.00 73.69 681 ASN A CA 1
ATOM 5310 C C . ASN A 1 681 ? -3.107 16.345 7.830 1.00 73.69 681 ASN A C 1
ATOM 5312 O O . ASN A 1 681 ? -3.953 17.134 7.417 1.00 73.69 681 ASN A O 1
ATOM 5316 N N . LEU A 1 682 ? -2.461 15.503 7.019 1.00 82.12 682 LEU A N 1
ATOM 5317 C CA . LEU A 1 682 ? -2.650 15.445 5.569 1.00 82.12 682 LEU A CA 1
ATOM 5318 C C . LEU A 1 682 ? -2.184 16.702 4.812 1.00 82.12 682 LEU A C 1
ATOM 5320 O O . LEU A 1 682 ? -2.525 16.868 3.641 1.00 82.12 682 LEU A O 1
ATOM 5324 N N . ASN A 1 683 ? -1.347 17.551 5.415 1.00 84.38 683 ASN A N 1
ATOM 5325 C CA . ASN A 1 683 ? -0.652 18.588 4.654 1.00 84.38 683 ASN A CA 1
ATOM 5326 C C . ASN A 1 683 ? 0.555 17.983 3.925 1.00 84.38 683 ASN A C 1
ATOM 5328 O O . ASN A 1 683 ? 1.159 17.030 4.423 1.00 84.38 683 ASN A O 1
ATOM 5332 N N . PRO A 1 684 ? 0.990 18.564 2.793 1.00 84.31 684 PRO A N 1
ATOM 5333 C CA . PRO A 1 684 ? 2.216 18.149 2.125 1.00 84.31 684 PRO A CA 1
ATOM 5334 C C . PRO A 1 684 ? 3.423 18.139 3.068 1.00 84.31 684 PRO A C 1
ATOM 5336 O O . PRO A 1 684 ? 3.790 19.178 3.631 1.00 84.31 684 PRO A O 1
ATOM 5339 N N . SER A 1 685 ? 4.079 16.983 3.204 1.00 86.00 685 SER A N 1
ATOM 5340 C CA . SER A 1 685 ? 5.278 16.890 4.036 1.00 86.00 685 SER A CA 1
ATOM 5341 C C . SER A 1 685 ? 6.396 17.760 3.460 1.00 86.00 685 SER A C 1
ATOM 5343 O O . SER A 1 685 ? 6.700 17.717 2.264 1.00 86.00 685 SER A O 1
ATOM 5345 N N . LYS A 1 686 ? 7.043 18.529 4.339 1.00 83.56 686 LYS A N 1
ATOM 5346 C CA . LYS A 1 686 ? 8.260 19.305 4.043 1.00 83.56 686 LYS A CA 1
ATOM 5347 C C . LYS A 1 686 ? 9.523 18.653 4.611 1.00 83.56 686 LYS A C 1
ATOM 5349 O O . LYS A 1 686 ? 10.599 19.236 4.506 1.00 83.56 686 LYS A O 1
ATOM 5354 N N . GLN A 1 687 ? 9.385 17.484 5.238 1.00 84.25 687 GLN A N 1
ATOM 5355 C CA . GLN A 1 687 ? 10.462 16.820 5.963 1.00 84.25 687 GLN A CA 1
ATOM 5356 C C . GLN A 1 687 ? 11.424 16.128 4.994 1.00 84.25 687 GLN A C 1
ATOM 5358 O O . GLN A 1 687 ? 12.617 16.430 4.989 1.00 84.25 687 GLN A O 1
ATOM 5363 N N . SER A 1 688 ? 10.911 15.230 4.153 1.00 87.06 688 SER A N 1
ATOM 5364 C CA . SER A 1 688 ? 11.719 14.460 3.208 1.00 87.06 688 SER A CA 1
ATOM 5365 C C . SER A 1 688 ? 11.650 15.025 1.787 1.00 87.06 688 SER A C 1
ATOM 5367 O O . SER A 1 688 ? 10.578 15.217 1.222 1.00 87.06 688 SER A O 1
ATOM 5369 N N . GLY A 1 689 ? 12.812 15.231 1.171 1.00 83.06 689 GLY A N 1
ATOM 5370 C CA . GLY A 1 689 ? 12.973 15.609 -0.236 1.00 83.06 689 GLY A CA 1
ATOM 5371 C C . GLY A 1 689 ? 13.158 14.422 -1.187 1.00 83.06 689 GLY A C 1
ATOM 5372 O O . GLY A 1 689 ? 13.210 14.625 -2.402 1.00 83.06 689 GLY A O 1
ATOM 5373 N N . LEU A 1 690 ? 13.257 13.194 -0.664 1.00 84.25 690 LEU A N 1
ATOM 5374 C CA . LEU A 1 690 ? 13.521 11.988 -1.447 1.00 84.25 690 LEU A CA 1
ATOM 5375 C C . LEU A 1 690 ? 12.611 10.818 -1.060 1.00 84.25 690 LEU A C 1
ATOM 5377 O O . LEU A 1 690 ? 12.470 10.482 0.116 1.00 84.25 690 LEU A O 1
ATOM 5381 N N . LEU A 1 691 ? 12.056 10.163 -2.079 1.00 90.00 691 LEU A N 1
ATOM 5382 C CA . LEU A 1 691 ? 11.291 8.927 -1.967 1.00 90.00 691 LEU A CA 1
ATOM 5383 C C . LEU A 1 691 ? 12.078 7.762 -2.573 1.00 90.00 691 LEU A C 1
ATOM 5385 O O . LEU A 1 691 ? 12.510 7.838 -3.726 1.00 90.00 691 LEU A O 1
ATOM 5389 N N . TYR A 1 692 ? 12.207 6.660 -1.838 1.00 90.12 692 TYR A N 1
ATOM 5390 C CA . TYR A 1 692 ? 12.676 5.384 -2.375 1.00 90.12 692 TYR A CA 1
ATOM 5391 C C . TYR A 1 692 ? 11.492 4.513 -2.762 1.00 90.12 692 TYR A C 1
ATOM 5393 O O . TYR A 1 692 ? 10.533 4.403 -2.003 1.00 90.12 692 TYR A O 1
ATOM 5401 N N . VAL A 1 693 ? 11.583 3.868 -3.924 1.00 91.06 693 VAL A N 1
ATOM 5402 C CA . VAL A 1 693 ? 10.599 2.889 -4.394 1.00 91.06 693 VAL A CA 1
ATOM 5403 C C . VAL A 1 693 ? 11.320 1.625 -4.839 1.00 91.06 693 VAL A C 1
ATOM 5405 O O . VAL A 1 693 ? 12.255 1.677 -5.644 1.00 91.06 693 VAL A O 1
ATOM 5408 N N . GLU A 1 694 ? 10.893 0.490 -4.304 1.00 90.19 694 GLU A N 1
ATOM 5409 C CA . GLU A 1 694 ? 11.482 -0.825 -4.511 1.00 90.19 694 GLU A CA 1
ATOM 5410 C C . GLU A 1 694 ? 10.459 -1.832 -5.028 1.00 90.19 694 GLU A C 1
ATOM 5412 O O . GLU A 1 694 ? 9.294 -1.806 -4.640 1.00 90.19 694 GLU A O 1
ATOM 5417 N N . LEU A 1 695 ? 10.919 -2.738 -5.889 1.00 88.56 695 LEU A N 1
ATOM 5418 C CA . LEU A 1 695 ? 10.220 -3.964 -6.246 1.00 88.56 695 LEU A CA 1
ATOM 5419 C C . LEU A 1 695 ? 10.974 -5.137 -5.637 1.00 88.56 695 LEU A C 1
ATOM 5421 O O . LEU A 1 695 ? 12.095 -5.450 -6.058 1.00 88.56 695 LEU A O 1
ATOM 5425 N N . ASN A 1 696 ? 10.344 -5.772 -4.658 1.00 82.38 696 ASN A N 1
ATOM 5426 C CA . ASN A 1 696 ? 10.885 -6.911 -3.938 1.00 82.38 696 ASN A CA 1
ATOM 5427 C C . ASN A 1 696 ? 10.243 -8.197 -4.465 1.00 82.38 696 ASN A C 1
ATOM 5429 O O . ASN A 1 696 ? 9.029 -8.234 -4.652 1.00 82.38 696 ASN A O 1
ATOM 5433 N N . SER A 1 697 ? 11.035 -9.238 -4.708 1.00 70.94 697 SER A N 1
ATOM 5434 C CA . SER A 1 697 ? 10.517 -10.575 -5.024 1.00 70.94 697 SER A CA 1
ATOM 5435 C C . SER A 1 697 ? 9.907 -11.240 -3.784 1.00 70.94 697 SER A C 1
ATOM 5437 O O . SER A 1 697 ? 10.135 -10.804 -2.652 1.00 70.94 697 SER A O 1
ATOM 5439 N N . ASP A 1 698 ? 9.216 -12.365 -3.975 1.00 65.94 698 ASP A N 1
ATOM 5440 C CA . ASP A 1 698 ? 8.706 -13.206 -2.878 1.00 65.94 698 ASP A CA 1
ATOM 5441 C C . ASP A 1 698 ? 9.800 -13.741 -1.932 1.00 65.94 698 ASP A C 1
ATOM 5443 O O . ASP A 1 698 ? 9.527 -14.075 -0.782 1.00 65.94 698 ASP A O 1
ATOM 5447 N N . SER A 1 699 ? 11.067 -13.773 -2.365 1.00 60.00 699 SER A N 1
ATOM 5448 C CA . SER A 1 699 ? 12.212 -14.073 -1.490 1.00 60.00 699 SER A CA 1
ATOM 5449 C C . SER A 1 699 ? 12.631 -12.894 -0.597 1.00 60.00 699 SER A C 1
ATOM 5451 O O . SER A 1 699 ? 13.636 -12.999 0.110 1.00 60.00 699 SER A O 1
ATOM 5453 N N . ALA A 1 700 ? 11.867 -11.794 -0.614 1.00 63.94 700 ALA A N 1
ATOM 5454 C CA . ALA A 1 700 ? 12.159 -10.514 0.026 1.00 63.94 700 ALA A CA 1
ATOM 5455 C C . ALA A 1 700 ? 13.437 -9.832 -0.507 1.00 63.94 700 ALA A C 1
ATOM 5457 O O . ALA A 1 700 ? 14.004 -8.959 0.147 1.00 63.94 700 ALA A O 1
ATOM 5458 N N . GLU A 1 701 ? 13.894 -10.192 -1.709 1.00 67.56 701 GLU A N 1
ATOM 5459 C CA . GLU A 1 701 ? 15.049 -9.566 -2.351 1.00 67.56 701 GLU A CA 1
ATOM 5460 C C . GLU A 1 701 ? 14.614 -8.330 -3.147 1.00 67.56 701 GLU A C 1
ATOM 5462 O O . GLU A 1 701 ? 13.711 -8.405 -3.977 1.00 67.56 701 GLU A O 1
ATOM 5467 N N . ALA A 1 702 ? 15.268 -7.186 -2.929 1.00 76.75 702 ALA A N 1
ATOM 5468 C CA . ALA A 1 702 ? 15.027 -5.975 -3.712 1.00 76.75 702 ALA A CA 1
ATOM 5469 C C . ALA A 1 702 ? 15.609 -6.123 -5.133 1.00 76.75 702 ALA A C 1
ATOM 5471 O O . ALA A 1 702 ? 16.776 -5.811 -5.379 1.00 76.75 702 ALA A O 1
ATOM 5472 N N . VAL A 1 703 ? 14.780 -6.574 -6.080 1.00 81.00 703 VAL A N 1
ATOM 5473 C CA . VAL A 1 703 ? 15.139 -6.770 -7.498 1.00 81.00 703 VAL A CA 1
ATOM 5474 C C . VAL A 1 703 ? 15.429 -5.433 -8.181 1.00 81.00 703 VAL A C 1
ATOM 5476 O O . VAL A 1 703 ? 16.340 -5.310 -9.007 1.00 81.00 703 VAL A O 1
ATOM 5479 N N . ARG A 1 704 ? 14.677 -4.387 -7.822 1.00 84.81 704 ARG A N 1
ATOM 5480 C CA . ARG A 1 704 ? 14.877 -3.032 -8.344 1.00 84.81 704 ARG A CA 1
ATOM 5481 C C . ARG A 1 704 ? 14.591 -1.995 -7.265 1.00 84.81 704 ARG A C 1
ATOM 5483 O O . ARG A 1 704 ? 13.542 -2.051 -6.650 1.00 84.81 704 ARG A O 1
ATOM 5490 N N . ARG A 1 705 ? 15.477 -1.005 -7.114 1.00 84.38 705 ARG A N 1
ATOM 5491 C CA . ARG A 1 705 ? 15.246 0.235 -6.350 1.00 84.38 705 ARG A CA 1
ATOM 5492 C C . ARG A 1 705 ? 15.437 1.445 -7.262 1.00 84.38 705 ARG A C 1
ATOM 5494 O O . ARG A 1 705 ? 16.399 1.480 -8.038 1.00 84.38 705 ARG A O 1
ATOM 5501 N N . ILE A 1 706 ? 14.555 2.430 -7.138 1.00 84.31 706 ILE A N 1
ATOM 5502 C CA . ILE A 1 706 ? 14.698 3.778 -7.697 1.00 84.31 706 ILE A CA 1
ATOM 5503 C C . ILE A 1 706 ? 14.515 4.829 -6.594 1.00 84.31 706 ILE A C 1
ATOM 5505 O O . ILE A 1 706 ? 13.905 4.548 -5.565 1.00 84.31 706 ILE A O 1
ATOM 5509 N N . SER A 1 707 ? 15.060 6.024 -6.809 1.00 83.12 707 SER A N 1
ATOM 5510 C CA . SER A 1 707 ? 14.879 7.189 -5.941 1.00 83.12 707 SER A CA 1
ATOM 5511 C C . SER A 1 707 ? 14.287 8.353 -6.742 1.00 83.12 707 SER A C 1
ATOM 5513 O O . SER A 1 707 ? 14.608 8.525 -7.925 1.00 83.12 707 SER A O 1
ATOM 5515 N N . ILE A 1 708 ? 13.366 9.101 -6.133 1.00 85.56 708 ILE A N 1
ATOM 5516 C CA . ILE A 1 708 ? 12.504 10.077 -6.818 1.00 85.56 708 ILE A CA 1
ATOM 5517 C C . ILE A 1 708 ? 12.396 11.339 -5.960 1.00 85.56 708 ILE A C 1
ATOM 5519 O O . ILE A 1 708 ? 12.090 11.222 -4.771 1.00 85.56 708 ILE A O 1
ATOM 5523 N N . PRO A 1 709 ? 12.628 12.535 -6.526 1.00 82.06 709 PRO A N 1
ATOM 5524 C CA . PRO A 1 709 ? 12.511 13.778 -5.781 1.00 82.06 709 PRO A CA 1
ATOM 5525 C C . PRO A 1 709 ? 11.059 14.020 -5.367 1.00 82.06 709 PRO A C 1
ATOM 5527 O O . PRO A 1 709 ? 10.137 13.837 -6.164 1.00 82.06 709 PRO A O 1
ATOM 5530 N N . ILE A 1 710 ? 10.881 14.467 -4.129 1.00 87.12 710 ILE A N 1
ATOM 5531 C CA . ILE A 1 710 ? 9.593 14.901 -3.591 1.00 87.12 710 ILE A CA 1
ATOM 5532 C C . ILE A 1 710 ? 9.494 16.412 -3.776 1.00 87.12 710 ILE A C 1
ATOM 5534 O O . ILE A 1 710 ? 10.392 17.160 -3.381 1.00 87.12 710 ILE A O 1
ATOM 5538 N N . LYS A 1 711 ? 8.397 16.870 -4.376 1.00 81.50 711 LYS A N 1
ATOM 5539 C CA . LYS A 1 711 ? 8.080 18.289 -4.522 1.00 81.50 711 LYS A CA 1
ATOM 5540 C C . LYS A 1 711 ? 6.660 18.538 -4.040 1.00 81.50 711 LYS A C 1
ATOM 5542 O O . LYS A 1 711 ? 5.728 17.933 -4.557 1.00 81.50 711 LYS A O 1
ATOM 5547 N N . ASP A 1 712 ? 6.517 19.429 -3.062 1.00 82.44 712 ASP A N 1
ATOM 5548 C CA . ASP A 1 712 ? 5.226 19.794 -2.468 1.00 82.44 712 ASP A CA 1
ATOM 5549 C C . ASP A 1 712 ? 4.425 18.553 -2.023 1.00 82.44 712 ASP A C 1
ATOM 5551 O O . ASP A 1 712 ? 3.250 18.408 -2.352 1.00 82.44 712 ASP A O 1
ATOM 5555 N N . GLY A 1 713 ? 5.089 17.611 -1.335 1.00 86.00 713 GLY A N 1
ATOM 5556 C CA . GLY A 1 713 ? 4.483 16.355 -0.870 1.00 86.00 713 GLY A CA 1
ATOM 5557 C C . GLY A 1 713 ? 4.085 15.381 -1.984 1.00 86.00 713 GLY A C 1
ATOM 5558 O O . GLY A 1 713 ? 3.365 14.422 -1.730 1.00 86.00 713 GLY A O 1
ATOM 5559 N N . VAL A 1 714 ? 4.522 15.598 -3.227 1.00 89.31 714 VAL A N 1
ATOM 5560 C CA . VAL A 1 714 ? 4.165 14.755 -4.373 1.00 89.31 714 VAL A CA 1
ATOM 5561 C C . VAL A 1 714 ? 5.418 14.285 -5.111 1.00 89.31 714 VAL A C 1
ATOM 5563 O O . VAL A 1 714 ? 6.378 15.033 -5.299 1.00 89.31 714 VAL A O 1
ATOM 5566 N N . ALA A 1 715 ? 5.402 13.035 -5.566 1.00 88.12 715 ALA A N 1
ATOM 5567 C CA . ALA A 1 715 ? 6.418 12.458 -6.443 1.00 88.12 715 ALA A CA 1
ATOM 5568 C C . ALA A 1 715 ? 5.749 11.545 -7.481 1.00 88.12 715 ALA A C 1
ATOM 5570 O O . ALA A 1 715 ? 4.700 10.976 -7.212 1.00 88.12 715 ALA A O 1
ATOM 5571 N N . TRP A 1 716 ? 6.321 11.376 -8.670 1.00 91.75 716 TRP A N 1
ATOM 5572 C CA . TRP A 1 716 ? 5.846 10.378 -9.638 1.00 91.75 716 TRP A CA 1
ATOM 5573 C C . TRP A 1 716 ? 6.995 9.874 -10.498 1.00 91.75 716 TRP A C 1
ATOM 5575 O O . TRP A 1 716 ? 7.953 10.601 -10.770 1.00 91.75 716 TRP A O 1
ATOM 5585 N N . ALA A 1 717 ? 6.908 8.615 -10.914 1.00 88.25 717 ALA A N 1
ATOM 5586 C CA . ALA A 1 717 ? 7.886 7.991 -11.791 1.00 88.25 717 ALA A CA 1
ATOM 5587 C C . ALA A 1 717 ? 7.304 6.729 -12.442 1.00 88.25 717 ALA 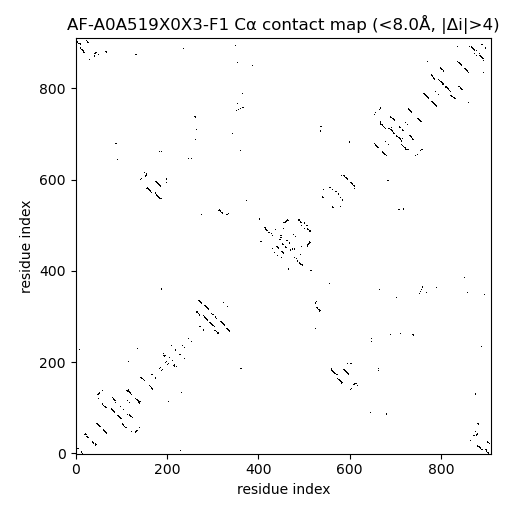A C 1
ATOM 5589 O O . ALA A 1 717 ? 6.107 6.443 -12.377 1.00 88.25 717 ALA A O 1
ATOM 5590 N N . GLN A 1 718 ? 8.190 5.964 -13.072 1.00 90.19 718 GLN A N 1
ATOM 5591 C CA . GLN A 1 718 ? 7.867 4.713 -13.727 1.00 90.19 718 GLN A CA 1
ATOM 5592 C C . GLN A 1 718 ? 8.990 3.688 -13.571 1.00 90.19 718 GLN A C 1
ATOM 5594 O O . GLN A 1 718 ? 10.173 4.051 -13.512 1.00 90.19 718 GLN A O 1
ATOM 5599 N N . ILE A 1 719 ? 8.624 2.406 -13.563 1.00 90.12 719 ILE A N 1
ATOM 5600 C CA . ILE A 1 719 ? 9.555 1.273 -13.551 1.00 90.12 719 ILE A CA 1
ATOM 5601 C C . ILE A 1 719 ? 9.257 0.373 -14.761 1.00 90.12 719 ILE A C 1
ATOM 5603 O O . ILE A 1 719 ? 8.246 -0.329 -14.765 1.00 90.12 719 ILE A O 1
ATOM 5607 N N . PRO A 1 720 ? 10.121 0.371 -15.794 1.00 88.19 720 PRO A N 1
ATOM 5608 C CA . PRO A 1 720 ? 10.042 -0.602 -16.881 1.00 88.19 720 PRO A CA 1
ATOM 5609 C C . PRO A 1 720 ? 10.318 -2.025 -16.370 1.00 88.19 720 PRO A C 1
ATOM 5611 O O . PRO A 1 720 ? 11.360 -2.271 -15.755 1.00 88.19 720 PRO A O 1
ATOM 5614 N N . LEU A 1 721 ? 9.410 -2.964 -16.641 1.00 88.69 721 LEU A N 1
ATOM 5615 C CA . LEU A 1 721 ? 9.472 -4.356 -16.181 1.00 88.69 721 LEU A CA 1
ATOM 5616 C C . LEU A 1 721 ? 10.183 -5.238 -17.219 1.00 88.69 721 LEU A C 1
ATOM 5618 O O . LEU A 1 721 ? 9.603 -6.139 -17.821 1.00 88.69 721 LEU A O 1
ATOM 5622 N N . GLU A 1 722 ? 11.456 -4.934 -17.479 1.00 81.81 722 GLU A N 1
ATOM 5623 C CA . GLU A 1 722 ? 12.259 -5.573 -18.530 1.00 81.81 722 GLU A CA 1
ATOM 5624 C C . GLU A 1 722 ? 12.486 -7.081 -18.299 1.00 81.81 722 GLU A C 1
ATOM 5626 O O . GLU A 1 722 ? 12.961 -7.491 -17.237 1.00 81.81 722 GLU A O 1
ATOM 5631 N N . ARG A 1 723 ? 12.290 -7.900 -19.351 1.00 73.88 723 ARG A N 1
ATOM 5632 C CA . ARG A 1 723 ? 12.495 -9.372 -19.346 1.00 73.88 723 ARG A CA 1
ATOM 5633 C C . ARG A 1 723 ? 13.892 -9.827 -18.884 1.00 73.88 723 ARG A C 1
ATOM 5635 O O . ARG A 1 723 ? 14.061 -10.973 -18.494 1.00 73.88 723 ARG A O 1
ATOM 5642 N N . LYS A 1 724 ? 14.908 -8.955 -18.949 1.00 73.00 724 LYS A N 1
ATOM 5643 C CA . LYS A 1 724 ? 16.284 -9.259 -18.503 1.00 73.00 724 LYS A CA 1
ATOM 5644 C C . LYS A 1 724 ? 16.468 -9.170 -16.984 1.00 73.00 724 LYS A C 1
ATOM 5646 O O . LYS A 1 724 ? 17.459 -9.685 -16.477 1.00 73.00 724 LYS A O 1
ATOM 5651 N N . ILE A 1 725 ? 15.572 -8.469 -16.288 1.00 76.06 725 ILE A N 1
ATOM 5652 C CA . ILE A 1 725 ? 15.680 -8.163 -14.854 1.00 76.06 725 ILE A CA 1
ATOM 5653 C C . ILE A 1 725 ? 14.585 -8.890 -14.071 1.00 76.06 725 ILE A C 1
ATOM 5655 O O . ILE A 1 725 ? 14.858 -9.431 -13.004 1.00 76.06 725 ILE A O 1
ATOM 5659 N N . PHE A 1 726 ? 13.359 -8.902 -14.596 1.00 81.19 726 PHE A N 1
ATOM 5660 C CA . PHE A 1 726 ? 12.193 -9.433 -13.899 1.00 81.19 726 PHE A CA 1
ATOM 5661 C C . PHE A 1 726 ? 11.824 -10.835 -14.380 1.00 81.19 726 PHE A C 1
ATOM 5663 O O . PHE A 1 726 ? 11.989 -11.169 -15.554 1.00 81.19 726 PHE A O 1
ATOM 5670 N N . GLN A 1 727 ? 11.312 -11.636 -13.452 1.00 78.31 727 GLN A N 1
ATOM 5671 C CA . GLN A 1 727 ? 10.810 -12.991 -13.662 1.00 78.31 727 GLN A CA 1
ATOM 5672 C C . GLN A 1 727 ? 9.304 -13.010 -13.359 1.00 78.31 727 GLN A C 1
ATOM 5674 O O . GLN A 1 727 ? 8.820 -12.094 -12.697 1.00 78.31 727 GLN A O 1
ATOM 5679 N N . PRO A 1 728 ? 8.536 -13.996 -13.847 1.00 73.06 728 PRO A N 1
ATOM 5680 C CA . PRO A 1 728 ? 7.132 -14.121 -13.474 1.00 73.06 728 PRO A CA 1
ATOM 5681 C C . PRO A 1 728 ? 7.009 -14.465 -11.991 1.00 73.06 728 PRO A C 1
ATOM 5683 O O . PRO A 1 728 ? 7.829 -15.216 -11.461 1.00 73.06 728 PRO A O 1
ATOM 5686 N N . GLY A 1 729 ? 5.978 -13.956 -11.326 1.00 70.75 729 GLY A N 1
ATOM 5687 C CA . GLY A 1 729 ? 5.752 -14.225 -9.905 1.00 70.75 729 GLY A CA 1
ATOM 5688 C C . GLY A 1 729 ? 5.160 -13.040 -9.162 1.00 70.75 729 GLY A C 1
ATOM 5689 O O . GLY A 1 729 ? 4.837 -12.014 -9.765 1.00 70.75 729 GLY A O 1
ATOM 5690 N N . SER A 1 730 ? 5.011 -13.178 -7.846 1.00 74.62 730 SER A N 1
ATOM 5691 C CA . SER A 1 730 ? 4.514 -12.083 -7.019 1.00 74.62 730 SER A CA 1
ATOM 5692 C C . SER A 1 730 ? 5.655 -11.144 -6.623 1.00 74.62 730 SER A C 1
ATOM 5694 O O . SER A 1 730 ? 6.786 -11.550 -6.342 1.00 74.62 730 SER A O 1
ATOM 5696 N N . TYR A 1 731 ? 5.342 -9.854 -6.633 1.00 81.44 731 TYR A N 1
ATOM 5697 C CA . TYR A 1 731 ? 6.240 -8.772 -6.268 1.00 81.44 731 TYR A CA 1
ATOM 5698 C C . TYR A 1 731 ? 5.563 -7.853 -5.261 1.00 81.44 731 TYR A C 1
ATOM 5700 O O . TYR A 1 731 ? 4.369 -7.568 -5.356 1.00 81.44 731 TYR A O 1
ATOM 5708 N N . THR A 1 732 ? 6.348 -7.333 -4.327 1.00 83.94 732 THR A N 1
ATOM 5709 C CA . THR A 1 732 ? 5.918 -6.296 -3.391 1.00 83.94 732 THR A CA 1
ATOM 5710 C C . THR A 1 732 ? 6.533 -4.970 -3.813 1.00 83.94 732 THR A C 1
ATOM 5712 O O . THR A 1 732 ? 7.752 -4.802 -3.769 1.00 83.94 732 THR A O 1
ATOM 5715 N N . LEU A 1 733 ? 5.688 -4.023 -4.222 1.00 89.44 733 LEU A N 1
ATOM 5716 C CA . LEU A 1 733 ? 6.042 -2.615 -4.348 1.00 89.44 733 LEU A CA 1
ATOM 5717 C C . LEU A 1 733 ? 6.152 -2.028 -2.945 1.00 89.44 733 LEU A C 1
ATOM 5719 O O . LEU A 1 733 ? 5.165 -2.014 -2.211 1.00 89.44 733 LEU A O 1
ATOM 5723 N N . ARG A 1 734 ? 7.334 -1.542 -2.582 1.00 90.31 734 ARG A N 1
ATOM 5724 C CA . ARG A 1 734 ? 7.602 -0.896 -1.298 1.00 90.31 734 ARG A CA 1
ATOM 5725 C C . ARG A 1 734 ? 8.071 0.529 -1.533 1.00 90.31 734 ARG A C 1
ATOM 5727 O O . ARG A 1 734 ? 8.971 0.737 -2.340 1.00 90.31 734 ARG A O 1
ATOM 5734 N N . ALA A 1 735 ? 7.496 1.503 -0.844 1.00 91.81 735 ALA A N 1
ATOM 5735 C CA . ALA A 1 735 ? 7.929 2.892 -0.939 1.00 91.81 735 ALA A CA 1
ATOM 5736 C C . ALA A 1 735 ? 8.085 3.514 0.450 1.00 91.81 735 ALA A C 1
ATOM 5738 O O . ALA A 1 735 ? 7.300 3.208 1.346 1.00 91.81 735 ALA A O 1
ATOM 5739 N N . TYR A 1 736 ? 9.118 4.340 0.637 1.00 91.69 736 TYR A N 1
ATOM 5740 C CA . TYR A 1 736 ? 9.439 4.963 1.926 1.00 91.69 736 TYR A CA 1
ATOM 5741 C C . TYR A 1 736 ? 10.465 6.102 1.788 1.00 91.69 736 TYR A C 1
ATOM 5743 O O . TYR A 1 736 ? 11.225 6.160 0.816 1.00 91.69 736 TYR A O 1
ATOM 5751 N N . THR A 1 737 ? 10.524 6.997 2.775 1.00 90.19 737 THR A N 1
ATOM 5752 C CA . THR A 1 737 ? 11.579 8.020 2.911 1.00 90.19 737 THR A CA 1
ATOM 5753 C C . THR A 1 737 ? 12.648 7.545 3.897 1.00 90.19 737 THR A C 1
ATOM 5755 O O . THR A 1 737 ? 12.383 6.696 4.751 1.00 90.19 737 THR A O 1
ATOM 5758 N N . ASN A 1 738 ? 13.872 8.084 3.840 1.00 85.69 738 ASN A N 1
ATOM 5759 C CA . ASN A 1 738 ? 14.884 7.716 4.838 1.00 85.69 738 ASN A CA 1
ATOM 5760 C C . ASN A 1 738 ? 14.420 8.041 6.268 1.00 85.69 738 ASN A C 1
ATOM 5762 O O . ASN A 1 738 ? 14.687 7.270 7.183 1.00 85.69 738 ASN A O 1
ATOM 5766 N N . TRP A 1 739 ? 13.664 9.129 6.441 1.00 85.31 739 TRP A N 1
ATOM 5767 C CA . TRP A 1 739 ? 13.101 9.546 7.722 1.00 85.31 739 TRP A CA 1
ATOM 5768 C C . TRP A 1 739 ? 12.108 8.534 8.309 1.00 85.31 739 TRP A C 1
ATOM 5770 O O . TRP A 1 739 ? 12.159 8.254 9.509 1.00 85.31 739 TRP A O 1
ATOM 5780 N N . MET A 1 740 ? 11.259 7.929 7.471 1.00 85.62 740 MET A N 1
ATOM 5781 C CA . MET A 1 740 ? 10.268 6.931 7.896 1.00 85.62 740 MET A CA 1
ATOM 5782 C C . MET A 1 740 ? 10.887 5.717 8.600 1.00 85.62 740 MET A C 1
ATOM 5784 O O . MET A 1 740 ? 10.243 5.094 9.442 1.00 85.62 740 MET A O 1
ATOM 5788 N N . GLN A 1 741 ? 12.155 5.399 8.321 1.00 84.62 741 GLN A N 1
ATOM 5789 C CA . GLN A 1 741 ? 12.850 4.268 8.944 1.00 84.62 741 GLN A CA 1
ATOM 5790 C C . GLN A 1 741 ? 12.970 4.394 10.473 1.00 84.62 741 GLN A C 1
ATOM 5792 O O . GLN A 1 741 ? 13.136 3.384 11.153 1.00 84.62 741 GLN A O 1
ATOM 5797 N N . ASN A 1 742 ? 12.846 5.605 11.034 1.00 77.31 742 ASN A N 1
ATOM 5798 C CA . ASN A 1 742 ? 12.844 5.808 12.487 1.00 77.31 742 ASN A CA 1
ATOM 5799 C C . ASN A 1 742 ? 11.591 5.244 13.183 1.00 77.31 742 ASN A C 1
ATOM 5801 O O . ASN A 1 742 ? 11.619 5.066 14.400 1.00 77.31 742 ASN A O 1
ATOM 5805 N N . PHE A 1 743 ? 10.509 4.974 12.443 1.00 76.31 743 PHE A N 1
ATOM 5806 C CA . PHE A 1 743 ? 9.216 4.554 12.999 1.00 76.31 743 PHE A CA 1
ATOM 5807 C C . PHE A 1 743 ? 8.904 3.063 12.769 1.00 76.31 743 PHE A C 1
ATOM 5809 O O . PHE A 1 743 ? 7.978 2.533 13.378 1.00 76.31 743 PHE A O 1
ATOM 5816 N N . GLY A 1 744 ? 9.710 2.370 11.956 1.00 72.94 744 GLY A N 1
ATOM 5817 C CA . GLY A 1 744 ? 9.543 0.955 11.605 1.00 72.94 744 GLY A CA 1
ATOM 5818 C C . GLY A 1 744 ? 8.954 0.736 10.206 1.00 72.94 744 GLY A C 1
ATOM 5819 O O . GLY A 1 744 ? 8.403 1.651 9.600 1.00 72.94 744 GLY A O 1
ATOM 5820 N N . GLU A 1 745 ? 9.081 -0.488 9.682 1.00 75.88 745 GLU A N 1
ATOM 5821 C CA . GLU A 1 745 ? 8.646 -0.821 8.312 1.00 75.88 745 GLU A CA 1
ATOM 5822 C C . GLU A 1 745 ? 7.119 -0.783 8.123 1.00 75.88 745 GLU A C 1
ATOM 5824 O O . GLU A 1 745 ? 6.663 -0.652 6.991 1.00 75.88 745 GLU A O 1
ATOM 5829 N N . ASP A 1 746 ? 6.332 -0.836 9.205 1.00 71.12 746 ASP A N 1
ATOM 5830 C CA . ASP A 1 746 ? 4.863 -0.731 9.157 1.00 71.12 746 ASP A CA 1
ATOM 5831 C C . ASP A 1 746 ? 4.381 0.631 8.619 1.00 71.12 746 ASP A C 1
ATOM 5833 O O . ASP A 1 746 ? 3.260 0.738 8.138 1.00 71.12 746 ASP A O 1
ATOM 5837 N N . TYR A 1 747 ? 5.232 1.664 8.655 1.00 77.50 747 TYR A N 1
ATOM 5838 C CA . TYR A 1 747 ? 4.938 2.990 8.093 1.00 77.50 747 TYR A CA 1
ATOM 5839 C C . TYR A 1 747 ? 5.293 3.105 6.605 1.00 77.50 747 TYR A C 1
ATOM 5841 O O . TYR A 1 747 ? 5.083 4.153 5.991 1.00 77.50 747 TYR A O 1
ATOM 5849 N N . PHE A 1 748 ? 5.873 2.061 6.009 1.00 86.81 748 PHE A N 1
ATOM 5850 C CA . PHE A 1 748 ? 6.184 2.064 4.586 1.00 86.81 748 PHE A CA 1
ATOM 5851 C C . PHE A 1 748 ? 4.935 1.720 3.791 1.00 86.81 748 PHE A C 1
ATOM 5853 O O . PHE A 1 748 ? 4.162 0.829 4.146 1.00 86.81 748 PHE A O 1
ATOM 5860 N N . PHE A 1 749 ? 4.780 2.363 2.639 1.00 89.12 749 PHE A N 1
ATOM 5861 C CA . PHE A 1 749 ? 3.766 1.926 1.700 1.00 89.12 749 PHE A CA 1
ATOM 5862 C C . PHE A 1 749 ? 4.163 0.561 1.139 1.00 89.12 749 PHE A C 1
ATOM 5864 O O . PHE A 1 749 ? 5.277 0.395 0.633 1.00 89.12 749 PHE A O 1
ATOM 5871 N N . THR A 1 750 ? 3.241 -0.400 1.181 1.00 86.25 750 THR A N 1
ATOM 5872 C CA . THR A 1 750 ? 3.415 -1.712 0.556 1.00 86.25 750 THR A CA 1
ATOM 5873 C C . THR A 1 750 ? 2.200 -2.070 -0.297 1.00 86.25 750 THR A C 1
ATOM 5875 O O . THR A 1 750 ? 1.054 -1.885 0.107 1.00 86.25 750 THR A O 1
ATOM 5878 N N . LYS A 1 751 ? 2.445 -2.578 -1.508 1.00 84.12 751 LYS A N 1
ATOM 5879 C CA . LYS A 1 751 ? 1.415 -3.109 -2.409 1.00 84.12 751 LYS A CA 1
ATOM 5880 C C . LYS A 1 751 ? 1.950 -4.347 -3.110 1.00 84.12 751 LYS A C 1
ATOM 5882 O O . LYS A 1 751 ? 2.948 -4.269 -3.823 1.00 84.12 751 LYS A O 1
ATOM 5887 N N . ARG A 1 752 ? 1.296 -5.490 -2.916 1.00 79.69 752 ARG A N 1
ATOM 5888 C CA . ARG A 1 752 ? 1.676 -6.751 -3.566 1.00 79.69 752 ARG A CA 1
ATOM 5889 C C . ARG A 1 752 ? 0.898 -6.916 -4.872 1.00 79.69 752 ARG A C 1
ATOM 5891 O O . ARG A 1 752 ? -0.299 -6.648 -4.907 1.00 79.69 752 ARG A O 1
ATOM 5898 N N . PHE A 1 753 ? 1.578 -7.314 -5.940 1.00 78.50 753 PHE A N 1
ATOM 5899 C CA . PHE A 1 753 ? 0.986 -7.560 -7.256 1.00 78.50 753 PHE A CA 1
ATOM 5900 C C . PHE A 1 753 ? 1.695 -8.722 -7.957 1.00 78.50 753 PHE A C 1
ATOM 5902 O O . PHE A 1 753 ? 2.843 -9.034 -7.647 1.00 78.50 753 PHE A O 1
ATOM 5909 N N . TYR A 1 754 ? 1.023 -9.363 -8.911 1.00 77.38 754 TYR A N 1
ATOM 5910 C CA . TYR A 1 754 ? 1.615 -10.433 -9.714 1.00 77.38 754 TYR A CA 1
ATOM 5911 C C . TYR A 1 754 ? 2.113 -9.906 -11.057 1.00 77.38 754 TYR A C 1
ATOM 5913 O O . TYR A 1 754 ? 1.484 -9.037 -11.671 1.00 77.38 754 TYR A O 1
ATOM 5921 N N . LEU A 1 755 ? 3.239 -10.456 -11.503 1.00 80.50 755 LEU A N 1
ATOM 5922 C CA . LEU A 1 755 ? 3.866 -10.171 -12.781 1.00 80.50 755 LEU A CA 1
ATOM 5923 C C . LEU A 1 755 ? 3.716 -11.378 -13.721 1.00 80.50 755 LEU A C 1
ATOM 5925 O O . LEU A 1 755 ? 4.359 -12.407 -13.517 1.00 80.50 755 LEU A O 1
ATOM 5929 N N . GLY A 1 756 ? 2.860 -11.257 -14.739 1.00 73.75 756 GLY A N 1
ATOM 5930 C CA . GLY A 1 756 ? 2.559 -12.329 -15.701 1.00 73.75 756 GLY A CA 1
ATOM 5931 C C . GLY A 1 756 ? 3.487 -12.368 -16.921 1.00 73.75 756 GLY A C 1
ATOM 5932 O O . GLY A 1 756 ? 4.150 -11.384 -17.241 1.00 73.75 756 GLY A O 1
ATOM 5933 N N . ILE A 1 757 ? 3.522 -13.492 -17.650 1.00 72.94 757 ILE A N 1
ATOM 5934 C CA . ILE A 1 757 ? 4.175 -13.587 -18.970 1.00 72.94 757 ILE A CA 1
ATOM 5935 C C . ILE A 1 757 ? 3.104 -13.714 -20.058 1.00 72.94 757 ILE A C 1
ATOM 5937 O O . ILE A 1 757 ? 2.391 -14.722 -20.072 1.00 72.94 757 ILE A O 1
ATOM 5941 N N . PRO A 1 758 ? 3.035 -12.772 -21.016 1.00 66.06 758 PRO A N 1
ATOM 5942 C CA . PRO A 1 758 ? 2.163 -12.892 -22.174 1.00 66.06 758 PRO A CA 1
ATOM 5943 C C . PRO A 1 758 ? 2.782 -13.882 -23.170 1.00 66.06 758 PRO A C 1
ATOM 5945 O O . PRO A 1 758 ? 3.518 -13.492 -24.068 1.00 66.06 758 PRO A O 1
ATOM 5948 N N . ALA A 1 759 ? 2.538 -15.179 -22.987 1.00 65.56 759 ALA A N 1
ATOM 5949 C CA . ALA A 1 759 ? 2.852 -16.199 -23.986 1.00 65.56 759 ALA A CA 1
ATOM 5950 C C . ALA A 1 759 ? 1.698 -17.210 -24.101 1.00 65.56 759 ALA A C 1
ATOM 5952 O O . ALA A 1 759 ? 1.049 -17.550 -23.108 1.00 65.56 759 ALA A O 1
ATOM 5953 N N . SER A 1 760 ? 1.408 -17.647 -25.329 1.00 56.06 760 SER A N 1
ATOM 5954 C CA . SER A 1 760 ? 0.278 -18.536 -25.651 1.00 56.06 760 SER A CA 1
ATOM 5955 C C . SER A 1 760 ? 0.400 -19.929 -25.021 1.00 56.06 760 SER A C 1
ATOM 5957 O O . SER A 1 760 ? -0.597 -20.612 -24.807 1.00 56.06 760 SER A O 1
ATOM 5959 N N . ASP A 1 761 ? 1.620 -20.341 -24.683 1.00 64.81 761 ASP A N 1
ATOM 5960 C CA . ASP A 1 761 ? 1.956 -21.620 -24.065 1.00 64.81 761 ASP A CA 1
ATOM 5961 C C . ASP A 1 761 ? 2.098 -21.558 -22.534 1.00 64.81 761 ASP A C 1
ATOM 5963 O O . ASP A 1 761 ? 2.235 -22.608 -21.908 1.00 64.81 761 ASP A O 1
ATOM 5967 N N . THR A 1 762 ? 2.040 -20.371 -21.914 1.00 70.19 762 THR A N 1
ATOM 5968 C CA . THR A 1 762 ? 2.153 -20.216 -20.453 1.00 70.19 762 THR A CA 1
ATOM 5969 C C . THR A 1 762 ? 1.020 -20.948 -19.738 1.00 70.19 762 THR A C 1
ATOM 5971 O O . THR A 1 762 ? -0.161 -20.736 -20.030 1.00 70.19 762 THR A O 1
ATOM 5974 N N . TRP A 1 763 ? 1.372 -21.776 -18.757 1.00 77.12 763 TRP A N 1
ATOM 5975 C CA . TRP A 1 763 ? 0.387 -22.397 -17.878 1.00 77.12 763 TRP A CA 1
ATOM 5976 C C . TRP A 1 763 ? -0.145 -21.397 -16.844 1.00 77.12 763 TRP A C 1
ATOM 5978 O O . TRP A 1 763 ? 0.601 -20.674 -16.192 1.00 77.12 763 TRP A O 1
ATOM 5988 N N . LEU A 1 764 ? -1.459 -21.383 -16.685 1.00 73.62 764 LEU A N 1
ATOM 5989 C CA . LEU A 1 764 ? -2.214 -20.703 -15.645 1.00 73.62 764 LEU A CA 1
ATOM 5990 C C . LEU A 1 764 ? -2.682 -21.753 -14.646 1.00 73.62 764 LEU A C 1
ATOM 5992 O O . LEU A 1 764 ? -3.119 -22.835 -15.042 1.00 73.62 764 LEU A O 1
ATOM 5996 N N . VAL A 1 765 ? -2.618 -21.432 -13.358 1.00 76.12 765 VAL A N 1
ATOM 5997 C CA . VAL A 1 765 ? -2.870 -22.402 -12.292 1.00 76.12 765 VAL A CA 1
ATOM 5998 C C . VAL A 1 765 ? -3.949 -21.923 -11.342 1.00 76.12 765 VAL A C 1
ATOM 6000 O O . VAL A 1 765 ? -3.819 -20.881 -10.725 1.00 76.12 765 VAL A O 1
ATOM 6003 N N . ASN A 1 766 ? -5.020 -22.681 -11.176 1.00 77.25 766 ASN A N 1
ATOM 6004 C CA . ASN A 1 766 ? -5.879 -22.520 -10.009 1.00 77.25 766 ASN A CA 1
ATOM 6005 C C . ASN A 1 766 ? -5.468 -23.579 -8.987 1.00 77.25 766 ASN A C 1
ATOM 6007 O O . ASN A 1 766 ? -5.326 -24.738 -9.364 1.00 77.25 766 ASN A O 1
ATOM 6011 N N . SER A 1 767 ? -5.224 -23.192 -7.740 1.00 78.88 767 SER A N 1
ATOM 6012 C CA . SER A 1 767 ? -4.777 -24.111 -6.696 1.00 78.88 767 SER A CA 1
ATOM 6013 C C . SER A 1 767 ? -5.639 -23.939 -5.464 1.00 78.88 767 SER A C 1
ATOM 6015 O O . SER A 1 767 ? -5.795 -22.831 -4.958 1.00 78.88 767 SER A O 1
ATOM 6017 N N . GLN A 1 768 ? -6.153 -25.052 -4.965 1.00 80.00 768 GLN A N 1
ATOM 6018 C CA . GLN A 1 768 ? -6.848 -25.148 -3.695 1.00 80.00 768 GLN A CA 1
ATOM 6019 C C . GLN A 1 768 ? -6.105 -26.158 -2.830 1.00 80.00 768 GLN A C 1
ATOM 6021 O O . GLN A 1 768 ? -5.663 -27.203 -3.310 1.00 80.00 768 GLN A O 1
ATOM 6026 N N . SER A 1 769 ? -5.935 -25.839 -1.553 1.00 81.81 769 SER A N 1
ATOM 6027 C CA . SER A 1 769 ? -5.353 -26.770 -0.598 1.00 81.81 769 SER A CA 1
ATOM 6028 C C . SER A 1 769 ? -6.109 -26.739 0.715 1.00 81.81 769 SER A C 1
ATOM 6030 O O . SER A 1 769 ? -6.513 -25.682 1.200 1.00 81.81 769 SER A O 1
ATOM 6032 N N . ASN A 1 770 ? -6.285 -27.916 1.300 1.00 82.25 770 ASN A N 1
ATOM 6033 C CA . ASN A 1 770 ? -6.877 -28.084 2.616 1.00 82.25 770 ASN A CA 1
ATOM 6034 C C . ASN A 1 770 ? -6.111 -29.146 3.401 1.00 82.25 770 ASN A C 1
ATOM 6036 O O . ASN A 1 770 ? -5.528 -30.071 2.834 1.00 82.25 770 ASN A O 1
ATOM 6040 N N . VAL A 1 771 ? -6.129 -29.021 4.724 1.00 82.62 771 VAL A N 1
ATOM 6041 C CA . VAL A 1 771 ? -5.561 -30.034 5.611 1.00 82.62 771 VAL A CA 1
ATOM 6042 C C . VAL A 1 771 ? -6.695 -30.805 6.263 1.00 82.62 771 VAL A C 1
ATOM 6044 O O . VAL A 1 771 ? -7.588 -30.215 6.866 1.00 82.62 771 VAL A O 1
ATOM 6047 N N . ALA A 1 772 ? -6.659 -32.126 6.127 1.00 79.56 772 ALA A N 1
ATOM 6048 C CA . ALA A 1 772 ? -7.597 -33.043 6.761 1.00 79.56 772 ALA A CA 1
ATOM 6049 C C . ALA A 1 772 ? -6.849 -33.985 7.709 1.00 79.56 772 ALA A C 1
ATOM 6051 O O . ALA A 1 772 ? -5.689 -34.322 7.471 1.00 79.56 772 ALA A O 1
ATOM 6052 N N . LYS A 1 773 ? -7.515 -34.449 8.770 1.00 76.25 773 LYS A N 1
ATOM 6053 C CA . LYS A 1 773 ? -6.975 -35.518 9.616 1.00 76.25 773 LYS A CA 1
ATOM 6054 C C . LYS A 1 773 ? -7.286 -36.876 9.001 1.00 76.25 773 LYS A C 1
ATOM 6056 O O . LYS A 1 773 ? -8.450 -37.240 8.868 1.00 76.25 773 LYS A O 1
ATOM 6061 N N . VAL A 1 774 ? -6.247 -37.646 8.697 1.00 77.56 774 VAL A N 1
ATOM 6062 C CA . VAL A 1 774 ? -6.355 -39.029 8.215 1.00 77.56 774 VAL A CA 1
ATOM 6063 C C . VAL A 1 774 ? -5.457 -39.902 9.084 1.00 77.56 774 VAL A C 1
ATOM 6065 O O . VAL A 1 774 ? -4.275 -39.615 9.248 1.00 77.56 774 VAL A O 1
ATOM 6068 N N . ASN A 1 775 ? -6.019 -40.948 9.699 1.00 76.31 775 ASN A N 1
ATOM 6069 C CA . ASN A 1 775 ? -5.305 -41.831 10.637 1.00 76.31 775 ASN A CA 1
ATOM 6070 C C . ASN A 1 775 ? -4.563 -41.076 11.759 1.00 76.31 775 ASN A C 1
ATOM 6072 O O . ASN A 1 775 ? -3.449 -41.434 12.134 1.00 76.31 775 ASN A O 1
ATOM 6076 N N . ASN A 1 776 ? -5.181 -40.013 12.286 1.00 74.00 776 ASN A N 1
ATOM 6077 C CA . ASN A 1 776 ? -4.616 -39.147 13.327 1.00 74.00 776 ASN A CA 1
ATOM 6078 C C . ASN A 1 776 ? -3.327 -38.391 12.923 1.00 74.00 776 ASN A C 1
ATOM 6080 O O . ASN A 1 776 ? -2.641 -37.843 13.786 1.00 74.00 776 ASN A O 1
ATOM 6084 N N . ALA A 1 777 ? -3.016 -38.329 11.625 1.00 77.31 777 ALA A N 1
ATOM 6085 C CA . ALA A 1 777 ? -1.978 -37.484 11.046 1.00 77.31 777 ALA A CA 1
ATOM 6086 C C . ALA A 1 777 ? -2.607 -36.400 10.158 1.00 77.31 777 ALA A C 1
ATOM 6088 O O . ALA A 1 777 ? -3.648 -36.614 9.533 1.00 77.31 777 ALA A O 1
ATOM 6089 N N . ASP A 1 778 ? -1.969 -35.234 10.093 1.00 83.25 778 ASP A N 1
ATOM 6090 C CA . ASP A 1 778 ? -2.390 -34.169 9.187 1.00 83.25 778 ASP A CA 1
ATOM 6091 C C . ASP A 1 778 ? -1.991 -34.523 7.754 1.00 83.25 778 ASP A C 1
ATOM 6093 O O . ASP A 1 778 ? -0.813 -34.736 7.462 1.00 83.25 778 ASP A O 1
ATOM 6097 N N . GLN A 1 779 ? -2.959 -34.557 6.847 1.00 86.75 779 GLN A N 1
ATOM 6098 C CA . GLN A 1 779 ? -2.752 -34.779 5.424 1.00 86.75 779 GLN A CA 1
ATOM 6099 C C . GLN A 1 779 ? -3.108 -33.507 4.659 1.00 86.75 779 GLN A C 1
ATOM 6101 O O . GLN A 1 779 ? -4.248 -33.045 4.690 1.00 86.75 779 GLN A O 1
ATOM 6106 N N . LEU A 1 780 ? -2.113 -32.938 3.979 1.00 87.44 780 LEU A N 1
ATOM 6107 C CA . LEU A 1 780 ? -2.289 -31.841 3.038 1.00 87.44 780 LEU A CA 1
ATOM 6108 C C . LEU A 1 780 ? -2.822 -32.407 1.728 1.00 87.44 780 LEU A C 1
ATOM 6110 O O . LEU A 1 780 ? -2.121 -33.169 1.063 1.00 87.44 780 LEU A O 1
ATOM 6114 N N . ASN A 1 781 ? -4.037 -32.021 1.365 1.00 88.62 781 ASN A N 1
ATOM 6115 C CA . ASN A 1 781 ? -4.635 -32.309 0.070 1.00 88.62 781 ASN A CA 1
ATOM 6116 C C . ASN A 1 781 ? -4.483 -31.077 -0.816 1.00 88.62 781 ASN A C 1
ATOM 6118 O O . ASN A 1 781 ? -4.720 -29.952 -0.369 1.00 88.62 781 ASN A O 1
ATOM 6122 N N . VAL A 1 782 ? -4.048 -31.294 -2.053 1.00 88.38 782 VAL A N 1
ATOM 6123 C CA . VAL A 1 782 ? -3.806 -30.232 -3.025 1.00 88.38 782 VAL A CA 1
ATOM 6124 C C . VAL A 1 782 ? -4.536 -30.573 -4.317 1.00 88.38 782 VAL A C 1
ATOM 6126 O O . VAL A 1 782 ? -4.265 -31.603 -4.939 1.00 88.38 782 VAL A O 1
ATOM 6129 N N . ASP A 1 783 ? -5.438 -29.681 -4.713 1.00 89.06 783 ASP A N 1
ATOM 6130 C CA . ASP A 1 783 ? -6.186 -29.720 -5.963 1.00 89.06 783 ASP A CA 1
ATOM 6131 C C . ASP A 1 783 ? -5.704 -28.573 -6.857 1.00 89.06 783 ASP A C 1
ATOM 6133 O O . ASP A 1 783 ? -5.878 -27.392 -6.549 1.00 89.06 783 ASP A O 1
ATOM 6137 N N . ILE A 1 784 ? -5.087 -28.914 -7.983 1.00 88.62 784 ILE A N 1
ATOM 6138 C CA . ILE A 1 784 ? -4.551 -27.956 -8.947 1.00 88.62 784 ILE A CA 1
ATOM 6139 C C . ILE A 1 784 ? -5.265 -28.119 -10.280 1.00 88.62 784 ILE A C 1
ATOM 6141 O O . ILE A 1 784 ? -5.422 -29.229 -10.765 1.00 88.62 784 ILE A O 1
ATOM 6145 N N . LYS A 1 785 ? -5.640 -27.012 -10.918 1.00 89.12 785 LYS A N 1
ATOM 6146 C CA . LYS A 1 785 ? -6.172 -26.978 -12.280 1.00 89.12 785 LYS A CA 1
ATOM 6147 C C . LYS A 1 785 ? -5.288 -26.130 -13.178 1.00 89.12 785 LYS A C 1
ATOM 6149 O O . LYS A 1 785 ? -5.141 -24.929 -12.950 1.00 89.12 785 LYS A O 1
ATOM 6154 N N . LEU A 1 786 ? -4.736 -26.749 -14.214 1.00 86.44 786 LEU A N 1
ATOM 6155 C CA . LEU A 1 786 ? -3.863 -26.120 -15.194 1.00 86.44 786 LEU A CA 1
ATOM 6156 C C . LEU A 1 786 ? -4.630 -25.793 -16.478 1.00 86.44 786 LEU A C 1
ATOM 6158 O O . LEU A 1 786 ? -5.238 -26.657 -17.115 1.00 86.44 786 LEU A O 1
ATOM 6162 N N . LYS A 1 787 ? -4.572 -24.527 -16.884 1.00 84.25 787 LYS A N 1
ATOM 6163 C CA . LYS A 1 787 ? -5.097 -24.035 -18.162 1.00 84.25 787 LYS A CA 1
ATOM 6164 C C . LYS A 1 787 ? -4.009 -23.302 -18.930 1.00 84.25 787 LYS A C 1
ATOM 6166 O O . LYS A 1 787 ? -3.040 -22.845 -18.341 1.00 84.25 787 LYS A O 1
ATOM 6171 N N . ARG A 1 788 ? -4.157 -23.161 -20.239 1.00 78.19 788 ARG A N 1
ATOM 6172 C CA . ARG A 1 788 ? -3.347 -22.238 -21.040 1.00 78.19 788 ARG A CA 1
ATOM 6173 C C . ARG A 1 788 ? -3.993 -20.858 -21.063 1.00 78.19 788 ARG A C 1
ATOM 6175 O O . ARG A 1 788 ? -5.151 -20.690 -20.674 1.00 78.19 788 ARG A O 1
ATOM 6182 N N . THR A 1 789 ? -3.251 -19.864 -21.538 1.00 69.62 789 THR A N 1
ATOM 6183 C CA . THR A 1 789 ? -3.716 -18.470 -21.649 1.00 69.62 789 THR A CA 1
ATOM 6184 C C . THR A 1 789 ? -4.923 -18.292 -22.578 1.00 69.62 789 THR A C 1
ATOM 6186 O O . THR A 1 789 ? -5.675 -17.336 -22.418 1.00 69.62 789 THR A O 1
ATOM 6189 N N . ASP A 1 790 ? -5.182 -19.243 -23.478 1.00 69.19 790 ASP A N 1
ATOM 6190 C CA . ASP A 1 790 ? -6.381 -19.322 -24.327 1.00 69.19 790 ASP A CA 1
ATOM 6191 C C . ASP A 1 790 ? -7.598 -19.994 -23.647 1.00 69.19 790 ASP A C 1
ATOM 6193 O O . ASP A 1 790 ? -8.616 -20.236 -24.294 1.00 69.19 790 ASP A O 1
ATOM 6197 N N . LYS A 1 791 ? -7.511 -20.271 -22.338 1.00 73.75 791 LYS A N 1
ATOM 6198 C CA . LYS A 1 791 ? -8.517 -20.952 -21.500 1.00 73.75 791 LYS A CA 1
ATOM 6199 C C . LYS A 1 791 ? -8.665 -22.457 -21.767 1.00 73.75 791 LYS A C 1
ATOM 6201 O O . LYS A 1 791 ? -9.470 -23.094 -21.080 1.00 73.75 791 LYS A O 1
ATOM 6206 N N . THR A 1 792 ? -7.886 -23.044 -22.678 1.00 82.94 792 THR A N 1
ATOM 6207 C CA . THR A 1 792 ? -7.877 -24.499 -22.900 1.00 82.94 792 THR A CA 1
ATOM 6208 C C . THR A 1 792 ? -7.238 -25.234 -21.723 1.00 82.94 792 THR A C 1
ATOM 6210 O O . THR A 1 792 ? -6.360 -24.705 -21.039 1.00 82.94 792 THR A O 1
ATOM 6213 N N . ALA A 1 793 ? -7.699 -26.454 -21.446 1.00 86.88 793 ALA A N 1
ATOM 6214 C CA . ALA A 1 793 ? -7.112 -27.293 -20.408 1.00 86.88 793 ALA A CA 1
ATOM 6215 C C . ALA A 1 793 ? -5.707 -27.760 -20.815 1.00 86.88 793 ALA A C 1
ATOM 6217 O O . ALA A 1 793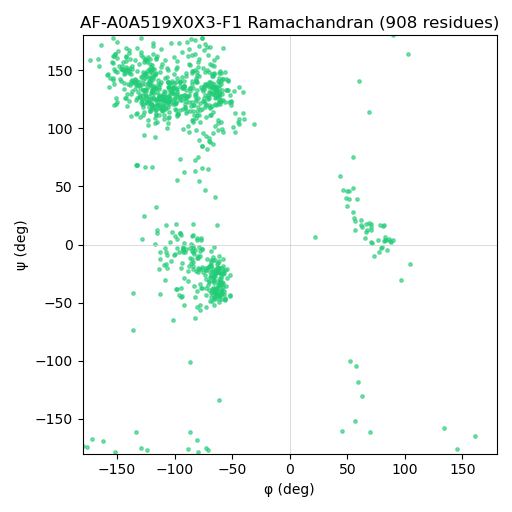 ? -5.472 -28.138 -21.966 1.00 86.88 793 ALA A O 1
ATOM 6218 N N . VAL A 1 794 ? -4.774 -27.785 -19.861 1.00 88.44 794 VAL A N 1
ATOM 6219 C CA . VAL A 1 794 ? -3.484 -28.467 -20.041 1.00 88.44 794 VAL A CA 1
ATOM 6220 C C . VAL A 1 794 ? -3.727 -29.958 -19.825 1.00 88.44 794 VAL A C 1
ATOM 6222 O O . VAL A 1 794 ? -3.441 -30.492 -18.760 1.00 88.44 794 VAL A O 1
ATOM 6225 N N . ALA A 1 795 ? -4.340 -30.609 -20.810 1.00 89.31 795 ALA A N 1
ATOM 6226 C CA . ALA A 1 795 ? -4.784 -31.994 -20.706 1.00 89.31 795 ALA A CA 1
ATOM 6227 C C . ALA A 1 795 ? -3.650 -33.004 -20.939 1.00 89.31 795 ALA A C 1
ATOM 6229 O O . ALA A 1 795 ? -2.780 -32.761 -21.782 1.00 89.31 795 ALA A O 1
ATOM 6230 N N . LEU A 1 796 ? -3.705 -34.144 -20.238 1.00 90.81 796 LEU A N 1
ATOM 6231 C CA . LEU A 1 796 ? -2.837 -35.316 -20.441 1.00 90.81 796 LEU A CA 1
ATOM 6232 C C . LEU A 1 796 ? -1.340 -34.966 -20.488 1.00 90.81 796 LEU A C 1
ATOM 6234 O O . LEU A 1 796 ? -0.601 -35.378 -21.387 1.00 90.81 796 LEU A O 1
ATOM 6238 N N . ARG A 1 797 ? -0.899 -34.138 -19.540 1.00 90.75 797 ARG A N 1
ATOM 6239 C CA . ARG A 1 797 ? 0.443 -33.560 -19.500 1.00 90.75 797 ARG A CA 1
ATOM 6240 C C . ARG A 1 797 ? 1.242 -34.134 -18.349 1.00 90.75 797 ARG A C 1
ATOM 6242 O O . ARG A 1 797 ? 0.862 -33.975 -17.191 1.00 90.75 797 ARG A O 1
ATOM 6249 N N . ASP A 1 798 ? 2.368 -34.754 -18.684 1.00 91.38 798 ASP A N 1
ATOM 6250 C CA . ASP A 1 798 ? 3.294 -35.287 -17.693 1.00 91.38 798 ASP A CA 1
ATOM 6251 C C . ASP A 1 798 ? 4.030 -34.138 -17.001 1.00 91.38 798 ASP A C 1
ATOM 6253 O O . ASP A 1 798 ? 4.744 -33.345 -17.628 1.00 91.38 798 ASP A O 1
ATOM 6257 N N . VAL A 1 799 ? 3.866 -34.062 -15.688 1.00 92.44 799 VAL A N 1
ATOM 6258 C CA . VAL A 1 799 ? 4.443 -33.039 -14.825 1.00 92.44 799 VAL A CA 1
ATOM 6259 C C . VAL A 1 799 ? 5.206 -33.665 -13.672 1.00 92.44 799 VAL A C 1
ATOM 6261 O O . VAL A 1 799 ? 4.862 -34.722 -13.155 1.00 92.44 799 VAL A O 1
ATOM 6264 N N . GLU A 1 800 ? 6.251 -32.981 -13.236 1.00 93.25 800 GLU A N 1
ATOM 6265 C CA . GLU A 1 800 ? 6.911 -33.225 -11.965 1.00 93.25 800 GLU A CA 1
ATOM 6266 C C . GLU A 1 800 ? 6.407 -32.198 -10.955 1.00 93.25 800 GLU A C 1
ATOM 6268 O O . GLU A 1 800 ? 6.548 -30.992 -11.157 1.00 93.25 800 GLU A O 1
ATOM 6273 N N . VAL A 1 801 ? 5.818 -32.691 -9.875 1.00 91.94 801 VAL A N 1
ATOM 6274 C CA . VAL A 1 801 ? 5.261 -31.899 -8.784 1.00 91.94 801 VAL A CA 1
ATOM 6275 C C . VAL A 1 801 ? 6.177 -32.049 -7.580 1.00 91.94 801 VAL A C 1
ATOM 6277 O O . VAL A 1 801 ? 6.446 -33.163 -7.135 1.00 91.94 801 VAL A O 1
ATOM 6280 N N . THR A 1 802 ? 6.668 -30.933 -7.046 1.00 89.94 802 THR A N 1
ATOM 6281 C CA . THR A 1 802 ? 7.556 -30.909 -5.879 1.00 89.94 802 THR A CA 1
ATOM 6282 C C . THR A 1 802 ? 7.002 -29.968 -4.817 1.00 89.94 802 THR A C 1
ATOM 6284 O O . THR A 1 802 ? 6.887 -28.774 -5.066 1.00 89.94 802 THR A O 1
ATOM 6287 N N . ILE A 1 803 ? 6.674 -30.472 -3.625 1.00 87.00 803 ILE A N 1
ATOM 6288 C CA . ILE A 1 803 ? 6.277 -29.615 -2.496 1.00 87.00 803 ILE A CA 1
ATOM 6289 C C . ILE A 1 803 ? 7.531 -29.229 -1.725 1.00 87.00 803 ILE A C 1
ATOM 6291 O O . ILE A 1 803 ? 8.279 -30.105 -1.288 1.00 87.00 803 ILE A O 1
ATOM 6295 N N . TYR A 1 804 ? 7.729 -27.936 -1.518 1.00 81.94 804 TYR A N 1
ATOM 6296 C CA . TYR A 1 804 ? 8.767 -27.368 -0.673 1.00 81.94 804 TYR A CA 1
ATOM 6297 C C . TYR A 1 804 ? 8.171 -26.789 0.603 1.00 81.94 804 TYR A C 1
ATOM 6299 O O . TYR A 1 804 ? 7.119 -26.161 0.566 1.00 81.94 804 TYR A O 1
ATOM 6307 N N . GLU A 1 805 ? 8.906 -26.950 1.697 1.00 77.19 805 GLU A N 1
ATOM 6308 C CA . 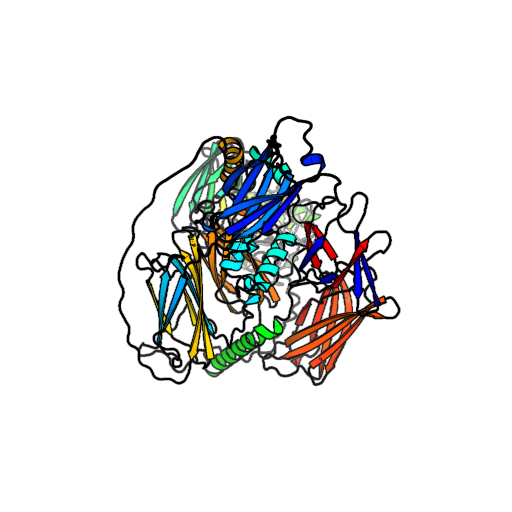GLU A 1 805 ? 8.774 -26.202 2.946 1.00 77.19 805 GLU A CA 1
ATOM 6309 C C . GLU A 1 805 ? 10.082 -25.421 3.123 1.00 77.19 805 GLU A C 1
ATOM 6311 O O . GLU A 1 805 ? 11.170 -26.003 3.235 1.00 77.19 805 GLU A O 1
ATOM 6316 N N . ASP A 1 806 ? 10.007 -24.092 3.028 1.00 71.88 806 ASP A N 1
ATOM 6317 C CA . ASP A 1 806 ? 11.166 -23.198 2.919 1.00 71.88 806 ASP A CA 1
ATOM 6318 C C . ASP A 1 806 ? 12.144 -23.584 1.784 1.00 71.88 806 ASP A C 1
ATOM 6320 O O . ASP A 1 806 ? 11.948 -23.238 0.615 1.00 71.88 806 ASP A O 1
ATOM 6324 N N . ARG A 1 807 ? 13.249 -24.261 2.125 1.00 70.94 807 ARG A N 1
ATOM 6325 C CA . ARG A 1 807 ? 14.310 -24.693 1.196 1.00 70.94 807 ARG A CA 1
ATOM 6326 C C . ARG A 1 807 ? 14.381 -26.212 1.036 1.00 70.94 807 ARG A C 1
ATOM 6328 O O . ARG A 1 807 ? 15.149 -26.683 0.200 1.00 70.94 807 ARG A O 1
ATOM 6335 N N . HIS A 1 808 ? 13.606 -26.970 1.807 1.00 76.69 808 HIS A N 1
ATOM 6336 C CA . HIS A 1 808 ? 13.617 -28.430 1.782 1.00 76.69 808 HIS A CA 1
ATOM 6337 C C . HIS A 1 808 ? 12.406 -28.940 1.005 1.00 76.69 808 HIS A C 1
ATOM 6339 O O . HIS A 1 808 ? 11.296 -28.459 1.214 1.00 76.69 808 HIS A O 1
ATOM 6345 N N . TYR A 1 809 ? 12.596 -29.916 0.117 1.00 80.19 809 TYR A N 1
ATOM 6346 C CA . TYR A 1 809 ? 11.462 -30.566 -0.536 1.00 80.19 809 TYR A CA 1
ATOM 6347 C C . TYR A 1 809 ? 10.887 -31.653 0.387 1.00 80.19 809 TYR A C 1
ATOM 6349 O O . TYR A 1 809 ? 11.620 -32.483 0.924 1.00 80.19 809 TYR A O 1
ATOM 6357 N N . LEU A 1 810 ? 9.573 -31.625 0.599 1.00 80.81 810 LEU A N 1
ATOM 6358 C CA . LEU A 1 810 ? 8.810 -32.598 1.388 1.00 80.81 810 LEU A CA 1
ATOM 6359 C C . LEU A 1 810 ? 8.263 -33.737 0.529 1.00 80.81 810 LEU A C 1
ATOM 6361 O O . LEU A 1 810 ? 8.025 -34.849 1.010 1.00 80.81 810 LEU A O 1
ATOM 6365 N N . TYR A 1 811 ? 8.004 -33.428 -0.736 1.00 83.44 811 TYR A N 1
ATOM 6366 C CA . TYR A 1 811 ? 7.320 -34.303 -1.666 1.00 83.44 811 TYR A CA 1
ATOM 6367 C C . TYR A 1 811 ? 7.856 -34.090 -3.063 1.00 83.44 811 TYR A C 1
ATOM 6369 O O . TYR A 1 811 ? 8.142 -32.955 -3.439 1.00 83.44 811 TYR A O 1
ATOM 6377 N N . LYS A 1 812 ? 7.962 -35.176 -3.820 1.00 91.38 812 LYS A N 1
ATOM 6378 C CA . LYS A 1 812 ? 8.294 -35.136 -5.231 1.00 91.38 812 LYS A CA 1
ATOM 6379 C C . LYS A 1 812 ? 7.636 -36.318 -5.925 1.00 91.38 812 LYS A C 1
ATOM 6381 O O . LYS A 1 812 ? 7.900 -37.457 -5.548 1.00 91.38 812 LYS A O 1
ATOM 6386 N N . GLU A 1 813 ? 6.819 -36.052 -6.929 1.00 91.94 813 GLU A N 1
ATOM 6387 C CA . GLU A 1 813 ? 6.123 -37.084 -7.695 1.00 91.94 813 GLU A CA 1
ATOM 6388 C C . GLU A 1 813 ? 5.989 -36.670 -9.161 1.00 91.94 813 GLU A C 1
ATOM 6390 O O . GLU A 1 813 ? 5.984 -35.483 -9.491 1.00 91.94 813 GLU A O 1
ATOM 6395 N N . LYS A 1 814 ? 5.901 -37.663 -10.047 1.00 93.94 814 LYS A N 1
ATOM 6396 C CA . LYS A 1 814 ? 5.519 -37.459 -11.442 1.00 93.94 814 LYS A CA 1
ATOM 6397 C C . LYS A 1 814 ? 4.044 -37.799 -11.601 1.00 93.94 814 LYS A C 1
ATOM 6399 O O . LYS A 1 814 ? 3.649 -38.917 -11.292 1.00 93.94 814 LYS A O 1
ATOM 6404 N N . LEU A 1 815 ? 3.267 -36.845 -12.087 1.00 94.00 815 LEU A N 1
ATOM 6405 C CA . LEU A 1 815 ? 1.827 -36.961 -12.279 1.00 94.00 815 LEU A CA 1
ATOM 6406 C C . LEU A 1 815 ? 1.467 -36.593 -13.712 1.00 94.00 815 LEU A C 1
ATOM 6408 O O . LEU A 1 815 ? 2.234 -35.922 -14.397 1.00 94.00 815 LEU A O 1
ATOM 6412 N N . GLN A 1 816 ? 0.285 -37.011 -14.144 1.00 93.88 816 GLN A N 1
ATOM 6413 C CA . GLN A 1 816 ? -0.293 -36.590 -15.410 1.00 93.88 816 GLN A CA 1
ATOM 6414 C C . GLN A 1 816 ? -1.584 -35.824 -15.129 1.00 93.88 816 GLN A C 1
ATOM 6416 O O . GLN A 1 816 ? -2.378 -36.244 -14.286 1.00 93.88 816 GLN A O 1
ATOM 6421 N N . THR A 1 817 ? -1.780 -34.689 -15.799 1.00 94.00 817 THR A N 1
ATOM 6422 C CA . THR A 1 817 ? -3.052 -33.957 -15.728 1.00 94.00 817 THR A CA 1
ATOM 6423 C C . THR A 1 817 ? -4.182 -34.755 -16.387 1.00 94.00 817 THR A C 1
ATOM 6425 O O . THR A 1 817 ? -3.958 -35.440 -17.387 1.00 94.00 817 THR A O 1
ATOM 6428 N N . ASP A 1 818 ? -5.408 -34.647 -15.870 1.00 94.19 818 ASP A N 1
ATOM 6429 C CA . ASP A 1 818 ? -6.593 -35.237 -16.516 1.00 94.19 818 ASP A CA 1
ATOM 6430 C C . ASP A 1 818 ? -7.025 -34.466 -17.787 1.00 94.19 818 ASP A C 1
ATOM 6432 O O . ASP A 1 818 ? -6.338 -33.547 -18.243 1.00 94.19 818 ASP A O 1
ATOM 6436 N N . MET A 1 819 ? -8.154 -34.846 -18.398 1.00 91.38 819 MET A N 1
ATOM 6437 C CA . MET A 1 819 ? -8.660 -34.197 -19.620 1.00 91.38 819 MET A CA 1
ATOM 6438 C C . MET A 1 819 ? -9.074 -32.735 -19.395 1.00 91.38 819 MET A C 1
ATOM 6440 O O . MET A 1 819 ? -9.018 -31.918 -20.315 1.00 91.38 819 MET A O 1
ATOM 6444 N N . GLU A 1 820 ? -9.454 -32.383 -18.172 1.00 90.44 820 GLU A N 1
ATOM 6445 C CA . GLU A 1 820 ? -9.844 -31.041 -17.752 1.00 90.44 820 GLU A CA 1
ATOM 6446 C C . GLU A 1 820 ? -8.663 -30.226 -17.192 1.00 90.44 820 GLU A C 1
ATOM 6448 O O . GLU A 1 820 ? -8.842 -29.056 -16.820 1.00 90.44 820 GLU A O 1
ATOM 6453 N N . GLY A 1 821 ? -7.461 -30.812 -17.176 1.00 89.38 821 GLY A N 1
ATOM 6454 C CA . GLY A 1 821 ? -6.219 -30.201 -16.715 1.00 89.38 821 GLY A CA 1
ATOM 6455 C C . GLY A 1 821 ? -6.021 -30.243 -15.199 1.00 89.38 821 GLY A C 1
ATOM 6456 O O . GLY A 1 821 ? -5.211 -29.472 -14.682 1.00 89.38 821 GLY A O 1
ATOM 6457 N N . ASN A 1 822 ? -6.756 -31.078 -14.464 1.00 92.38 822 ASN A N 1
ATOM 6458 C CA . ASN A 1 822 ? -6.629 -31.177 -13.014 1.00 92.38 822 ASN A CA 1
ATOM 6459 C C . ASN A 1 822 ? -5.491 -32.124 -12.595 1.00 92.38 822 ASN A C 1
ATOM 6461 O O . ASN A 1 822 ? -5.187 -33.115 -13.258 1.00 92.38 822 ASN A O 1
ATOM 6465 N N . LEU A 1 823 ? -4.889 -31.814 -11.450 1.00 92.31 823 LEU A N 1
ATOM 6466 C CA . LEU A 1 823 ? -3.893 -32.585 -10.719 1.00 92.31 823 LEU A CA 1
ATOM 6467 C C . LEU A 1 823 ? -4.347 -32.662 -9.268 1.00 92.31 823 LEU A C 1
ATOM 6469 O O . LEU A 1 823 ? -4.597 -31.632 -8.643 1.00 92.31 823 LEU A O 1
ATOM 6473 N N . LYS A 1 824 ? -4.414 -33.876 -8.731 1.00 92.44 824 LYS A N 1
ATOM 6474 C CA . LYS A 1 824 ? -4.749 -34.115 -7.330 1.00 92.44 824 LYS A CA 1
ATOM 6475 C C . LYS A 1 824 ? -3.660 -34.945 -6.696 1.00 92.44 824 LYS A C 1
ATOM 6477 O O . LYS A 1 824 ? -3.309 -36.002 -7.213 1.00 92.44 824 LYS A O 1
ATOM 6482 N N . PHE A 1 825 ? -3.134 -34.474 -5.581 1.00 90.88 825 PHE A N 1
ATOM 6483 C CA . PHE A 1 825 ? -2.154 -35.214 -4.803 1.00 90.88 825 PHE A CA 1
ATOM 6484 C C . PHE A 1 825 ? -2.286 -34.844 -3.337 1.00 90.88 825 PHE A C 1
ATOM 6486 O O . PHE A 1 825 ? -2.877 -33.828 -2.968 1.00 90.88 825 PHE A O 1
ATOM 6493 N N . SER A 1 826 ? -1.751 -35.702 -2.481 1.00 89.00 826 SER A N 1
ATOM 6494 C CA . SER A 1 826 ? -1.809 -35.478 -1.048 1.00 89.00 826 SER A CA 1
ATOM 6495 C C . SER A 1 826 ? -0.527 -35.919 -0.371 1.00 89.00 826 SER A C 1
ATOM 6497 O O . SER A 1 826 ? 0.167 -36.830 -0.827 1.00 89.00 826 SER A O 1
ATOM 6499 N N . LYS A 1 827 ? -0.191 -35.252 0.730 1.00 88.19 827 LYS A N 1
ATOM 6500 C CA . LYS A 1 827 ? 1.010 -35.550 1.499 1.00 88.19 827 LYS A CA 1
ATOM 6501 C C . LYS A 1 827 ? 0.740 -35.424 2.988 1.00 88.19 827 LYS A C 1
ATOM 6503 O O . LYS A 1 827 ? 0.261 -34.396 3.453 1.00 88.19 827 LYS A O 1
ATOM 6508 N N . ALA A 1 828 ? 1.111 -36.455 3.743 1.00 84.12 828 ALA A N 1
ATOM 6509 C CA . ALA A 1 828 ? 1.170 -36.367 5.195 1.00 84.12 828 ALA A CA 1
ATOM 6510 C C . ALA A 1 828 ? 2.184 -35.289 5.616 1.00 84.12 828 ALA A C 1
ATOM 6512 O O . ALA A 1 828 ? 3.360 -35.343 5.233 1.00 84.12 828 ALA A O 1
ATOM 6513 N N . LEU A 1 829 ? 1.719 -34.317 6.392 1.00 80.38 829 LEU A N 1
ATOM 6514 C CA . LEU A 1 829 ? 2.535 -33.283 7.008 1.00 80.38 829 LEU A CA 1
ATOM 6515 C C . LEU A 1 829 ? 3.175 -33.820 8.290 1.00 80.38 829 LEU A C 1
ATOM 6517 O O . LEU A 1 829 ? 2.631 -34.681 8.984 1.00 80.38 829 LEU A O 1
ATOM 6521 N N . LYS A 1 830 ? 4.353 -33.295 8.635 1.00 74.50 830 LYS A N 1
ATOM 6522 C CA . LYS A 1 830 ? 4.952 -33.562 9.948 1.00 74.50 830 LYS A CA 1
ATOM 6523 C C . LYS A 1 830 ? 4.071 -32.923 11.025 1.00 74.50 830 LYS A C 1
ATOM 6525 O O . LYS A 1 830 ? 3.563 -31.828 10.823 1.00 74.50 830 LYS A O 1
ATOM 6530 N N . ALA A 1 831 ? 3.998 -33.533 12.209 1.00 64.25 831 ALA A N 1
ATOM 6531 C CA . ALA A 1 831 ? 3.205 -33.025 13.339 1.00 64.25 831 ALA A CA 1
ATOM 6532 C C . ALA A 1 831 ? 3.570 -31.593 13.809 1.00 64.25 831 ALA A C 1
ATOM 6534 O O . ALA A 1 831 ? 2.839 -31.007 14.596 1.00 64.25 831 ALA A O 1
ATOM 6535 N N . LYS A 1 832 ? 4.705 -31.037 13.353 1.00 60.78 832 LYS A N 1
ATOM 6536 C CA . LYS A 1 832 ? 5.170 -29.665 13.636 1.00 60.78 832 LYS A CA 1
ATOM 6537 C C . LYS A 1 832 ? 5.243 -28.763 12.394 1.00 60.78 832 LYS A C 1
ATOM 6539 O O . LYS A 1 832 ? 5.850 -27.702 12.478 1.00 60.78 832 LYS A O 1
ATOM 6544 N N . ALA A 1 833 ? 4.719 -29.195 11.247 1.00 65.31 833 ALA A N 1
ATOM 6545 C CA . ALA A 1 833 ? 4.676 -28.349 10.058 1.00 65.31 833 ALA A CA 1
ATOM 6546 C C . ALA A 1 833 ? 3.689 -27.200 10.315 1.00 65.31 833 ALA A C 1
ATOM 6548 O O . ALA A 1 833 ? 2.482 -27.442 10.428 1.00 65.31 833 ALA A O 1
ATOM 6549 N N . ASP A 1 834 ? 4.219 -25.981 10.432 1.00 60.50 834 ASP A N 1
ATOM 6550 C CA . ASP A 1 834 ? 3.452 -24.740 10.618 1.00 60.50 834 ASP A CA 1
ATOM 6551 C C . ASP A 1 834 ? 2.788 -24.268 9.316 1.00 60.50 834 ASP A C 1
ATOM 6553 O O . ASP A 1 834 ? 2.064 -23.278 9.300 1.00 60.50 834 ASP A O 1
ATOM 6557 N N . GLY A 1 835 ? 3.056 -24.972 8.211 1.00 62.09 835 GLY A N 1
ATOM 6558 C CA . GLY A 1 835 ? 2.458 -24.716 6.911 1.00 62.09 835 GLY A CA 1
ATOM 6559 C C . GLY A 1 835 ? 2.926 -23.427 6.240 1.00 62.09 835 GLY A C 1
ATOM 6560 O O . GLY A 1 835 ? 2.463 -23.112 5.143 1.00 62.09 835 GLY A O 1
ATOM 6561 N N . ARG A 1 836 ? 3.853 -22.691 6.861 1.00 61.12 836 ARG A N 1
ATOM 6562 C CA . ARG A 1 836 ? 4.337 -21.401 6.370 1.00 61.12 836 ARG A CA 1
ATOM 6563 C C . ARG A 1 836 ? 5.371 -21.621 5.272 1.00 61.12 836 ARG A C 1
ATOM 6565 O O . ARG A 1 836 ? 6.208 -22.516 5.354 1.00 61.12 836 ARG A O 1
ATOM 6572 N N . ASN A 1 837 ? 5.321 -20.798 4.224 1.00 67.06 837 ASN A N 1
ATOM 6573 C CA . ASN A 1 837 ? 6.170 -20.927 3.030 1.00 67.06 837 ASN A CA 1
ATOM 6574 C C . ASN A 1 837 ? 6.074 -22.296 2.329 1.00 67.06 837 ASN A C 1
ATOM 6576 O O . ASN A 1 837 ? 7.007 -22.682 1.607 1.00 67.06 837 ASN A O 1
ATOM 6580 N N . LEU A 1 838 ? 4.975 -23.034 2.525 1.00 76.50 838 LEU A N 1
ATOM 6581 C CA . LEU A 1 838 ? 4.706 -24.200 1.703 1.00 76.50 838 LEU A CA 1
ATOM 6582 C C . LEU A 1 838 ? 4.440 -23.745 0.280 1.00 76.50 838 LEU A C 1
ATOM 6584 O O . LEU A 1 838 ? 3.687 -22.807 0.030 1.00 76.50 838 LEU A O 1
ATOM 6588 N N . ARG A 1 839 ? 5.059 -24.424 -0.674 1.00 79.25 839 ARG A N 1
ATOM 6589 C CA . ARG A 1 839 ? 4.801 -24.197 -2.090 1.00 79.25 839 ARG A CA 1
ATOM 6590 C C . ARG A 1 839 ? 4.884 -25.492 -2.852 1.00 79.25 839 ARG A C 1
ATOM 6592 O O . ARG A 1 839 ? 5.674 -26.366 -2.515 1.00 79.25 839 ARG A O 1
ATOM 6599 N N . VAL A 1 840 ? 4.121 -25.581 -3.919 1.00 85.62 840 VAL A N 1
ATOM 6600 C CA . VAL A 1 840 ? 4.293 -26.587 -4.946 1.00 85.62 840 VAL A CA 1
ATOM 6601 C C . VAL A 1 840 ? 4.993 -25.970 -6.146 1.00 85.62 840 VAL A C 1
ATOM 6603 O O . VAL A 1 840 ? 4.629 -24.903 -6.636 1.00 85.62 840 VAL A O 1
ATOM 6606 N N . GLU A 1 841 ? 6.022 -26.653 -6.612 1.00 87.19 841 GLU A N 1
ATOM 6607 C CA . GLU A 1 841 ? 6.677 -26.408 -7.883 1.00 87.19 841 GLU A CA 1
ATOM 6608 C C . GLU A 1 841 ? 6.186 -27.461 -8.879 1.00 87.19 841 GLU A C 1
ATOM 6610 O O . GLU A 1 841 ? 6.307 -28.659 -8.628 1.00 87.19 841 GLU A O 1
ATOM 6615 N N . ILE A 1 842 ? 5.607 -27.021 -9.994 1.00 87.94 842 ILE A N 1
ATOM 6616 C CA . ILE A 1 842 ? 5.112 -27.881 -11.073 1.00 87.94 842 ILE A CA 1
ATOM 6617 C C . ILE A 1 842 ? 5.984 -27.638 -12.291 1.00 87.94 842 ILE A C 1
ATOM 6619 O O . ILE A 1 842 ? 6.105 -26.505 -12.759 1.00 87.94 842 ILE A O 1
ATOM 6623 N N . ARG A 1 843 ? 6.574 -28.696 -12.833 1.00 87.31 843 ARG A N 1
ATOM 6624 C CA . ARG A 1 843 ? 7.457 -28.626 -13.994 1.00 87.31 843 ARG A CA 1
ATOM 6625 C C . ARG A 1 843 ? 6.973 -29.568 -15.086 1.00 87.31 843 ARG A C 1
ATOM 6627 O O . ARG A 1 843 ? 6.792 -30.748 -14.812 1.00 87.31 843 ARG A O 1
ATOM 6634 N N . SER A 1 844 ? 6.829 -29.087 -16.322 1.00 87.00 844 SER A N 1
ATOM 6635 C CA . SER A 1 844 ? 6.543 -29.994 -17.445 1.00 87.00 844 SER A CA 1
ATOM 6636 C C . SER A 1 844 ? 7.715 -30.947 -17.680 1.00 87.00 844 SER A C 1
ATOM 6638 O O . SER A 1 844 ? 8.883 -30.538 -17.680 1.00 87.00 844 SER A O 1
ATOM 6640 N N . LEU A 1 845 ? 7.396 -32.222 -17.890 1.00 85.12 845 LEU A N 1
ATOM 6641 C CA . LEU A 1 845 ? 8.340 -33.246 -18.332 1.00 85.12 845 LEU A CA 1
ATOM 6642 C C . LEU A 1 845 ? 8.353 -33.400 -19.857 1.00 85.12 845 LEU A C 1
ATOM 6644 O O . LEU A 1 845 ? 9.200 -34.119 -20.386 1.00 85.12 845 LEU A O 1
ATOM 6648 N N . GLN A 1 846 ? 7.451 -32.722 -20.570 1.00 80.19 846 GLN A N 1
ATOM 6649 C CA . GLN A 1 846 ? 7.291 -32.883 -22.007 1.00 80.19 846 GLN A CA 1
ATOM 6650 C C . GLN A 1 846 ? 8.081 -31.828 -22.787 1.00 80.19 846 GLN A C 1
ATOM 6652 O O . GLN A 1 846 ? 7.879 -30.623 -22.644 1.00 80.19 846 GLN A O 1
ATOM 6657 N N . GLU A 1 847 ? 8.950 -32.272 -23.697 1.00 67.62 847 GLU A N 1
ATOM 6658 C CA . GLU A 1 847 ? 9.790 -31.369 -24.498 1.00 67.62 847 GLU A CA 1
ATOM 6659 C C . GLU A 1 847 ? 8.985 -30.434 -25.419 1.00 67.62 847 GLU A C 1
ATOM 6661 O O . GLU A 1 847 ? 9.501 -29.412 -25.882 1.00 67.62 847 GLU A O 1
ATOM 6666 N N . SER A 1 848 ? 7.726 -30.766 -25.728 1.00 67.50 848 SER A N 1
ATOM 6667 C CA . SER A 1 848 ? 6.816 -29.916 -26.507 1.00 67.50 848 SER A CA 1
ATOM 6668 C C . SER A 1 848 ? 6.381 -28.649 -25.780 1.00 67.50 848 SER A C 1
ATOM 6670 O O . SER A 1 848 ? 6.082 -27.672 -26.456 1.00 67.50 848 SER A O 1
ATOM 6672 N N . ASP A 1 849 ? 6.372 -28.650 -24.447 1.00 62.81 849 ASP A N 1
ATOM 6673 C CA . ASP A 1 849 ? 5.929 -27.506 -23.638 1.00 62.81 849 ASP A CA 1
ATOM 6674 C C . ASP A 1 849 ? 7.020 -26.464 -23.385 1.00 62.81 849 ASP A C 1
ATOM 6676 O O . ASP A 1 849 ? 6.735 -25.368 -22.912 1.00 62.81 849 ASP A O 1
ATOM 6680 N N . GLY A 1 850 ? 8.283 -26.790 -23.670 1.00 63.31 850 GLY A N 1
ATOM 6681 C CA . GLY A 1 850 ? 9.411 -25.982 -23.214 1.00 63.31 850 GLY A CA 1
ATOM 6682 C C . GLY A 1 850 ? 9.606 -26.071 -21.694 1.00 63.31 850 GLY A C 1
ATOM 6683 O O . GLY A 1 850 ? 9.142 -27.002 -21.038 1.00 63.31 850 GLY A O 1
ATOM 6684 N N . ARG A 1 851 ? 10.333 -25.112 -21.104 1.00 62.09 851 ARG A N 1
ATOM 6685 C CA . ARG A 1 851 ? 10.591 -25.059 -19.652 1.00 62.09 851 ARG A CA 1
ATOM 6686 C C . ARG A 1 851 ? 9.392 -24.495 -18.873 1.00 62.09 851 ARG A C 1
ATOM 6688 O O . ARG A 1 851 ? 9.562 -23.537 -18.125 1.00 62.09 851 ARG A O 1
ATOM 6695 N N . GLN A 1 852 ? 8.196 -25.068 -19.039 1.00 73.88 852 GLN A N 1
ATOM 6696 C CA . GLN A 1 852 ? 7.055 -24.694 -18.194 1.00 73.88 852 GLN A CA 1
ATOM 6697 C C . GLN A 1 852 ? 7.381 -25.038 -16.744 1.00 73.88 852 GLN A C 1
ATOM 6699 O O . GLN A 1 852 ? 7.683 -26.190 -16.410 1.00 73.88 852 GLN A O 1
ATOM 6704 N N . PHE A 1 853 ? 7.353 -24.011 -15.907 1.00 76.69 853 PHE A N 1
ATOM 6705 C CA . PHE A 1 853 ? 7.611 -24.090 -14.483 1.00 76.69 853 PHE A CA 1
ATOM 6706 C C . PHE A 1 853 ? 6.658 -23.138 -13.776 1.00 76.69 853 PHE A C 1
ATOM 6708 O O . PHE A 1 853 ? 6.599 -21.953 -14.104 1.00 76.69 853 PHE A O 1
ATOM 6715 N N . LEU A 1 854 ? 5.921 -23.664 -12.809 1.00 74.81 854 LEU A N 1
ATOM 6716 C CA . LEU A 1 854 ? 5.013 -22.904 -11.970 1.00 74.81 854 LEU A CA 1
ATOM 6717 C C . LEU A 1 854 ? 5.396 -23.094 -10.519 1.00 74.81 854 LEU A C 1
ATOM 6719 O O . LEU A 1 854 ? 5.675 -24.208 -10.089 1.00 74.81 854 LEU A O 1
ATOM 6723 N N . GLN A 1 855 ? 5.349 -22.005 -9.767 1.00 73.88 855 GLN A N 1
ATOM 6724 C CA . GLN A 1 855 ? 5.534 -22.015 -8.330 1.00 73.88 855 GLN A CA 1
ATOM 6725 C C . GLN A 1 855 ? 4.266 -21.469 -7.684 1.00 73.88 855 GLN A C 1
ATOM 6727 O O . GLN A 1 855 ? 3.876 -20.331 -7.947 1.00 73.88 855 GLN A O 1
ATOM 6732 N N . VAL A 1 856 ? 3.624 -22.284 -6.855 1.00 75.00 856 VAL A N 1
ATOM 6733 C CA . VAL A 1 856 ? 2.334 -21.969 -6.243 1.00 75.00 856 VAL A CA 1
ATOM 6734 C C . VAL A 1 856 ? 2.446 -22.167 -4.734 1.00 75.00 856 VAL A C 1
ATOM 6736 O O . VAL A 1 856 ? 2.633 -23.301 -4.305 1.00 75.00 856 VAL A O 1
ATOM 6739 N N . PRO A 1 857 ? 2.399 -21.119 -3.898 1.00 72.25 857 PRO A N 1
ATOM 6740 C CA . PRO A 1 857 ? 2.245 -21.289 -2.460 1.00 72.25 857 PRO A CA 1
ATOM 6741 C C . PRO A 1 857 ? 0.995 -22.108 -2.131 1.00 72.25 857 PRO A C 1
ATOM 6743 O O . PRO A 1 857 ? -0.041 -21.980 -2.783 1.00 72.25 857 PRO A O 1
ATOM 6746 N N . LEU A 1 858 ? 1.117 -22.955 -1.118 1.00 76.38 858 LEU A N 1
ATOM 6747 C CA . LEU A 1 858 ? 0.040 -23.772 -0.579 1.00 76.38 858 LEU A CA 1
ATOM 6748 C C . LEU A 1 858 ? -0.335 -23.225 0.791 1.00 76.38 858 LEU A C 1
ATOM 6750 O O . LEU A 1 858 ? 0.537 -22.999 1.627 1.00 76.38 858 LEU A O 1
ATOM 6754 N N . THR A 1 859 ? -1.628 -23.048 1.028 1.00 73.44 859 THR A N 1
ATOM 6755 C CA . THR A 1 859 ? -2.147 -22.613 2.324 1.00 73.44 859 THR A CA 1
ATOM 6756 C C . THR A 1 859 ? -2.480 -23.821 3.185 1.00 73.44 859 THR A C 1
ATOM 6758 O O . THR A 1 859 ? -3.105 -24.782 2.720 1.00 73.44 859 THR A O 1
ATOM 6761 N N . VAL A 1 860 ? -2.101 -23.759 4.456 1.00 75.81 860 VAL A N 1
ATOM 6762 C CA . VAL A 1 860 ? -2.466 -24.743 5.474 1.00 75.81 860 VAL A CA 1
ATOM 6763 C C . VAL A 1 860 ? -3.301 -24.035 6.519 1.00 75.81 860 VAL A C 1
ATOM 6765 O O . VAL A 1 860 ? -2.805 -23.145 7.192 1.00 75.81 860 VAL A O 1
ATOM 6768 N N . ASN A 1 861 ? -4.559 -24.449 6.642 1.00 75.12 861 ASN A N 1
ATOM 6769 C CA . ASN A 1 861 ? -5.495 -23.895 7.608 1.00 75.12 861 ASN A CA 1
ATOM 6770 C C . ASN A 1 861 ? -6.153 -25.034 8.375 1.00 75.12 861 ASN A C 1
ATOM 6772 O O . ASN A 1 861 ? -6.946 -25.795 7.818 1.00 75.12 861 ASN A O 1
ATOM 6776 N N . ARG A 1 862 ? -5.803 -25.155 9.655 1.00 79.75 862 ARG A N 1
ATOM 6777 C CA . ARG A 1 862 ? -6.407 -26.118 10.576 1.00 79.75 862 ARG A CA 1
ATOM 6778 C C . ARG A 1 862 ? -7.298 -25.386 11.569 1.00 79.75 862 ARG A C 1
ATOM 6780 O O . ARG A 1 862 ? -6.847 -24.442 12.211 1.00 79.75 862 ARG A O 1
ATOM 6787 N N . ASN A 1 863 ? -8.527 -25.864 11.752 1.00 76.12 863 ASN A N 1
ATOM 6788 C CA . ASN A 1 863 ? -9.490 -25.240 12.667 1.00 76.12 863 ASN A CA 1
ATOM 6789 C C . ASN A 1 863 ? -8.957 -25.157 14.106 1.00 76.12 863 ASN A C 1
ATOM 6791 O O . ASN A 1 863 ? -9.145 -24.148 14.776 1.00 76.12 863 ASN A O 1
ATOM 6795 N N . GLN A 1 864 ? -8.210 -26.169 14.564 1.00 74.06 864 GLN A N 1
ATOM 6796 C CA . GLN A 1 864 ? -7.609 -26.167 15.903 1.00 74.06 864 GLN A CA 1
ATOM 6797 C C . GLN A 1 864 ? -6.490 -25.128 16.110 1.00 74.06 864 GLN A C 1
ATOM 6799 O O . GLN A 1 864 ? -6.114 -24.876 17.253 1.00 74.06 864 GLN A O 1
ATOM 6804 N N . ASN A 1 865 ? -5.947 -24.553 15.032 1.00 80.38 865 ASN A N 1
ATOM 6805 C CA . ASN A 1 865 ? -4.826 -23.609 15.072 1.00 80.38 865 ASN A CA 1
ATOM 6806 C C . ASN A 1 865 ? -5.273 -22.153 14.894 1.00 80.38 865 ASN A C 1
ATOM 6808 O O . ASN A 1 865 ? -4.428 -21.280 14.697 1.00 80.38 865 ASN A O 1
ATOM 6812 N N . ILE A 1 866 ? -6.580 -21.880 14.952 1.00 86.50 866 ILE A N 1
ATOM 6813 C CA . ILE A 1 866 ? -7.089 -20.512 14.884 1.00 86.50 866 ILE A CA 1
ATOM 6814 C C . ILE A 1 866 ? -6.537 -19.717 16.071 1.00 86.50 866 ILE A C 1
ATOM 6816 O O . ILE A 1 866 ? -6.750 -20.083 17.232 1.00 86.50 866 ILE A O 1
ATOM 6820 N N . ASP A 1 867 ? -5.845 -18.619 15.773 1.00 88.69 867 ASP A N 1
ATOM 6821 C CA . ASP A 1 867 ? -5.426 -17.635 16.767 1.00 88.69 867 ASP A CA 1
ATOM 6822 C C . ASP A 1 867 ? -6.588 -16.669 17.005 1.00 88.69 867 ASP A C 1
ATOM 6824 O O . ASP A 1 867 ? -6.922 -15.841 16.154 1.00 88.69 867 ASP A O 1
ATOM 6828 N N . LEU A 1 868 ? -7.243 -16.821 18.154 1.00 91.19 868 LEU A N 1
ATOM 6829 C CA . LEU A 1 868 ? -8.366 -15.995 18.567 1.00 91.19 868 LEU A CA 1
ATOM 6830 C C . LEU A 1 868 ? -7.951 -15.105 19.733 1.00 91.19 868 LEU A C 1
ATOM 6832 O O . LEU A 1 868 ? -7.626 -15.582 20.820 1.00 91.19 868 LEU A O 1
ATOM 6836 N N . GLN A 1 869 ? -8.033 -13.797 19.523 1.00 91.75 869 GLN A N 1
ATOM 6837 C CA . GLN A 1 869 ? -7.643 -12.798 20.509 1.00 91.75 869 GLN A CA 1
ATOM 6838 C C . GLN A 1 869 ? -8.846 -11.956 20.922 1.00 91.75 869 GLN A C 1
ATOM 6840 O O . GLN A 1 869 ? -9.599 -11.491 20.069 1.00 91.75 869 GLN A O 1
ATOM 6845 N N . PHE A 1 870 ? -9.002 -11.723 22.229 1.00 92.69 870 PHE A N 1
ATOM 6846 C CA . PHE A 1 870 ? -10.049 -10.873 22.804 1.00 92.69 870 PHE A CA 1
ATOM 6847 C C . PHE A 1 870 ? -9.457 -9.574 23.340 1.00 92.69 870 PHE A C 1
ATOM 6849 O O . PHE A 1 870 ? -8.532 -9.583 24.155 1.00 92.69 870 PHE A O 1
ATOM 6856 N N . LEU A 1 871 ? -10.022 -8.455 22.898 1.00 91.19 871 LEU A N 1
ATOM 6857 C CA . LEU A 1 871 ? -9.491 -7.107 23.063 1.00 91.19 871 LEU A CA 1
ATOM 6858 C C . LEU A 1 871 ? -10.582 -6.225 23.694 1.00 91.19 871 LEU A C 1
ATOM 6860 O O . LEU A 1 871 ? -11.467 -5.719 22.997 1.00 91.19 871 LEU A O 1
ATOM 6864 N N . PRO A 1 872 ? -10.584 -6.088 25.034 1.00 89.38 872 PRO A N 1
ATOM 6865 C CA . PRO A 1 872 ? -11.548 -5.258 25.744 1.00 89.38 872 PRO A CA 1
ATOM 6866 C C . PRO A 1 872 ? -11.386 -3.787 25.366 1.00 89.38 872 PRO A C 1
ATOM 6868 O O . PRO A 1 872 ? -10.270 -3.261 25.345 1.00 89.38 872 PRO A O 1
ATOM 6871 N N . GLU A 1 873 ? -12.504 -3.114 25.120 1.00 84.38 873 GLU A N 1
ATOM 6872 C CA . GLU A 1 873 ? -12.552 -1.681 24.859 1.00 84.38 873 GLU A CA 1
ATOM 6873 C C . GLU A 1 873 ? -11.933 -0.932 26.044 1.00 84.38 873 GLU A C 1
ATOM 6875 O O . GLU A 1 873 ? -12.314 -1.131 27.202 1.00 84.38 873 GLU A O 1
ATOM 6880 N N . GLY A 1 874 ? -10.930 -0.103 25.756 1.00 67.44 874 GLY A N 1
ATOM 6881 C CA . GLY A 1 874 ? -10.199 0.626 26.785 1.00 67.44 874 GLY A CA 1
ATOM 6882 C C . GLY A 1 874 ? -9.025 -0.122 27.423 1.00 67.44 874 GLY A C 1
ATOM 6883 O O . GLY A 1 874 ? -8.426 0.366 28.379 1.00 67.44 874 GLY A O 1
ATOM 6884 N N . GLY A 1 875 ? -8.688 -1.318 26.938 1.00 73.88 875 GLY A N 1
ATOM 6885 C CA . GLY A 1 875 ? -7.500 -2.064 27.360 1.00 73.88 875 GLY A CA 1
ATOM 6886 C C . GLY A 1 875 ? -7.747 -3.113 28.444 1.00 73.88 875 GLY A C 1
ATOM 6887 O O . GLY A 1 875 ? -7.074 -4.146 28.436 1.00 73.88 875 GLY A O 1
ATOM 6888 N N . HIS A 1 876 ? -8.719 -2.899 29.336 1.00 83.19 876 HIS A N 1
ATOM 6889 C CA . HIS A 1 876 ? -9.011 -3.785 30.466 1.00 83.19 876 HIS A CA 1
ATOM 6890 C C . HIS A 1 876 ? -10.509 -4.059 30.627 1.00 83.19 876 HIS A C 1
ATOM 6892 O O . HIS A 1 876 ? -11.339 -3.161 30.513 1.00 83.19 876 HIS A O 1
ATOM 6898 N N . LEU A 1 877 ? -10.844 -5.302 30.979 1.00 89.81 877 LEU A N 1
ATOM 6899 C CA . LEU A 1 877 ? -12.140 -5.623 31.574 1.00 89.81 877 LEU A CA 1
ATOM 6900 C C . LEU A 1 877 ? -12.156 -5.129 33.024 1.00 89.81 877 LEU A C 1
ATOM 6902 O O . LEU A 1 877 ? -11.173 -5.317 33.738 1.00 89.81 877 LEU A O 1
ATOM 6906 N N . VAL A 1 878 ? -13.263 -4.532 33.470 1.00 90.69 878 VAL A N 1
ATOM 6907 C CA . VAL A 1 878 ? -13.424 -4.041 34.848 1.00 90.69 878 VAL A CA 1
ATOM 6908 C C . VAL A 1 878 ? -14.703 -4.615 35.440 1.00 90.69 878 VAL A C 1
ATOM 6910 O O . VAL A 1 878 ? -15.782 -4.474 34.859 1.00 90.69 878 VAL A O 1
ATOM 6913 N N . ALA A 1 879 ? -14.581 -5.276 36.587 1.00 91.19 879 ALA A N 1
ATOM 6914 C CA . ALA A 1 879 ? -15.678 -5.914 37.293 1.00 91.19 879 ALA A CA 1
ATOM 6915 C C . ALA A 1 879 ? -16.828 -4.928 37.549 1.00 91.19 879 ALA A C 1
ATOM 6917 O O . ALA A 1 879 ? -16.640 -3.797 37.994 1.00 91.19 879 ALA A O 1
ATOM 6918 N N . GLY A 1 880 ? -18.049 -5.361 37.247 1.00 89.00 880 GLY A N 1
ATOM 6919 C CA . GLY A 1 880 ? -19.263 -4.568 37.409 1.00 89.00 880 GLY A CA 1
ATOM 6920 C C . GLY A 1 880 ? -19.504 -3.516 36.322 1.00 89.00 880 GLY A C 1
ATOM 6921 O O . GLY A 1 880 ? -20.596 -2.943 36.306 1.00 89.00 880 GLY A O 1
ATOM 6922 N N . LEU A 1 881 ? -18.568 -3.289 35.393 1.00 90.31 881 LEU A N 1
ATOM 6923 C CA . LEU A 1 881 ? -18.723 -2.337 34.289 1.00 90.31 881 LEU A CA 1
ATOM 6924 C C . LEU A 1 881 ? -18.989 -3.065 32.971 1.00 90.31 881 LEU A C 1
ATOM 6926 O O . LEU A 1 881 ? -18.320 -4.033 32.631 1.00 90.31 881 LEU A O 1
ATOM 6930 N N . LYS A 1 882 ? -19.980 -2.597 32.207 1.00 91.44 882 LYS A N 1
ATOM 6931 C CA . LYS A 1 882 ? -20.254 -3.137 30.871 1.00 91.44 882 LYS A CA 1
ATOM 6932 C C . LYS A 1 882 ? -19.191 -2.606 29.906 1.00 91.44 882 LYS A C 1
ATOM 6934 O O . LYS A 1 882 ? -19.050 -1.394 29.782 1.00 91.44 882 LYS A O 1
ATOM 6939 N N . SER A 1 883 ? -18.480 -3.500 29.229 1.00 90.38 883 SER A N 1
ATOM 6940 C CA . SER A 1 883 ? -17.446 -3.174 28.244 1.00 90.38 883 SER A CA 1
ATOM 6941 C C . SER A 1 883 ? -17.708 -3.927 26.940 1.00 90.38 883 SER A C 1
ATOM 6943 O O . SER A 1 883 ? -18.227 -5.049 26.945 1.00 90.38 883 SER A O 1
ATOM 6945 N N . LYS A 1 884 ? -17.393 -3.290 25.811 1.00 93.25 884 LYS A N 1
ATOM 6946 C CA . LYS A 1 884 ? -17.383 -3.944 24.503 1.00 93.25 884 LYS A CA 1
ATOM 6947 C C . LYS A 1 884 ? -16.073 -4.709 24.357 1.00 93.25 884 LYS A C 1
ATOM 6949 O O . LYS A 1 884 ? -15.012 -4.179 24.648 1.00 93.25 884 LYS A O 1
ATOM 6954 N N . VAL A 1 885 ? -16.130 -5.956 23.917 1.00 94.38 885 VAL A N 1
ATOM 6955 C CA . VAL A 1 885 ? -14.946 -6.781 23.669 1.00 94.38 885 VAL A CA 1
ATOM 6956 C C . VAL A 1 885 ? -14.877 -7.026 22.174 1.00 94.38 885 VAL A C 1
ATOM 6958 O O . VAL A 1 885 ? -15.750 -7.692 21.619 1.00 94.38 885 VAL A O 1
ATOM 6961 N N . GLY A 1 886 ? -13.876 -6.440 21.520 1.00 94.06 886 GLY A N 1
ATOM 6962 C CA . GLY A 1 886 ? -13.521 -6.797 20.153 1.00 94.06 886 GLY A CA 1
ATOM 6963 C C . GLY A 1 886 ? -12.794 -8.134 20.143 1.00 94.06 886 GLY A C 1
ATOM 6964 O O . GLY A 1 886 ? -12.142 -8.498 21.122 1.00 94.06 886 GLY A O 1
ATOM 6965 N N . PHE A 1 887 ? -12.888 -8.877 19.053 1.00 95.00 887 PHE A N 1
ATOM 6966 C CA . PHE A 1 887 ? -12.065 -10.061 18.863 1.00 95.00 887 PHE A CA 1
ATOM 6967 C C . PHE A 1 887 ? -11.602 -10.183 17.417 1.00 95.00 887 PHE A C 1
ATOM 6969 O O . PHE A 1 887 ? -12.303 -9.747 16.501 1.00 95.00 887 PHE A O 1
ATOM 6976 N N . LYS A 1 888 ? -10.421 -10.774 17.229 1.00 92.69 888 LYS A N 1
ATOM 6977 C CA . LYS A 1 888 ? -9.845 -11.108 15.922 1.00 92.69 888 LYS A CA 1
ATOM 6978 C C . LYS A 1 888 ? -9.512 -12.595 15.915 1.00 92.69 888 LYS A C 1
ATOM 6980 O O . LYS A 1 888 ? -8.812 -13.066 16.807 1.00 92.69 888 LYS A O 1
ATOM 6985 N N . ALA A 1 889 ? -10.024 -13.297 14.915 1.00 91.94 889 ALA A N 1
ATOM 6986 C CA . ALA A 1 889 ? -9.706 -14.675 14.594 1.00 91.94 889 ALA A CA 1
ATOM 6987 C C . ALA A 1 889 ? -8.830 -14.701 13.341 1.00 91.94 889 ALA A C 1
ATOM 6989 O O . ALA A 1 889 ? -9.229 -14.192 12.288 1.00 91.94 889 ALA A O 1
ATOM 6990 N N . LEU A 1 890 ? -7.645 -15.283 13.462 1.00 88.12 890 LEU A N 1
ATOM 6991 C CA . LEU A 1 890 ? -6.709 -15.502 12.367 1.00 88.12 890 LEU A CA 1
ATOM 6992 C C . LEU A 1 890 ? -6.575 -16.999 12.115 1.00 88.12 890 LEU A C 1
ATOM 6994 O O . LEU A 1 890 ? -6.414 -17.779 13.054 1.00 88.12 890 LEU A O 1
ATOM 6998 N N . ALA A 1 891 ? -6.641 -17.398 10.850 1.00 82.88 891 ALA A N 1
ATOM 6999 C CA . ALA A 1 891 ? -6.240 -18.733 10.443 1.00 82.88 891 ALA A CA 1
ATOM 7000 C C . ALA A 1 891 ? -4.706 -18.872 10.468 1.00 82.88 891 ALA A C 1
ATOM 7002 O O . ALA A 1 891 ? -3.964 -17.910 10.685 1.00 82.88 891 ALA A O 1
ATOM 7003 N N . GLU A 1 892 ? -4.223 -20.095 10.264 1.00 79.56 892 GLU A N 1
ATOM 7004 C CA . GLU A 1 892 ? -2.796 -20.432 10.328 1.00 79.56 892 GLU A CA 1
ATOM 7005 C C . GLU A 1 892 ? -1.974 -19.749 9.211 1.00 79.56 892 GLU A C 1
ATOM 7007 O O . GLU A 1 892 ? -0.794 -19.447 9.413 1.00 79.56 892 GLU A O 1
ATOM 7012 N N . ASP A 1 893 ? -2.623 -19.393 8.095 1.00 71.06 893 ASP A N 1
ATOM 7013 C CA . ASP A 1 893 ? -2.080 -18.575 6.999 1.00 71.06 893 ASP A CA 1
ATOM 7014 C C . ASP A 1 893 ? -1.999 -17.057 7.289 1.00 71.06 893 ASP A C 1
ATOM 7016 O O . ASP A 1 893 ? -1.479 -16.290 6.473 1.00 71.06 893 ASP A O 1
ATOM 7020 N N . GLY A 1 894 ? -2.492 -16.612 8.449 1.00 75.94 894 GLY A N 1
ATOM 7021 C CA . GLY A 1 894 ? -2.493 -15.211 8.871 1.00 75.94 894 GLY A CA 1
ATOM 7022 C C . GLY A 1 894 ? -3.639 -14.357 8.317 1.00 75.94 894 GLY A C 1
ATOM 7023 O O . GLY A 1 894 ? -3.660 -13.156 8.593 1.00 75.94 894 GLY A O 1
ATOM 7024 N N . HIS A 1 895 ? -4.591 -14.927 7.570 1.00 78.75 895 HIS A N 1
ATOM 7025 C CA . HIS A 1 895 ? -5.814 -14.232 7.146 1.00 78.75 895 HIS A CA 1
ATOM 7026 C C . HIS A 1 895 ? -6.918 -14.333 8.200 1.00 78.75 895 HIS A C 1
ATOM 7028 O O . HIS A 1 895 ? -6.982 -15.273 8.994 1.00 78.75 895 HIS A O 1
ATOM 7034 N N . GLY A 1 896 ? -7.832 -13.368 8.194 1.00 85.75 896 GLY A N 1
ATOM 7035 C CA . GLY A 1 896 ? -9.039 -13.395 8.999 1.00 85.75 896 GLY A CA 1
ATOM 7036 C C . GLY A 1 896 ? -9.926 -14.580 8.630 1.00 85.75 896 GLY A C 1
ATOM 7037 O O . GLY A 1 896 ? -10.232 -14.801 7.459 1.00 85.75 896 GLY A O 1
ATOM 7038 N N . THR A 1 897 ? -10.376 -15.326 9.637 1.00 88.31 897 THR A N 1
ATOM 7039 C CA . THR A 1 897 ? -11.247 -16.494 9.446 1.00 88.31 897 THR A CA 1
ATOM 7040 C C . THR A 1 897 ? -12.550 -16.356 10.215 1.00 88.31 897 THR A C 1
ATOM 7042 O O . THR A 1 897 ? -12.581 -15.781 11.303 1.00 88.31 897 THR A O 1
ATOM 7045 N N . SER A 1 898 ? -13.642 -16.856 9.640 1.00 91.25 898 SER A N 1
ATOM 7046 C CA . SER A 1 898 ? -14.961 -16.779 10.259 1.00 91.25 898 SER A CA 1
ATOM 7047 C C . SER A 1 898 ? -15.074 -17.754 11.426 1.00 91.25 898 SER A C 1
ATOM 7049 O O . SER A 1 898 ? -14.812 -18.945 11.280 1.00 91.25 898 SER A O 1
ATOM 7051 N N . VAL A 1 899 ? -15.509 -17.252 12.580 1.00 92.19 899 VAL A N 1
ATOM 7052 C CA . VAL A 1 899 ? -15.743 -18.056 13.784 1.00 92.19 899 VAL A CA 1
ATOM 7053 C C . VAL A 1 899 ? -17.040 -17.646 14.465 1.00 92.19 899 VAL A C 1
ATOM 7055 O O . VAL A 1 899 ? -17.449 -16.485 14.407 1.00 92.19 899 VAL A O 1
ATOM 7058 N N . SER A 1 900 ? -17.663 -18.599 15.150 1.00 93.19 900 SER A N 1
ATOM 7059 C CA . SER A 1 900 ? -18.780 -18.362 16.062 1.00 93.19 900 SER A CA 1
ATOM 7060 C C . SER A 1 900 ? -18.600 -19.179 17.340 1.00 93.19 900 SER A C 1
ATOM 7062 O O . SER A 1 900 ? -17.908 -20.203 17.358 1.00 93.19 900 SER A O 1
ATOM 7064 N N . GLY A 1 901 ? -19.179 -18.700 18.436 1.00 93.31 901 GLY A N 1
ATOM 7065 C CA . GLY A 1 901 ? -19.065 -19.362 19.726 1.00 93.31 901 GLY A CA 1
ATOM 7066 C C . GLY A 1 901 ? -19.878 -18.695 20.825 1.00 93.31 901 GLY A C 1
ATOM 7067 O O . GLY A 1 901 ? -20.638 -17.750 20.597 1.00 93.31 901 GLY A O 1
ATOM 7068 N N . VAL A 1 902 ? -19.695 -19.200 22.042 1.00 94.44 902 VAL A N 1
ATOM 7069 C CA . VAL A 1 902 ? -20.347 -18.688 23.254 1.00 94.44 902 VAL A CA 1
ATOM 7070 C C . VAL A 1 902 ? -19.317 -18.380 24.334 1.00 94.44 902 VAL A C 1
ATOM 7072 O O . VAL A 1 902 ? -18.284 -19.046 24.432 1.00 94.44 902 VAL A O 1
ATOM 7075 N N . ILE A 1 903 ? -19.587 -17.360 25.145 1.00 94.06 903 ILE A N 1
ATOM 7076 C CA . ILE A 1 903 ? -18.793 -17.036 26.333 1.00 94.06 903 ILE A CA 1
ATOM 7077 C C . ILE A 1 903 ? -19.392 -17.762 27.536 1.00 94.06 903 ILE A C 1
ATOM 7079 O O . ILE A 1 903 ? -20.576 -17.596 27.813 1.00 94.06 903 ILE A O 1
ATOM 7083 N N . ILE A 1 904 ? -18.562 -18.518 28.250 1.00 91.62 904 ILE A N 1
ATOM 7084 C CA . ILE A 1 904 ? -18.921 -19.263 29.462 1.00 91.62 904 ILE A CA 1
ATOM 7085 C C . ILE A 1 904 ? -18.070 -18.807 30.649 1.00 91.62 904 ILE A C 1
ATOM 7087 O O . ILE A 1 904 ? -16.934 -18.342 30.477 1.00 91.62 904 ILE A O 1
ATOM 7091 N N . ASP A 1 905 ? -18.598 -18.945 31.862 1.00 85.81 905 ASP A N 1
ATOM 7092 C CA . ASP A 1 905 ? -17.814 -18.759 33.084 1.00 85.81 905 ASP A CA 1
ATOM 7093 C C . ASP A 1 905 ? -17.081 -20.049 33.513 1.00 85.81 905 ASP A C 1
ATOM 7095 O O . ASP A 1 905 ? -17.194 -21.108 32.891 1.00 85.81 905 ASP A O 1
ATOM 7099 N N . LYS A 1 906 ? -16.285 -19.969 34.589 1.00 72.00 906 LYS A N 1
ATOM 7100 C CA . LYS A 1 906 ? -15.517 -21.113 35.120 1.00 72.00 906 LYS A CA 1
ATOM 7101 C C . LYS A 1 906 ? -16.400 -22.278 35.602 1.00 72.00 906 LYS A C 1
ATOM 7103 O O . LYS A 1 906 ? -15.911 -23.402 35.664 1.00 72.00 906 LYS A O 1
ATOM 7108 N N . ALA A 1 907 ? -17.658 -22.024 35.962 1.00 65.12 907 ALA A N 1
ATOM 7109 C CA . ALA A 1 907 ? -18.602 -23.053 36.391 1.00 65.12 907 ALA A CA 1
ATOM 7110 C C . ALA A 1 907 ? -19.297 -23.742 35.201 1.00 65.12 907 ALA A C 1
ATOM 7112 O O . ALA A 1 907 ? -20.093 -24.654 35.413 1.00 65.12 907 ALA A O 1
ATOM 7113 N N . GLY A 1 908 ? -19.000 -23.325 33.963 1.00 59.88 908 GLY A N 1
ATOM 7114 C CA . GLY A 1 908 ? -19.701 -23.794 32.771 1.00 59.88 908 GLY A CA 1
ATOM 7115 C C . GLY A 1 908 ? -21.128 -23.256 32.680 1.00 59.88 908 GLY A C 1
ATOM 7116 O O . GLY A 1 908 ? -21.901 -23.759 31.869 1.00 59.88 908 GLY A O 1
ATOM 7117 N N . ALA A 1 909 ? -21.475 -22.259 33.503 1.00 58.12 909 ALA A N 1
ATOM 7118 C CA . ALA A 1 909 ? -22.741 -21.562 33.388 1.00 58.12 909 ALA A CA 1
ATOM 7119 C C . ALA A 1 909 ? -22.672 -20.606 32.190 1.00 58.12 909 ALA A C 1
ATOM 7121 O O . ALA A 1 909 ? -21.691 -19.877 31.999 1.00 58.12 909 ALA A O 1
ATOM 7122 N N . GLU A 1 910 ? -23.715 -20.676 31.366 1.00 48.47 910 GLU A N 1
ATOM 7123 C CA . GLU A 1 910 ? -23.826 -19.998 30.071 1.00 48.47 910 GLU A CA 1
ATOM 7124 C C . GLU A 1 910 ? -24.297 -18.543 30.149 1.00 48.47 910 GLU A C 1
ATOM 7126 O O . GLU A 1 910 ? -25.313 -18.223 30.810 1.00 48.47 910 GLU A O 1
#

Solvent-accessible surface area (backbone atoms only — not comparable to full-atom values): 50623 Å² total; per-residue (Å²): 105,48,70,44,52,43,75,49,73,11,22,19,64,42,78,47,63,44,53,71,96,56,54,45,31,38,42,32,70,46,98,87,72,52,72,52,77,44,77,47,75,73,53,34,74,66,54,58,38,46,47,80,43,66,91,48,86,60,38,34,42,41,34,41,34,39,23,72,84,74,62,64,76,83,57,101,60,80,53,59,32,39,35,38,33,31,43,46,82,40,79,69,44,67,48,80,42,75,48,84,50,59,66,36,72,53,78,46,58,31,80,73,43,73,58,20,54,31,41,38,35,35,19,43,87,88,68,48,80,71,30,49,39,47,43,76,42,72,40,68,55,46,24,44,51,47,81,44,54,72,59,67,59,35,34,55,53,33,77,47,53,38,38,42,39,31,20,36,47,88,68,43,59,33,33,31,52,27,31,39,30,30,32,34,38,74,42,53,51,76,66,67,39,66,37,82,44,77,62,33,29,74,39,42,52,58,82,34,62,74,78,71,78,45,44,21,46,64,70,70,54,98,43,73,68,37,52,50,44,47,49,27,43,24,38,45,54,47,59,67,88,65,76,53,69,58,73,71,33,77,64,56,86,66,56,75,73,87,40,60,59,41,55,72,31,47,71,55,42,32,36,32,24,34,85,84,70,44,66,35,50,69,25,42,34,38,39,36,33,75,86,81,67,51,74,48,76,42,58,16,39,92,77,3,36,39,67,47,68,66,41,77,46,73,38,76,51,50,34,42,34,36,44,32,50,90,92,43,65,72,31,30,55,47,71,64,76,80,81,76,79,77,67,74,82,68,87,72,61,50,68,78,77,68,60,52,61,64,45,44,42,50,37,35,32,49,44,28,55,50,52,53,50,37,42,76,69,61,78,36,77,86,64,75,80,65,73,84,80,76,77,82,61,73,73,69,75,72,73,58,40,36,76,56,40,95,59,68,79,60,90,90,69,57,76,40,80,46,66,65,75,72,28,88,78,41,97,33,34,45,70,64,40,65,87,68,45,87,70,49,48,68,39,69,52,91,94,20,62,51,35,51,20,47,83,88,45,69,37,50,47,23,54,55,52,42,82,58,55,68,70,58,46,27,36,37,46,68,59,47,72,48,60,40,68,51,42,34,39,36,36,34,39,74,77,53,62,70,60,21,57,71,67,81,63,46,36,32,41,39,40,24,29,42,56,62,80,66,64,69,72,82,43,47,20,48,41,76,47,64,59,80,31,29,60,78,59,73,82,72,89,67,80,68,80,88,48,91,85,48,71,78,86,61,84,47,78,63,44,70,49,44,63,44,72,78,44,59,19,45,80,73,4,45,35,77,49,77,52,41,46,41,56,68,74,40,51,34,39,37,40,38,42,35,34,33,83,86,33,28,48,30,65,40,77,49,75,36,39,31,41,94,62,85,89,83,77,89,88,87,89,89,92,88,91,92,90,91,92,90,91,93,88,83,76,87,51,48,68,64,49,48,57,49,50,57,50,42,72,72,63,68,59,66,36,54,46,71,54,55,69,59,82,60,50,40,60,65,39,67,53,42,39,34,34,43,34,18,32,49,77,44,43,61,30,83,67,51,16,40,36,40,42,32,37,20,40,83,86,57,44,73,77,42,75,49,38,35,61,40,52,88,18,33,34,61,43,67,48,75,36,43,73,91,80,52,72,70,46,55,33,36,40,38,35,45,38,56,38,49,61,70,78,38,76,68,55,38,32,74,48,75,32,49,30,41,66,53,40,71,78,40,78,42,60,48,66,48,52,45,51,46,78,54,96,92,37,47,28,41,39,38,45,35,36,32,23,29,43,82,71,47,50,45,41,71,37,52,27,39,41,32,34,28,47,76,90,45,74,81,43,77,50,79,48,60,22,39,81,72,6,39,41,77,53,71,45,76,50,60,99,79,65,71,41,65,66,23,27,39,37,40,30,52,71,43,82,90,66,48,90,45,69,46,79,43,77,43,60,36,54,49,85,92,55,49,48,69,49,69,32,36,40,19,71,47,44,33,22,77,41,78,36,47,30,15,29,40,28,25,35,53,52,56,45,50,33,84,51,52,37,37,46,26,40,84,85,67,54,81

Secondary structure (DSSP, 8-state):
-EEEE--BTTEEEEEE---TT--EEEEEE-TTS-EEEEEPPPPBSS-EEEEEE--SSSEEEEEEEE-GGGT--SSSS-EEEEEEEEETTEEEEEEEEEE-SSEEEEEEEGGGSPSEEEEEEEE-TTS-EEEEEEEEE--S---EEEEEES-SEE-TT-EEEEEEEEE-TTS-B--EEEEEEEEETTTS---GGG---HHHIIIIITTS-S--SSTTHHHH---HHHHHHHHHHHHHTT--S-THHHHT-TTGGG---SSPPP-SSEEEEEEEEETTS-B-TT-EEEEEETTT--EEEEE--TTSEEEEEEE--BSB--EEEEEEBTTB--EEEEEPPPPP------TTSPPP---HHHHHHHHHHHHHHHHHHHHHTTSS--------------------SPPP-S----TT-SSEEE--TTGGG-SSHHHHHTTTSTTEEEEEETTEEEEEEETTEEPEEEETTEEPPHHHHHHHHTS--S-GGGEEEEEEESS-HHHHHHTTSS-EEEEEESS--------TTEEEE--B-BPPPPPPP----SSTT--TTS----SEEEEEEEEE-TTTTEEEEEEE--SS-SEEEEEEEEEETTS-EEEEEEEEEE-S----------------------STTHHHHHHHHHHHHHSPPPEEEEEES-S-EETT-EEEEEEEEE-TTSSBP-S-SEEEEEEEETTS-EEEEEEEE-BTTEEEEEEE--TTT--SEEEEEEEE-TGGGGT-GGGSEEEEEEEE---TT-EEEEEEEEEEEETTEEEEEEEEEEEETTS-B--S-EEEEEEEETTEEEEEEEEE--TT-EEEEEEEPPTT---TTEEEEEEE--TTS-S-EEEEE-----GGG-EEEEEETTSS-BTTS-EEEEEEEE-TTSSB---EEEEEETT---

Foldseek 3Di:
DWWWWAQPFQWTWTWDFFFPPFWWWFWFADPVRDIDIGTFDDFDAFAKFWDWDDPDQWKIKIKIFGHPVQQDDPDPDFFWKWKFKDFLLATLDIDIDGDNDRMDMDMDTLLSYDFAKMKIFIHGPVRHTRFIAIATGDNLQFKDKDKDWQDLAAAAFDKIKIKIFTATSVRHQFKWWKKKFKFFCLLFPDDQLQDDAPCLFLRPLLLFFFDDGSSCLLVVDPDPSSNNVRSLCCLPRVDDQCPCVCLPPVVNLVDAQPFAFDAQADKKKWFKAAPVRHGDFQKKKWKAWPPPRDIDIFTAHPRRMTMDIRHADEFWTKMKMFIGDVPDLRMAIDIDDDDDDDLDPPVQHFDDPPPLLVRCLSNLLLLLVQVVLCCVVCVPPVPPPDQPPPPPPPPPPPLLWAQQPPQDDPPPLFPDKDFQDPLVPDPAPQSSPDPPDPQWAFADDDPAGGFIDRVPFGAFEAESNDTDDPVRNNCRNVVRVDRSQQWRMKTWHQPNQVSCVSPPSGTYIYTITSDPPPPPVPSSSMDMDTDTHAYDADDDDADDPPDDPRPPVRFFSDRGRDIDSGDICPNRSMDMDMGTRGNDFGKMKMWMWIAGQQLRTHIDIDIHTHDNDDRDRDDDDDDDDDDDDDDDDDDPSCPSSVSSCSVCVSQWAKAKDKDWNGLAEAQQDKIWIKMAIATSSRFQDPRHQKKKKFKAAPVRHGLDIHMFGADRRMTIHMDGRHPVRDDWFKIKIWMDTSSNVSVPRSSIDIGIYTYHYSDQLAKRKDKAWEWDQDPNFTKIKIKIFIAGSVRAGPAQFWKWKWKDDPHDTPDIDIDTAHNRNMDIDMDTDDPPCLLPQIWIWIFTPDVVSRGHIDIGRYDYFDPNQWDKHWRWRRRHRHNSDITMIMMFTATSSSITDITITDMAIPVRHD

Nearest PDB structures (foldseek):
  7ad7-assembly1_B  TM=1.372E-01  e=1.698E-12  Homo sapiens
  7ad6-assembly1_B  TM=1.448E-01  e=5.009E-12  Homo sapiens
  3pvm-assembly2_C  TM=1.577E-01  e=4.360E-11  Homo sapiens
  5hcd-assembly1_B  TM=1.335E-01  e=5.009E-12  Homo sapiens
  8cml-assembly1_E  TM=1.493E-01  e=4.591E-11  Homo sapiens